Protein AF-0000000081045850 (afdb_homodimer)

Nearest PDB structures (foldseek):
  9boi-assembly1_A  TM=5.574E-01  e=3.265E-01  Aequorea victoria
  9ayb-assembly1_A  TM=5.692E-01  e=3.881E-01  Homo sapiens
  6gv1-assembly1_A  TM=5.644E-01  e=1.142E+00  Escherichia coli K-12
  8u3d-assembly1_A  TM=5.898E-01  e=2.708E+00  Homo sapiens
  4oh3-assembly1_A  TM=5.498E-01  e=1.917E+00  Arabidopsis thaliana

Foldseek 3Di:
DKDKDWDFPDDDDDPDRDPDPVRTAWMWIWDQDPVRDIDTDDIDGPCPVPPPCPVVVVCCLQQPFPPPPVQWDPLVVLLLVLVLLLLLLLLLLVLLLVVLLCVLLQVVNPVHDPVSSVVLVVLLVVLLVVLLVVLCVVCVLCCVQQLLLLLLLLLVLLLVLSVLSNCLNVDDSVCNSVSNSSSSNSNSSSVVSNVSSVLVLLVLTRPDPRDSVRSVSSSVSSSVVSNVVSNVNSVVSNVVCPPPDVVVVVVSSVVSSVSSSVSSNVSSVSRQDQFDEQQQLCQQCVQVLVVCLVCLPVPDQPDLVVLLVVLLVGAFSVGGDGDSVVVVVCVVVPQEAEQDPDDPVFCPLVVLDPPAQKGWGDDDPNRIYIAGAPPDDLLSVSLRVSLSVSLSSNVVVPDDDDNVSSNSSNVNSVCSQQRANPPPPDDGCGSVNSRVVSPHDSPDDHSHPHDPHHDHDDDDDDD/DKDKDWDFPDDDDDPDRDPDPLRTAWMWIWDQDPVRDIDTDDIDGPCNVPPPCPVVVVVCLQQPFPPPPVQWDPLVVLLLVLVLLLLLLLLLLVLLLVVLLCVLLQVVNPPHDPVSSVVLVVVLVVLLVVLLVVLCVVCVLCCVQQLLLLLLLLLVLLLVLSVLSNCLNVDDSVCNSVSNSSSSNSNSSSVVSNVSSVLVLLVLTRPVDHDSPRSVSSSVSSSVVSNVVSNVNSVVSNVVCPPPDVVVVVVSSVVSSVSSSVSSNVSSVSRQDQFDEQQQLCQQCVQVLVVCLVCLPVPDQPDLVVLLVSLLVGAFSVGGDGDSVVVVVCVVVPQEAEQDPDDPVFCPQVVLDPPAQKGWGDDDPNRIYIAGAPPDDLLSVSLRVSLSVSLSSNVVVPDDDDNVSSNSSNSNSVCSQQRANPPPPDDRCGSVNSNVVSPHDSPDDHSHPHDPHHDHDDDDDDD

Organism: NCBI:txid2856

pLDDT: mean 84.77, std 13.65, range [37.91, 98.31]

Radius of gyration: 33.65 Å; Cα contacts (8 Å, |Δi|>4): 1388; chains: 2; bounding box: 82×106×58 Å

Sequence (926 aa):
MKFRIREYDKGPDGDSKTPDKESFHSEYILFTTNDNEVSSTVTTKSRYFYESLNITKVLSDLFLPIGYPDSVDKSYLPYQLYDGLQGLCSYWRGVVSTKAVLEASGVGNSEATAFSAAIQWALRDGTGMIGGLVFSYVCSSYFDTHVKEFRLFADVINDVALTLDMFAPIAPAEYSLFILSLSTFCKTMCGMSAGATKGRITQHFASDNGNMADLTAKESTQETLVSLLGMIGGVYVARWLEDAPISVTWWIFWFLTAVHVWANYKGVMIIKLATLNPERTDGLFRDIVQTLVDNHDGGNDMDEGKLQAIVQRAPSPDTVSESLLHSTWTLFFPRLVLSKPLILKYLDCIQAFQQESYILGYGGGRRIYIWLGVDARKVDRLQGYVHAMLIRGLLDQGKEWSVELVQRSLVHVKQLFHVRHPLRGQSKYSLLSCLEDKGWDFHSRLYLGYTDARIEWSNIKEDMKFRIREYDKGPDGDSKTPDKESFHSEYILFTTNDNEVSSTVTTKSRYFYESLNITKVLSDLFLPIGYPDSVDKSYLPYQLYDGLQGLCSYWRGVVSTKAVLEASGVGNSEATAFSAAIQWALRDGTGMIGGLVFSYVCSSYFDTHVKEFRLFADVINDVALTLDMFAP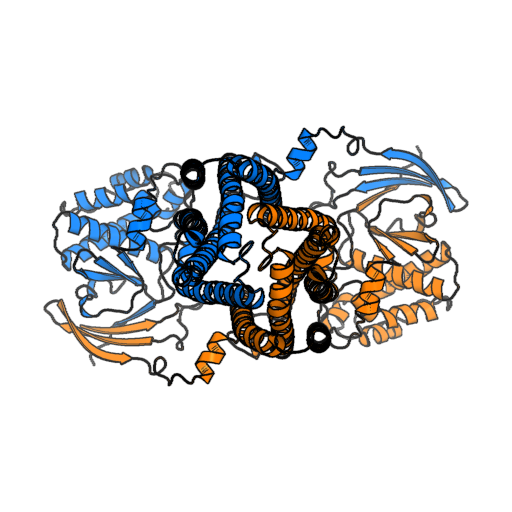IAPAEYSLFILSLSTFCKTMCGMSAGATKGRITQHFASDNGNMADLTAKESTQETLVSLLGMIGGVYVARWLEDAPISVTWWIFWFLTAVHVWANYKGVMIIKLATLNPERTDGLFRDIVQTLVDNHDGGNDMDEGKLQAIVQRAPSPDTVSESLLHSTWTLFFPRLVLSKPLILKYLDCIQAFQQESYILGYGGGRRIYIWLGVDARKVDRLQGYVHAMLIRGLLDQGKEWSVELVQRSLVHVKQLFHVRHPLRGQSKYSLLSCLEDKGWDFHSRLYLGYTDARIEWSNIKED

Structure (mmCIF, N/CA/C/O backbone):
data_AF-0000000081045850-model_v1
#
loop_
_entity.id
_entity.type
_entity.pdbx_description
1 polymer 'RUS1 family protein'
#
loop_
_atom_site.group_PDB
_atom_site.id
_atom_site.type_symbol
_atom_site.label_atom_id
_atom_site.label_alt_id
_atom_site.label_comp_id
_atom_site.label_asym_id
_atom_site.label_entity_id
_atom_site.label_seq_id
_atom_site.pdbx_PDB_ins_code
_atom_site.Cartn_x
_atom_site.Cartn_y
_atom_site.Cartn_z
_atom_site.occupancy
_atom_site.B_iso_or_equiv
_atom_site.auth_seq_id
_atom_site.auth_comp_id
_atom_site.auth_asym_id
_atom_site.auth_atom_id
_atom_site.pdbx_PDB_model_num
ATOM 1 N N . MET A 1 1 ? 30.797 -44.906 3.805 1 65.56 1 MET A N 1
ATOM 2 C CA . MET A 1 1 ? 31.094 -43.5 4.02 1 65.56 1 MET A CA 1
ATOM 3 C C . MET A 1 1 ? 30.016 -42.844 4.887 1 65.56 1 MET A C 1
ATOM 5 O O . MET A 1 1 ? 28.844 -43.219 4.793 1 65.56 1 MET A O 1
ATOM 9 N N . LYS A 1 2 ? 30.547 -42.219 5.918 1 75.38 2 LYS A N 1
ATOM 10 C CA . LYS A 1 2 ? 29.656 -41.562 6.875 1 75.38 2 LYS A CA 1
ATOM 11 C C . LYS A 1 2 ? 29.516 -40.062 6.574 1 75.38 2 LYS A C 1
ATOM 13 O O . LYS A 1 2 ? 30.516 -39.406 6.301 1 75.38 2 LYS A O 1
ATOM 18 N N . PHE A 1 3 ? 28.172 -39.719 6.41 1 79.56 3 PHE A N 1
ATOM 19 C CA . PHE A 1 3 ? 27.922 -38.281 6.129 1 79.56 3 PHE A CA 1
ATOM 20 C C . PHE A 1 3 ? 27.047 -37.688 7.211 1 79.56 3 PHE A C 1
ATOM 22 O O . PHE A 1 3 ? 26.219 -38.375 7.82 1 79.56 3 PHE A O 1
ATOM 29 N N . ARG A 1 4 ? 27.391 -36.469 7.531 1 81 4 ARG A N 1
ATOM 30 C CA . ARG A 1 4 ? 26.516 -35.656 8.391 1 81 4 ARG A CA 1
ATOM 31 C C . ARG A 1 4 ? 25.781 -34.594 7.582 1 81 4 ARG A C 1
ATOM 33 O O . ARG A 1 4 ? 26.391 -33.906 6.758 1 81 4 ARG A O 1
ATOM 40 N N . ILE A 1 5 ? 24.453 -34.594 7.766 1 82.75 5 ILE A N 1
ATOM 41 C CA . ILE A 1 5 ? 23.672 -33.562 7.086 1 82.75 5 ILE A CA 1
ATOM 42 C C . ILE A 1 5 ? 22.906 -32.719 8.117 1 82.75 5 ILE A C 1
ATOM 44 O O . ILE A 1 5 ? 22.234 -33.281 8.992 1 82.75 5 ILE A O 1
ATOM 48 N N . ARG A 1 6 ? 23.047 -31.484 8.039 1 82.06 6 ARG A N 1
ATOM 49 C CA . ARG A 1 6 ? 22.328 -30.547 8.883 1 82.06 6 ARG A CA 1
ATOM 50 C C . ARG A 1 6 ? 21.344 -29.703 8.07 1 82.06 6 ARG A C 1
ATOM 52 O O . ARG A 1 6 ? 21.656 -29.266 6.957 1 82.06 6 ARG A O 1
ATOM 59 N N . GLU A 1 7 ? 20.172 -29.656 8.539 1 83 7 GLU A N 1
ATOM 60 C CA . GLU A 1 7 ? 19.141 -28.844 7.883 1 83 7 GLU A CA 1
ATOM 61 C C . GLU A 1 7 ? 18.953 -27.516 8.586 1 83 7 GLU A C 1
ATOM 63 O O . GLU A 1 7 ? 18.891 -27.453 9.82 1 83 7 GLU A O 1
ATOM 68 N N . TYR A 1 8 ? 18.828 -26.469 7.77 1 77.62 8 TYR A N 1
ATOM 69 C CA . TYR A 1 8 ? 18.594 -25.109 8.266 1 77.62 8 TYR A CA 1
ATOM 70 C C . TYR A 1 8 ? 17.312 -24.531 7.68 1 77.62 8 TYR A C 1
ATOM 72 O O . TYR A 1 8 ? 17 -24.766 6.508 1 77.62 8 TYR A O 1
ATOM 80 N N . ASP A 1 9 ? 16.484 -23.828 8.453 1 73.94 9 ASP A N 1
ATOM 81 C CA . ASP A 1 9 ? 15.266 -23.188 7.977 1 73.94 9 ASP A CA 1
ATOM 82 C C . ASP A 1 9 ? 15.586 -21.953 7.137 1 73.94 9 ASP A C 1
ATOM 84 O O . ASP A 1 9 ? 14.828 -21.594 6.23 1 73.94 9 ASP A O 1
ATOM 88 N N . LYS A 1 10 ? 16.609 -21.266 7.602 1 73.38 10 LYS A N 1
ATOM 89 C CA . LYS A 1 10 ? 17 -20.062 6.879 1 73.38 10 LYS A CA 1
ATOM 90 C C . LYS A 1 10 ? 18.469 -20.125 6.461 1 73.38 10 LYS A C 1
ATOM 92 O O . LYS A 1 10 ? 19.312 -20.609 7.219 1 73.38 10 LYS A O 1
ATOM 97 N N . GLY A 1 11 ? 18.625 -19.859 5.168 1 61.47 11 GLY A N 1
ATOM 98 C CA . GLY A 1 11 ? 19.984 -19.812 4.668 1 61.47 11 GLY A CA 1
ATOM 99 C C . GLY A 1 11 ? 20.75 -18.594 5.168 1 61.47 11 GLY A C 1
ATOM 100 O O . GLY A 1 11 ? 20.219 -17.781 5.934 1 61.47 11 GLY A O 1
ATOM 101 N N . PRO A 1 12 ? 22.141 -18.562 5.066 1 54.62 12 PRO A N 1
ATOM 102 C CA . PRO A 1 12 ? 22.938 -17.406 5.504 1 54.62 12 PRO A CA 1
ATOM 103 C C . PRO A 1 12 ? 22.5 -16.109 4.855 1 54.62 12 PRO A C 1
ATOM 105 O O . PRO A 1 12 ? 22.062 -16.094 3.699 1 54.62 12 PRO A O 1
ATOM 108 N N . ASP A 1 13 ? 22.078 -15.258 5.711 1 50.56 13 ASP A N 1
ATOM 109 C CA . ASP A 1 13 ? 21.75 -13.906 5.266 1 50.56 13 ASP A CA 1
ATOM 110 C C . ASP A 1 13 ? 23 -13.172 4.789 1 50.56 13 ASP A C 1
ATOM 112 O O . ASP A 1 13 ? 24.031 -13.172 5.473 1 50.56 13 ASP A O 1
ATOM 116 N N . GLY A 1 14 ? 23.078 -12.398 3.658 1 45.91 14 GLY A N 1
ATOM 117 C CA . GLY A 1 14 ? 24.156 -11.547 3.195 1 45.91 14 GLY A CA 1
ATOM 118 C C . GLY A 1 14 ? 25.406 -12.32 2.822 1 45.91 14 GLY A C 1
ATOM 119 O O . GLY A 1 14 ? 25.312 -13.453 2.34 1 45.91 14 GLY A O 1
ATOM 120 N N . ASP A 1 15 ? 26.641 -11.648 3.02 1 43.53 15 ASP A N 1
ATOM 121 C CA . ASP A 1 15 ? 28.016 -12.094 2.795 1 43.53 15 ASP A CA 1
ATOM 122 C C . ASP A 1 15 ? 28.422 -13.164 3.809 1 43.53 15 ASP A C 1
ATOM 124 O O . ASP A 1 15 ? 29.562 -13.602 3.828 1 43.53 15 ASP A O 1
ATOM 128 N N . SER A 1 16 ? 27.688 -13.367 4.762 1 46.97 16 SER A N 1
ATOM 129 C CA . SER A 1 16 ? 28.203 -14.297 5.762 1 46.97 16 SER A CA 1
ATOM 130 C C . SER A 1 16 ? 27.906 -15.742 5.375 1 46.97 16 SER A C 1
ATOM 132 O O . SER A 1 16 ? 26.781 -16.062 4.961 1 46.97 16 SER A O 1
ATOM 134 N N . LYS A 1 17 ? 28.797 -16.578 5.195 1 54.5 17 LYS A N 1
ATOM 135 C CA . LYS A 1 17 ? 28.906 -17.953 4.727 1 54.5 17 LYS A CA 1
ATOM 136 C C . LYS A 1 17 ? 28.219 -18.922 5.684 1 54.5 17 LYS A C 1
ATOM 138 O O . LYS A 1 17 ? 28.016 -20.094 5.348 1 54.5 17 LYS A O 1
ATOM 143 N N . THR A 1 18 ? 27.938 -18.469 6.941 1 53.25 18 THR A N 1
ATOM 144 C CA . THR A 1 18 ? 27.469 -19.5 7.863 1 53.25 18 THR A CA 1
ATOM 145 C C . THR A 1 18 ? 26.031 -19.234 8.281 1 53.25 18 THR A C 1
ATOM 147 O O . THR A 1 18 ? 25.688 -18.125 8.695 1 53.25 18 THR A O 1
ATOM 150 N N . PRO A 1 19 ? 25.141 -20.109 7.895 1 58.44 19 PRO A N 1
ATOM 151 C CA . PRO A 1 19 ? 23.766 -19.938 8.391 1 58.44 19 PRO A CA 1
ATOM 152 C C . PRO A 1 19 ? 23.703 -19.719 9.898 1 58.44 19 PRO A C 1
ATOM 154 O O . PRO A 1 19 ? 24.594 -20.203 10.625 1 58.44 19 PRO A O 1
ATOM 157 N N . ASP A 1 20 ? 22.953 -18.859 10.367 1 57.62 20 ASP A N 1
ATOM 158 C CA . ASP A 1 20 ? 22.734 -18.641 11.789 1 57.62 20 ASP A CA 1
ATOM 159 C C . ASP A 1 20 ? 22.484 -19.953 12.516 1 57.62 20 ASP A C 1
ATOM 161 O O . ASP A 1 20 ? 21.609 -20.719 12.133 1 57.62 20 ASP A O 1
ATOM 165 N N . LYS A 1 21 ? 23.359 -20.422 13.391 1 56.38 21 LYS A N 1
ATOM 166 C CA . LYS A 1 21 ? 23.234 -21.609 14.234 1 56.38 21 LYS A CA 1
ATOM 167 C C . LYS A 1 21 ? 21.828 -21.703 14.828 1 56.38 21 LYS A C 1
ATOM 169 O O . LYS A 1 21 ? 21.328 -22.812 15.062 1 56.38 21 LYS A O 1
ATOM 174 N N . GLU A 1 22 ? 21.203 -20.547 14.992 1 55.66 22 GLU A N 1
ATOM 175 C CA . GLU A 1 22 ? 19.875 -20.547 15.617 1 55.66 22 GLU A CA 1
ATOM 176 C C . GLU A 1 22 ? 18.812 -21.062 14.664 1 55.66 22 GLU A C 1
ATOM 178 O O . GLU A 1 22 ? 17.734 -21.469 15.094 1 55.66 22 GLU A O 1
ATOM 183 N N . SER A 1 23 ? 19.266 -21.219 13.406 1 61.25 23 SER A N 1
ATOM 184 C CA . SER A 1 23 ? 18.25 -21.672 12.453 1 61.25 23 SER A CA 1
ATOM 185 C C . SER A 1 23 ? 18.359 -23.156 12.188 1 61.25 23 SER A C 1
ATOM 187 O O . SER A 1 23 ? 17.688 -23.703 11.305 1 61.25 23 SER A O 1
ATOM 189 N N . PHE A 1 24 ? 19.156 -23.797 13.016 1 59.81 24 PHE A N 1
ATOM 190 C CA . PHE A 1 24 ? 19.391 -25.219 12.898 1 59.81 24 PHE A CA 1
ATOM 191 C C . PHE A 1 24 ? 18.156 -26.016 13.297 1 59.81 24 PHE A C 1
ATOM 193 O O . PHE A 1 24 ? 17.578 -25.781 14.359 1 59.81 24 PHE A O 1
ATOM 200 N N . HIS A 1 25 ? 17.641 -26.828 12.375 1 64.88 25 HIS A N 1
ATOM 201 C CA . HIS A 1 25 ? 16.391 -27.531 12.609 1 64.88 25 HIS A CA 1
ATOM 202 C C . HIS A 1 25 ? 16.641 -29.016 12.852 1 64.88 25 HIS A C 1
ATOM 204 O O . HIS A 1 25 ? 16.078 -29.609 13.781 1 64.88 25 HIS A O 1
ATOM 210 N N . SER A 1 26 ? 17.406 -29.672 12.031 1 70.25 26 SER A N 1
ATOM 211 C CA . SER A 1 26 ? 17.578 -31.109 12.156 1 70.25 26 SER A CA 1
ATOM 212 C C . SER A 1 26 ? 18.969 -31.547 11.68 1 70.25 26 SER A C 1
ATOM 214 O O . SER A 1 26 ? 19.578 -30.875 10.852 1 70.25 26 SER A O 1
ATOM 216 N N . GLU A 1 27 ? 19.594 -32.5 12.398 1 74.75 27 GLU A N 1
ATOM 217 C CA . GLU A 1 27 ? 20.875 -33.094 12.008 1 74.75 27 GLU A CA 1
ATOM 218 C C . GLU A 1 27 ? 20.734 -34.594 11.781 1 74.75 27 GLU A C 1
ATOM 220 O O . GLU A 1 27 ? 20.078 -35.281 12.562 1 74.75 27 GLU A O 1
ATOM 225 N N . TYR A 1 28 ? 21.219 -34.969 10.664 1 73.94 28 TYR A N 1
ATOM 226 C CA . TYR A 1 28 ? 21.188 -36.406 10.32 1 73.94 28 TYR A CA 1
ATOM 227 C C . TYR A 1 28 ? 22.594 -36.938 10.117 1 73.94 28 TYR A C 1
ATOM 229 O O . TYR A 1 28 ? 23.469 -36.25 9.57 1 73.94 28 TYR A O 1
ATOM 237 N N . ILE A 1 29 ? 22.859 -38.094 10.758 1 73.94 29 ILE A N 1
ATOM 238 C CA . ILE A 1 29 ? 24.094 -38.812 10.453 1 73.94 29 ILE A CA 1
ATOM 239 C C . ILE A 1 29 ? 23.766 -40 9.562 1 73.94 29 ILE A C 1
ATOM 241 O O . ILE A 1 29 ? 22.984 -40.875 9.938 1 73.94 29 ILE A O 1
ATOM 245 N N . LEU A 1 30 ? 24.281 -39.875 8.383 1 72.81 30 LEU A N 1
ATOM 246 C CA . LEU A 1 30 ? 23.969 -40.906 7.395 1 72.81 30 LEU A CA 1
ATOM 247 C C . LEU A 1 30 ? 25.156 -41.812 7.172 1 72.81 30 LEU A C 1
ATOM 249 O O . LEU A 1 30 ? 26.312 -41.375 7.258 1 72.81 30 LEU A O 1
ATOM 253 N N . PHE A 1 31 ? 24.812 -43.156 7.18 1 68.5 31 PHE A N 1
ATOM 254 C CA . PHE A 1 31 ? 25.812 -44.156 6.836 1 68.5 31 PHE A CA 1
ATOM 255 C C . PHE A 1 31 ? 25.5 -44.781 5.477 1 68.5 31 PHE A C 1
ATOM 257 O O . PHE A 1 31 ? 24.344 -45.062 5.168 1 68.5 31 PHE A O 1
ATOM 264 N N . THR A 1 32 ? 26.312 -44.531 4.469 1 62.69 32 THR A N 1
ATOM 265 C CA . THR A 1 32 ? 26.094 -45.188 3.188 1 62.69 32 THR A CA 1
ATOM 266 C C . THR A 1 32 ? 26.875 -46.5 3.119 1 62.69 32 THR A C 1
ATOM 268 O O . THR A 1 32 ? 28.016 -46.562 3.561 1 62.69 32 THR A O 1
ATOM 271 N N . THR A 1 33 ? 26.062 -47.656 3.039 1 60.28 33 THR A N 1
ATOM 272 C CA . THR A 1 33 ? 26.734 -48.938 2.873 1 60.28 33 THR A CA 1
ATOM 273 C C . THR A 1 33 ? 27.219 -49.094 1.436 1 60.28 33 THR A C 1
ATOM 275 O O . THR A 1 33 ? 26.828 -48.344 0.548 1 60.28 33 THR A O 1
ATOM 278 N N . ASN A 1 34 ? 28.141 -50.125 1.109 1 55.16 34 ASN A N 1
ATOM 279 C CA . ASN A 1 34 ? 28.703 -50.531 -0.181 1 55.16 34 ASN A CA 1
ATOM 280 C C . ASN A 1 34 ? 27.609 -50.75 -1.22 1 55.16 34 ASN A C 1
ATOM 282 O O . ASN A 1 34 ? 27.875 -50.719 -2.424 1 55.16 34 ASN A O 1
ATOM 286 N N . ASP A 1 35 ? 26.266 -51.031 -0.882 1 55.03 35 ASP A N 1
ATOM 287 C CA . ASP A 1 35 ? 25.203 -51.312 -1.84 1 55.03 35 ASP A CA 1
ATOM 288 C C . ASP A 1 35 ? 24.297 -50.094 -2.057 1 55.03 35 ASP A C 1
ATOM 290 O O . ASP A 1 35 ? 23.141 -50.25 -2.424 1 55.03 35 ASP A O 1
ATOM 294 N N . ASN A 1 36 ? 24.812 -48.906 -1.831 1 56.22 36 ASN A N 1
ATOM 295 C CA . ASN A 1 36 ? 24.156 -47.656 -2.102 1 56.22 36 ASN A CA 1
ATOM 296 C C . ASN A 1 36 ? 22.891 -47.469 -1.261 1 56.22 36 ASN A C 1
ATOM 298 O O . ASN A 1 36 ? 21.953 -46.812 -1.682 1 56.22 36 ASN A O 1
ATOM 302 N N . GLU A 1 37 ? 22.797 -48.406 -0.252 1 60.12 37 GLU A N 1
ATOM 303 C CA . GLU A 1 37 ? 21.688 -48.219 0.681 1 60.12 37 GLU A CA 1
ATOM 304 C C . GLU A 1 37 ? 22.031 -47.188 1.757 1 60.12 37 GLU A C 1
ATOM 306 O O . GLU A 1 37 ? 23.125 -47.219 2.338 1 60.12 37 GLU A O 1
ATOM 311 N N . VAL A 1 38 ? 21.281 -46.094 1.734 1 61.94 38 VAL A N 1
ATOM 312 C CA . VAL A 1 38 ? 21.516 -45.031 2.719 1 61.94 38 VAL A CA 1
ATOM 313 C C . VAL A 1 38 ? 20.797 -45.375 4.023 1 61.94 38 VAL A C 1
ATOM 315 O O . VAL A 1 38 ? 19.594 -45.656 4.023 1 61.94 38 VAL A O 1
ATOM 318 N N . SER A 1 39 ? 21.438 -45.875 5.086 1 63.72 39 SER A N 1
ATOM 319 C CA . SER A 1 39 ? 20.859 -46.062 6.406 1 63.72 39 SER A CA 1
ATOM 320 C C . SER A 1 39 ? 21.156 -44.906 7.328 1 63.72 39 SER A C 1
ATOM 322 O O . SER A 1 39 ? 22.172 -44.219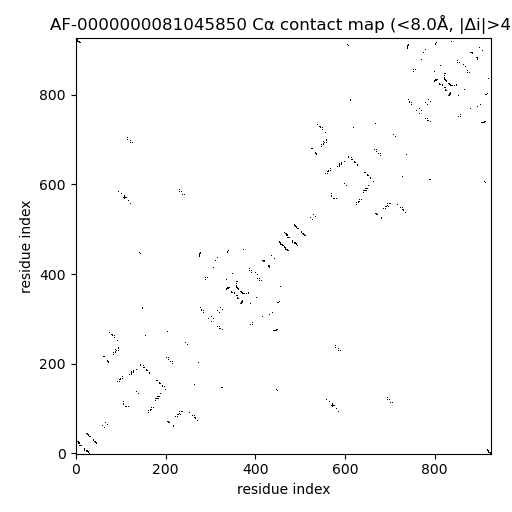 7.156 1 63.72 39 SER A O 1
ATOM 324 N N . SER A 1 40 ? 20.062 -44.312 7.906 1 63.69 40 SER A N 1
ATOM 325 C CA . SER A 1 40 ? 20.266 -43.188 8.82 1 63.69 40 SER A CA 1
ATOM 326 C C . SER A 1 40 ? 20.188 -43.625 10.273 1 63.69 40 SER A C 1
ATOM 328 O O . SER A 1 40 ? 19.391 -44.5 10.617 1 63.69 40 SER A O 1
ATOM 330 N N . THR A 1 41 ? 21.156 -43.531 11.109 1 56.59 41 THR A N 1
ATOM 331 C CA . THR A 1 41 ? 21.031 -43.906 12.516 1 56.59 41 THR A CA 1
ATOM 332 C C . THR A 1 41 ? 20.547 -42.719 13.352 1 56.59 41 THR A C 1
ATOM 334 O O . THR A 1 41 ? 19.812 -42.906 14.312 1 56.59 41 THR A O 1
ATOM 337 N N . VAL A 1 42 ? 21.172 -41.562 13.273 1 54.19 42 VAL A N 1
ATOM 338 C CA . VAL A 1 42 ? 20.953 -40.594 14.344 1 54.19 42 VAL A CA 1
ATOM 339 C C . VAL A 1 42 ? 20.281 -39.344 13.781 1 54.19 42 VAL A C 1
ATOM 341 O O . VAL A 1 42 ? 20.781 -38.719 12.844 1 54.19 42 VAL A O 1
ATOM 344 N N . THR A 1 43 ? 18.984 -39.281 13.844 1 57.62 43 THR A N 1
ATOM 345 C CA . THR A 1 43 ? 18.297 -38.031 13.578 1 57.62 43 THR A CA 1
ATOM 346 C C . THR A 1 43 ? 18.141 -37.188 14.859 1 57.62 43 THR A C 1
ATOM 348 O O . THR A 1 43 ? 17.594 -37.688 15.852 1 57.62 43 THR A O 1
ATOM 351 N N . THR A 1 44 ? 19.078 -36.25 15.18 1 54.69 44 THR A N 1
ATOM 352 C CA . THR A 1 44 ? 18.859 -35.344 16.281 1 54.69 44 THR A CA 1
ATOM 353 C C . THR A 1 44 ? 18.031 -34.125 15.828 1 54.69 44 THR A C 1
ATOM 355 O O . THR A 1 44 ? 18.391 -33.469 14.859 1 54.69 44 THR A O 1
ATOM 358 N N . LYS A 1 45 ? 16.875 -34.188 16.016 1 53.12 45 LYS A N 1
ATOM 359 C CA . LYS A 1 45 ? 16.062 -33 15.812 1 53.12 45 LYS A CA 1
ATOM 360 C C . LYS A 1 45 ? 16.375 -31.922 16.844 1 53.12 45 LYS A C 1
ATOM 362 O O . LYS A 1 45 ? 16.469 -32.188 18.031 1 53.12 45 LYS A O 1
ATOM 367 N N . SER A 1 46 ? 17.141 -30.953 16.375 1 47.91 46 SER A N 1
ATOM 368 C CA . SER A 1 46 ? 17.375 -29.906 17.359 1 47.91 46 SER A CA 1
ATOM 369 C C . SER A 1 46 ? 16.109 -29.578 18.125 1 47.91 46 SER A C 1
ATOM 371 O O . SER A 1 46 ? 15.016 -29.547 17.547 1 47.91 46 SER A O 1
ATOM 373 N N . ARG A 1 47 ? 16.062 -29.703 19.422 1 39.94 47 ARG A N 1
ATOM 374 C CA . ARG A 1 47 ? 15.156 -29.328 20.5 1 39.94 47 ARG A CA 1
ATOM 375 C C . ARG A 1 47 ? 14.43 -28.016 20.172 1 39.94 47 ARG A C 1
ATOM 377 O O . ARG A 1 47 ? 13.508 -27.625 20.891 1 39.94 47 ARG A O 1
ATOM 384 N N . TYR A 1 48 ? 15 -27.234 19.312 1 39.66 48 TYR A N 1
ATOM 385 C CA . TYR A 1 48 ? 14.438 -25.891 19.25 1 39.66 48 TYR A CA 1
ATOM 386 C C . TYR A 1 48 ? 13.016 -25.922 18.703 1 39.66 48 TYR A C 1
ATOM 388 O O . TYR A 1 48 ? 12.273 -24.938 18.859 1 39.66 48 TYR A O 1
ATOM 396 N N . PHE A 1 49 ? 12.727 -26.891 17.922 1 40.09 49 PHE A N 1
ATOM 397 C CA . PHE A 1 49 ? 11.359 -26.906 17.422 1 40.09 49 PHE A CA 1
ATOM 398 C C . PHE A 1 49 ? 10.375 -27.125 18.562 1 40.09 49 PHE A C 1
ATOM 400 O O . PHE A 1 49 ? 9.289 -26.547 18.578 1 40.09 49 PHE A O 1
ATOM 407 N N . TYR A 1 50 ? 10.641 -28.297 19.281 1 37.91 50 TYR A N 1
ATOM 408 C CA . TYR A 1 50 ? 9.734 -28.594 20.391 1 37.91 50 TYR A CA 1
ATOM 409 C C . TYR A 1 50 ? 9.875 -27.562 21.484 1 37.91 50 TYR A C 1
ATOM 411 O O . TYR A 1 50 ? 9.438 -27.781 22.625 1 37.91 50 TYR A O 1
ATOM 419 N N . GLU A 1 51 ? 10.883 -26.828 21.516 1 40.66 51 GLU A N 1
ATOM 420 C CA . GLU A 1 51 ? 10.688 -26 22.703 1 40.66 51 GLU A CA 1
ATOM 421 C C . GLU A 1 51 ? 9.211 -25.656 22.906 1 40.66 51 GLU A C 1
ATOM 423 O O . GLU A 1 51 ? 8.492 -25.406 21.938 1 40.66 51 GLU A O 1
ATOM 428 N N . SER A 1 52 ? 8.602 -26.047 23.922 1 43.12 52 SER A N 1
ATOM 429 C CA . SER A 1 52 ? 7.297 -25.859 24.531 1 43.12 52 SER A CA 1
ATOM 430 C C . SER A 1 52 ? 6.617 -24.594 23.984 1 43.12 52 SER A C 1
ATOM 432 O O . SER A 1 52 ? 7.242 -23.547 23.875 1 43.12 52 SER A O 1
ATOM 434 N N . LEU A 1 53 ? 5.699 -24.781 23.125 1 48.25 53 LEU A N 1
ATOM 435 C CA . LEU A 1 53 ? 4.738 -23.75 22.766 1 48.25 53 LEU A CA 1
ATOM 436 C C . LEU A 1 53 ? 4.621 -22.703 23.875 1 48.25 53 LEU A C 1
ATOM 438 O O . LEU A 1 53 ? 3.781 -22.828 24.766 1 48.25 53 LEU A O 1
ATOM 442 N N . ASN A 1 54 ? 5.734 -22.344 24.438 1 58.41 54 ASN A N 1
ATOM 443 C CA . ASN A 1 54 ? 5.566 -21.172 25.281 1 58.41 54 ASN A CA 1
ATOM 444 C C . ASN A 1 54 ? 4.719 -20.109 24.609 1 58.41 54 ASN A C 1
ATOM 446 O O . ASN A 1 54 ? 5.168 -19.453 23.656 1 58.41 54 ASN A O 1
ATOM 450 N N . ILE A 1 55 ? 3.471 -20.266 24.844 1 65.88 55 ILE A N 1
ATOM 451 C CA . ILE A 1 55 ? 2.455 -19.359 24.312 1 65.88 55 ILE A CA 1
ATOM 452 C C . ILE A 1 55 ? 3.01 -17.938 24.25 1 65.88 55 ILE A C 1
ATOM 454 O O . ILE A 1 55 ? 2.746 -17.203 23.312 1 65.88 55 ILE A O 1
ATOM 458 N N . THR A 1 56 ? 3.818 -17.703 25.281 1 71.25 56 THR A N 1
ATOM 459 C CA . THR A 1 56 ? 4.367 -16.359 25.297 1 71.25 56 THR A CA 1
ATOM 460 C C . THR A 1 56 ? 5.336 -16.141 24.141 1 71.25 56 THR A C 1
ATOM 462 O O . THR A 1 56 ? 5.363 -15.07 23.531 1 71.25 56 THR A O 1
ATOM 465 N N . LYS A 1 57 ? 6.051 -17.141 23.859 1 72.06 57 LYS A N 1
ATOM 466 C CA . LYS A 1 57 ? 7 -17 22.766 1 72.06 57 LYS A CA 1
ATOM 467 C C . LYS A 1 57 ? 6.281 -16.953 21.422 1 72.06 57 LYS A C 1
ATOM 469 O O . LYS A 1 57 ? 6.645 -16.156 20.547 1 72.06 57 LYS A O 1
ATOM 474 N N . VAL A 1 58 ? 5.285 -17.734 21.359 1 69.25 58 VAL A N 1
ATOM 475 C CA . VAL A 1 58 ? 4.512 -17.75 20.125 1 69.25 58 VAL A CA 1
ATOM 476 C C . VAL A 1 58 ? 3.854 -16.391 19.922 1 69.25 58 VAL A C 1
ATOM 478 O O . VAL A 1 58 ? 3.887 -15.836 18.812 1 69.25 58 VAL A O 1
ATOM 481 N N . LEU A 1 59 ? 3.307 -15.836 20.969 1 76.94 59 LEU A N 1
ATOM 482 C CA . LEU A 1 59 ? 2.666 -14.531 20.891 1 76.94 59 LEU A CA 1
ATOM 483 C C . LEU A 1 59 ? 3.686 -13.445 20.562 1 76.94 59 LEU A C 1
ATOM 485 O O . LEU A 1 59 ? 3.41 -12.547 19.75 1 76.94 59 LEU A O 1
ATOM 489 N N . SER A 1 60 ? 4.789 -13.617 21.172 1 79.69 60 SER A N 1
ATOM 490 C CA . SER A 1 60 ? 5.84 -12.641 20.906 1 79.69 60 SER A CA 1
ATOM 491 C C . SER A 1 60 ? 6.312 -12.727 19.453 1 79.69 60 SER A C 1
ATOM 493 O O . SER A 1 60 ? 6.504 -11.695 18.797 1 79.69 60 SER A O 1
ATOM 495 N N . ASP A 1 61 ? 6.355 -13.867 18.984 1 76.56 61 ASP A N 1
ATOM 496 C CA . ASP A 1 61 ? 6.809 -14.07 17.625 1 76.56 61 ASP A CA 1
ATOM 497 C C . ASP A 1 61 ? 5.762 -13.594 16.609 1 76.56 61 ASP A C 1
ATOM 499 O O . ASP A 1 61 ? 6.102 -13.133 15.523 1 76.56 61 ASP A O 1
ATOM 503 N N . LEU A 1 62 ? 4.637 -13.625 17.109 1 76.38 62 LEU A N 1
ATOM 504 C CA . LEU A 1 62 ? 3.543 -13.273 16.219 1 76.38 62 LEU A CA 1
ATOM 505 C C . LEU A 1 62 ? 3.314 -11.766 16.203 1 76.38 62 LEU A C 1
ATOM 507 O O . LEU A 1 62 ? 3.002 -11.195 15.148 1 76.38 62 LEU A O 1
ATOM 511 N N . PHE A 1 63 ? 3.615 -11.164 17.344 1 85 63 PHE A N 1
ATOM 512 C CA . PHE A 1 63 ? 3.105 -9.805 17.453 1 85 63 PHE A CA 1
ATOM 513 C C . PHE A 1 63 ? 4.25 -8.805 17.594 1 85 63 PHE A C 1
ATOM 515 O O . PHE A 1 63 ? 4.055 -7.602 17.422 1 85 63 PHE A O 1
ATOM 522 N N . LEU A 1 64 ? 5.441 -9.305 17.906 1 85.88 64 LEU A N 1
ATOM 523 C CA . LEU A 1 64 ? 6.555 -8.383 18.109 1 85.88 64 LEU A CA 1
ATOM 524 C C . LEU A 1 64 ? 7.613 -8.562 17.031 1 85.88 64 LEU A C 1
ATOM 526 O O . LEU A 1 64 ? 7.816 -9.672 16.531 1 85.88 64 LEU A O 1
ATOM 530 N N . PRO A 1 65 ? 8.273 -7.492 16.672 1 84.25 65 PRO A N 1
ATOM 531 C CA . PRO A 1 65 ? 9.305 -7.574 15.633 1 84.25 65 PRO A CA 1
ATOM 532 C C . PRO A 1 65 ? 10.508 -8.406 16.062 1 84.25 65 PRO A C 1
ATOM 534 O O . PRO A 1 65 ? 10.781 -8.531 17.266 1 84.25 65 PRO A O 1
ATOM 537 N N . ILE A 1 66 ? 11.203 -8.859 15.109 1 77.5 66 ILE A N 1
ATOM 538 C CA . ILE A 1 66 ? 12.422 -9.625 15.352 1 77.5 66 ILE A CA 1
ATOM 539 C C . ILE A 1 66 ? 13.453 -8.734 16.031 1 77.5 66 ILE A C 1
ATOM 541 O O . ILE A 1 66 ? 13.695 -7.602 15.594 1 77.5 66 ILE A O 1
ATOM 545 N N . GLY A 1 67 ? 13.969 -9.25 17.141 1 79.12 67 GLY A N 1
ATOM 546 C CA . GLY A 1 67 ? 15.008 -8.508 17.828 1 79.12 67 GLY A CA 1
ATOM 547 C C . GLY A 1 67 ? 14.453 -7.523 18.844 1 79.12 67 GLY A C 1
ATOM 548 O O . GLY A 1 67 ? 15.211 -6.777 19.469 1 79.12 67 GLY A O 1
ATOM 549 N N . TYR A 1 68 ? 13.18 -7.422 18.938 1 83.31 68 TYR A N 1
ATOM 550 C CA . TYR A 1 68 ? 12.594 -6.559 19.969 1 83.31 68 TYR A CA 1
ATOM 551 C C . TYR A 1 68 ? 13.219 -6.82 21.328 1 83.31 68 TYR A C 1
ATOM 553 O O . TYR A 1 68 ? 13.477 -7.973 21.688 1 83.31 68 TYR A O 1
ATOM 561 N N . PRO A 1 69 ? 13.484 -5.785 22 1 85.38 69 PRO A N 1
ATOM 562 C CA . PRO A 1 69 ? 13.094 -4.383 21.844 1 85.38 69 PRO A CA 1
ATOM 563 C C . PRO A 1 69 ? 14.188 -3.535 21.188 1 85.38 69 PRO A C 1
ATOM 565 O O . PRO A 1 69 ? 13.938 -2.385 20.812 1 85.38 69 PRO A O 1
ATOM 568 N N . ASP A 1 70 ? 15.305 -4.125 20.906 1 83.88 70 ASP A N 1
ATOM 569 C CA . ASP A 1 70 ? 16.453 -3.33 20.484 1 83.88 70 ASP A CA 1
ATOM 570 C C . ASP A 1 70 ? 16.359 -2.988 19 1 83.88 70 ASP A C 1
ATOM 572 O O . ASP A 1 70 ? 17.016 -2.064 18.516 1 83.88 70 ASP A O 1
ATOM 576 N N . SER A 1 71 ? 15.531 -3.725 18.344 1 84.69 71 SER A N 1
ATOM 577 C CA . SER A 1 71 ? 15.43 -3.559 16.891 1 84.69 71 SER A CA 1
ATOM 578 C C . SER A 1 71 ? 14.492 -2.41 16.531 1 84.69 71 SER A C 1
ATOM 580 O O . SER A 1 71 ? 14.398 -2.023 15.367 1 84.69 71 SER A O 1
ATOM 582 N N . VAL A 1 72 ? 13.805 -1.867 17.625 1 90.06 72 VAL A N 1
ATOM 583 C CA . VAL A 1 72 ? 12.828 -0.828 17.312 1 90.06 72 VAL A CA 1
ATOM 584 C C . VAL A 1 72 ? 13.008 0.348 18.281 1 90.06 72 VAL A C 1
ATOM 586 O O . VAL A 1 72 ? 13.68 0.224 19.312 1 90.06 72 VAL A O 1
ATOM 589 N N . ASP A 1 73 ? 12.414 1.424 17.859 1 91.12 73 ASP A N 1
ATOM 590 C CA . ASP A 1 73 ? 12.398 2.605 18.719 1 91.12 73 ASP A CA 1
ATOM 591 C C . ASP A 1 73 ? 11.672 2.32 20.031 1 91.12 73 ASP A C 1
ATOM 593 O O . ASP A 1 73 ? 10.734 1.518 20.062 1 91.12 73 ASP A O 1
ATOM 597 N N . LYS A 1 74 ? 12.016 2.986 21.078 1 90.38 74 LYS A N 1
ATOM 598 C CA . LYS A 1 74 ? 11.453 2.777 22.422 1 90.38 74 LYS A CA 1
ATOM 599 C C . LYS A 1 74 ? 9.969 3.117 22.453 1 90.38 74 LYS A C 1
ATOM 601 O O . LYS A 1 74 ? 9.227 2.605 23.281 1 90.38 74 LYS A O 1
ATOM 606 N N . SER A 1 75 ? 9.578 3.916 21.562 1 92.88 75 SER A N 1
ATOM 607 C CA . SER A 1 75 ? 8.188 4.359 21.547 1 92.88 75 SER A CA 1
ATOM 608 C C . SER A 1 75 ? 7.285 3.332 20.875 1 92.88 75 SER A C 1
ATOM 610 O O . SER A 1 75 ? 6.059 3.463 20.906 1 92.88 75 SER A O 1
ATOM 612 N N . TYR A 1 76 ? 7.816 2.27 20.344 1 94.06 76 TYR A N 1
ATOM 613 C CA . TYR A 1 76 ? 7.07 1.314 19.531 1 94.06 76 TYR A CA 1
ATOM 614 C C . TYR A 1 76 ? 5.938 0.684 20.344 1 94.06 76 TYR A C 1
ATOM 616 O O . TYR A 1 76 ? 4.77 0.78 19.953 1 94.06 76 TYR A O 1
ATOM 624 N N . LEU A 1 77 ? 6.27 0.109 21.438 1 94.25 77 LEU A N 1
ATOM 625 C CA . LEU A 1 77 ? 5.27 -0.646 22.188 1 94.25 77 LEU A CA 1
ATOM 626 C C . LEU A 1 77 ? 4.219 0.286 22.781 1 94.25 77 LEU A C 1
ATOM 628 O O . LEU A 1 77 ? 3.016 0.033 22.656 1 94.25 77 LEU A O 1
ATOM 632 N N . PRO A 1 78 ? 4.613 1.37 23.422 1 96.06 78 PRO A N 1
ATOM 633 C CA . PRO A 1 78 ? 3.58 2.279 23.922 1 96.06 78 PRO A CA 1
ATOM 634 C C . PRO A 1 78 ? 2.645 2.77 22.828 1 96.06 78 PRO A C 1
ATOM 636 O O . PRO A 1 78 ? 1.433 2.865 23.031 1 96.06 78 PRO A O 1
ATOM 639 N N . TYR A 1 79 ? 3.209 3.074 21.703 1 96 79 TYR A N 1
ATOM 640 C CA . TYR A 1 79 ? 2.375 3.512 20.578 1 96 79 TYR A CA 1
ATOM 641 C C . TYR A 1 79 ? 1.381 2.428 20.188 1 96 79 TYR A C 1
ATOM 643 O O . TYR A 1 79 ? 0.198 2.707 19.984 1 96 79 TYR A O 1
ATOM 651 N N . GLN A 1 80 ? 1.864 1.179 20.094 1 95.12 80 GLN A N 1
ATOM 652 C CA . GLN A 1 80 ? 1.012 0.071 19.672 1 95.12 80 GLN A CA 1
ATOM 653 C C . GLN A 1 80 ? -0.109 -0.171 20.672 1 95.12 80 GLN A C 1
ATOM 655 O O . GLN A 1 80 ? -1.217 -0.559 20.297 1 95.12 80 GLN A O 1
ATOM 660 N N . LEU A 1 81 ? 0.135 0.057 21.922 1 96.56 8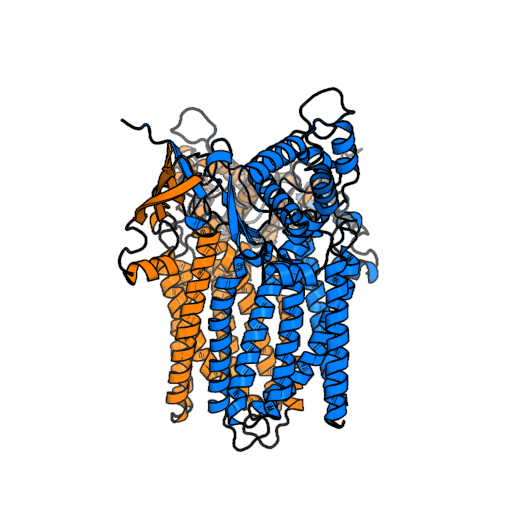1 LEU A N 1
ATOM 661 C CA . LEU A 1 81 ? -0.882 -0.125 22.953 1 96.56 81 LEU A CA 1
ATOM 662 C C . LEU A 1 81 ? -1.987 0.918 22.828 1 96.56 81 LEU A C 1
ATOM 664 O O . LEU A 1 81 ? -3.172 0.585 22.891 1 96.56 81 LEU A O 1
ATOM 668 N N . TYR A 1 82 ? -1.607 2.139 22.609 1 97.44 82 TYR A N 1
ATOM 669 C CA . TYR A 1 82 ? -2.607 3.178 22.391 1 97.44 82 TYR A CA 1
ATOM 670 C C . TYR A 1 82 ? -3.352 2.955 21.078 1 97.44 82 TYR A C 1
ATOM 672 O O . TYR A 1 82 ? -4.559 3.186 21 1 97.44 82 TYR A O 1
ATOM 680 N N . ASP A 1 83 ? -2.58 2.551 20.094 1 96.25 83 ASP A N 1
ATOM 681 C CA . ASP A 1 83 ? -3.191 2.254 18.797 1 96.25 83 ASP A CA 1
ATOM 682 C C . ASP A 1 83 ? -4.211 1.121 18.922 1 96.25 83 ASP A C 1
ATOM 684 O O . ASP A 1 83 ? -5.281 1.176 18.312 1 96.25 83 ASP A O 1
ATOM 688 N N . GLY A 1 84 ? -3.902 0.134 19.703 1 96.44 84 GLY A N 1
ATOM 689 C CA . GLY A 1 84 ? -4.84 -0.948 19.969 1 96.44 84 GLY A CA 1
ATOM 690 C C . GLY A 1 84 ? -6.09 -0.492 20.703 1 96.44 84 GLY A C 1
ATOM 691 O O . GLY A 1 84 ? -7.203 -0.879 20.328 1 96.44 84 GLY A O 1
ATOM 692 N N . LEU A 1 85 ? -5.887 0.335 21.656 1 97.25 85 LEU A N 1
ATOM 693 C CA . LEU A 1 85 ? -7.012 0.843 22.438 1 97.25 85 LEU A CA 1
ATOM 694 C C . LEU A 1 85 ? -7.949 1.67 21.562 1 97.25 85 LEU A C 1
ATOM 696 O O . LEU A 1 85 ? -9.172 1.489 21.625 1 97.25 85 LEU A O 1
ATOM 700 N N . GLN A 1 86 ? -7.359 2.584 20.844 1 96.81 86 GLN A N 1
ATOM 701 C CA . GLN A 1 86 ? -8.211 3.402 19.984 1 96.81 86 GLN A CA 1
ATOM 702 C C . GLN A 1 86 ? -8.906 2.551 18.922 1 96.81 86 GLN A C 1
ATOM 704 O O . GLN A 1 86 ? -10.047 2.826 18.547 1 96.81 86 GLN A O 1
ATOM 709 N N . GLY A 1 87 ? -8.227 1.514 18.422 1 96.25 87 GLY A N 1
ATOM 710 C CA . GLY A 1 87 ? -8.836 0.594 17.469 1 96.25 87 GLY A CA 1
ATOM 711 C C . GLY A 1 87 ? -10.047 -0.126 18.031 1 96.25 87 GLY A C 1
ATOM 712 O O . GLY A 1 87 ? -11.078 -0.235 17.375 1 96.25 87 GLY A O 1
ATOM 713 N N . LEU A 1 88 ? -9.945 -0.593 19.25 1 96.81 88 LEU A N 1
ATOM 714 C CA . LEU A 1 88 ? -11.055 -1.26 19.906 1 96.81 88 LEU A CA 1
ATOM 715 C C . LEU A 1 88 ? -12.258 -0.327 20.031 1 96.81 88 LEU A C 1
ATOM 717 O O . LEU A 1 88 ? -13.383 -0.716 19.719 1 96.81 88 LEU A O 1
ATOM 721 N N . CYS A 1 89 ? -11.992 0.865 20.422 1 97.31 89 CYS A N 1
ATOM 722 C CA . CYS A 1 89 ? -13.055 1.854 20.547 1 97.31 89 CYS A CA 1
ATOM 723 C C . CYS A 1 89 ? -13.719 2.121 19.203 1 97.31 89 CYS A C 1
ATOM 725 O O . CYS A 1 89 ? -14.945 2.246 19.141 1 97.31 89 CYS A O 1
ATOM 727 N N . SER A 1 90 ? -12.914 2.176 18.188 1 96.06 90 SER A N 1
ATOM 728 C CA . SER A 1 90 ? -13.43 2.434 16.844 1 96.06 90 SER A CA 1
ATOM 729 C C . SER A 1 90 ? -14.32 1.29 16.375 1 96.06 90 SER A C 1
ATOM 731 O O . SER A 1 90 ? -15.406 1.521 15.844 1 96.06 90 SER A O 1
ATOM 733 N N . TYR A 1 91 ? -13.961 0.089 16.641 1 93 91 TYR A N 1
ATOM 734 C CA . TYR A 1 91 ? -14.711 -1.066 16.156 1 93 91 TYR A CA 1
ATOM 735 C C . TYR A 1 91 ? -16.016 -1.229 16.953 1 93 91 TYR A C 1
ATOM 737 O O . TYR A 1 91 ? -17.047 -1.594 16.375 1 93 91 TYR A O 1
ATOM 745 N N . TRP A 1 92 ? -15.938 -0.98 18.25 1 95.81 92 TRP A N 1
ATOM 746 C CA . TRP A 1 92 ? -17.156 -1.043 19.047 1 95.81 92 TRP A CA 1
ATOM 747 C C . TRP A 1 92 ? -18.188 -0.046 18.547 1 95.81 92 TRP A C 1
ATOM 749 O O . TRP A 1 92 ? -19.359 -0.4 18.344 1 95.81 92 TRP A O 1
ATOM 759 N N . ARG A 1 93 ? -17.734 1.129 18.344 1 96.62 93 ARG A N 1
ATOM 760 C CA . ARG A 1 93 ? -18.625 2.143 17.797 1 96.62 93 ARG A CA 1
ATOM 761 C C . ARG A 1 93 ? -19.047 1.791 16.375 1 96.62 93 ARG A C 1
ATOM 763 O O . ARG A 1 93 ? -20.156 2.105 15.953 1 96.62 93 ARG A O 1
ATOM 770 N N . GLY A 1 94 ? -18.125 1.159 15.633 1 94.81 94 GLY A N 1
ATOM 771 C CA . GLY A 1 94 ? -18.406 0.767 14.258 1 94.81 94 GLY A CA 1
ATOM 772 C C . GLY A 1 94 ? -19.578 -0.178 14.125 1 94.81 94 GLY A C 1
ATOM 773 O O . GLY A 1 94 ? -20.422 -0.017 13.234 1 94.81 94 GLY A O 1
ATOM 774 N N . VAL A 1 95 ? -19.703 -1.099 15 1 92.5 95 VAL A N 1
ATOM 775 C CA . VAL A 1 95 ? -20.797 -2.057 14.945 1 92.5 95 VAL A CA 1
ATOM 776 C C . VAL A 1 95 ? -22.109 -1.357 15.289 1 92.5 95 VAL A C 1
ATOM 778 O O . VAL A 1 95 ? -23.125 -1.561 14.617 1 92.5 95 VAL A O 1
ATOM 781 N N . VAL A 1 96 ? -22.078 -0.548 16.25 1 93.56 96 VAL A N 1
ATOM 782 C CA . VAL A 1 96 ? -23.266 0.193 16.672 1 93.56 96 VAL A CA 1
ATOM 783 C C . VAL A 1 96 ? -23.703 1.132 15.547 1 93.56 96 VAL A C 1
ATOM 785 O O . VAL A 1 96 ? -24.891 1.236 15.25 1 93.56 96 VAL A O 1
ATOM 788 N N . SER A 1 97 ? -22.797 1.765 14.969 1 95.56 97 SER A N 1
ATOM 789 C CA . SER A 1 97 ? -23.094 2.686 13.875 1 95.56 97 SER A CA 1
ATOM 790 C C . SER A 1 97 ? -23.594 1.938 12.641 1 95.56 97 SER A C 1
ATOM 792 O O . SER A 1 97 ? -24.422 2.455 11.891 1 95.56 97 SER A O 1
ATOM 794 N N . THR A 1 98 ? -23.016 0.776 12.398 1 92.94 98 THR A N 1
ATOM 795 C CA . THR A 1 98 ? -23.484 -0.045 11.281 1 92.94 98 THR A CA 1
ATOM 796 C C . THR A 1 98 ? -24.953 -0.378 11.438 1 92.94 98 THR A C 1
ATOM 798 O O . THR A 1 98 ? -25.703 -0.364 10.461 1 92.94 98 THR A O 1
ATOM 801 N N . LYS A 1 99 ? -25.391 -0.702 12.586 1 93.12 99 LYS A N 1
ATOM 802 C CA . LYS A 1 99 ? -26.812 -0.922 12.859 1 93.12 99 LYS A CA 1
ATOM 803 C C . LYS A 1 99 ? -27.641 0.281 12.43 1 93.12 99 LYS A C 1
ATOM 805 O O . LYS A 1 99 ? -28.672 0.123 11.773 1 93.12 99 LYS A O 1
ATOM 810 N N . ALA A 1 100 ? -27.172 1.445 12.781 1 93.62 100 ALA A N 1
ATOM 811 C CA . ALA A 1 100 ? -27.859 2.68 12.43 1 93.62 100 ALA A CA 1
ATOM 812 C C . ALA A 1 100 ? -27.922 2.863 10.914 1 93.62 100 ALA A C 1
ATOM 814 O O . ALA A 1 100 ? -28.953 3.252 10.367 1 93.62 100 ALA A O 1
ATOM 815 N N . VAL A 1 101 ? -26.828 2.576 10.281 1 93.06 101 VAL A N 1
ATOM 816 C CA . VAL A 1 101 ? -26.75 2.717 8.828 1 93.06 101 VAL A CA 1
ATOM 817 C C . VAL A 1 101 ? -27.734 1.762 8.156 1 93.06 101 VAL A C 1
ATOM 819 O O . VAL A 1 101 ? -28.422 2.137 7.207 1 93.06 101 VAL A O 1
ATOM 822 N N . LEU A 1 102 ? -27.812 0.502 8.617 1 90.06 102 LEU A N 1
ATOM 823 C CA . LEU A 1 102 ? -28.703 -0.493 8.047 1 90.06 102 LEU A CA 1
ATOM 824 C C . LEU A 1 102 ? -30.172 -0.11 8.281 1 90.06 102 LEU A C 1
ATOM 826 O O . LEU A 1 102 ? -31.016 -0.306 7.41 1 90.06 102 LEU A O 1
ATOM 830 N N . GLU A 1 103 ? -30.406 0.466 9.414 1 90.88 103 GLU A N 1
ATOM 831 C CA . GLU A 1 103 ? -31.75 0.994 9.688 1 90.88 103 GLU A CA 1
ATOM 832 C C . GLU A 1 103 ? -32.094 2.121 8.727 1 90.88 103 GLU A C 1
ATOM 834 O O . GLU A 1 103 ? -33.219 2.146 8.172 1 90.88 103 GLU A O 1
ATOM 839 N N . ALA A 1 104 ? -31.188 2.959 8.555 1 90.88 104 ALA A N 1
ATOM 840 C CA . ALA A 1 104 ? -31.406 4.094 7.66 1 90.88 104 ALA A CA 1
ATOM 841 C C . ALA A 1 104 ? -31.562 3.635 6.215 1 90.88 104 ALA A C 1
ATOM 843 O O . ALA A 1 104 ? -32.219 4.305 5.418 1 90.88 104 ALA A O 1
ATOM 844 N N . SER A 1 105 ? -31.016 2.525 5.887 1 88.19 105 SER A N 1
ATOM 845 C CA . SER A 1 105 ? -31.047 1.997 4.523 1 88.19 105 SER A CA 1
ATOM 846 C C . SER A 1 105 ? -32.344 1.221 4.277 1 88.19 105 SER A C 1
ATOM 848 O O . SER A 1 105 ? -32.594 0.747 3.164 1 88.19 105 SER A O 1
ATOM 850 N N . GLY A 1 106 ? -33.125 1 5.32 1 87.19 106 GLY A N 1
ATOM 851 C CA . GLY A 1 106 ? -34.469 0.458 5.113 1 87.19 106 GLY A CA 1
ATOM 852 C C . GLY A 1 106 ? -34.625 -0.945 5.664 1 87.19 106 GLY A C 1
ATOM 853 O O . GLY A 1 106 ? -35.625 -1.613 5.387 1 87.19 106 GLY A O 1
ATOM 854 N N . VAL A 1 107 ? -33.625 -1.399 6.355 1 87.19 107 VAL A N 1
ATOM 855 C CA . VAL A 1 107 ? -33.781 -2.705 6.988 1 87.19 107 VAL A CA 1
ATOM 856 C C . VAL A 1 107 ? -34.969 -2.66 7.977 1 87.19 107 VAL A C 1
ATOM 858 O O . VAL A 1 107 ? -35.031 -1.763 8.812 1 87.19 107 VAL A O 1
ATOM 861 N N . GLY A 1 108 ? -35.812 -3.551 7.855 1 85.31 108 GLY A N 1
ATOM 862 C CA . GLY A 1 108 ? -37 -3.611 8.727 1 85.31 108 GLY A CA 1
ATOM 863 C C . GLY A 1 108 ? -38.125 -2.695 8.281 1 85.31 108 GLY A C 1
ATOM 864 O O . GLY A 1 108 ? -39.156 -2.617 8.945 1 85.31 108 GLY A O 1
ATOM 865 N N . ASN A 1 109 ? -37.875 -1.944 7.254 1 87.88 109 ASN A N 1
ATOM 866 C CA . ASN A 1 109 ? -38.875 -1.029 6.699 1 87.88 109 ASN A CA 1
ATOM 867 C C . ASN A 1 109 ? -39.531 -1.618 5.465 1 87.88 109 ASN A C 1
ATOM 869 O O . ASN A 1 109 ? -38.906 -1.722 4.402 1 87.88 109 ASN A O 1
ATOM 873 N N . SER A 1 110 ? -40.781 -1.877 5.492 1 87.25 110 SER A N 1
ATOM 874 C CA . SER A 1 110 ? -41.531 -2.545 4.422 1 87.25 110 SER A CA 1
ATOM 875 C C . SER A 1 110 ? -41.656 -1.645 3.199 1 87.25 110 SER A C 1
ATOM 877 O O . SER A 1 110 ? -41.875 -2.127 2.09 1 87.25 110 SER A O 1
ATOM 879 N N . GLU A 1 111 ? -41.469 -0.352 3.375 1 86.94 111 GLU A N 1
ATOM 880 C CA . GLU A 1 111 ? -41.625 0.579 2.258 1 86.94 111 GLU A CA 1
ATOM 881 C C . GLU A 1 111 ? -40.312 0.697 1.475 1 86.94 111 GLU A C 1
ATOM 883 O O . GLU A 1 111 ? -40.312 1.178 0.339 1 86.94 111 GLU A O 1
ATOM 888 N N . ALA A 1 112 ? -39.281 0.249 2.121 1 87.25 112 ALA A N 1
ATOM 889 C CA . ALA A 1 112 ? -37.969 0.324 1.463 1 87.25 112 ALA A CA 1
ATOM 890 C C . ALA A 1 112 ? -37.812 -0.805 0.45 1 87.25 112 ALA A C 1
ATOM 892 O O . ALA A 1 112 ? -38.344 -1.897 0.633 1 87.25 112 ALA A O 1
ATOM 893 N N . THR A 1 113 ? -37.094 -0.529 -0.676 1 87.88 113 THR A N 1
ATOM 894 C CA . THR A 1 113 ? -36.812 -1.553 -1.669 1 87.88 113 THR A CA 1
ATOM 895 C C . THR A 1 113 ? -35.281 -1.796 -1.749 1 87.88 113 THR A C 1
ATOM 897 O O . THR A 1 113 ? -34.5 -0.881 -1.521 1 87.88 113 THR A O 1
ATOM 900 N N . ALA A 1 114 ? -34.938 -3.006 -2.059 1 87 114 ALA A N 1
ATOM 901 C CA . ALA A 1 114 ? -33.531 -3.365 -2.223 1 87 114 ALA A CA 1
ATOM 902 C C . ALA A 1 114 ? -32.906 -2.559 -3.346 1 87 114 ALA A C 1
ATOM 904 O O . ALA A 1 114 ? -31.719 -2.217 -3.273 1 87 114 ALA A O 1
ATOM 905 N N . PHE A 1 115 ? -33.625 -2.227 -4.301 1 88.12 115 PHE A N 1
ATOM 906 C CA . PHE A 1 115 ? -33.125 -1.438 -5.418 1 88.12 115 PHE A CA 1
ATOM 907 C C . PHE A 1 115 ? -32.75 -0.036 -4.961 1 88.12 115 PHE A C 1
ATOM 909 O O . PHE A 1 115 ? -31.641 0.43 -5.238 1 88.12 115 PHE A O 1
ATOM 916 N N . SER A 1 116 ? -33.656 0.598 -4.273 1 87.12 116 SER A N 1
ATOM 917 C CA . SER A 1 116 ? -33.375 1.941 -3.779 1 87.12 116 SER A CA 1
ATOM 918 C C . SER A 1 116 ? -32.156 1.948 -2.854 1 87.12 116 SER A C 1
ATOM 920 O O . SER A 1 116 ? -31.312 2.854 -2.924 1 87.12 116 SER A O 1
ATOM 922 N N . ALA A 1 117 ? -32.094 0.93 -2.039 1 87.62 117 ALA A N 1
ATOM 923 C CA . ALA A 1 117 ? -30.953 0.818 -1.138 1 87.62 117 ALA A CA 1
ATOM 924 C C . ALA A 1 117 ? -29.656 0.624 -1.918 1 87.62 117 ALA A C 1
ATOM 926 O O . ALA A 1 117 ? -28.609 1.18 -1.557 1 87.62 117 ALA A O 1
ATOM 927 N N . ALA A 1 118 ? -29.688 -0.097 -2.977 1 88.44 118 ALA A N 1
ATOM 928 C CA . ALA A 1 118 ? -28.5 -0.356 -3.797 1 88.44 118 ALA A CA 1
ATOM 929 C C . ALA A 1 118 ? -28.031 0.918 -4.488 1 88.44 118 ALA A C 1
ATOM 931 O O . ALA A 1 118 ? -26.828 1.174 -4.566 1 88.44 118 ALA A O 1
ATOM 932 N N . ILE A 1 119 ? -28.938 1.616 -4.941 1 87.94 119 ILE A N 1
ATOM 933 C CA . ILE A 1 119 ? -28.609 2.879 -5.59 1 87.94 119 ILE A CA 1
ATOM 934 C C . ILE A 1 119 ? -27.969 3.828 -4.57 1 87.94 119 ILE A C 1
ATOM 936 O O . ILE A 1 119 ? -26.984 4.504 -4.871 1 87.94 119 ILE A O 1
ATOM 940 N N . GLN A 1 120 ? -28.562 3.861 -3.408 1 87.75 120 GLN A N 1
ATOM 941 C CA . GLN A 1 120 ? -28 4.691 -2.348 1 87.75 120 GLN A CA 1
ATOM 942 C C . GLN A 1 120 ? -26.578 4.273 -2.016 1 87.75 120 GLN A C 1
ATOM 944 O O . GLN A 1 120 ? -25.703 5.121 -1.827 1 87.75 120 GLN A O 1
ATOM 949 N N . TRP A 1 121 ? -26.406 3.016 -1.944 1 88.12 121 TRP A N 1
ATOM 950 C CA . TRP A 1 121 ? -25.078 2.477 -1.673 1 88.12 121 TRP A CA 1
ATOM 951 C C . TRP A 1 121 ? -24.094 2.889 -2.76 1 88.12 121 TRP A C 1
ATOM 953 O O . TRP A 1 121 ? -22.984 3.314 -2.465 1 88.12 121 TRP A O 1
ATOM 963 N N . ALA A 1 122 ? -24.5 2.785 -3.977 1 89.12 122 ALA A N 1
ATOM 964 C CA . ALA A 1 122 ? -23.656 3.135 -5.109 1 89.12 122 ALA A CA 1
ATOM 965 C C . ALA A 1 122 ? -23.297 4.617 -5.086 1 89.12 122 ALA A C 1
ATOM 967 O O . ALA A 1 122 ? -22.141 4.984 -5.316 1 89.12 122 ALA A O 1
ATOM 968 N N . LEU A 1 123 ? -24.234 5.395 -4.801 1 87.12 123 LEU A N 1
ATOM 969 C CA . LEU A 1 123 ? -24.016 6.836 -4.766 1 87.12 123 LEU A CA 1
ATOM 970 C C . LEU A 1 123 ? -23.062 7.211 -3.623 1 87.12 123 LEU A C 1
ATOM 972 O O . LEU A 1 123 ? -22.203 8.078 -3.783 1 87.12 123 LEU A O 1
ATOM 976 N N . ARG A 1 124 ? -23.266 6.59 -2.527 1 91.62 124 ARG A N 1
ATOM 977 C CA . ARG A 1 124 ? -22.359 6.797 -1.403 1 91.62 124 ARG A CA 1
ATOM 978 C C . ARG A 1 124 ? -20.922 6.441 -1.783 1 91.62 124 ARG A C 1
ATOM 980 O O . ARG A 1 124 ? -19.984 7.199 -1.5 1 91.62 124 ARG A O 1
ATOM 987 N N . ASP A 1 125 ? -20.797 5.355 -2.412 1 88.81 125 ASP A N 1
ATOM 988 C CA . ASP A 1 125 ? -19.484 4.906 -2.848 1 88.81 125 ASP A CA 1
ATOM 989 C C . ASP A 1 125 ? -18.859 5.883 -3.848 1 88.81 125 ASP A C 1
ATOM 991 O O . ASP A 1 125 ? -17.672 6.184 -3.779 1 88.81 125 ASP A O 1
ATOM 995 N N . GLY A 1 126 ? -19.672 6.281 -4.746 1 88 126 GLY A N 1
ATOM 996 C CA . GLY A 1 126 ? -19.203 7.258 -5.711 1 88 126 GLY A CA 1
ATOM 997 C C . GLY A 1 126 ? -18.703 8.539 -5.07 1 88 126 GLY A C 1
ATOM 998 O O . GLY A 1 126 ? -17.656 9.07 -5.457 1 88 126 GLY A O 1
ATOM 999 N N . THR A 1 127 ? -19.438 9 -4.086 1 89.44 127 THR A N 1
ATOM 1000 C CA . THR A 1 127 ? -19.031 10.195 -3.359 1 89.44 127 THR A CA 1
ATOM 1001 C C . THR A 1 127 ? -17.688 9.969 -2.656 1 89.44 127 THR A C 1
ATOM 1003 O O . THR A 1 127 ? -16.844 10.852 -2.639 1 89.44 127 THR A O 1
ATOM 1006 N N . GLY A 1 128 ? -17.562 8.867 -2.072 1 90.44 128 GLY A N 1
ATOM 1007 C CA . GLY A 1 128 ? -16.281 8.523 -1.461 1 90.44 128 GLY A CA 1
ATOM 1008 C C . GLY A 1 128 ? -15.133 8.531 -2.443 1 90.44 128 GLY A C 1
ATOM 1009 O O . GLY A 1 128 ? -14.055 9.055 -2.143 1 90.44 128 GLY A O 1
ATOM 1010 N N . MET A 1 129 ? -15.43 8.062 -3.592 1 87.12 129 MET A N 1
ATOM 1011 C CA . MET A 1 129 ? -14.383 7.969 -4.609 1 87.12 129 MET A CA 1
ATOM 1012 C C . MET A 1 129 ? -14.008 9.352 -5.129 1 87.12 129 MET A C 1
ATOM 1014 O O . MET A 1 129 ? -12.828 9.703 -5.176 1 87.12 129 MET A O 1
ATOM 1018 N N . ILE A 1 130 ? -14.953 10.078 -5.48 1 87.38 130 ILE A N 1
ATOM 1019 C CA . ILE A 1 130 ? -14.711 11.422 -5.996 1 87.38 130 ILE A CA 1
ATOM 1020 C C . ILE A 1 130 ? -14.086 12.297 -4.906 1 87.38 130 ILE A C 1
ATOM 1022 O O . ILE A 1 130 ? -13.102 13 -5.145 1 87.38 130 ILE A O 1
ATOM 1026 N N . GLY A 1 131 ? -14.727 12.234 -3.768 1 88.62 131 GLY A N 1
ATOM 1027 C CA . GLY A 1 131 ? -14.18 12.984 -2.646 1 88.62 131 GLY A CA 1
ATOM 1028 C C . GLY A 1 131 ? -12.742 12.609 -2.316 1 88.62 131 GLY A C 1
ATOM 1029 O O . GLY A 1 131 ? -11.93 13.477 -2.002 1 88.62 131 GLY A O 1
ATOM 1030 N N . GLY A 1 132 ? -12.484 11.305 -2.387 1 89.25 132 GLY A N 1
ATOM 1031 C CA . GLY A 1 132 ? -11.125 10.852 -2.148 1 89.25 132 GLY A CA 1
ATOM 1032 C C . GLY A 1 132 ? -10.125 11.43 -3.129 1 89.25 132 GLY A C 1
ATOM 1033 O O . GLY A 1 132 ? -9.016 11.812 -2.738 1 89.25 132 GLY A O 1
ATOM 1034 N N . LEU A 1 133 ? -10.477 11.516 -4.391 1 83.81 133 LEU A N 1
ATOM 1035 C CA . LEU A 1 133 ? -9.609 12.094 -5.41 1 83.81 133 LEU A CA 1
ATOM 1036 C C . LEU A 1 133 ? -9.328 13.562 -5.117 1 83.81 133 LEU A C 1
ATOM 1038 O O . LEU A 1 133 ? -8.18 14.008 -5.188 1 83.81 133 LEU A O 1
ATOM 1042 N N . VAL A 1 134 ? -10.32 14.211 -4.801 1 86.75 134 VAL A N 1
ATOM 1043 C CA . VAL A 1 134 ? -10.172 15.633 -4.504 1 86.75 134 VAL A CA 1
ATOM 1044 C C . VAL A 1 134 ? -9.32 15.82 -3.256 1 86.75 134 VAL A C 1
ATOM 1046 O O . VAL A 1 134 ? -8.406 16.641 -3.238 1 86.75 134 VAL A O 1
ATOM 1049 N N . PHE A 1 135 ? -9.578 15.055 -2.277 1 91.12 135 PHE A N 1
ATOM 1050 C CA . PHE A 1 135 ? -8.828 15.133 -1.027 1 91.12 135 PHE A CA 1
ATOM 1051 C C . PHE A 1 135 ? -7.355 14.836 -1.26 1 91.12 135 PHE A C 1
ATOM 1053 O O . PHE A 1 135 ? -6.484 15.531 -0.738 1 91.12 135 PHE A O 1
ATOM 1060 N N . SER A 1 136 ? -7.16 13.812 -1.973 1 85.19 136 SER A N 1
ATOM 1061 C CA . SER A 1 136 ? -5.777 13.445 -2.271 1 85.19 136 SER A CA 1
ATOM 1062 C C . SER A 1 136 ? -5.07 14.547 -3.047 1 85.19 136 SER A C 1
ATOM 1064 O O . SER A 1 136 ? -3.912 14.867 -2.77 1 85.19 136 SER A O 1
ATOM 1066 N N . TYR A 1 137 ? -5.699 15.078 -3.971 1 79.75 137 TYR A N 1
ATOM 1067 C CA . TYR A 1 137 ? -5.125 16.141 -4.793 1 79.75 137 TYR A CA 1
ATOM 1068 C C . TYR A 1 137 ? -4.734 17.328 -3.939 1 79.75 137 TYR A C 1
ATOM 1070 O O . TYR A 1 137 ? -3.674 17.938 -4.145 1 79.75 137 TYR A O 1
ATOM 1078 N N . VAL A 1 138 ? -5.492 17.609 -2.982 1 84.38 138 VAL A N 1
ATOM 1079 C CA . VAL A 1 138 ? -5.293 18.812 -2.184 1 84.38 138 VAL A CA 1
ATOM 1080 C C . VAL A 1 138 ? -4.305 18.516 -1.056 1 84.38 138 VAL A C 1
ATOM 1082 O O . VAL A 1 138 ? -3.461 19.359 -0.73 1 84.38 138 VAL A O 1
ATOM 1085 N N . CYS A 1 139 ? -4.348 17.297 -0.478 1 87.88 139 CYS A N 1
ATOM 1086 C CA . CYS A 1 139 ? -3.682 17.109 0.805 1 87.88 139 CYS A CA 1
ATOM 1087 C C . CYS A 1 139 ? -2.469 16.188 0.655 1 87.88 139 CYS A C 1
ATOM 1089 O O . CYS A 1 139 ? -1.67 16.062 1.583 1 87.88 139 CYS A O 1
ATOM 1091 N N . SER A 1 140 ? -2.244 15.641 -0.449 1 83.06 140 SER A N 1
ATOM 1092 C CA . SER A 1 140 ? -1.219 14.609 -0.593 1 83.06 140 SER A CA 1
ATOM 1093 C C . SER A 1 140 ? 0.161 15.156 -0.236 1 83.06 140 SER A C 1
ATOM 1095 O O . SER A 1 140 ? 0.967 14.453 0.384 1 83.06 140 SER A O 1
ATOM 1097 N N . SER A 1 141 ? 0.483 16.375 -0.562 1 77.88 141 SER A N 1
ATOM 1098 C CA . SER A 1 141 ? 1.801 16.953 -0.326 1 77.88 141 SER A CA 1
ATOM 1099 C C . SER A 1 141 ? 2.031 17.219 1.158 1 77.88 141 SER A C 1
ATOM 1101 O O . SER A 1 141 ? 3.174 17.375 1.594 1 77.88 141 SER A O 1
ATOM 1103 N N . TYR A 1 142 ? 1.01 17.203 1.872 1 85.94 142 TYR A N 1
ATOM 1104 C CA . TYR A 1 142 ? 1.117 17.562 3.281 1 85.94 142 TYR A CA 1
ATOM 1105 C C . TYR A 1 142 ? 1.247 16.328 4.156 1 85.94 142 TYR A C 1
ATOM 1107 O O . TYR A 1 142 ? 1.621 16.422 5.328 1 85.94 142 TYR A O 1
ATOM 1115 N N . PHE A 1 143 ? 1.01 15.164 3.666 1 85.75 143 PHE A N 1
ATOM 1116 C CA . PHE A 1 143 ? 1.009 13.938 4.461 1 85.75 143 PHE A CA 1
ATOM 1117 C C . PHE A 1 143 ? 2.393 13.672 5.039 1 85.75 143 PHE A C 1
ATOM 1119 O O . PHE A 1 143 ? 2.518 13.211 6.176 1 85.75 143 PHE A O 1
ATOM 1126 N N . ASP A 1 144 ? 3.363 14.016 4.262 1 81.94 144 ASP A N 1
ATOM 1127 C CA . ASP A 1 144 ? 4.73 13.75 4.699 1 81.94 144 ASP A CA 1
ATOM 1128 C C . ASP A 1 144 ? 5.238 14.859 5.613 1 81.94 144 ASP A C 1
ATOM 1130 O O . ASP A 1 144 ? 6.094 14.625 6.469 1 81.94 144 ASP A O 1
ATOM 1134 N N . THR A 1 145 ? 4.699 16.016 5.391 1 86 145 THR A N 1
ATOM 1135 C CA . THR A 1 145 ? 5.199 17.172 6.125 1 86 145 THR A CA 1
ATOM 1136 C C . THR A 1 145 ? 4.523 17.281 7.492 1 86 145 THR A C 1
ATOM 1138 O O . THR A 1 145 ? 5.137 17.734 8.461 1 86 145 THR A O 1
ATOM 1141 N N . HIS A 1 146 ? 3.305 16.859 7.523 1 92.19 146 HIS A N 1
ATOM 1142 C CA . HIS A 1 146 ? 2.529 16.938 8.758 1 92.19 146 HIS A CA 1
ATOM 1143 C C . HIS A 1 146 ? 1.97 15.578 9.148 1 92.19 146 HIS A C 1
ATOM 1145 O O . HIS A 1 146 ? 0.759 15.43 9.328 1 92.19 146 HIS A O 1
ATOM 1151 N N . VAL A 1 147 ? 2.826 14.648 9.43 1 92.56 147 VAL A N 1
ATOM 1152 C CA . VAL A 1 147 ? 2.479 13.25 9.672 1 92.56 147 VAL A CA 1
ATOM 1153 C C . VAL A 1 147 ? 1.612 13.141 10.922 1 92.56 147 VAL A C 1
ATOM 1155 O O . VAL A 1 147 ? 0.564 12.492 10.906 1 92.56 147 VAL A O 1
ATOM 1158 N N . LYS A 1 148 ? 1.978 13.789 12.023 1 93.69 148 LYS A N 1
ATOM 1159 C CA . LYS A 1 148 ? 1.256 13.688 13.289 1 93.69 148 LYS A CA 1
ATOM 1160 C C . LYS A 1 148 ? -0.134 14.312 13.18 1 93.69 148 LYS A C 1
ATOM 1162 O O . LYS A 1 148 ? -1.113 13.742 13.664 1 93.69 148 LYS A O 1
ATOM 1167 N N . GLU A 1 149 ? -0.188 15.414 12.547 1 94.19 149 GLU A N 1
ATOM 1168 C CA . GLU A 1 149 ? -1.457 16.109 12.367 1 94.19 149 GLU A CA 1
ATOM 1169 C C . GLU A 1 149 ? -2.43 15.289 11.531 1 94.19 149 GLU A C 1
ATOM 1171 O O . GLU A 1 149 ? -3.613 15.188 11.867 1 94.19 149 GLU A O 1
ATOM 1176 N N . PHE A 1 150 ? -1.944 14.703 10.531 1 93.94 150 PHE A N 1
ATOM 1177 C CA . PHE A 1 150 ? -2.832 13.969 9.641 1 93.94 150 PHE A CA 1
ATOM 1178 C C . PHE A 1 150 ? -3.195 12.609 10.219 1 93.94 150 PHE A C 1
ATOM 1180 O O . PHE A 1 150 ? -4.242 12.047 9.898 1 93.94 150 PHE A O 1
ATOM 1187 N N . ARG A 1 151 ? -2.32 12.086 11.031 1 95.12 151 ARG A N 1
ATOM 1188 C CA . ARG A 1 151 ? -2.713 10.883 11.75 1 95.12 151 ARG A CA 1
ATOM 1189 C C . ARG A 1 151 ? -3.859 11.172 12.719 1 95.12 151 ARG A C 1
ATOM 1191 O O . ARG A 1 151 ? -4.816 10.398 12.805 1 95.12 151 ARG A O 1
ATOM 1198 N N . LEU A 1 152 ? -3.744 12.25 13.414 1 95 152 LEU A N 1
ATOM 1199 C CA . LEU A 1 152 ? -4.824 12.648 14.312 1 95 152 LEU A CA 1
ATOM 1200 C C . LEU A 1 152 ? -6.074 13.016 13.516 1 95 152 LEU A C 1
ATOM 1202 O O . LEU A 1 152 ? -7.191 12.68 13.922 1 95 152 LEU A O 1
ATOM 1206 N N . PHE A 1 153 ? -5.898 13.734 12.445 1 95.31 153 PHE A N 1
ATOM 1207 C CA . PHE A 1 153 ? -7.008 14.07 11.562 1 95.31 153 PHE A CA 1
ATOM 1208 C C . PHE A 1 153 ? -7.75 12.812 11.125 1 95.31 153 PHE A C 1
ATOM 1210 O O . PHE A 1 153 ? -8.984 12.781 11.117 1 95.31 153 PHE A O 1
ATOM 1217 N N . ALA A 1 154 ? -7.02 11.727 10.703 1 96.19 154 ALA A N 1
ATOM 1218 C CA . ALA A 1 154 ? -7.641 10.477 10.281 1 96.19 154 ALA A CA 1
ATOM 1219 C C . ALA A 1 154 ? -8.609 9.961 11.336 1 96.19 154 ALA A C 1
ATOM 1221 O O . ALA A 1 154 ? -9.742 9.594 11.023 1 96.19 154 ALA A O 1
ATOM 1222 N N . ASP A 1 155 ? -8.219 10.016 12.531 1 95.56 155 ASP A N 1
ATOM 1223 C CA . ASP A 1 155 ? -9.031 9.5 13.633 1 95.56 155 ASP A CA 1
ATOM 1224 C C . ASP A 1 155 ? -10.227 10.406 13.906 1 95.56 155 ASP A C 1
ATOM 1226 O O . ASP A 1 155 ? -11.344 9.922 14.109 1 95.56 155 ASP A O 1
ATOM 1230 N N . VAL A 1 156 ? -10.047 11.672 13.906 1 96.38 156 VAL A N 1
ATOM 1231 C CA . VAL A 1 156 ? -11.117 12.617 14.211 1 96.38 156 VAL A CA 1
ATOM 1232 C C . VAL A 1 156 ? -12.164 12.594 13.102 1 96.38 156 VAL A C 1
ATOM 1234 O O . VAL A 1 156 ? -13.367 12.586 13.375 1 96.38 156 VAL A O 1
ATOM 1237 N N . ILE A 1 157 ? -11.648 12.586 11.875 1 97.5 157 ILE A N 1
ATOM 1238 C CA . ILE A 1 157 ? -12.586 12.594 10.758 1 97.5 157 ILE A CA 1
ATOM 1239 C C . ILE A 1 157 ? -13.375 11.281 10.734 1 97.5 157 ILE A C 1
ATOM 1241 O O . ILE A 1 157 ? -14.539 11.258 10.328 1 97.5 157 ILE A O 1
ATOM 1245 N N . ASN A 1 158 ? -12.789 10.164 11.117 1 97.56 158 ASN A N 1
ATOM 1246 C CA . ASN A 1 158 ? -13.523 8.914 11.289 1 97.56 158 ASN A CA 1
ATOM 1247 C C . ASN A 1 158 ? -14.617 9.047 12.344 1 97.56 158 ASN A C 1
ATOM 1249 O O . ASN A 1 158 ? -15.711 8.492 12.18 1 97.56 158 ASN A O 1
ATOM 1253 N N . ASP A 1 159 ? -14.305 9.734 13.43 1 98.31 159 ASP A N 1
ATOM 1254 C CA . ASP A 1 159 ? -15.305 9.977 14.461 1 98.31 159 ASP A CA 1
ATOM 1255 C C . ASP A 1 159 ? -16.484 10.781 13.914 1 98.31 159 ASP A C 1
ATOM 1257 O O . ASP A 1 159 ? -17.641 10.516 14.266 1 98.31 159 ASP A O 1
ATOM 1261 N N . VAL A 1 160 ? -16.172 11.703 13.086 1 98.19 160 VAL A N 1
ATOM 1262 C CA . VAL A 1 160 ? -17.234 12.469 12.438 1 98.19 160 VAL A CA 1
ATOM 1263 C C . VAL A 1 160 ? -18.078 11.539 11.57 1 98.19 160 VAL A C 1
ATOM 1265 O O . VAL A 1 160 ? -19.312 11.602 11.602 1 98.19 160 VAL A O 1
ATOM 1268 N N . ALA A 1 161 ? -17.438 10.656 10.82 1 98.25 161 ALA A N 1
ATOM 1269 C CA . ALA A 1 161 ? -18.141 9.703 9.961 1 98.25 161 ALA A CA 1
ATOM 1270 C C . ALA A 1 161 ? -19.078 8.828 10.781 1 98.25 161 ALA A C 1
ATOM 1272 O O . ALA A 1 161 ? -20.266 8.695 10.438 1 98.25 161 ALA A O 1
ATOM 1273 N N . LEU A 1 162 ? -18.594 8.258 11.852 1 98.12 162 LEU A N 1
ATOM 1274 C CA . LEU A 1 162 ? -19.406 7.367 12.68 1 98.12 162 LEU A CA 1
ATOM 1275 C C . LEU A 1 162 ? -20.562 8.117 13.32 1 98.12 162 LEU A C 1
ATOM 1277 O O . LEU A 1 162 ? -21.656 7.559 13.484 1 98.12 162 LEU A O 1
ATOM 1281 N N . THR A 1 163 ? -20.312 9.336 13.688 1 98.25 163 THR A N 1
ATOM 1282 C CA . THR A 1 163 ? -21.375 10.156 14.25 1 98.25 163 THR A CA 1
ATOM 1283 C C . THR A 1 163 ? -22.469 10.398 13.211 1 98.25 163 THR A C 1
ATOM 1285 O O . THR A 1 163 ? -23.656 10.312 13.516 1 98.25 163 THR A O 1
ATOM 1288 N N . LEU A 1 164 ? -22.062 10.68 12.023 1 97.94 164 LEU A N 1
ATOM 1289 C CA . LEU A 1 164 ? -23.016 10.844 10.938 1 97.94 164 LEU A CA 1
ATOM 1290 C C . LEU A 1 164 ? -23.812 9.57 10.719 1 97.94 164 LEU A C 1
ATOM 1292 O O . LEU A 1 164 ? -25.031 9.617 10.516 1 97.94 164 LEU A O 1
ATOM 1296 N N . ASP A 1 165 ? -23.172 8.453 10.75 1 97.06 165 ASP A N 1
ATOM 1297 C CA . ASP A 1 165 ? -23.859 7.168 10.641 1 97.06 165 ASP A CA 1
ATOM 1298 C C . ASP A 1 165 ? -24.938 7.02 11.703 1 97.06 165 ASP A C 1
ATOM 1300 O O . ASP A 1 165 ? -26.062 6.617 11.406 1 97.06 165 ASP A O 1
ATOM 1304 N N . MET A 1 166 ? -24.609 7.391 12.93 1 96.56 166 MET A N 1
ATOM 1305 C CA . MET A 1 166 ? -25.531 7.273 14.055 1 96.56 166 MET A CA 1
ATOM 1306 C C . MET A 1 166 ? -26.719 8.211 13.875 1 96.56 166 MET A C 1
ATOM 1308 O O . MET A 1 166 ? -27.828 7.902 14.328 1 96.56 166 MET A O 1
ATOM 1312 N N . PHE A 1 167 ? -26.5 9.242 13.203 1 96.44 167 PHE A N 1
ATOM 1313 C CA . PHE A 1 167 ? -27.531 10.273 13.062 1 96.44 167 PHE A CA 1
ATOM 1314 C C . PHE A 1 167 ? -28.438 9.969 11.883 1 96.44 167 PHE A C 1
ATOM 1316 O O . PHE A 1 167 ? -29.562 10.469 11.812 1 96.44 167 PHE A O 1
ATOM 1323 N N . ALA A 1 168 ? -28.078 9.172 10.961 1 95 168 ALA A N 1
ATOM 1324 C CA . ALA A 1 168 ? -28.734 8.945 9.68 1 95 168 ALA A CA 1
ATOM 1325 C C . ALA A 1 168 ? -30.172 8.469 9.875 1 95 168 ALA A C 1
ATOM 1327 O O . ALA A 1 168 ? -31.094 8.969 9.227 1 95 168 ALA A O 1
ATOM 1328 N N . PRO A 1 169 ? -30.484 7.531 10.82 1 92.88 169 PRO A N 1
ATOM 1329 C CA . PRO A 1 169 ? -31.859 7.047 10.969 1 92.88 169 PRO A CA 1
ATOM 1330 C C . PRO A 1 169 ? -32.781 8.055 11.68 1 92.88 169 PRO A C 1
ATOM 1332 O O . PRO A 1 169 ? -34 7.938 11.617 1 92.88 169 PRO A O 1
ATOM 1335 N N . ILE A 1 170 ? -32.125 8.969 12.367 1 92.81 170 ILE A N 1
ATOM 1336 C CA . ILE A 1 170 ? -32.875 9.961 13.125 1 92.81 170 ILE A CA 1
ATOM 1337 C C . ILE A 1 170 ? -33.312 11.102 12.195 1 92.81 170 ILE A C 1
ATOM 1339 O O . ILE A 1 170 ? -34.344 11.75 12.43 1 92.81 170 ILE A O 1
ATOM 1343 N N . ALA A 1 171 ? -32.594 11.336 11.148 1 93.44 171 ALA A N 1
ATOM 1344 C CA . ALA A 1 171 ? -32.875 12.406 10.195 1 93.44 171 ALA A CA 1
ATOM 1345 C C . ALA A 1 171 ? -34 12.023 9.25 1 93.44 171 ALA A C 1
ATOM 1347 O O . ALA A 1 171 ? -34.281 10.836 9.055 1 93.44 171 ALA A O 1
ATOM 1348 N N . PRO A 1 172 ? -34.719 13.094 8.766 1 92.12 172 PRO A N 1
ATOM 1349 C CA . PRO A 1 172 ? -35.719 12.781 7.73 1 92.12 172 PRO A CA 1
ATOM 1350 C C . PRO A 1 172 ? -35.125 11.984 6.574 1 92.12 172 PRO A C 1
ATOM 1352 O O . PRO A 1 172 ? -33.969 12.195 6.191 1 92.12 172 PRO A O 1
ATOM 1355 N N . ALA A 1 173 ? -35.875 11.086 6.008 1 86.5 173 ALA A N 1
ATOM 1356 C CA . ALA A 1 173 ? -35.469 10.117 5.004 1 86.5 173 ALA A CA 1
ATOM 1357 C C . ALA A 1 173 ? -34.844 10.82 3.797 1 86.5 173 ALA A C 1
ATOM 1359 O O . ALA A 1 173 ? -33.906 10.305 3.176 1 86.5 173 ALA A O 1
ATOM 1360 N N . GLU A 1 174 ? -35.25 12.023 3.553 1 89 174 GLU A N 1
ATOM 1361 C CA . GLU A 1 174 ? -34.781 12.75 2.379 1 89 174 GLU A CA 1
ATOM 1362 C C . GLU A 1 174 ? -33.344 13.148 2.527 1 89 174 GLU A C 1
ATOM 1364 O O . GLU A 1 174 ? -32.656 13.391 1.532 1 89 174 GLU A O 1
ATOM 1369 N N . TYR A 1 175 ? -32.875 13.203 3.783 1 93.5 175 TYR A N 1
ATOM 1370 C CA . TYR A 1 175 ? -31.5 13.656 4.02 1 93.5 175 TYR A CA 1
ATOM 1371 C C . TYR A 1 175 ? -30.562 12.477 4.305 1 93.5 175 TYR A C 1
ATOM 1373 O O . TYR A 1 175 ? -29.359 12.656 4.426 1 93.5 175 TYR A O 1
ATOM 1381 N N . SER A 1 176 ? -31.109 11.266 4.41 1 91.88 176 SER A N 1
ATOM 1382 C CA . SER A 1 176 ? -30.344 10.094 4.801 1 91.88 176 SER A CA 1
ATOM 1383 C C . SER A 1 176 ? -29.219 9.812 3.799 1 91.88 176 SER A C 1
ATOM 1385 O O . SER A 1 176 ? -28.094 9.531 4.188 1 91.88 176 SER A O 1
ATOM 1387 N N . LEU A 1 177 ? -29.547 9.969 2.564 1 91.25 177 LEU A N 1
ATOM 1388 C CA . LEU A 1 177 ? -28.547 9.711 1.534 1 91.25 177 LEU A CA 1
ATOM 1389 C C . LEU A 1 177 ? -27.375 10.695 1.641 1 91.25 177 LEU A C 1
ATOM 1391 O O . LEU A 1 177 ? -26.219 10.305 1.551 1 91.25 177 LEU A O 1
ATOM 1395 N N . PHE A 1 178 ? -27.75 11.922 1.845 1 94.19 178 PHE A N 1
ATOM 1396 C CA . PHE A 1 178 ? -26.719 12.953 1.949 1 94.19 178 PHE A CA 1
ATOM 1397 C C . PHE A 1 178 ? -25.828 12.719 3.166 1 94.19 178 PHE A C 1
ATOM 1399 O O . PHE A 1 178 ? -24.609 12.805 3.072 1 94.19 178 PHE A O 1
ATOM 1406 N N . ILE A 1 179 ? -26.453 12.383 4.246 1 96.62 179 ILE A N 1
ATOM 1407 C CA . ILE A 1 179 ? -25.734 12.164 5.496 1 96.62 179 ILE A CA 1
ATOM 1408 C C . ILE A 1 179 ? -24.797 10.961 5.348 1 96.62 179 ILE A C 1
ATOM 1410 O O . ILE A 1 179 ? -23.625 11.031 5.715 1 96.62 179 ILE A O 1
ATOM 1414 N N . LEU A 1 180 ? -25.281 9.938 4.758 1 95.62 180 LEU A N 1
ATOM 1415 C CA . LEU A 1 180 ? -24.484 8.727 4.605 1 95.62 180 LEU A CA 1
ATOM 1416 C C . LEU A 1 180 ? -23.391 8.914 3.566 1 95.62 180 LEU A C 1
ATOM 1418 O O . LEU A 1 180 ? -22.312 8.344 3.691 1 95.62 180 LEU A O 1
ATOM 1422 N N . SER A 1 181 ? -23.656 9.695 2.564 1 95.31 181 SER A N 1
ATOM 1423 C CA . SER A 1 181 ? -22.625 10.016 1.584 1 95.31 181 SER A CA 1
ATOM 1424 C C . SER A 1 181 ? -21.5 10.82 2.215 1 95.31 181 SER A C 1
ATOM 1426 O O . SER A 1 181 ? -20.328 10.555 1.946 1 95.31 181 SER A O 1
ATOM 1428 N N . LEU A 1 182 ? -21.859 11.742 2.994 1 96.31 182 LEU A N 1
ATOM 1429 C CA . LEU A 1 182 ? -20.859 12.516 3.711 1 96.31 182 LEU A CA 1
ATOM 1430 C C . LEU A 1 182 ? -20.047 11.625 4.648 1 96.31 182 LEU A C 1
ATOM 1432 O O . LEU A 1 182 ? -18.828 11.789 4.77 1 96.31 182 LEU A O 1
ATOM 1436 N N . SER A 1 183 ? -20.719 10.734 5.281 1 97.5 183 SER A N 1
ATOM 1437 C CA . SER A 1 183 ? -20.047 9.773 6.145 1 97.5 183 SER A CA 1
ATOM 1438 C C . SER A 1 183 ? -19.016 8.969 5.371 1 97.5 183 SER A C 1
ATOM 1440 O O . SER A 1 183 ? -17.859 8.836 5.805 1 97.5 183 SER A O 1
ATOM 1442 N N . THR A 1 184 ? -19.438 8.531 4.258 1 95.88 184 THR A N 1
ATOM 1443 C CA . THR A 1 184 ? -18.531 7.746 3.424 1 95.88 184 THR A CA 1
ATOM 1444 C C . THR A 1 184 ? -17.328 8.586 2.98 1 95.88 184 THR A C 1
ATOM 1446 O O . THR A 1 184 ? -16.203 8.086 2.938 1 95.88 184 THR A O 1
ATOM 1449 N N . PHE A 1 185 ? -17.609 9.766 2.633 1 95.94 185 PHE A N 1
ATOM 1450 C CA . PHE A 1 185 ? -16.531 10.68 2.266 1 95.94 185 PHE A CA 1
ATOM 1451 C C . PHE A 1 185 ? -15.555 10.844 3.42 1 95.94 185 PHE A C 1
ATOM 1453 O O . PHE A 1 185 ? -14.344 10.781 3.223 1 95.94 185 PHE A O 1
ATOM 1460 N N . CYS A 1 186 ? -16.031 11 4.598 1 97.12 186 CYS A N 1
ATOM 1461 C CA . CYS A 1 186 ? -15.195 11.133 5.789 1 97.12 186 CYS A CA 1
ATOM 1462 C C . CYS A 1 186 ? -14.375 9.875 6.02 1 97.12 186 CYS A C 1
ATOM 1464 O O . CYS A 1 186 ? -13.188 9.953 6.336 1 97.12 186 CYS A O 1
ATOM 1466 N N . LYS A 1 187 ? -14.977 8.758 5.809 1 96.56 187 LYS A N 1
ATOM 1467 C CA . LYS A 1 187 ? -14.258 7.492 5.977 1 96.56 187 LYS A CA 1
ATOM 1468 C C . LYS A 1 187 ? -13.141 7.352 4.945 1 96.56 187 LYS A C 1
ATOM 1470 O O . LYS A 1 187 ? -12.07 6.82 5.25 1 96.56 187 LYS A O 1
ATOM 1475 N N . THR A 1 188 ? -13.422 7.777 3.807 1 94.38 188 THR A N 1
ATOM 1476 C CA . THR A 1 188 ? -12.406 7.754 2.762 1 94.38 188 THR A CA 1
ATOM 1477 C C . THR A 1 188 ? -11.219 8.641 3.137 1 94.38 188 THR A C 1
ATOM 1479 O O . THR A 1 188 ? -10.07 8.242 2.98 1 94.38 188 THR A O 1
ATOM 1482 N N . MET A 1 189 ? -11.508 9.797 3.637 1 95.12 189 MET A N 1
ATOM 1483 C CA . MET A 1 189 ? -10.445 10.695 4.078 1 95.12 189 MET A CA 1
ATOM 1484 C C . MET A 1 189 ? -9.633 10.055 5.203 1 95.12 189 MET A C 1
ATOM 1486 O O . MET A 1 189 ? -8.406 10.188 5.238 1 95.12 189 MET A O 1
ATOM 1490 N N . CYS A 1 190 ? -10.328 9.406 6.051 1 96.12 190 CYS A N 1
ATOM 1491 C CA . CYS A 1 190 ? -9.664 8.711 7.145 1 96.12 190 CYS A CA 1
ATOM 1492 C C . CYS A 1 190 ? -8.695 7.656 6.617 1 96.12 190 CYS A C 1
ATOM 1494 O O . CYS A 1 190 ? -7.516 7.656 6.969 1 96.12 190 CYS A O 1
ATOM 1496 N N . GLY A 1 191 ? -9.195 6.871 5.754 1 93.31 191 GLY A N 1
ATOM 1497 C CA . GLY A 1 191 ? -8.367 5.812 5.199 1 93.31 191 GLY A CA 1
ATOM 1498 C C . GLY A 1 191 ? -7.133 6.332 4.484 1 93.31 191 GLY A C 1
ATOM 1499 O O . GLY A 1 191 ? -6.039 5.793 4.656 1 93.31 191 GLY A O 1
ATOM 1500 N N . MET A 1 192 ? -7.285 7.305 3.744 1 90.44 192 MET A N 1
ATOM 1501 C CA . MET A 1 192 ? -6.188 7.887 2.98 1 90.44 192 MET A CA 1
ATOM 1502 C C . MET A 1 192 ? -5.145 8.508 3.908 1 90.44 192 MET A C 1
ATOM 1504 O O . MET A 1 192 ? -3.945 8.289 3.732 1 90.44 192 MET A O 1
ATOM 1508 N N . SER A 1 193 ? -5.641 9.289 4.836 1 93.94 193 SER A N 1
ATOM 1509 C CA . SER A 1 193 ? -4.738 9.945 5.773 1 93.94 193 SER A CA 1
ATOM 1510 C C . SER A 1 193 ? -3.994 8.93 6.633 1 93.94 193 SER A C 1
ATOM 1512 O O . SER A 1 193 ? -2.781 9.039 6.82 1 93.94 193 SER A O 1
ATOM 1514 N N . ALA A 1 194 ? -4.723 7.977 7.105 1 94.31 194 ALA A N 1
ATOM 1515 C CA . ALA A 1 194 ? -4.121 6.93 7.93 1 94.31 194 ALA A CA 1
ATOM 1516 C C . ALA A 1 194 ? -3.1 6.125 7.133 1 94.31 194 ALA A C 1
ATOM 1518 O O . ALA A 1 194 ? -2.014 5.82 7.629 1 94.31 194 ALA A O 1
ATOM 1519 N N . GLY A 1 195 ? -3.463 5.812 5.941 1 89.62 195 GLY A N 1
ATOM 1520 C CA . GLY A 1 195 ? -2.557 5.066 5.082 1 89.62 195 GLY A CA 1
ATOM 1521 C C . GLY A 1 195 ? -1.287 5.828 4.754 1 89.62 195 GLY A C 1
ATOM 1522 O O . GLY A 1 195 ? -0.193 5.262 4.77 1 89.62 195 GLY A O 1
ATOM 1523 N N . ALA A 1 196 ? -1.412 7.031 4.441 1 87.81 196 ALA A N 1
ATOM 1524 C CA . ALA A 1 196 ? -0.274 7.859 4.051 1 87.81 196 ALA A CA 1
ATOM 1525 C C . ALA A 1 196 ? 0.687 8.055 5.219 1 87.81 196 ALA A C 1
ATOM 1527 O O . ALA A 1 196 ? 1.905 8.102 5.031 1 87.81 196 ALA A O 1
ATOM 1528 N N . THR A 1 197 ? 0.159 8.18 6.398 1 92.38 197 THR A N 1
ATOM 1529 C CA . THR A 1 197 ? 0.999 8.477 7.555 1 92.38 197 THR A CA 1
ATOM 1530 C C . THR A 1 197 ? 1.578 7.195 8.148 1 92.38 197 THR A C 1
ATOM 1532 O O . THR A 1 197 ? 2.602 7.227 8.828 1 92.38 197 THR A O 1
ATOM 1535 N N . LYS A 1 198 ? 0.886 6.082 7.914 1 91.5 198 LYS A N 1
ATOM 1536 C CA . LYS A 1 198 ? 1.321 4.812 8.484 1 91.5 198 LYS A CA 1
ATOM 1537 C C . LYS A 1 198 ? 2.742 4.473 8.047 1 91.5 198 LYS A C 1
ATOM 1539 O O . LYS A 1 198 ? 3.553 4.012 8.859 1 91.5 198 LYS A O 1
ATOM 1544 N N . GLY A 1 199 ? 3.105 4.621 6.797 1 85.88 199 GLY A N 1
ATOM 1545 C CA . GLY A 1 199 ? 4.441 4.332 6.297 1 85.88 199 GLY A CA 1
ATOM 1546 C C . GLY A 1 199 ? 5.527 5.113 7.016 1 85.88 199 GLY A C 1
ATOM 1547 O O . GLY A 1 199 ? 6.562 4.555 7.383 1 85.88 199 GLY A O 1
ATOM 1548 N N . ARG A 1 200 ? 5.262 6.324 7.238 1 86.94 200 ARG A N 1
ATOM 1549 C CA . ARG A 1 200 ? 6.246 7.18 7.891 1 86.94 200 ARG A CA 1
ATOM 1550 C C . ARG A 1 200 ? 6.395 6.816 9.367 1 86.94 200 ARG A C 1
ATOM 1552 O O . ARG A 1 200 ? 7.504 6.836 9.906 1 86.94 200 ARG A O 1
ATOM 1559 N N . ILE A 1 201 ? 5.355 6.539 10 1 92.06 201 ILE A N 1
ATOM 1560 C CA . ILE A 1 201 ? 5.375 6.168 11.406 1 92.06 201 ILE A CA 1
ATOM 1561 C C . ILE A 1 201 ? 6.125 4.848 11.586 1 92.06 201 ILE A C 1
ATOM 1563 O O . ILE A 1 201 ? 6.949 4.707 12.492 1 92.06 201 ILE A O 1
ATOM 1567 N N . THR A 1 202 ? 5.879 3.92 10.703 1 90.88 202 THR A N 1
ATOM 1568 C CA . THR A 1 202 ? 6.578 2.641 10.742 1 90.88 202 THR A CA 1
ATOM 1569 C C . THR A 1 202 ? 8.078 2.836 10.547 1 90.88 202 THR A C 1
ATOM 1571 O O . THR A 1 202 ? 8.891 2.201 11.219 1 90.88 202 THR A O 1
ATOM 1574 N N . GLN A 1 203 ? 8.406 3.725 9.641 1 87.06 203 GLN A N 1
ATOM 1575 C CA . GLN A 1 203 ? 9.805 4.039 9.391 1 87.06 203 GLN A CA 1
ATOM 1576 C C . GLN A 1 203 ? 10.469 4.613 10.641 1 87.06 203 GLN A C 1
ATOM 1578 O O . GLN A 1 203 ? 11.641 4.344 10.906 1 87.06 203 GLN A O 1
ATOM 1583 N N . HIS A 1 204 ? 9.789 5.379 11.328 1 88.69 204 HIS A N 1
ATOM 1584 C CA . HIS A 1 204 ? 10.297 5.957 12.562 1 88.69 204 HIS A CA 1
ATOM 1585 C C . HIS A 1 204 ? 10.68 4.871 13.562 1 88.69 204 HIS A C 1
ATOM 1587 O O . HIS A 1 204 ? 11.672 4.996 14.281 1 88.69 204 HIS A O 1
ATOM 1593 N N . PHE A 1 205 ? 9.938 3.832 13.594 1 92.06 205 PHE A N 1
ATOM 1594 C CA . PHE A 1 205 ? 10.18 2.771 14.562 1 92.06 205 PHE A CA 1
ATOM 1595 C C . PHE A 1 205 ? 11.367 1.912 14.141 1 92.06 205 PHE A C 1
ATOM 1597 O O . PHE A 1 205 ? 11.984 1.241 14.977 1 92.06 205 PHE A O 1
ATOM 1604 N N . ALA A 1 206 ? 11.523 1.891 12.805 1 86.69 206 ALA A N 1
ATOM 1605 C CA . ALA A 1 206 ? 12.625 1.077 12.305 1 86.69 206 ALA A CA 1
ATOM 1606 C C . ALA A 1 206 ? 13.969 1.69 12.672 1 86.69 206 ALA A C 1
ATOM 1608 O O . ALA A 1 206 ? 14.305 2.789 12.227 1 86.69 206 ALA A O 1
ATOM 1609 N N . SER A 1 207 ? 14.609 1.31 13.789 1 71.44 207 SER A N 1
ATOM 1610 C CA . SER A 1 207 ? 15.945 1.786 14.148 1 71.44 207 SER A CA 1
ATOM 1611 C C . SER A 1 207 ? 16.969 1.415 13.086 1 71.44 207 SER A C 1
ATOM 1613 O O . SER A 1 207 ? 16.641 0.75 12.102 1 71.44 207 SER A O 1
ATOM 1615 N N . ASP A 1 208 ? 18.172 1.881 13.453 1 59.03 208 ASP A N 1
ATOM 1616 C CA . ASP A 1 208 ? 19.328 1.558 12.625 1 59.03 208 ASP A CA 1
ATOM 1617 C C . ASP A 1 208 ? 19.406 0.057 12.352 1 59.03 208 ASP A C 1
ATOM 1619 O O . ASP A 1 208 ? 19.469 -0.744 13.289 1 59.03 208 ASP A O 1
ATOM 1623 N N . ASN A 1 209 ? 18.828 -0.497 11.203 1 55.25 209 ASN A N 1
ATOM 1624 C CA . ASN A 1 209 ? 18.906 -1.885 10.766 1 55.25 209 ASN A CA 1
ATOM 1625 C C . ASN A 1 209 ? 17.562 -2.592 10.883 1 55.25 209 ASN A C 1
ATOM 1627 O O . ASN A 1 209 ? 17.5 -3.822 10.914 1 55.25 209 ASN A O 1
ATOM 1631 N N . GLY A 1 210 ? 16.656 -1.668 11.273 1 60.53 210 GLY A N 1
ATOM 1632 C CA . GLY A 1 210 ? 15.414 -2.381 11.477 1 60.53 210 GLY A CA 1
ATOM 1633 C C . GLY A 1 210 ? 14.789 -2.863 10.18 1 60.53 210 GLY A C 1
ATOM 1634 O O . GLY A 1 210 ? 15.023 -2.287 9.117 1 60.53 210 GLY A O 1
ATOM 1635 N N . ASN A 1 211 ? 14.32 -4.027 10.219 1 74.5 211 ASN A N 1
ATOM 1636 C CA . ASN A 1 211 ? 13.641 -4.691 9.117 1 74.5 211 ASN A CA 1
ATOM 1637 C C . ASN A 1 211 ? 12.242 -4.121 8.898 1 74.5 211 ASN A C 1
ATOM 1639 O O . ASN A 1 211 ? 11.297 -4.504 9.586 1 74.5 211 ASN A O 1
ATOM 1643 N N . MET A 1 212 ? 12.086 -3.113 8.047 1 80.56 212 MET A N 1
ATOM 1644 C CA . MET A 1 212 ? 10.828 -2.441 7.73 1 80.56 212 MET A CA 1
ATOM 1645 C C . MET A 1 212 ? 9.75 -3.451 7.352 1 80.56 212 MET A C 1
ATOM 1647 O O . MET A 1 212 ? 8.578 -3.281 7.703 1 80.56 212 MET A O 1
ATOM 1651 N N . ALA A 1 213 ? 10.195 -4.496 6.73 1 75.88 213 ALA A N 1
ATOM 1652 C CA . ALA A 1 213 ? 9.234 -5.5 6.277 1 75.88 213 ALA A CA 1
ATOM 1653 C C . ALA A 1 213 ? 8.656 -6.273 7.457 1 75.88 213 ALA A C 1
ATOM 1655 O O . ALA A 1 213 ? 7.449 -6.516 7.52 1 75.88 213 ALA A O 1
ATOM 1656 N N . ASP A 1 214 ? 9.508 -6.586 8.359 1 81.81 214 ASP A N 1
ATOM 1657 C CA . ASP A 1 214 ? 9.062 -7.301 9.547 1 81.81 214 ASP A CA 1
ATOM 1658 C C . ASP A 1 214 ? 8.148 -6.422 10.406 1 81.81 214 ASP A C 1
ATOM 1660 O O . ASP A 1 214 ? 7.121 -6.891 10.906 1 81.81 214 ASP A O 1
ATOM 1664 N N . LEU A 1 215 ? 8.523 -5.188 10.508 1 87.62 215 LEU A N 1
ATOM 1665 C CA . LEU A 1 215 ? 7.723 -4.258 11.297 1 87.62 215 LEU A CA 1
ATOM 1666 C C . LEU A 1 215 ? 6.332 -4.094 10.695 1 87.62 215 LEU A C 1
ATOM 1668 O O . LEU A 1 215 ? 5.332 -4.129 11.414 1 87.62 215 LEU A O 1
ATOM 1672 N N . THR A 1 216 ? 6.262 -3.982 9.445 1 84.88 216 THR A N 1
ATOM 1673 C CA . THR A 1 216 ? 4.992 -3.822 8.742 1 84.88 216 THR A CA 1
ATOM 1674 C C . THR A 1 216 ? 4.117 -5.059 8.922 1 84.88 216 THR A C 1
ATOM 1676 O O . THR A 1 216 ? 2.91 -4.945 9.141 1 84.88 216 THR A O 1
ATOM 1679 N N . ALA A 1 217 ? 4.754 -6.168 8.836 1 80.94 217 ALA A N 1
ATOM 1680 C CA . ALA A 1 217 ? 4.02 -7.422 9 1 80.94 217 ALA A CA 1
ATOM 1681 C C . ALA A 1 217 ? 3.451 -7.547 10.406 1 80.94 217 ALA A C 1
ATOM 1683 O O . ALA A 1 217 ? 2.293 -7.934 10.586 1 80.94 217 ALA A O 1
ATOM 1684 N N . LYS A 1 218 ? 4.242 -7.242 11.367 1 85.94 218 LYS A N 1
ATOM 1685 C CA . LYS A 1 218 ? 3.807 -7.344 12.758 1 85.94 218 LYS A CA 1
ATOM 1686 C C . LYS A 1 218 ? 2.707 -6.332 13.062 1 85.94 218 LYS A C 1
ATOM 1688 O O . LYS A 1 218 ? 1.735 -6.652 13.75 1 85.94 218 LYS A O 1
ATOM 1693 N N . GLU A 1 219 ? 2.83 -5.152 12.516 1 89.44 219 GLU A N 1
ATOM 1694 C CA . GLU A 1 219 ? 1.786 -4.148 12.703 1 89.44 219 GLU A CA 1
ATOM 1695 C C . GLU A 1 219 ? 0.469 -4.605 12.078 1 89.44 219 GLU A C 1
ATOM 1697 O O . GLU A 1 219 ? -0.601 -4.391 12.648 1 89.44 219 GLU A O 1
ATOM 1702 N N . SER A 1 220 ? 0.524 -5.207 10.953 1 84.88 220 SER A N 1
ATOM 1703 C CA . SER A 1 220 ? -0.665 -5.727 10.289 1 84.88 220 SER A CA 1
ATOM 1704 C C . SER A 1 220 ? -1.34 -6.809 11.125 1 84.88 220 SER A C 1
ATOM 1706 O O . SER A 1 220 ? -2.566 -6.836 11.234 1 84.88 220 SER A O 1
ATOM 1708 N N . THR A 1 221 ? -0.514 -7.664 11.656 1 84.25 221 THR A N 1
ATOM 1709 C CA . THR A 1 221 ? -1.049 -8.727 12.5 1 84.25 221 THR A CA 1
ATOM 1710 C C . THR A 1 221 ? -1.694 -8.148 13.758 1 84.25 221 THR A C 1
ATOM 1712 O O . THR A 1 221 ? -2.754 -8.609 14.188 1 84.25 221 THR A O 1
ATOM 1715 N N . GLN A 1 222 ? -1.062 -7.199 14.32 1 90.5 222 GLN A N 1
ATOM 1716 C CA . GLN A 1 222 ? -1.62 -6.531 15.492 1 90.5 222 GLN A CA 1
ATOM 1717 C C . GLN A 1 222 ? -2.941 -5.848 15.156 1 90.5 222 GLN A C 1
ATOM 1719 O O . GLN A 1 222 ? -3.904 -5.938 15.922 1 90.5 222 GLN A O 1
ATOM 1724 N N . GLU A 1 223 ? -2.986 -5.176 14.031 1 89.06 223 GLU A N 1
ATOM 1725 C CA . GLU A 1 223 ? -4.215 -4.523 13.586 1 89.06 223 GLU A CA 1
ATOM 1726 C C . GLU A 1 223 ? -5.34 -5.535 13.391 1 89.06 223 GLU A C 1
ATOM 1728 O O . GLU A 1 223 ? -6.488 -5.27 13.75 1 89.06 223 GLU A O 1
ATOM 1733 N N . THR A 1 224 ? -5.027 -6.641 12.883 1 86.25 224 THR A N 1
ATOM 1734 C CA . THR A 1 224 ? -6.02 -7.688 12.664 1 86.25 224 THR A CA 1
ATOM 1735 C C . THR A 1 224 ? -6.551 -8.227 13.992 1 86.25 224 THR A C 1
ATOM 1737 O O . THR A 1 224 ? -7.754 -8.445 14.141 1 86.25 224 THR A O 1
ATOM 1740 N N . LEU A 1 225 ? -5.648 -8.477 14.875 1 87.81 225 LEU A N 1
ATOM 1741 C CA . LEU A 1 225 ? -6.07 -8.938 16.188 1 87.81 225 LEU A CA 1
ATOM 1742 C C . LEU A 1 225 ? -7.027 -7.938 16.828 1 87.81 225 LEU A C 1
ATOM 1744 O O . LEU A 1 225 ? -8.078 -8.328 17.359 1 87.81 225 LEU A O 1
ATOM 1748 N N . VAL A 1 226 ? -6.664 -6.715 16.766 1 93.19 226 VAL A N 1
ATOM 1749 C CA . VAL A 1 226 ? -7.492 -5.664 17.344 1 93.19 226 VAL A CA 1
ATOM 1750 C C . VAL A 1 226 ? -8.844 -5.621 16.641 1 93.19 226 VAL A C 1
ATOM 1752 O O . VAL A 1 226 ? -9.883 -5.457 17.297 1 93.19 226 VAL A O 1
ATOM 1755 N N . SER A 1 227 ? -8.852 -5.734 15.352 1 90.94 227 SER A N 1
ATOM 1756 C CA . SER A 1 227 ? -10.086 -5.727 14.578 1 90.94 227 SER A CA 1
ATOM 1757 C C . SER A 1 227 ? -10.992 -6.891 14.977 1 90.94 227 SER A C 1
ATOM 1759 O O . SER A 1 227 ? -12.203 -6.723 15.125 1 90.94 227 SER A O 1
ATOM 1761 N N . LEU A 1 228 ? -10.43 -8.039 15.18 1 89.19 228 LEU A N 1
ATOM 1762 C CA . LEU A 1 228 ? -11.203 -9.219 15.547 1 89.19 228 LEU A CA 1
ATOM 1763 C C . LEU A 1 228 ? -11.781 -9.078 16.953 1 89.19 228 LEU A C 1
ATOM 1765 O O . LEU A 1 228 ? -12.977 -9.297 17.156 1 89.19 228 LEU A O 1
ATOM 1769 N N . LEU A 1 229 ? -10.961 -8.711 17.859 1 92.69 229 LEU A N 1
ATOM 1770 C CA . LEU A 1 229 ? -11.43 -8.484 19.219 1 92.69 229 LEU A CA 1
ATOM 1771 C C . LEU A 1 229 ? -12.453 -7.352 19.266 1 92.69 229 LEU A C 1
ATOM 1773 O O . LEU A 1 229 ? -13.422 -7.406 20.016 1 92.69 229 LEU A O 1
ATOM 1777 N N . GLY A 1 230 ? -12.117 -6.324 18.484 1 93.56 230 GLY A N 1
ATOM 1778 C CA . GLY A 1 230 ? -13.039 -5.211 18.375 1 93.56 230 GLY A CA 1
ATOM 1779 C C . GLY A 1 230 ? -14.406 -5.613 17.844 1 93.56 230 GLY A C 1
ATOM 1780 O O . GLY A 1 230 ? -15.43 -5.168 18.359 1 93.56 230 GLY A O 1
ATOM 1781 N N . MET A 1 231 ? -14.398 -6.402 16.875 1 90.12 231 MET A N 1
ATOM 1782 C CA . MET A 1 231 ? -15.648 -6.871 16.281 1 90.12 231 MET A CA 1
ATOM 1783 C C . MET A 1 231 ? -16.453 -7.684 17.297 1 90.12 231 MET A C 1
ATOM 1785 O O . MET A 1 231 ? -17.656 -7.488 17.438 1 90.12 231 MET A O 1
ATOM 1789 N N . ILE A 1 232 ? -15.805 -8.602 17.969 1 92.12 232 ILE A N 1
ATOM 1790 C CA . ILE A 1 232 ? -16.453 -9.422 18.984 1 92.12 232 ILE A CA 1
ATOM 1791 C C . ILE A 1 232 ? -17.031 -8.516 20.078 1 92.12 232 ILE A C 1
ATOM 1793 O O . ILE A 1 232 ? -18.203 -8.633 20.438 1 92.12 232 ILE A O 1
ATOM 1797 N N . GLY A 1 233 ? -16.188 -7.68 20.547 1 93.69 233 GLY A N 1
ATOM 1798 C CA . GLY A 1 233 ? -16.641 -6.738 21.562 1 93.69 233 GLY A CA 1
ATOM 1799 C C . GLY A 1 233 ? -17.75 -5.836 21.078 1 93.69 233 GLY A C 1
ATOM 1800 O O . GLY A 1 233 ? -18.688 -5.527 21.828 1 93.69 233 GLY A O 1
ATOM 1801 N N . GLY A 1 234 ? -17.656 -5.379 19.812 1 92.75 234 GLY A N 1
ATOM 1802 C CA . GLY A 1 234 ? -18.688 -4.539 19.234 1 92.75 234 GLY A CA 1
ATOM 1803 C C . GLY A 1 234 ? -20.047 -5.219 19.172 1 92.75 234 GLY A C 1
ATOM 1804 O O . GLY A 1 234 ? -21.062 -4.598 19.453 1 92.75 234 GLY A O 1
ATOM 1805 N N . VAL A 1 235 ? -20.094 -6.48 18.844 1 91.12 235 VAL A N 1
ATOM 1806 C CA . VAL A 1 235 ? -21.344 -7.25 18.797 1 91.12 235 VAL A CA 1
ATOM 1807 C C . VAL A 1 235 ? -21.938 -7.348 20.188 1 91.12 235 VAL A C 1
ATOM 1809 O O . VAL A 1 235 ? -23.156 -7.184 20.359 1 91.12 235 VAL A O 1
ATOM 1812 N N . TYR A 1 236 ? -21.141 -7.57 21.141 1 93.31 236 TYR A N 1
ATOM 1813 C CA . TYR A 1 236 ? -21.609 -7.656 22.516 1 93.31 236 TYR A CA 1
ATOM 1814 C C . TYR A 1 236 ? -22.203 -6.332 22.969 1 93.31 236 TYR A C 1
ATOM 1816 O O . TYR A 1 236 ? -23.266 -6.301 23.594 1 93.31 236 TYR A O 1
ATOM 1824 N N . VAL A 1 237 ? -21.484 -5.297 22.672 1 93.44 237 VAL A N 1
ATOM 1825 C CA . VAL A 1 237 ? -21.953 -3.971 23.047 1 93.44 237 VAL A CA 1
ATOM 1826 C C . VAL A 1 237 ? -23.281 -3.68 22.344 1 93.44 237 VAL A C 1
ATOM 1828 O O . VAL A 1 237 ? -24.234 -3.201 22.984 1 93.44 237 VAL A O 1
ATOM 1831 N N . ALA A 1 238 ? -23.359 -3.977 21.109 1 91.5 238 ALA A N 1
ATOM 1832 C CA . ALA A 1 238 ? -24.578 -3.746 20.344 1 91.5 238 ALA A CA 1
ATOM 1833 C C . ALA A 1 238 ? -25.75 -4.543 20.922 1 91.5 238 ALA A C 1
ATOM 1835 O O . ALA A 1 238 ? -26.875 -4.035 21.016 1 91.5 238 ALA A O 1
ATOM 1836 N N . ARG A 1 239 ? -25.5 -5.762 21.312 1 92.19 239 ARG A N 1
ATOM 1837 C CA . ARG A 1 239 ? -26.531 -6.602 21.906 1 92.19 239 ARG A CA 1
ATOM 1838 C C . ARG A 1 239 ? -27.016 -6.012 23.219 1 92.19 239 ARG A C 1
ATOM 1840 O O . ARG A 1 239 ? -28.234 -5.965 23.469 1 92.19 239 ARG A O 1
ATOM 1847 N N . TRP A 1 240 ? -26.109 -5.637 23.984 1 93.62 240 TRP A N 1
ATOM 1848 C CA . TRP A 1 240 ? -26.469 -5.043 25.266 1 93.62 240 TRP A CA 1
ATOM 1849 C C . TRP A 1 240 ? -27.266 -3.758 25.078 1 93.62 240 TRP A C 1
ATOM 1851 O O . TRP A 1 240 ? -28.172 -3.463 25.844 1 93.62 240 TRP A O 1
ATOM 1861 N N . LEU A 1 241 ? -27.047 -3.002 24.062 1 93 241 LEU A N 1
ATOM 1862 C CA . LEU A 1 241 ? -27.656 -1.702 23.812 1 93 241 LEU A CA 1
ATOM 1863 C C . LEU A 1 241 ? -29.031 -1.861 23.156 1 93 241 LEU A C 1
ATOM 1865 O O . LEU A 1 241 ? -29.812 -0.914 23.125 1 93 241 LEU A O 1
ATOM 1869 N N . GLU A 1 242 ? -29.297 -2.99 22.609 1 90.38 242 GLU A N 1
ATOM 1870 C CA . GLU A 1 242 ? -30.562 -3.221 21.922 1 90.38 242 GLU A CA 1
ATOM 1871 C C . GLU A 1 242 ? -31.75 -2.92 22.812 1 90.38 242 GLU A C 1
ATOM 1873 O O . GLU A 1 242 ? -32.75 -2.355 22.359 1 90.38 242 GLU A O 1
ATOM 1878 N N . ASP A 1 243 ? -31.656 -3.303 24.047 1 89.94 243 ASP A N 1
ATOM 1879 C CA . ASP A 1 243 ? -32.75 -3.143 24.984 1 89.94 243 ASP A CA 1
ATOM 1880 C C . ASP A 1 243 ? -32.594 -1.85 25.797 1 89.94 243 ASP A C 1
ATOM 1882 O O . ASP A 1 243 ? -33.438 -1.53 26.625 1 89.94 243 ASP A O 1
ATOM 1886 N N . ALA A 1 244 ? -31.578 -1.099 25.562 1 92.94 244 ALA A N 1
ATOM 1887 C CA . ALA A 1 244 ? -31.328 0.131 26.312 1 92.94 244 ALA A CA 1
ATOM 1888 C C . ALA A 1 244 ? -31.953 1.337 25.609 1 92.94 244 ALA A C 1
ATOM 1890 O O . ALA A 1 244 ? -32.156 1.321 24.406 1 92.94 244 ALA A O 1
ATOM 1891 N N . PRO A 1 245 ? -32.281 2.359 26.469 1 93.75 245 PRO A N 1
ATOM 1892 C CA . PRO A 1 245 ? -32.781 3.6 25.844 1 93.75 245 PRO A CA 1
ATOM 1893 C C . PRO A 1 245 ? -31.734 4.227 24.906 1 93.75 245 PRO A C 1
ATOM 1895 O O . PRO A 1 245 ? -30.531 4.059 25.125 1 93.75 245 PRO A O 1
ATOM 1898 N N . ILE A 1 246 ? -32.156 4.949 23.859 1 92 246 ILE A N 1
ATOM 1899 C CA . ILE A 1 246 ? -31.297 5.547 22.844 1 92 246 ILE A CA 1
ATOM 1900 C C . ILE A 1 246 ? -30.312 6.508 23.484 1 92 246 ILE A C 1
ATOM 1902 O O . ILE A 1 246 ? -29.188 6.664 23.016 1 92 246 ILE A O 1
ATOM 1906 N N . SER A 1 247 ? -30.719 7.137 24.625 1 94.94 247 SER A N 1
ATOM 1907 C CA . SER A 1 247 ? -29.828 8.055 25.328 1 94.94 247 SER A CA 1
ATOM 1908 C C . SER A 1 247 ? -28.594 7.328 25.844 1 94.94 247 SER A C 1
ATOM 1910 O O . SER A 1 247 ? -27.484 7.883 25.812 1 94.94 247 SER A O 1
ATOM 1912 N N . VAL A 1 248 ? -28.75 6.117 26.266 1 96.31 248 VAL A N 1
ATOM 1913 C CA . VAL A 1 248 ? -27.625 5.328 26.766 1 96.31 248 VAL A CA 1
ATOM 1914 C C . VAL A 1 248 ? -26.688 4.996 25.609 1 96.31 248 VAL A C 1
ATOM 1916 O O . VAL A 1 248 ? -25.469 5.047 25.766 1 96.31 248 VAL A O 1
ATOM 1919 N N . THR A 1 249 ? -27.281 4.68 24.469 1 95.62 249 THR A N 1
ATOM 1920 C CA . THR A 1 249 ? -26.469 4.391 23.297 1 95.62 249 THR A CA 1
ATOM 1921 C C . THR A 1 249 ? -25.578 5.582 22.938 1 95.62 249 THR A C 1
ATOM 1923 O O . THR A 1 249 ? -24.391 5.422 22.703 1 95.62 249 THR A O 1
ATOM 1926 N N . TRP A 1 250 ? -26.125 6.77 22.984 1 96.81 250 TRP A N 1
ATOM 1927 C CA . TRP A 1 250 ? -25.375 7.965 22.625 1 96.81 250 TRP A CA 1
ATOM 1928 C C . TRP A 1 250 ? -24.312 8.273 23.672 1 96.81 250 TRP A C 1
ATOM 1930 O O . TRP A 1 250 ? -23.203 8.711 23.344 1 96.81 250 TRP A O 1
ATOM 1940 N N . TRP A 1 251 ? -24.641 8.016 24.906 1 97.31 251 TRP A N 1
ATOM 1941 C CA . TRP A 1 251 ? -23.672 8.234 25.969 1 97.31 251 TRP A CA 1
ATOM 1942 C C . TRP A 1 251 ? -22.469 7.312 25.812 1 97.31 251 TRP A C 1
ATOM 1944 O O . TRP A 1 251 ? -21.312 7.75 25.938 1 97.31 251 TRP A O 1
ATOM 1954 N N . ILE A 1 252 ? -22.719 6.09 25.578 1 96.94 252 ILE A N 1
ATOM 1955 C CA . ILE A 1 252 ? -21.641 5.129 25.391 1 96.94 252 ILE A CA 1
ATOM 1956 C C . ILE A 1 252 ? -20.844 5.492 24.141 1 96.94 252 ILE A C 1
ATOM 1958 O O . ILE A 1 252 ? -19.609 5.445 24.141 1 96.94 252 ILE A O 1
ATOM 1962 N N . PHE A 1 253 ? -21.562 5.863 23.078 1 97.62 253 PHE A N 1
ATOM 1963 C CA . PHE A 1 253 ? -20.922 6.266 21.828 1 97.62 253 PHE A CA 1
ATOM 1964 C C . PHE A 1 253 ? -19.969 7.438 22.062 1 97.62 253 PHE A C 1
ATOM 1966 O O . PHE A 1 253 ? -18.828 7.41 21.609 1 97.62 253 PHE A O 1
ATOM 1973 N N . TRP A 1 254 ? -20.422 8.414 22.844 1 97.94 254 TRP A N 1
ATOM 1974 C CA . TRP A 1 254 ? -19.609 9.594 23.094 1 97.94 254 TRP A CA 1
ATOM 1975 C C . TRP A 1 254 ? -18.438 9.258 24.016 1 97.94 254 TRP A C 1
ATOM 1977 O O . TRP A 1 254 ? -17.344 9.797 23.859 1 97.94 254 TRP A O 1
ATOM 1987 N N . PHE A 1 255 ? -18.672 8.453 24.953 1 98.12 255 PHE A N 1
ATOM 1988 C CA . PHE A 1 255 ? -17.609 8.031 25.859 1 98.12 255 PHE A CA 1
ATOM 1989 C C . PHE A 1 255 ? -16.5 7.324 25.094 1 98.12 255 PHE A C 1
ATOM 1991 O O . PHE A 1 255 ? -15.32 7.648 25.25 1 98.12 255 PHE A O 1
ATOM 1998 N N . LEU A 1 256 ? -16.922 6.355 24.297 1 98 256 LEU A N 1
ATOM 1999 C CA . LEU A 1 256 ? -15.938 5.621 23.5 1 98 256 LEU A CA 1
ATOM 2000 C C . LEU A 1 256 ? -15.203 6.551 22.531 1 98 256 LEU A C 1
ATOM 2002 O O . LEU A 1 256 ? -14.016 6.355 22.25 1 98 256 LEU A O 1
ATOM 2006 N N . THR A 1 257 ? -15.898 7.582 22 1 98.31 257 THR A N 1
ATOM 2007 C CA . THR A 1 257 ? -15.273 8.57 21.125 1 98.31 257 THR A CA 1
ATOM 2008 C C . THR A 1 257 ? -14.195 9.352 21.875 1 98.31 257 THR A C 1
ATOM 2010 O O . THR A 1 257 ? -13.094 9.547 21.359 1 98.31 257 THR A O 1
ATOM 2013 N N . ALA A 1 258 ?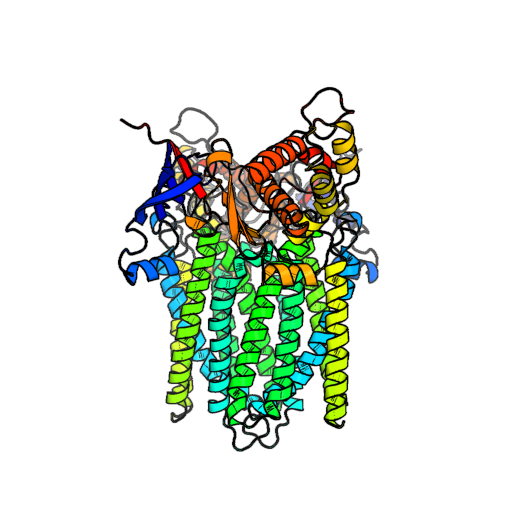 -14.531 9.766 23.047 1 98.19 258 ALA A N 1
ATOM 2014 C CA . ALA A 1 258 ? -13.578 10.516 23.859 1 98.19 258 ALA A CA 1
ATOM 2015 C C . ALA A 1 258 ? -12.336 9.688 24.156 1 98.19 258 ALA A C 1
ATOM 2017 O O . ALA A 1 258 ? -11.211 10.18 24.047 1 98.19 258 ALA A O 1
ATOM 2018 N N . VAL A 1 259 ? -12.531 8.414 24.484 1 98.25 259 VAL A N 1
ATOM 2019 C CA . VAL A 1 259 ? -11.398 7.531 24.75 1 98.25 259 VAL A CA 1
ATOM 2020 C C . VAL A 1 259 ? -10.602 7.324 23.469 1 98.25 259 VAL A C 1
ATOM 2022 O O . VAL A 1 259 ? -9.367 7.301 23.5 1 98.25 259 VAL A O 1
ATOM 2025 N N . HIS A 1 260 ? -11.289 7.16 22.359 1 98.19 260 HIS A N 1
ATOM 2026 C CA . HIS A 1 260 ? -10.656 7 21.062 1 98.19 260 HIS A CA 1
ATOM 2027 C C . HIS A 1 260 ? -9.734 8.172 20.75 1 98.19 260 HIS A C 1
ATOM 2029 O O . HIS A 1 260 ? -8.57 7.969 20.391 1 98.19 260 HIS A O 1
ATOM 2035 N N . VAL A 1 261 ? -10.211 9.398 20.953 1 97.38 261 VAL A N 1
ATOM 2036 C CA . VAL A 1 261 ? -9.453 10.602 20.641 1 97.38 261 VAL A CA 1
ATOM 2037 C C . VAL A 1 261 ? -8.281 10.742 21.609 1 97.38 261 VAL A C 1
ATOM 2039 O O . VAL A 1 261 ? -7.164 11.078 21.219 1 97.38 261 VAL A O 1
ATOM 2042 N N . TRP A 1 262 ? -8.555 10.5 22.828 1 97.56 262 TRP A N 1
ATOM 2043 C CA . TRP A 1 262 ? -7.52 10.57 23.859 1 97.56 262 TRP A CA 1
ATOM 2044 C C . TRP A 1 262 ? -6.383 9.602 23.547 1 97.56 262 TRP A C 1
ATOM 2046 O O . TRP A 1 262 ? -5.211 9.977 23.594 1 97.56 262 TRP A O 1
ATOM 2056 N N . ALA A 1 263 ? -6.715 8.375 23.281 1 98 263 ALA A N 1
ATOM 2057 C CA . ALA A 1 263 ? -5.711 7.359 22.984 1 98 263 ALA A CA 1
ATOM 2058 C C . ALA A 1 263 ? -4.895 7.746 21.75 1 98 263 ALA A C 1
ATOM 2060 O O . ALA A 1 263 ? -3.674 7.559 21.719 1 98 263 ALA A O 1
ATOM 2061 N N . ASN A 1 264 ? -5.543 8.25 20.734 1 96.62 264 ASN A N 1
ATOM 2062 C CA . ASN A 1 264 ? -4.848 8.688 19.516 1 96.62 264 ASN A CA 1
ATOM 2063 C C . ASN A 1 264 ? -3.887 9.836 19.812 1 96.62 264 ASN A C 1
ATOM 2065 O O . ASN A 1 264 ? -2.756 9.836 19.312 1 96.62 264 ASN A O 1
ATOM 2069 N N . TYR A 1 265 ? -4.383 10.781 20.562 1 95.5 265 TYR A N 1
ATOM 2070 C CA . TYR A 1 265 ? -3.551 11.922 20.938 1 95.5 265 TYR A CA 1
ATOM 2071 C C . TYR A 1 265 ? -2.303 11.469 21.688 1 95.5 265 TYR A C 1
ATOM 2073 O O . TYR A 1 265 ? -1.192 11.906 21.375 1 95.5 265 TYR A O 1
ATOM 2081 N N . LYS A 1 266 ? -2.467 10.609 22.641 1 96.19 266 LYS A N 1
ATOM 2082 C CA . LYS A 1 266 ? -1.339 10.078 23.406 1 96.19 266 LYS A CA 1
ATOM 2083 C C . LYS A 1 266 ? -0.376 9.312 22.5 1 96.19 266 LYS A C 1
ATOM 2085 O O . LYS A 1 266 ? 0.843 9.445 22.625 1 96.19 266 LYS A O 1
ATOM 2090 N N . GLY A 1 267 ? -0.93 8.516 21.578 1 95.56 267 GLY A N 1
ATOM 2091 C CA . GLY A 1 267 ? -0.098 7.777 20.641 1 95.56 267 GLY A CA 1
ATOM 2092 C C . GLY A 1 267 ? 0.759 8.672 19.766 1 95.56 267 GLY A C 1
ATOM 2093 O O . GLY A 1 267 ? 1.97 8.469 19.656 1 95.56 267 GLY A O 1
ATOM 2094 N N . VAL A 1 268 ? 0.191 9.664 19.188 1 94.56 268 VAL A N 1
ATOM 2095 C CA . VAL A 1 268 ? 0.885 10.562 18.266 1 94.56 268 VAL A CA 1
ATOM 2096 C C . VAL A 1 268 ? 1.947 11.359 19.016 1 94.56 268 VAL A C 1
ATOM 2098 O O . VAL A 1 268 ? 3.035 11.609 18.5 1 94.56 268 VAL A O 1
ATOM 2101 N N . MET A 1 269 ? 1.656 11.719 20.281 1 93.62 269 MET A N 1
ATOM 2102 C CA . MET A 1 269 ? 2.557 12.555 21.062 1 93.62 269 MET A CA 1
ATOM 2103 C C . MET A 1 269 ? 3.779 11.766 21.516 1 93.62 269 MET A C 1
ATOM 2105 O O . MET A 1 269 ? 4.812 12.344 21.844 1 93.62 269 MET A O 1
ATOM 2109 N N . ILE A 1 270 ? 3.682 10.469 21.5 1 94 270 ILE A N 1
ATOM 2110 C CA . ILE A 1 270 ? 4.797 9.617 21.906 1 94 270 ILE A CA 1
ATOM 2111 C C . ILE A 1 270 ? 5.832 9.562 20.781 1 94 270 ILE A C 1
ATOM 2113 O O . ILE A 1 270 ? 7.027 9.375 21.047 1 94 270 ILE A O 1
ATOM 2117 N N . ILE A 1 271 ? 5.438 9.75 19.578 1 93.88 271 ILE A N 1
ATOM 2118 C CA . ILE A 1 271 ? 6.324 9.688 18.422 1 93.88 271 ILE A CA 1
ATOM 2119 C C . ILE A 1 271 ? 7.199 10.938 18.375 1 93.88 271 ILE A C 1
ATOM 2121 O O . ILE A 1 271 ? 6.691 12.062 18.375 1 93.88 271 ILE A O 1
ATOM 2125 N N . LYS A 1 272 ? 8.477 10.742 18.453 1 94.12 272 LYS A N 1
ATOM 2126 C CA . LYS A 1 272 ? 9.438 11.836 18.328 1 94.12 272 LYS A CA 1
ATOM 2127 C C . LYS A 1 272 ? 10.195 11.758 17 1 94.12 272 LYS A C 1
ATOM 2129 O O . LYS A 1 272 ? 11.109 10.945 16.859 1 94.12 272 LYS A O 1
ATOM 2134 N N . LEU A 1 273 ? 9.883 12.586 16.094 1 92.06 273 LEU A N 1
ATOM 2135 C CA . LEU A 1 273 ? 10.492 12.562 14.766 1 92.06 273 LEU A CA 1
ATOM 2136 C C . LEU A 1 273 ? 11.734 13.445 14.719 1 92.06 273 LEU A C 1
ATOM 2138 O O . LEU A 1 273 ? 11.742 14.531 15.312 1 92.06 273 LEU A O 1
ATOM 2142 N N . ALA A 1 274 ? 12.68 13 13.992 1 93.44 274 ALA A N 1
ATOM 2143 C CA . ALA A 1 274 ? 13.945 13.719 13.891 1 93.44 274 ALA A CA 1
ATOM 2144 C C . ALA A 1 274 ? 13.961 14.633 12.664 1 93.44 274 ALA A C 1
ATOM 2146 O O . ALA A 1 274 ? 14.859 15.469 12.516 1 93.44 274 ALA A O 1
ATOM 2147 N N . THR A 1 275 ? 13.008 14.469 11.852 1 92.19 275 THR A N 1
ATOM 2148 C CA . THR A 1 275 ? 12.93 15.297 10.656 1 92.19 275 THR A CA 1
ATOM 2149 C C . THR A 1 275 ? 12.297 16.656 10.977 1 92.19 275 THR A C 1
ATOM 2151 O O . THR A 1 275 ? 11.578 16.781 11.969 1 92.19 275 THR A O 1
ATOM 2154 N N . LEU A 1 276 ? 12.562 17.594 10.109 1 93.5 276 LEU A N 1
ATOM 2155 C CA . LEU A 1 276 ? 12.078 18.938 10.375 1 93.5 276 LEU A CA 1
ATOM 2156 C C . LEU A 1 276 ? 10.836 19.25 9.547 1 93.5 276 LEU A C 1
ATOM 2158 O O . LEU A 1 276 ? 10.797 18.984 8.344 1 93.5 276 LEU A O 1
ATOM 2162 N N . ASN A 1 277 ? 9.828 19.641 10.203 1 92.94 277 ASN A N 1
ATOM 2163 C CA . ASN A 1 277 ? 8.672 20.312 9.609 1 92.94 277 ASN A CA 1
ATOM 2164 C C . ASN A 1 277 ? 8.484 21.719 10.188 1 92.94 277 ASN A C 1
ATOM 2166 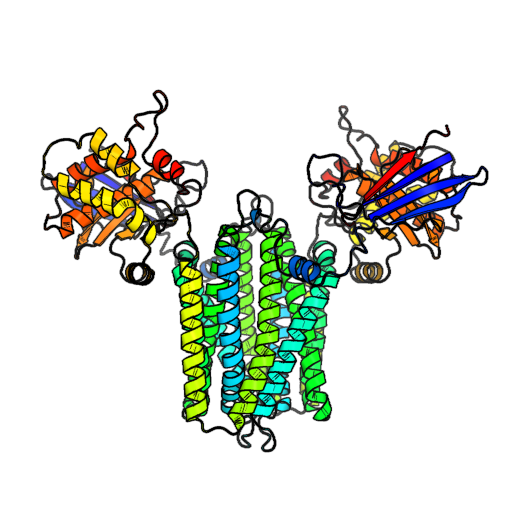O O . ASN A 1 277 ? 9.305 22.172 10.992 1 92.94 277 ASN A O 1
ATOM 2170 N N . PRO A 1 278 ? 7.523 22.469 9.75 1 93.06 278 PRO A N 1
ATOM 2171 C CA . PRO A 1 278 ? 7.387 23.844 10.25 1 93.06 278 PRO A CA 1
ATOM 2172 C C . PRO A 1 278 ? 7.289 23.906 11.773 1 93.06 278 PRO A C 1
ATOM 2174 O O . PRO A 1 278 ? 7.957 24.734 12.398 1 93.06 278 PRO A O 1
ATOM 2177 N N . GLU A 1 279 ? 6.551 23.062 12.375 1 93.94 279 GLU A N 1
ATOM 2178 C CA . GLU A 1 279 ? 6.344 23.062 13.82 1 93.94 279 GLU A CA 1
ATOM 2179 C C . GLU A 1 279 ? 7.633 22.719 14.562 1 93.94 279 GLU A C 1
ATOM 2181 O O . GLU A 1 279 ? 8.008 23.406 15.516 1 93.94 279 GLU A O 1
ATOM 2186 N N . ARG A 1 280 ? 8.289 21.719 14.148 1 95.12 280 ARG A N 1
ATOM 2187 C CA . ARG A 1 280 ? 9.523 21.312 14.805 1 95.12 280 ARG A CA 1
ATOM 2188 C C . ARG A 1 280 ? 10.641 22.328 14.539 1 95.12 280 ARG A C 1
ATOM 2190 O O . ARG A 1 280 ? 11.508 22.531 15.398 1 95.12 280 ARG A O 1
ATOM 2197 N N . THR A 1 281 ? 10.641 22.844 13.344 1 95.38 281 THR A N 1
ATOM 2198 C CA . THR A 1 281 ? 11.617 23.891 13.062 1 95.38 281 THR A CA 1
ATOM 2199 C C . THR A 1 281 ? 11.406 25.094 13.977 1 95.38 281 THR A C 1
ATOM 2201 O O . THR A 1 281 ? 12.367 25.656 14.5 1 95.38 281 THR A O 1
ATOM 2204 N N . ASP A 1 282 ? 10.188 25.469 14.117 1 94.75 282 ASP A N 1
ATOM 2205 C CA . ASP A 1 282 ? 9.852 26.547 15.039 1 94.75 282 ASP A CA 1
ATOM 2206 C C . ASP A 1 282 ? 10.328 26.219 16.453 1 94.75 282 ASP A C 1
ATOM 2208 O O . ASP A 1 282 ? 10.914 27.078 17.125 1 94.75 282 ASP A O 1
ATOM 2212 N N . GLY A 1 283 ? 10.086 25.047 16.891 1 94.5 283 GLY A N 1
ATOM 2213 C CA . GLY A 1 283 ? 10.531 24.625 18.203 1 94.5 283 GLY A CA 1
ATOM 2214 C C . GLY A 1 283 ? 12.039 24.594 18.344 1 94.5 283 GLY A C 1
ATOM 2215 O O . GLY A 1 283 ? 12.586 25.016 19.359 1 94.5 283 GLY A O 1
ATOM 2216 N N . LEU A 1 284 ? 12.68 24.109 17.344 1 95.62 284 LEU A N 1
ATOM 2217 C CA . LEU A 1 284 ? 14.133 23.938 17.344 1 95.62 284 LEU A CA 1
ATOM 2218 C C . LEU A 1 284 ? 14.828 25.297 17.375 1 95.62 284 LEU A C 1
ATOM 2220 O O . LEU A 1 284 ? 15.781 25.484 18.141 1 95.62 284 LEU A O 1
ATOM 2224 N N . PHE A 1 285 ? 14.328 26.281 16.609 1 95.81 285 PHE A N 1
ATOM 2225 C CA . PHE A 1 285 ? 15.055 27.531 16.422 1 95.81 285 PHE A CA 1
ATOM 2226 C C . PHE A 1 285 ? 14.438 28.641 17.25 1 95.81 285 PHE A C 1
ATOM 2228 O O . PHE A 1 285 ? 14.898 29.797 17.219 1 95.81 285 PHE A O 1
ATOM 2235 N N . ARG A 1 286 ? 13.445 28.375 18 1 94.25 286 ARG A N 1
ATOM 2236 C CA . ARG A 1 286 ? 12.695 29.375 18.734 1 94.25 286 ARG A CA 1
ATOM 2237 C C . ARG A 1 286 ? 13.625 30.234 19.609 1 94.25 286 ARG A C 1
ATOM 2239 O O . ARG A 1 286 ? 13.633 31.453 19.5 1 94.25 286 ARG A O 1
ATOM 2246 N N . ASP A 1 287 ? 14.422 29.594 20.391 1 93.56 287 ASP A N 1
ATOM 2247 C CA . ASP A 1 287 ? 15.297 30.312 21.297 1 93.56 287 ASP A CA 1
ATOM 2248 C C . ASP A 1 287 ? 16.422 31.016 20.547 1 93.56 287 ASP A C 1
ATOM 2250 O O . ASP A 1 287 ? 16.844 32.125 20.922 1 93.56 287 ASP A O 1
ATOM 2254 N N . ILE A 1 288 ? 16.891 30.406 19.547 1 93.62 288 ILE A N 1
ATOM 2255 C CA . ILE A 1 288 ? 17.953 30.984 18.734 1 93.62 288 ILE A CA 1
ATOM 2256 C C . ILE A 1 288 ? 17.438 32.25 18.062 1 93.62 288 ILE A C 1
ATOM 2258 O O . ILE A 1 288 ? 18.078 33.312 18.141 1 93.62 288 ILE A O 1
ATOM 2262 N N . VAL A 1 289 ? 16.312 32.125 17.469 1 94.75 289 VAL A N 1
ATOM 2263 C CA . VAL A 1 289 ? 15.703 33.281 16.75 1 94.75 289 VAL A CA 1
ATOM 2264 C C . VAL A 1 289 ? 15.391 34.375 17.75 1 94.75 289 VAL A C 1
ATOM 2266 O O . VAL A 1 289 ? 15.633 35.562 17.453 1 94.75 289 VAL A O 1
ATOM 2269 N N . GLN A 1 290 ? 14.891 34.031 18.891 1 93.81 290 GLN A N 1
ATOM 2270 C CA . GLN A 1 290 ? 14.586 35.062 19.891 1 93.81 290 GLN A CA 1
ATOM 2271 C C . GLN A 1 290 ? 15.844 35.781 20.344 1 93.81 290 GLN A C 1
ATOM 2273 O O . GLN A 1 290 ? 15.82 37 20.531 1 93.81 290 GLN A O 1
ATOM 2278 N N . THR A 1 291 ? 16.859 35.031 20.469 1 91.75 291 THR A N 1
ATOM 2279 C CA . THR A 1 291 ? 18.141 35.625 20.844 1 91.75 291 THR A CA 1
ATOM 2280 C C . THR A 1 291 ? 18.609 36.594 19.75 1 91.75 291 THR A C 1
ATOM 2282 O O . THR A 1 291 ? 19.109 37.688 20.062 1 91.75 291 THR A O 1
ATOM 2285 N N . LEU A 1 292 ? 18.516 36.188 18.531 1 91.5 292 LEU A N 1
ATOM 2286 C CA . LEU A 1 292 ? 18.906 37.062 17.406 1 91.5 292 LEU A CA 1
ATOM 2287 C C . LEU A 1 292 ? 18.031 38.312 17.328 1 91.5 292 LEU A C 1
ATOM 2289 O O . LEU A 1 292 ? 18.516 39.375 17.016 1 91.5 292 LEU A O 1
ATOM 2293 N N . VAL A 1 293 ? 16.781 38.125 17.609 1 93.25 293 VAL A N 1
ATOM 2294 C CA . VAL A 1 293 ? 15.844 39.219 17.594 1 93.25 293 VAL A CA 1
ATOM 2295 C C . VAL A 1 293 ? 16.203 40.219 18.688 1 93.25 293 VAL A C 1
ATOM 2297 O O . VAL A 1 293 ? 16.234 41.438 18.453 1 93.25 293 VAL A O 1
ATOM 2300 N N . ASP A 1 294 ? 16.531 39.688 19.859 1 89.94 294 ASP A N 1
ATOM 2301 C CA . ASP A 1 294 ? 16.859 40.531 21 1 89.94 294 ASP A CA 1
ATOM 2302 C C . ASP A 1 294 ? 18.156 41.312 20.766 1 89.94 294 ASP A C 1
ATOM 2304 O O . ASP A 1 294 ? 18.344 42.406 21.297 1 89.94 294 ASP A O 1
ATOM 2308 N N . ASN A 1 295 ? 19.016 40.719 19.938 1 85.81 295 ASN A N 1
ATOM 2309 C CA . ASN A 1 295 ? 20.312 41.344 19.719 1 85.81 295 ASN A CA 1
ATOM 2310 C C . ASN A 1 295 ? 20.375 42.094 18.391 1 85.81 295 ASN A C 1
ATOM 2312 O O . ASN A 1 295 ? 21.453 42.5 17.938 1 85.81 295 ASN A O 1
ATOM 2316 N N . HIS A 1 296 ? 19.344 42.188 17.75 1 84.19 296 HIS A N 1
ATOM 2317 C CA . HIS A 1 296 ? 19.312 42.75 16.406 1 84.19 296 HIS A CA 1
ATOM 2318 C C . HIS A 1 296 ? 19.781 44.188 16.406 1 84.19 296 HIS A C 1
ATOM 2320 O O . HIS A 1 296 ? 20.5 44.625 15.5 1 84.19 296 HIS A O 1
ATOM 2326 N N . ASP A 1 297 ? 19.328 45.031 17.406 1 77.06 297 ASP A N 1
ATOM 2327 C CA . ASP A 1 297 ? 19.594 46.469 17.422 1 77.06 297 ASP A CA 1
ATOM 2328 C C . ASP A 1 297 ? 21 46.75 17.969 1 77.06 297 ASP A C 1
ATOM 2330 O O . ASP A 1 297 ? 21.5 47.875 17.859 1 77.06 297 ASP A O 1
ATOM 2334 N N . GLY A 1 298 ? 21.625 45.844 18.688 1 64.69 298 GLY A N 1
ATOM 2335 C CA . GLY A 1 298 ? 22.906 46.156 19.312 1 64.69 298 GLY A CA 1
ATOM 2336 C C . GLY A 1 298 ? 24.031 46.375 18.328 1 64.69 298 GLY A C 1
ATOM 2337 O O . GLY A 1 298 ? 25.125 46.781 18.703 1 64.69 298 GLY A O 1
ATOM 2338 N N . GLY A 1 299 ? 23.75 46.625 16.984 1 58.88 299 GLY A N 1
ATOM 2339 C CA . GLY A 1 299 ? 24.656 47.031 15.93 1 58.88 299 GLY A CA 1
ATOM 2340 C C . GLY A 1 299 ? 25.781 46.031 15.703 1 58.88 299 GLY A C 1
ATOM 2341 O O . GLY A 1 299 ? 26.469 46.094 14.672 1 58.88 299 GLY A O 1
ATOM 2342 N N . ASN A 1 300 ? 26.328 45.281 16.812 1 58 300 ASN A N 1
ATOM 2343 C CA . ASN A 1 300 ? 27.531 44.438 16.688 1 58 300 ASN A CA 1
ATOM 2344 C C . ASN A 1 300 ? 27.188 43 16.312 1 58 300 ASN A C 1
ATOM 2346 O O . ASN A 1 300 ? 26.094 42.531 16.594 1 58 300 ASN A O 1
ATOM 2350 N N . ASP A 1 301 ? 28.078 42.469 15.422 1 65.25 301 ASP A N 1
ATOM 2351 C CA . ASP A 1 301 ? 28.031 41.031 15.125 1 65.25 301 ASP A CA 1
ATOM 2352 C C . ASP A 1 301 ? 27.938 40.219 16.406 1 65.25 301 ASP A C 1
ATOM 2354 O O . ASP A 1 301 ? 28.516 40.594 17.438 1 65.25 301 ASP A O 1
ATOM 2358 N N . MET A 1 302 ? 26.938 39.406 16.469 1 72.44 302 MET A N 1
ATOM 2359 C CA . MET A 1 302 ? 26.797 38.562 17.656 1 72.44 302 MET A CA 1
ATOM 2360 C C . MET A 1 302 ? 28.078 37.812 17.938 1 72.44 302 MET A C 1
ATOM 2362 O O . MET A 1 302 ? 28.734 37.312 17.016 1 72.44 302 MET A O 1
ATOM 2366 N N . ASP A 1 303 ? 28.453 37.875 19.141 1 75.31 303 ASP A N 1
ATOM 2367 C CA . ASP A 1 303 ? 29.609 37.125 19.609 1 75.31 303 ASP A CA 1
ATOM 2368 C C . ASP A 1 303 ? 29.516 35.656 19.234 1 75.31 303 ASP A C 1
ATOM 2370 O O . ASP A 1 303 ? 28.484 35.031 19.484 1 75.31 303 ASP A O 1
ATOM 2374 N N . GLU A 1 304 ? 30.5 35.188 18.531 1 77.25 304 GLU A N 1
ATOM 2375 C CA . GLU A 1 304 ? 30.547 33.812 18.078 1 77.25 304 GLU A CA 1
ATOM 2376 C C . GLU A 1 304 ? 30.375 32.844 19.25 1 77.25 304 GLU A C 1
ATOM 2378 O O . GLU A 1 304 ? 29.75 31.781 19.109 1 77.25 304 GLU A O 1
ATOM 2383 N N . GLY A 1 305 ? 30.953 33.188 20.375 1 76.44 305 GLY A N 1
ATOM 2384 C CA . GLY A 1 305 ? 30.812 32.344 21.562 1 76.44 305 GLY A CA 1
ATOM 2385 C C . GLY A 1 305 ? 29.391 32.25 22.062 1 76.44 305 GLY A C 1
ATOM 2386 O O . GLY A 1 305 ? 28.938 31.156 22.438 1 76.44 305 GLY A O 1
ATOM 2387 N N . LYS A 1 306 ? 28.75 33.375 21.984 1 81.81 306 LYS A N 1
ATOM 2388 C CA . LYS A 1 306 ? 27.344 33.375 22.406 1 81.81 306 LYS A CA 1
ATOM 2389 C C . LYS A 1 306 ? 26.469 32.562 21.469 1 81.81 306 LYS A C 1
ATOM 2391 O O . LYS A 1 306 ? 25.594 31.828 21.906 1 81.81 306 LYS A O 1
ATOM 2396 N N . LEU A 1 307 ? 26.734 32.688 20.234 1 82.69 307 LEU A N 1
ATOM 2397 C CA . LEU A 1 307 ? 25.984 31.969 19.219 1 82.69 307 LEU A CA 1
ATOM 2398 C C . LEU A 1 307 ? 26.188 30.453 19.359 1 82.69 307 LEU A C 1
ATOM 2400 O O . LEU A 1 307 ? 25.25 29.688 19.25 1 82.69 307 LEU A O 1
ATOM 2404 N N . GLN A 1 308 ? 27.422 30.062 19.656 1 82.81 308 GLN A N 1
ATOM 2405 C CA . GLN A 1 308 ? 27.734 28.656 19.859 1 82.81 308 GLN A CA 1
ATOM 2406 C C . GLN A 1 308 ? 27.016 28.094 21.078 1 82.81 308 GLN A C 1
ATOM 2408 O O . GLN A 1 308 ? 26.547 26.969 21.062 1 82.81 308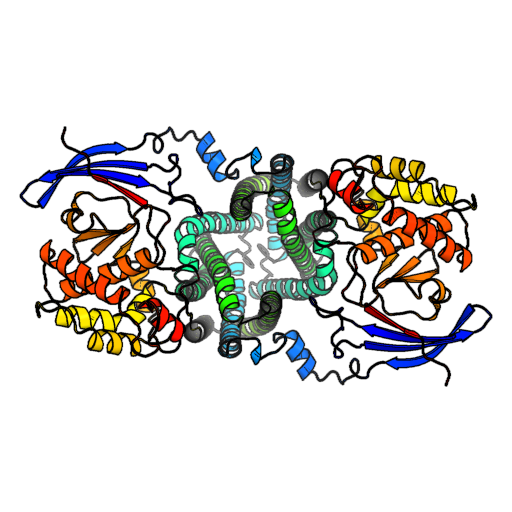 GLN A O 1
ATOM 2413 N N . ALA A 1 309 ? 26.984 28.953 22.016 1 84.94 309 ALA A N 1
ATOM 2414 C CA . ALA A 1 309 ? 26.344 28.516 23.266 1 84.94 309 ALA A CA 1
ATOM 2415 C C . ALA A 1 309 ? 24.844 28.281 23.062 1 84.94 309 ALA A C 1
ATOM 2417 O O . ALA A 1 309 ? 24.281 27.328 23.609 1 84.94 309 ALA A O 1
ATOM 2418 N N . ILE A 1 310 ? 24.25 29.109 22.312 1 87.19 310 ILE A N 1
ATOM 2419 C CA . ILE A 1 310 ? 22.812 28.984 22.094 1 87.19 310 ILE A CA 1
ATOM 2420 C C . ILE A 1 310 ? 22.516 27.781 21.219 1 87.19 310 ILE A C 1
ATOM 2422 O O . ILE A 1 310 ? 21.516 27.094 21.406 1 87.19 310 ILE A O 1
ATOM 2426 N N . VAL A 1 311 ? 23.344 27.531 20.266 1 88 311 VAL A N 1
ATOM 2427 C CA . VAL A 1 311 ? 23.172 26.391 19.375 1 88 311 VAL A CA 1
ATOM 2428 C C . VAL A 1 311 ? 23.328 25.094 20.172 1 88 311 VAL A C 1
ATOM 2430 O O . VAL A 1 311 ? 22.609 24.125 19.938 1 88 311 VAL A O 1
ATOM 2433 N N . GLN A 1 312 ? 24.203 25.141 21.141 1 86.44 312 GLN A N 1
ATOM 2434 C CA . GLN A 1 312 ? 24.438 23.953 21.953 1 86.44 312 GLN A CA 1
ATOM 2435 C C . GLN A 1 312 ? 23.25 23.672 22.859 1 86.44 312 GLN A C 1
ATOM 2437 O O . GLN A 1 312 ? 23.047 22.516 23.281 1 86.44 312 GLN A O 1
ATOM 2442 N N . ARG A 1 313 ? 22.5 24.734 23.062 1 90.94 313 ARG A N 1
ATOM 2443 C CA . ARG A 1 313 ? 21.359 24.562 23.953 1 90.94 313 ARG A CA 1
ATOM 2444 C C . ARG A 1 313 ? 20.109 24.203 23.156 1 90.94 313 ARG A C 1
ATOM 2446 O O . ARG A 1 313 ? 19.016 24.047 23.734 1 90.94 313 ARG A O 1
ATOM 2453 N N . ALA A 1 314 ? 20.219 24.109 21.938 1 93.31 314 ALA A N 1
ATOM 2454 C CA . ALA A 1 314 ? 19.078 23.766 21.094 1 93.31 314 ALA A CA 1
ATOM 2455 C C . ALA A 1 314 ? 18.5 22.422 21.5 1 93.31 314 ALA A C 1
ATOM 2457 O O . ALA A 1 314 ? 19.234 21.516 21.891 1 93.31 314 ALA A O 1
ATOM 2458 N N . PRO A 1 315 ? 17.234 22.25 21.469 1 95.5 315 PRO A N 1
ATOM 2459 C CA . PRO A 1 315 ? 16.609 21 21.875 1 95.5 315 PRO A CA 1
ATOM 2460 C C . PRO A 1 315 ? 16.891 19.859 20.891 1 95.5 315 PRO A C 1
ATOM 2462 O O . PRO A 1 315 ? 17.234 20.109 19.734 1 95.5 315 PRO A O 1
ATOM 2465 N N . SER A 1 316 ? 16.797 18.641 21.453 1 95.12 316 SER A N 1
ATOM 2466 C CA . SER A 1 316 ? 16.828 17.438 20.625 1 95.12 316 SER A CA 1
ATOM 2467 C C . SER A 1 316 ? 15.438 17.031 20.188 1 95.12 316 SER A C 1
ATOM 2469 O O . SER A 1 316 ? 14.438 17.578 20.672 1 95.12 316 SER A O 1
ATOM 2471 N N . PRO A 1 317 ? 15.328 16.172 19.234 1 93.44 317 PRO A N 1
ATOM 2472 C CA . PRO A 1 317 ? 14.008 15.695 18.828 1 93.44 317 PRO A CA 1
ATOM 2473 C C . PRO A 1 317 ? 13.18 15.164 19.984 1 93.44 317 PRO A C 1
ATOM 2475 O O . PRO A 1 317 ? 11.953 15.305 20 1 93.44 317 PRO A O 1
ATOM 2478 N N . ASP A 1 318 ? 13.836 14.688 21 1 92.31 318 ASP A N 1
ATOM 2479 C CA . ASP A 1 318 ? 13.148 14.109 22.156 1 92.31 318 ASP A CA 1
ATOM 2480 C C . ASP A 1 318 ? 12.648 15.195 23.109 1 92.31 318 ASP A C 1
ATOM 2482 O O . ASP A 1 318 ? 11.672 14.992 23.844 1 92.31 318 ASP A O 1
ATOM 2486 N N . THR A 1 319 ? 13.297 16.344 23 1 93 319 THR A N 1
ATOM 2487 C CA . THR A 1 319 ? 12.992 17.344 24 1 93 319 THR A CA 1
ATOM 2488 C C . THR A 1 319 ? 12.25 18.531 23.375 1 93 319 THR A C 1
ATOM 2490 O O . THR A 1 319 ? 11.727 19.375 24.094 1 93 319 THR A O 1
ATOM 2493 N N . VAL A 1 320 ? 12.195 18.547 22.094 1 92.5 320 VAL A N 1
ATOM 2494 C CA . VAL A 1 320 ? 11.539 19.656 21.422 1 92.5 320 VAL A CA 1
ATOM 2495 C C . VAL A 1 320 ? 10.055 19.688 21.797 1 92.5 320 VAL A C 1
ATOM 2497 O O . VAL A 1 320 ? 9.414 18.641 21.891 1 92.5 320 VAL A O 1
ATOM 2500 N N . SER A 1 321 ? 9.57 20.828 22.047 1 84.69 321 SER A N 1
ATOM 2501 C CA . SER A 1 321 ? 8.156 21 22.359 1 84.69 321 SER A CA 1
ATOM 2502 C C . SER A 1 321 ? 7.324 21.141 21.094 1 84.69 321 SER A C 1
ATOM 2504 O O . SER A 1 321 ? 7.477 22.125 20.359 1 84.69 321 SER A O 1
ATOM 2506 N N . GLU A 1 322 ? 6.473 20.188 20.812 1 89.62 322 GLU A N 1
ATOM 2507 C CA . GLU A 1 322 ? 5.582 20.25 19.672 1 89.62 322 GLU A CA 1
ATOM 2508 C C . GLU A 1 322 ? 4.129 20.438 20.094 1 89.62 322 GLU A C 1
ATOM 2510 O O . GLU A 1 322 ? 3.682 19.812 21.062 1 89.62 322 GLU A O 1
ATOM 2515 N N . SER A 1 323 ? 3.529 21.375 19.484 1 90.25 323 SER A N 1
ATOM 2516 C CA . SER A 1 323 ? 2.094 21.562 19.656 1 90.25 323 SER A CA 1
ATOM 2517 C C . SER A 1 323 ? 1.325 21.188 18.406 1 90.25 323 SER A C 1
ATOM 2519 O O . SER A 1 323 ? 1.44 21.844 17.375 1 90.25 323 SER A O 1
ATOM 2521 N N . LEU A 1 324 ? 0.488 20.172 18.516 1 89.62 324 LEU A N 1
ATOM 2522 C CA . LEU A 1 324 ? -0.289 19.734 17.359 1 89.62 324 LEU A CA 1
ATOM 2523 C C . LEU A 1 324 ? -1.322 20.781 16.984 1 89.62 324 LEU A C 1
ATOM 2525 O O . LEU A 1 324 ? -1.604 20.969 15.789 1 89.62 324 LEU A O 1
ATOM 2529 N N . LEU A 1 325 ? -1.796 21.422 17.969 1 86 325 LEU A N 1
ATOM 2530 C CA . LEU A 1 325 ? -2.766 22.484 17.719 1 86 325 LEU A CA 1
ATOM 2531 C C . LEU A 1 325 ? -2.127 23.625 16.953 1 86 325 LEU A C 1
ATOM 2533 O O . LEU A 1 325 ? -2.699 24.109 15.969 1 86 325 LEU A O 1
ATOM 2537 N N . HIS A 1 326 ? -0.993 24.016 17.422 1 88.12 326 HIS A N 1
ATOM 2538 C CA . HIS A 1 326 ? -0.281 25.094 16.734 1 88.12 326 HIS A CA 1
ATOM 2539 C C . HIS A 1 326 ? 0.102 24.688 15.312 1 88.12 326 HIS A C 1
ATOM 2541 O O . HIS A 1 326 ? -0.04 25.469 14.383 1 88.12 326 HIS A O 1
ATOM 2547 N N . SER A 1 327 ? 0.558 23.484 15.203 1 89.56 327 SER A N 1
ATOM 2548 C CA . SER A 1 327 ? 0.958 22.953 13.898 1 89.56 327 SER A CA 1
ATOM 2549 C C . SER A 1 327 ? -0.211 22.953 12.922 1 89.56 327 SER A C 1
ATOM 2551 O O . SER A 1 327 ? -0.069 23.391 11.773 1 89.56 327 SER A O 1
ATOM 2553 N N . THR A 1 328 ? -1.338 22.516 13.391 1 87.81 328 THR A N 1
ATOM 2554 C CA . THR A 1 328 ? -2.529 22.484 12.555 1 87.81 328 THR A CA 1
ATOM 2555 C C . THR A 1 328 ? -2.977 23.891 12.195 1 87.81 328 THR A C 1
ATOM 2557 O O . THR A 1 328 ? -3.34 24.156 11.047 1 87.81 328 THR A O 1
ATOM 2560 N N . TRP A 1 329 ? -2.926 24.75 13.156 1 86.94 329 TRP A N 1
ATOM 2561 C CA . TRP A 1 329 ? -3.301 26.141 12.93 1 86.94 329 TRP A CA 1
ATOM 2562 C C . TRP A 1 329 ? -2.418 26.781 11.859 1 86.94 329 TRP A C 1
ATOM 2564 O O . TRP A 1 329 ? -2.916 27.453 10.953 1 86.94 329 TRP A O 1
ATOM 2574 N N . THR A 1 330 ? -1.144 26.547 11.961 1 86.06 330 THR A N 1
ATOM 2575 C CA . THR A 1 330 ? -0.19 27.141 11.023 1 86.06 330 THR A CA 1
ATOM 2576 C C . THR A 1 330 ? -0.355 26.531 9.633 1 86.06 330 THR A C 1
ATOM 2578 O O . THR A 1 330 ? -0.053 27.172 8.625 1 86.06 330 THR A O 1
ATOM 2581 N N . LEU A 1 331 ? -0.815 25.328 9.625 1 85.38 331 LEU A N 1
ATOM 2582 C CA . LEU A 1 331 ? -1.081 24.672 8.344 1 85.38 331 LEU A CA 1
ATOM 2583 C C . LEU A 1 331 ? -2.207 25.375 7.598 1 85.38 331 LEU A C 1
ATOM 2585 O O . LEU A 1 331 ? -2.115 25.594 6.391 1 85.38 331 LEU A O 1
ATOM 2589 N N . PHE A 1 332 ? -3.215 25.812 8.297 1 84.88 332 PHE A N 1
ATOM 2590 C CA . PHE A 1 332 ? -4.367 26.453 7.672 1 84.88 332 PHE A CA 1
ATOM 2591 C C . PHE A 1 332 ? -4.141 27.953 7.512 1 84.88 332 PHE A C 1
ATOM 2593 O O . PHE A 1 332 ? -4.652 28.562 6.578 1 84.88 332 PHE A O 1
ATOM 2600 N N . PHE A 1 333 ? -3.359 28.469 8.461 1 86.94 333 PHE A N 1
ATOM 2601 C CA . PHE A 1 333 ? -3.08 29.891 8.461 1 86.94 333 PHE A CA 1
ATOM 2602 C C . PHE A 1 333 ? -1.581 30.156 8.547 1 86.94 333 PHE A C 1
ATOM 2604 O O . PHE A 1 333 ? -1.096 30.703 9.547 1 86.94 333 PHE A O 1
ATOM 2611 N N . PRO A 1 334 ? -0.907 29.859 7.43 1 87.06 334 PRO A N 1
ATOM 2612 C CA . PRO A 1 334 ? 0.552 29.984 7.48 1 87.06 334 PRO A CA 1
ATOM 2613 C C . PRO A 1 334 ? 1.021 31.438 7.531 1 87.06 334 PRO A C 1
ATOM 2615 O O . PRO A 1 334 ? 0.459 32.281 6.844 1 87.06 334 PRO A O 1
ATOM 2618 N N . ARG A 1 335 ? 1.993 31.703 8.367 1 89.56 335 ARG A N 1
ATOM 2619 C CA . ARG A 1 335 ? 2.639 33.031 8.43 1 89.56 335 ARG A CA 1
ATOM 2620 C C . ARG A 1 335 ? 3.838 33.094 7.492 1 89.56 335 ARG A C 1
ATOM 2622 O O . ARG A 1 335 ? 4.297 34.156 7.133 1 89.56 335 ARG A O 1
ATOM 2629 N N . LEU A 1 336 ? 4.402 32 7.285 1 93.56 336 LEU A N 1
ATOM 2630 C CA . LEU A 1 336 ? 5.441 31.859 6.273 1 93.56 336 LEU A CA 1
ATOM 2631 C C . LEU A 1 336 ? 4.895 31.156 5.031 1 93.56 336 LEU A C 1
ATOM 2633 O O . LEU A 1 336 ? 4.426 30.016 5.105 1 93.56 336 LEU A O 1
ATOM 2637 N N . VAL A 1 337 ? 4.895 31.875 3.922 1 92.12 337 VAL A N 1
ATOM 2638 C CA . VAL A 1 337 ? 4.316 31.375 2.682 1 92.12 337 VAL A CA 1
ATOM 2639 C C . VAL A 1 337 ? 5.43 30.953 1.72 1 92.12 337 VAL A C 1
ATOM 2641 O O . VAL A 1 337 ? 6.238 31.797 1.304 1 92.12 337 VAL A O 1
ATOM 2644 N N . LEU A 1 338 ? 5.352 29.688 1.417 1 91 338 LEU A N 1
ATOM 2645 C CA . LEU A 1 338 ? 6.461 29.156 0.638 1 91 338 LEU A CA 1
ATOM 2646 C C . LEU A 1 338 ? 6.027 28.844 -0.791 1 91 338 LEU A C 1
ATOM 2648 O O . LEU A 1 338 ? 4.918 28.359 -1.013 1 91 338 LEU A O 1
ATOM 2652 N N . SER A 1 339 ? 6.816 29.172 -1.74 1 82.06 339 SER A N 1
ATOM 2653 C CA . SER A 1 339 ? 6.812 28.688 -3.117 1 82.06 339 SER A CA 1
ATOM 2654 C C . SER A 1 339 ? 5.527 29.094 -3.836 1 82.06 339 SER A C 1
ATOM 2656 O O . SER A 1 339 ? 4.988 28.328 -4.633 1 82.06 339 SER A O 1
ATOM 2658 N N . LYS A 1 340 ? 5.035 30.156 -3.441 1 82.25 340 LYS A N 1
ATOM 2659 C CA . LYS A 1 340 ? 3.92 30.719 -4.199 1 82.25 340 LYS A CA 1
ATOM 2660 C C . LYS A 1 340 ? 4.414 31.469 -5.43 1 82.25 340 LYS A C 1
ATOM 2662 O O . LYS A 1 340 ? 5.594 31.812 -5.52 1 82.25 340 LYS A O 1
ATOM 2667 N N . PRO A 1 341 ? 3.514 31.641 -6.379 1 81.94 341 PRO A N 1
ATOM 2668 C CA . PRO A 1 341 ? 3.934 32.5 -7.504 1 81.94 341 PRO A CA 1
ATOM 2669 C C . PRO A 1 341 ? 4.438 33.844 -7.059 1 81.94 341 PRO A C 1
ATOM 2671 O O . PRO A 1 341 ? 3.938 34.406 -6.078 1 81.94 341 PRO A O 1
ATOM 2674 N N . LEU A 1 342 ? 5.352 34.312 -7.883 1 82.75 342 LEU A N 1
ATOM 2675 C CA . LEU A 1 342 ? 6.02 35.531 -7.531 1 82.75 342 LEU A CA 1
ATOM 2676 C C . LEU A 1 342 ? 5.031 36.719 -7.516 1 82.75 342 LEU A C 1
ATOM 2678 O O . LEU A 1 342 ? 4.23 36.844 -8.438 1 82.75 342 LEU A O 1
ATOM 2682 N N . ILE A 1 343 ? 5.094 37.469 -6.441 1 83.12 343 ILE A N 1
ATOM 2683 C CA . ILE A 1 343 ? 4.305 38.688 -6.316 1 83.12 343 ILE A CA 1
ATOM 2684 C C . ILE A 1 343 ? 5.23 39.906 -6.309 1 83.12 343 ILE A C 1
ATOM 2686 O O . ILE A 1 343 ? 5.914 40.156 -5.316 1 83.12 343 ILE A O 1
ATOM 2690 N N . LEU A 1 344 ? 5.188 40.625 -7.297 1 77.69 344 LEU A N 1
ATOM 2691 C CA . LEU A 1 344 ? 6.152 41.688 -7.559 1 77.69 344 LEU A CA 1
ATOM 2692 C C . LEU A 1 344 ? 6.09 42.75 -6.477 1 77.69 344 LEU A C 1
ATOM 2694 O O . LEU A 1 344 ? 7.117 43.312 -6.098 1 77.69 344 LEU A O 1
ATOM 2698 N N . LYS A 1 345 ? 4.906 43.031 -6.004 1 80.38 345 LYS A N 1
ATOM 2699 C CA . LYS A 1 345 ? 4.707 44.094 -5 1 80.38 345 LYS A CA 1
ATOM 2700 C C . LYS A 1 345 ? 5.469 43.75 -3.717 1 80.38 345 LYS A C 1
ATOM 2702 O O . LYS A 1 345 ? 5.754 44.656 -2.92 1 80.38 345 LYS A O 1
ATOM 2707 N N . TYR A 1 346 ? 5.871 42.5 -3.58 1 84.25 346 TYR A N 1
ATOM 2708 C CA . TYR A 1 346 ? 6.508 42.094 -2.334 1 84.25 346 TYR A CA 1
ATOM 2709 C C . TYR A 1 346 ? 8.023 42.062 -2.484 1 84.25 346 TYR A C 1
ATOM 2711 O O . TYR A 1 346 ? 8.734 41.719 -1.543 1 84.25 346 TYR A O 1
ATOM 2719 N N . LEU A 1 347 ? 8.539 42.5 -3.641 1 83.81 347 LEU A N 1
ATOM 2720 C CA . LEU A 1 347 ? 9.961 42.344 -3.924 1 83.81 347 LEU A CA 1
ATOM 2721 C C . LEU A 1 347 ? 10.703 43.656 -3.732 1 83.81 347 LEU A C 1
ATOM 2723 O O . LEU A 1 347 ? 11.664 43.969 -4.453 1 83.81 347 LEU A O 1
ATOM 2727 N N . ASP A 1 348 ? 10.312 44.406 -2.809 1 82.44 348 ASP A N 1
ATOM 2728 C CA . ASP A 1 348 ? 10.906 45.719 -2.586 1 82.44 348 ASP A CA 1
ATOM 2729 C C . ASP A 1 348 ? 12.328 45.594 -2.049 1 82.44 348 ASP A C 1
ATOM 2731 O O . ASP A 1 348 ? 13.141 46.531 -2.203 1 82.44 348 ASP A O 1
ATOM 2735 N N . CYS A 1 349 ? 12.703 44.469 -1.478 1 85.81 349 CYS A N 1
ATOM 2736 C CA . CYS A 1 349 ? 14.039 44.312 -0.917 1 85.81 349 CYS A CA 1
ATOM 2737 C C . CYS A 1 349 ? 14.836 43.281 -1.717 1 85.81 349 CYS A C 1
ATOM 2739 O O . CYS A 1 349 ? 15.734 42.625 -1.178 1 85.81 349 CYS A O 1
ATOM 2741 N N . ILE A 1 350 ? 14.539 43.125 -2.934 1 85 350 ILE A N 1
ATOM 2742 C CA . ILE A 1 350 ? 15.141 42.094 -3.777 1 85 350 ILE A CA 1
ATOM 2743 C C . ILE A 1 350 ? 16.641 42.312 -3.893 1 85 350 ILE A C 1
ATOM 2745 O O . ILE A 1 350 ? 17.422 41.375 -4.059 1 85 350 ILE A O 1
ATOM 2749 N N . GLN A 1 351 ? 17.125 43.5 -3.779 1 80.06 351 GLN A N 1
ATOM 2750 C CA . GLN A 1 351 ? 18.531 43.844 -3.936 1 80.06 351 GLN A CA 1
ATOM 2751 C C . GLN A 1 351 ? 19.391 43.219 -2.842 1 80.06 351 GLN A C 1
ATOM 2753 O O . GLN A 1 351 ? 20.562 42.938 -3.047 1 80.06 351 GLN A O 1
ATOM 2758 N N . ALA A 1 352 ? 18.75 42.969 -1.737 1 85.44 352 ALA A N 1
ATOM 2759 C CA . ALA A 1 352 ? 19.469 42.375 -0.614 1 85.44 352 ALA A CA 1
ATOM 2760 C C . ALA A 1 352 ? 19.812 40.906 -0.89 1 85.44 352 ALA A C 1
ATOM 2762 O O . ALA A 1 352 ? 20.688 40.344 -0.242 1 85.44 352 ALA A O 1
ATOM 2763 N N . PHE A 1 353 ? 19.219 40.344 -1.927 1 88.56 353 PHE A N 1
ATOM 2764 C CA . PHE A 1 353 ? 19.328 38.906 -2.102 1 88.56 353 PHE A CA 1
ATOM 2765 C C . PHE A 1 353 ? 20.047 38.594 -3.402 1 88.56 353 PHE A C 1
ATOM 2767 O O . PHE A 1 353 ? 19.984 37.438 -3.889 1 88.56 353 PHE A O 1
ATOM 2774 N N . GLN A 1 354 ? 20.719 39.406 -3.955 1 78.75 354 GLN A N 1
ATOM 2775 C CA . GLN A 1 354 ? 21.375 39.25 -5.246 1 78.75 354 GLN A CA 1
ATOM 2776 C C . GLN A 1 354 ? 22.359 38.062 -5.219 1 78.75 354 GLN A C 1
ATOM 2778 O O . GLN A 1 354 ? 22.531 37.375 -6.223 1 78.75 354 GLN A O 1
ATOM 2783 N N . GLN A 1 355 ? 22.922 37.844 -4.09 1 84 355 GLN A N 1
ATOM 2784 C CA . GLN A 1 355 ? 23.938 36.781 -3.996 1 84 355 GLN A CA 1
ATOM 2785 C C . GLN A 1 355 ? 23.406 35.594 -3.205 1 84 355 GLN A C 1
ATOM 2787 O O . GLN A 1 355 ? 24.172 34.719 -2.814 1 84 355 GLN A O 1
ATOM 2792 N N . GLU A 1 356 ? 22.188 35.688 -2.994 1 89.75 356 GLU A N 1
ATOM 2793 C CA . GLU A 1 356 ? 21.609 34.625 -2.172 1 89.75 356 GLU A CA 1
ATOM 2794 C C . GLU A 1 356 ? 20.828 33.625 -3.021 1 89.75 356 GLU A C 1
ATOM 2796 O O . GLU A 1 356 ? 20.484 33.938 -4.168 1 89.75 356 GLU A O 1
ATOM 2801 N N . SER A 1 357 ? 20.562 32.5 -2.434 1 92.12 357 SER A N 1
ATOM 2802 C CA . SER A 1 357 ? 19.859 31.422 -3.145 1 92.12 357 SER A CA 1
ATOM 2803 C C . SER A 1 357 ? 18.359 31.438 -2.836 1 92.12 357 SER A C 1
ATOM 2805 O O . SER A 1 357 ? 17.656 30.469 -3.146 1 92.12 357 SER A O 1
ATOM 2807 N N . TYR A 1 358 ? 17.922 32.5 -2.125 1 93.56 358 TYR A N 1
ATOM 2808 C CA . TYR A 1 358 ? 16.5 32.688 -1.855 1 93.56 358 TYR A CA 1
ATOM 2809 C C . TYR A 1 358 ? 16.141 34.156 -1.774 1 93.56 358 TYR A C 1
ATOM 2811 O O . TYR A 1 358 ? 17.031 35 -1.662 1 93.56 358 TYR A O 1
ATOM 2819 N N . ILE A 1 359 ? 14.93 34.438 -1.986 1 92.75 359 ILE A N 1
ATOM 2820 C CA . ILE A 1 359 ? 14.406 35.812 -1.86 1 92.75 359 ILE A CA 1
ATOM 2821 C C . ILE A 1 359 ? 13.266 35.812 -0.848 1 92.75 359 ILE A C 1
ATOM 2823 O O . ILE A 1 359 ? 12.445 34.906 -0.811 1 92.75 359 ILE A O 1
ATOM 2827 N N . LEU A 1 360 ? 13.281 36.844 0.009 1 95.12 360 LEU A N 1
ATOM 2828 C CA . LEU A 1 360 ? 12.172 37.031 0.941 1 95.12 360 LEU A CA 1
ATOM 2829 C C . LEU A 1 360 ? 11.336 38.25 0.549 1 95.12 360 LEU A C 1
ATOM 2831 O O . LEU A 1 360 ? 11.867 39.219 0.021 1 95.12 360 LEU A O 1
ATOM 2835 N N . GLY A 1 361 ? 10.094 38.094 0.703 1 92.62 361 GLY A N 1
ATOM 2836 C CA . GLY A 1 361 ? 9.172 39.188 0.484 1 92.62 361 GLY A CA 1
ATOM 2837 C C . GLY A 1 361 ? 8.148 39.344 1.594 1 92.62 361 GLY A C 1
ATOM 2838 O O . GLY A 1 361 ? 7.832 38.375 2.289 1 92.62 361 GLY A O 1
ATOM 2839 N N . TYR A 1 362 ? 7.742 40.594 1.771 1 92.25 362 TYR A N 1
ATOM 2840 C CA . TYR A 1 362 ? 6.754 40.844 2.805 1 92.25 362 TYR A CA 1
ATOM 2841 C C . TYR A 1 362 ? 5.406 41.219 2.186 1 92.25 362 TYR A C 1
ATOM 2843 O O . TYR A 1 362 ? 5.297 42.188 1.435 1 92.25 362 TYR A O 1
ATOM 2851 N N . GLY A 1 363 ? 4.312 40.406 2.416 1 85.62 363 GLY A N 1
ATOM 2852 C CA . GLY A 1 363 ? 2.998 40.594 1.823 1 85.62 363 GLY A CA 1
ATOM 2853 C C . GLY A 1 363 ? 2.035 41.312 2.734 1 85.62 363 GLY A C 1
ATOM 2854 O O . GLY A 1 363 ? 0.835 41.375 2.457 1 85.62 363 GLY A O 1
ATOM 2855 N N . GLY A 1 364 ? 2.385 41.844 3.84 1 82.12 364 GLY A N 1
ATOM 2856 C CA . GLY A 1 364 ? 1.471 42.469 4.789 1 82.12 364 GLY A CA 1
ATOM 2857 C C . GLY A 1 364 ? 0.873 41.469 5.77 1 82.12 364 GLY A C 1
ATOM 2858 O O . GLY A 1 364 ? 0.912 40.281 5.539 1 82.12 364 GLY A O 1
ATOM 2859 N N . GLY A 1 365 ? 0.292 41.938 6.82 1 80.06 365 GLY A N 1
ATOM 2860 C CA . GLY A 1 365 ? -0.352 41.094 7.828 1 80.06 365 GLY A CA 1
ATOM 2861 C C . GLY A 1 365 ? 0.59 40.094 8.461 1 80.06 365 GLY A C 1
ATOM 2862 O O . GLY A 1 365 ? 0.187 38.969 8.781 1 80.06 365 GLY A O 1
ATOM 2863 N N . ARG A 1 366 ? 1.845 40.312 8.438 1 80.56 366 ARG A N 1
ATOM 2864 C CA . ARG A 1 366 ? 2.895 39.531 9.086 1 80.56 366 ARG A CA 1
ATOM 2865 C C . ARG A 1 366 ? 3.176 38.25 8.32 1 80.56 366 ARG A C 1
ATOM 2867 O O . ARG A 1 366 ? 3.586 37.25 8.906 1 80.56 366 ARG A O 1
ATOM 2874 N N . ARG A 1 367 ? 2.811 38.281 7.035 1 92.06 367 ARG A N 1
ATOM 2875 C CA . ARG A 1 367 ? 3.145 37.125 6.191 1 92.06 367 ARG A CA 1
ATOM 2876 C C . ARG A 1 367 ? 4.445 37.375 5.434 1 92.06 367 ARG A C 1
ATOM 2878 O O . ARG A 1 367 ? 4.621 38.406 4.805 1 92.06 367 ARG A O 1
ATOM 2885 N N . ILE A 1 368 ? 5.301 36.469 5.574 1 95.25 368 ILE A N 1
ATOM 2886 C CA . ILE A 1 368 ? 6.57 36.562 4.863 1 95.25 368 ILE A CA 1
ATOM 2887 C C . ILE A 1 368 ? 6.605 35.5 3.758 1 95.25 368 ILE A C 1
ATOM 2889 O O . ILE A 1 368 ? 6.258 34.344 3.986 1 95.25 368 ILE A O 1
ATOM 2893 N N . TYR A 1 369 ? 6.961 35.906 2.564 1 95 369 TYR A N 1
ATOM 2894 C CA . TYR A 1 369 ? 7.051 35.031 1.409 1 95 369 TYR A CA 1
ATOM 2895 C C . TYR A 1 369 ? 8.5 34.625 1.143 1 95 369 TYR A C 1
ATOM 2897 O O . TYR A 1 369 ? 9.414 35.438 1.281 1 95 369 TYR A O 1
ATOM 2905 N N . ILE A 1 370 ? 8.656 33.375 0.821 1 95.69 370 ILE A N 1
ATOM 2906 C CA . ILE A 1 370 ? 9.992 32.844 0.524 1 95.69 370 ILE A CA 1
ATOM 2907 C C . ILE A 1 370 ? 10 32.25 -0.87 1 95.69 370 ILE A C 1
ATOM 2909 O O . ILE A 1 370 ? 9.18 31.359 -1.176 1 95.69 370 ILE A O 1
ATOM 2913 N N . TRP A 1 371 ? 10.898 32.625 -1.724 1 93.88 371 TRP A N 1
ATOM 2914 C CA . TRP A 1 371 ? 11.117 32.031 -3.045 1 93.88 371 TRP A CA 1
ATOM 2915 C C . TRP A 1 371 ? 12.531 31.469 -3.162 1 93.88 371 TRP A C 1
ATOM 2917 O O . TRP A 1 371 ? 13.508 32.156 -2.871 1 93.88 371 TRP A O 1
ATOM 2927 N N . LEU A 1 372 ? 12.617 30.234 -3.611 1 93.56 372 LEU A N 1
ATOM 2928 C CA . LEU A 1 372 ? 13.922 29.594 -3.721 1 93.56 372 LEU A CA 1
ATOM 2929 C C . LEU A 1 372 ? 14.5 29.766 -5.121 1 93.56 372 LEU A C 1
ATOM 2931 O O . LEU A 1 372 ? 13.766 29.703 -6.109 1 93.56 372 LEU A O 1
ATOM 2935 N N . GLY A 1 373 ? 15.766 29.922 -5.113 1 90.25 373 GLY A N 1
ATOM 2936 C CA . GLY A 1 373 ? 16.469 30 -6.383 1 90.25 373 GLY A CA 1
ATOM 2937 C C . GLY A 1 373 ? 16.719 28.641 -7.012 1 90.25 373 GLY A C 1
ATOM 2938 O O . GLY A 1 373 ? 16.609 27.609 -6.348 1 90.25 373 GLY A O 1
ATOM 2939 N N . VAL A 1 374 ? 17.109 28.609 -8.258 1 86.81 374 VAL A N 1
ATOM 2940 C CA . VAL A 1 374 ? 17.344 27.391 -9.031 1 86.81 374 VAL A CA 1
ATOM 2941 C C . VAL A 1 374 ? 18.531 26.625 -8.438 1 86.81 374 VAL A C 1
ATOM 2943 O O . VAL A 1 374 ? 18.562 25.391 -8.484 1 86.81 374 VAL A O 1
ATOM 2946 N N . ASP A 1 375 ? 19.438 27.297 -7.766 1 85.81 375 ASP A N 1
ATOM 2947 C CA . ASP A 1 375 ? 20.641 26.672 -7.238 1 85.81 375 ASP A CA 1
ATOM 2948 C C . ASP A 1 375 ? 20.516 26.406 -5.742 1 85.81 375 ASP A C 1
ATOM 2950 O O . ASP A 1 375 ? 21.484 26.047 -5.082 1 85.81 375 ASP A O 1
ATOM 2954 N N . ALA A 1 376 ? 19.375 26.609 -5.289 1 90.12 376 ALA A N 1
ATOM 2955 C CA . ALA A 1 376 ? 19.203 26.469 -3.846 1 90.12 376 ALA A CA 1
ATOM 2956 C C . ALA A 1 376 ? 19.406 25.031 -3.4 1 90.12 376 ALA A C 1
ATOM 2958 O O . ALA A 1 376 ? 18.797 24.109 -3.947 1 90.12 376 ALA A O 1
ATOM 2959 N N . ARG A 1 377 ? 20.297 24.844 -2.439 1 88.44 377 ARG A N 1
ATOM 2960 C CA . ARG A 1 377 ? 20.547 23.547 -1.817 1 88.44 377 ARG A CA 1
ATOM 2961 C C . ARG A 1 377 ? 19.719 23.375 -0.551 1 88.44 377 ARG A C 1
ATOM 2963 O O . ARG A 1 377 ? 18.984 24.281 -0.154 1 88.44 377 ARG A O 1
ATOM 2970 N N . LYS A 1 378 ? 19.812 22.266 0.032 1 89.12 378 LYS A N 1
ATOM 2971 C CA . LYS A 1 378 ? 19.031 21.938 1.232 1 89.12 378 LYS A CA 1
ATOM 2972 C C . LYS A 1 378 ? 19.312 22.938 2.35 1 89.12 378 LYS A C 1
ATOM 2974 O O . LYS A 1 378 ? 18.406 23.375 3.039 1 89.12 378 LYS A O 1
ATOM 2979 N N . VAL A 1 379 ? 20.578 23.312 2.443 1 90.19 379 VAL A N 1
ATOM 2980 C CA . VAL A 1 379 ? 20.969 24.25 3.498 1 90.19 379 VAL A CA 1
ATOM 2981 C C . VAL A 1 379 ? 20.344 25.625 3.24 1 90.19 379 VAL A C 1
ATOM 2983 O O . VAL A 1 379 ? 19.938 26.312 4.18 1 90.19 379 VAL A O 1
ATOM 2986 N N . ASP A 1 380 ? 20.234 25.969 1.976 1 92.38 380 ASP A N 1
ATOM 2987 C CA . ASP A 1 380 ? 19.641 27.266 1.613 1 92.38 380 ASP A CA 1
ATOM 2988 C C . ASP A 1 380 ? 18.156 27.297 1.938 1 92.38 380 ASP A C 1
ATOM 2990 O O . ASP A 1 380 ? 17.625 28.344 2.336 1 92.38 380 ASP A O 1
ATOM 2994 N N . ARG A 1 381 ? 17.531 26.172 1.768 1 93.94 381 ARG A N 1
ATOM 2995 C CA . ARG A 1 381 ? 16.109 26.078 2.096 1 93.94 381 ARG A CA 1
ATOM 2996 C C . ARG A 1 381 ? 15.875 26.328 3.582 1 93.94 381 ARG A C 1
ATOM 2998 O O . ARG A 1 381 ? 14.961 27.078 3.951 1 93.94 381 ARG A O 1
ATOM 3005 N N . LEU A 1 382 ? 16.688 25.719 4.355 1 95.12 382 LEU A N 1
ATOM 3006 C CA . LEU A 1 382 ? 16.562 25.891 5.797 1 95.12 382 LEU A CA 1
ATOM 3007 C C . LEU A 1 382 ? 16.922 27.312 6.211 1 95.12 382 LEU A C 1
ATOM 3009 O O . LEU A 1 382 ? 16.25 27.922 7.047 1 95.12 382 LEU A O 1
ATOM 3013 N N . GLN A 1 383 ? 18.016 27.797 5.602 1 94.75 383 GLN A N 1
ATOM 3014 C CA . GLN A 1 383 ? 18.453 29.156 5.918 1 94.75 383 GLN A CA 1
ATOM 3015 C C . GLN A 1 383 ? 17.375 30.172 5.574 1 94.75 383 GLN A C 1
ATOM 3017 O O . GLN A 1 383 ? 17.109 31.094 6.355 1 94.75 383 GLN A O 1
ATOM 3022 N N . GLY A 1 384 ? 16.812 30.047 4.402 1 96 384 GLY A N 1
ATOM 3023 C CA . GLY A 1 384 ? 15.727 30.938 4.016 1 96 384 GLY A CA 1
ATOM 3024 C C . GLY A 1 384 ? 14.547 30.891 4.969 1 96 384 GLY A C 1
ATOM 3025 O O . GLY A 1 384 ? 13.969 31.922 5.297 1 96 384 GLY A O 1
ATOM 3026 N N . TYR A 1 385 ? 14.219 29.703 5.418 1 96.44 385 TYR A N 1
ATOM 3027 C CA . TYR A 1 385 ? 13.102 29.531 6.336 1 96.44 385 TYR A CA 1
ATOM 3028 C C . TYR A 1 385 ? 13.391 30.188 7.68 1 96.44 385 TYR A C 1
ATOM 3030 O O . TYR A 1 385 ? 12.555 30.906 8.219 1 96.44 385 TYR A O 1
ATOM 3038 N N . VAL A 1 386 ? 14.562 29.953 8.211 1 96.56 386 VAL A N 1
ATOM 3039 C CA . VAL A 1 386 ? 14.945 30.516 9.5 1 96.56 386 VAL A CA 1
ATOM 3040 C C . VAL A 1 386 ? 15.047 32.031 9.406 1 96.56 386 VAL A C 1
ATOM 3042 O O . VAL A 1 386 ? 14.672 32.75 10.344 1 96.56 386 VAL A O 1
ATOM 3045 N N . HIS A 1 387 ? 15.594 32.469 8.281 1 96.75 387 HIS A N 1
ATOM 3046 C CA . HIS A 1 387 ? 15.648 33.906 8.047 1 96.75 387 HIS A CA 1
ATOM 3047 C C . HIS A 1 387 ? 14.258 34.5 8.094 1 96.75 387 HIS A C 1
ATOM 3049 O O . HIS A 1 387 ? 14.07 35.562 8.695 1 96.75 387 HIS A O 1
ATOM 3055 N N . ALA A 1 388 ? 13.367 33.875 7.441 1 97 388 ALA A N 1
ATOM 3056 C CA . ALA A 1 388 ? 11.984 34.344 7.465 1 97 388 ALA A CA 1
ATOM 3057 C C . ALA A 1 388 ? 11.43 34.375 8.883 1 97 388 ALA A C 1
ATOM 3059 O O . ALA A 1 388 ? 10.703 35.281 9.266 1 97 388 ALA A O 1
ATOM 3060 N N . MET A 1 389 ? 11.742 33.406 9.68 1 96.44 389 MET A N 1
ATOM 3061 C CA . MET A 1 389 ? 11.328 33.344 11.078 1 96.44 389 MET A CA 1
ATOM 3062 C C . MET A 1 389 ? 11.891 34.531 11.859 1 96.44 389 MET A C 1
ATOM 3064 O O . MET A 1 389 ? 11.195 35.094 12.688 1 96.44 389 MET A O 1
ATOM 3068 N N . LEU A 1 390 ? 13.133 34.781 11.562 1 96.19 390 LEU A N 1
ATOM 3069 C CA . LEU A 1 390 ? 13.797 35.906 12.227 1 96.19 390 LEU A CA 1
ATOM 3070 C C . LEU A 1 390 ? 13.094 37.219 11.906 1 96.19 390 LEU A C 1
ATOM 3072 O O . LEU A 1 390 ? 12.797 38 12.805 1 96.19 390 LEU A O 1
ATOM 3076 N N . ILE A 1 391 ? 12.852 37.375 10.672 1 95.81 391 ILE A N 1
ATOM 3077 C CA . ILE A 1 391 ? 12.188 38.625 10.242 1 95.81 391 ILE A CA 1
ATOM 3078 C C . ILE A 1 391 ? 10.812 38.719 10.891 1 95.81 391 ILE A C 1
ATOM 3080 O O . ILE A 1 391 ? 10.406 39.781 11.352 1 95.81 391 ILE A O 1
ATOM 3084 N N . ARG A 1 392 ? 10.125 37.656 10.883 1 95 392 ARG A N 1
ATOM 3085 C CA . ARG A 1 392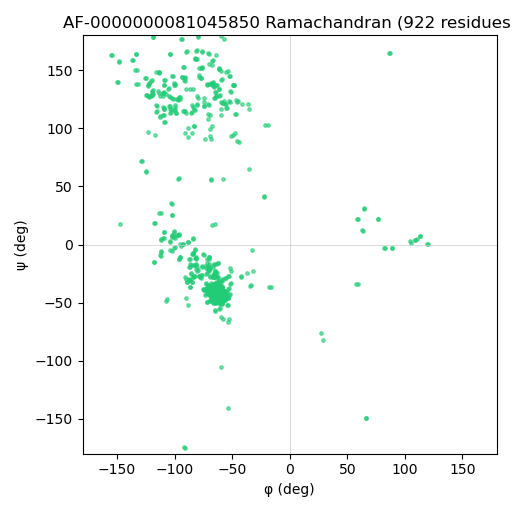 ? 8.812 37.625 11.531 1 95 392 ARG A CA 1
ATOM 3086 C C . ARG A 1 392 ? 8.922 38.031 13 1 95 392 ARG A C 1
ATOM 3088 O O . ARG A 1 392 ? 8.086 38.781 13.508 1 95 392 ARG A O 1
ATOM 3095 N N . GLY A 1 393 ? 9.875 37.469 13.664 1 94.44 393 GLY A N 1
ATOM 3096 C CA . GLY A 1 393 ? 10.109 37.844 15.055 1 94.44 393 GLY A CA 1
ATOM 3097 C C . GLY A 1 393 ? 10.375 39.312 15.242 1 94.44 393 GLY A C 1
ATOM 3098 O O . GLY A 1 393 ? 9.898 39.906 16.203 1 94.44 393 GLY A O 1
ATOM 3099 N N . LEU A 1 394 ? 11.109 39.875 14.398 1 94.69 394 LEU A N 1
ATOM 3100 C CA . LEU A 1 394 ? 11.43 41.281 14.461 1 94.69 394 LEU A CA 1
ATOM 3101 C C . LEU A 1 394 ? 10.18 42.125 14.234 1 94.69 394 LEU A C 1
ATOM 3103 O O . LEU A 1 394 ? 9.961 43.125 14.938 1 94.69 394 LEU A O 1
ATOM 3107 N N . LEU A 1 395 ? 9.43 41.688 13.297 1 94 395 LEU A N 1
ATOM 3108 C CA . LEU A 1 395 ? 8.195 42.406 13.016 1 94 395 LEU A CA 1
ATOM 3109 C C . LEU A 1 395 ? 7.227 42.312 14.188 1 94 395 LEU A C 1
ATOM 3111 O O . LEU A 1 395 ? 6.527 43.25 14.508 1 94 395 LEU A O 1
ATOM 3115 N N . ASP A 1 396 ? 7.207 41.156 14.773 1 92.38 396 ASP A N 1
ATOM 3116 C CA . ASP A 1 396 ? 6.332 40.938 15.922 1 92.38 396 ASP A CA 1
ATOM 3117 C C . ASP A 1 396 ? 6.738 41.844 17.094 1 92.38 396 ASP A C 1
ATOM 3119 O O . ASP A 1 396 ? 5.91 42.156 17.953 1 92.38 396 ASP A O 1
ATOM 3123 N N . GLN A 1 397 ? 7.996 42.281 17.141 1 91.94 397 GLN A N 1
ATOM 3124 C CA . GLN A 1 397 ? 8.484 43.156 18.203 1 91.94 397 GLN A CA 1
ATOM 3125 C C . GLN A 1 397 ? 8.273 44.625 17.844 1 91.94 397 GLN A C 1
ATOM 3127 O O . GLN A 1 397 ? 8.773 45.5 18.531 1 91.94 397 GLN A O 1
ATOM 3132 N N . GLY A 1 398 ? 7.684 44.844 16.75 1 90.31 398 GLY A N 1
ATOM 3133 C CA . GLY A 1 398 ? 7.301 46.219 16.422 1 90.31 398 GLY A CA 1
ATOM 3134 C C . GLY A 1 398 ? 8.195 46.844 15.367 1 90.31 398 GLY A C 1
ATOM 3135 O O . GLY A 1 398 ? 8.008 48 15.008 1 90.31 398 GLY A O 1
ATOM 3136 N N . LYS A 1 399 ? 9.164 46.125 14.852 1 92.19 399 LYS A N 1
ATOM 3137 C CA . LYS A 1 399 ? 10.008 46.688 13.797 1 92.19 399 LYS A CA 1
ATOM 3138 C C . LYS A 1 399 ? 9.266 46.688 12.461 1 92.19 399 LYS A C 1
ATOM 3140 O O . LYS A 1 399 ? 8.344 45.906 12.234 1 92.19 399 LYS A O 1
ATOM 3145 N N . GLU A 1 400 ? 9.656 47.625 11.68 1 91.44 400 GLU A N 1
ATOM 3146 C CA . GLU A 1 400 ? 9.008 47.75 10.383 1 91.44 400 GLU A CA 1
ATOM 3147 C C . GLU A 1 400 ? 9.859 47.156 9.273 1 91.44 400 GLU A C 1
ATOM 3149 O O . GLU A 1 400 ? 11.086 47.219 9.328 1 91.44 400 GLU A O 1
ATOM 3154 N N . TRP A 1 401 ? 9.211 46.594 8.352 1 91.88 401 TRP A N 1
ATOM 3155 C CA . TRP A 1 401 ? 9.867 46.031 7.168 1 91.88 401 TRP A CA 1
ATOM 3156 C C . TRP A 1 401 ? 10.648 47.125 6.43 1 91.88 401 TRP A C 1
ATOM 3158 O O . TRP A 1 401 ? 10.094 48.188 6.105 1 91.88 401 TRP A O 1
ATOM 3168 N N . SER A 1 402 ? 11.875 46.938 6.266 1 90.06 402 SER A N 1
ATOM 3169 C CA . SER A 1 402 ? 12.758 47.844 5.555 1 90.06 402 SER A CA 1
ATOM 3170 C C . SER A 1 402 ? 13.969 47.125 4.984 1 90.06 402 SER A C 1
ATOM 3172 O O . SER A 1 402 ? 14.258 46 5.379 1 90.06 402 SER A O 1
ATOM 3174 N N . VAL A 1 403 ? 14.625 47.719 4.082 1 89.19 403 VAL A N 1
ATOM 3175 C CA . VAL A 1 403 ? 15.82 47.156 3.459 1 89.19 403 VAL A CA 1
ATOM 3176 C C . VAL A 1 403 ? 16.906 46.938 4.516 1 89.19 403 VAL A C 1
ATOM 3178 O O . VAL A 1 403 ? 17.609 45.938 4.496 1 89.19 403 VAL A O 1
ATOM 3181 N N . GLU A 1 404 ? 17 47.906 5.363 1 89.06 404 GLU A N 1
ATOM 3182 C CA . GLU A 1 404 ? 18 47.812 6.414 1 89.06 404 GLU A CA 1
ATOM 3183 C C . GLU A 1 404 ? 17.734 46.625 7.332 1 89.06 404 GLU A C 1
ATOM 3185 O O . GLU A 1 404 ? 18.672 45.906 7.715 1 89.06 404 GLU A O 1
ATOM 3190 N N . LEU A 1 405 ? 16.5 46.5 7.707 1 92.44 405 LEU A N 1
ATOM 3191 C CA . LEU A 1 405 ? 16.125 45.375 8.562 1 92.44 405 LEU A CA 1
ATOM 3192 C C . LEU A 1 405 ? 16.484 44.062 7.895 1 92.44 405 LEU A C 1
ATOM 3194 O O . LEU A 1 405 ? 17.031 43.156 8.539 1 92.44 405 LEU A O 1
ATOM 3198 N N . VAL A 1 406 ? 16.172 43.906 6.629 1 93.81 406 VAL A N 1
ATOM 3199 C CA . VAL A 1 406 ? 16.391 42.688 5.875 1 93.81 406 VAL A CA 1
ATOM 3200 C C . VAL A 1 406 ? 17.891 42.438 5.738 1 93.81 406 VAL A C 1
ATOM 3202 O O . VAL A 1 406 ? 18.359 41.281 5.922 1 93.81 406 VAL A O 1
ATOM 3205 N N . GLN A 1 407 ? 18.672 43.406 5.418 1 90.19 407 GLN A N 1
ATOM 3206 C CA . GLN A 1 407 ? 20.109 43.25 5.25 1 90.19 407 GLN A CA 1
ATOM 3207 C C . GLN A 1 407 ? 20.781 42.844 6.559 1 90.19 407 GLN A C 1
ATOM 3209 O O . GLN A 1 407 ? 21.641 41.969 6.57 1 90.19 407 GLN A O 1
ATOM 3214 N N . ARG A 1 408 ? 20.406 43.5 7.598 1 90.75 408 ARG A N 1
ATOM 3215 C CA . ARG A 1 408 ? 20.984 43.188 8.891 1 90.75 408 ARG A CA 1
ATOM 3216 C C . ARG A 1 408 ? 20.609 41.781 9.32 1 90.75 408 ARG A C 1
ATOM 3218 O O . ARG A 1 408 ? 21.453 41.031 9.859 1 90.75 408 ARG A O 1
ATOM 3225 N N . SER A 1 409 ? 19.328 41.469 9.172 1 93.88 409 SER A N 1
ATOM 3226 C CA . SER A 1 409 ? 18.891 40.094 9.523 1 93.88 409 SER A CA 1
ATOM 3227 C C . SER A 1 409 ? 19.594 39.062 8.68 1 93.88 409 SER A C 1
ATOM 3229 O O . SER A 1 409 ? 19.875 37.969 9.156 1 93.88 409 SER A O 1
ATOM 3231 N N . LEU A 1 410 ? 19.875 39.312 7.434 1 93.12 410 LEU A N 1
ATOM 3232 C CA . LEU A 1 410 ? 20.609 38.438 6.547 1 93.12 410 LEU A CA 1
ATOM 3233 C C . LEU A 1 410 ? 22 38.156 7.086 1 93.12 410 LEU A C 1
ATOM 3235 O O . LEU A 1 410 ? 22.469 37 7.047 1 93.12 410 LEU A O 1
ATOM 3239 N N . VAL A 1 411 ? 22.609 39.125 7.559 1 89.06 411 VAL A N 1
ATOM 3240 C CA . VAL A 1 411 ? 23.938 38.969 8.133 1 89.06 411 VAL A CA 1
ATOM 3241 C C . VAL A 1 411 ? 23.875 38.062 9.352 1 89.06 411 VAL A C 1
ATOM 3243 O O . VAL A 1 411 ? 24.703 37.156 9.5 1 89.06 411 VAL A O 1
ATOM 3246 N N . HIS A 1 412 ? 22.906 38.281 10.172 1 89.69 412 HIS A N 1
ATOM 3247 C CA . HIS A 1 412 ? 22.75 37.5 11.383 1 89.69 412 HIS A CA 1
ATOM 3248 C C . HIS A 1 412 ? 22.531 36.031 11.039 1 89.69 412 HIS A C 1
ATOM 3250 O O . HIS A 1 412 ? 23.141 35.125 11.648 1 89.69 412 HIS A O 1
ATOM 3256 N N . VAL A 1 413 ? 21.625 35.781 10.133 1 92.31 413 VAL A N 1
ATOM 3257 C CA . VAL A 1 413 ? 21.281 34.375 9.805 1 92.31 413 VAL A CA 1
ATOM 3258 C C . VAL A 1 413 ? 22.469 33.719 9.133 1 92.31 413 VAL A C 1
ATOM 3260 O O . VAL A 1 413 ? 22.719 32.531 9.359 1 92.31 413 VAL A O 1
ATOM 3263 N N . LYS A 1 414 ? 23.219 34.375 8.297 1 89.19 414 LYS A N 1
ATOM 3264 C CA . LYS A 1 414 ? 24.406 33.812 7.668 1 89.19 414 LYS A CA 1
ATOM 3265 C C . LYS A 1 414 ? 25.469 33.469 8.711 1 89.19 414 LYS A C 1
ATOM 3267 O O . LYS A 1 414 ? 26.125 32.438 8.602 1 89.19 414 LYS A O 1
ATOM 3272 N N . GLN A 1 415 ? 25.594 34.344 9.633 1 87.12 415 GLN A N 1
ATOM 3273 C CA . GLN A 1 415 ? 26.531 34.062 10.719 1 87.12 415 GLN A CA 1
ATOM 3274 C C . GLN A 1 415 ? 26.125 32.812 11.477 1 87.12 415 GLN A C 1
ATOM 3276 O O . GLN A 1 415 ? 26.984 32 11.859 1 87.12 415 GLN A O 1
ATOM 3281 N N . LEU A 1 416 ? 24.922 32.719 11.695 1 89.5 416 LEU A N 1
ATOM 3282 C CA . LEU A 1 416 ? 24.391 31.562 12.398 1 89.5 416 LEU A CA 1
ATOM 3283 C C . LEU A 1 416 ? 24.719 30.281 11.641 1 89.5 416 LEU A C 1
ATOM 3285 O O . LEU A 1 416 ? 25.172 29.297 12.234 1 89.5 416 LEU A O 1
ATOM 3289 N N . PHE A 1 417 ? 24.531 30.203 10.352 1 89.62 417 PHE A N 1
ATOM 3290 C CA . PHE A 1 417 ? 24.672 28.984 9.555 1 89.62 417 PHE A CA 1
ATOM 3291 C C . PHE A 1 417 ? 26.141 28.719 9.227 1 89.62 417 PHE A C 1
ATOM 3293 O O . PHE A 1 417 ? 26.5 27.609 8.828 1 89.62 417 PHE A O 1
ATOM 3300 N N . HIS A 1 418 ? 27.031 29.641 9.453 1 77.69 418 HIS A N 1
ATOM 3301 C CA . HIS A 1 418 ? 28.453 29.453 9.203 1 77.69 418 HIS A CA 1
ATOM 3302 C C . HIS A 1 418 ? 29.234 29.359 10.516 1 77.69 418 HIS A C 1
ATOM 3304 O O . HIS A 1 418 ? 30.469 29.391 10.508 1 77.69 418 HIS A O 1
ATOM 3310 N N . VAL A 1 419 ? 28.562 29.344 11.57 1 66.38 419 VAL A N 1
ATOM 3311 C CA . VAL A 1 419 ? 29.188 29.25 12.883 1 66.38 419 VAL A CA 1
ATOM 3312 C C . VAL A 1 419 ? 30.047 27.984 12.961 1 66.38 419 VAL A C 1
ATOM 3314 O O . VAL A 1 419 ? 29.625 26.922 12.508 1 66.38 419 VAL A O 1
ATOM 3317 N N . ARG A 1 420 ? 31.422 28.094 13.281 1 56.94 420 ARG A N 1
ATOM 3318 C CA . ARG A 1 420 ? 32.406 27.016 13.383 1 56.94 420 ARG A CA 1
ATOM 3319 C C . ARG A 1 420 ? 32.312 26.312 14.734 1 56.94 420 ARG A C 1
ATOM 3321 O O . ARG A 1 420 ? 32 26.953 15.75 1 56.94 420 ARG A O 1
ATOM 3328 N N . HIS A 1 421 ? 32.188 24.922 14.883 1 54.25 421 HIS A N 1
ATOM 3329 C CA . HIS A 1 421 ? 32.188 24.156 16.125 1 54.25 421 HIS A CA 1
ATOM 3330 C C . HIS A 1 421 ? 33.469 24.391 16.922 1 54.25 421 HIS A C 1
ATOM 3332 O O . HIS A 1 421 ? 34.562 24.359 16.359 1 54.25 421 HIS A O 1
ATOM 3338 N N . PRO A 1 422 ? 33.438 24.922 18.297 1 48.34 422 PRO A N 1
ATOM 3339 C CA . PRO A 1 422 ? 34.625 25.25 19.078 1 48.34 422 PRO A CA 1
ATOM 3340 C C . PRO A 1 422 ? 35.625 24.078 19.156 1 48.34 422 PRO A C 1
ATOM 3342 O O . PRO A 1 422 ? 36.844 24.297 19.203 1 48.34 422 PRO A O 1
ATOM 3345 N N . LEU A 1 423 ? 35.25 23.016 19.812 1 46.53 423 LEU A N 1
ATOM 3346 C CA . LEU A 1 423 ? 36.125 21.984 20.344 1 46.53 423 LEU A CA 1
ATOM 3347 C C . LEU A 1 423 ? 36.969 21.359 19.234 1 46.53 423 LEU A C 1
ATOM 3349 O O . LEU A 1 423 ? 37.906 20.609 19.516 1 46.53 423 LEU A O 1
ATOM 3353 N N . ARG A 1 424 ? 36.312 20.719 18.328 1 46.72 424 ARG A N 1
ATOM 3354 C CA . ARG A 1 424 ? 37.156 19.797 17.562 1 46.72 424 ARG A CA 1
ATOM 3355 C C . ARG A 1 424 ? 38.156 20.562 16.688 1 46.72 424 ARG A C 1
ATOM 3357 O O . ARG A 1 424 ? 37.781 21.125 15.656 1 46.72 424 ARG A O 1
ATOM 3364 N N . GLY A 1 425 ? 39 21.422 17.188 1 43.09 425 GLY A N 1
ATOM 3365 C CA . GLY A 1 425 ? 40.094 22.047 16.469 1 43.09 425 GLY A CA 1
ATOM 3366 C C . GLY A 1 425 ? 39.875 22.172 14.984 1 43.09 425 GLY A C 1
ATOM 3367 O O . GLY A 1 425 ? 40.531 22.969 14.305 1 43.09 425 GLY A O 1
ATOM 3368 N N . GLN A 1 426 ? 40.031 21 14.297 1 43.25 426 GLN A N 1
ATOM 3369 C CA . GLN A 1 426 ? 40.062 21.031 12.844 1 43.25 426 GLN A CA 1
ATOM 3370 C C . GLN A 1 426 ? 38.844 21.734 12.266 1 43.25 426 GLN A C 1
ATOM 3372 O O . GLN A 1 426 ? 37.875 22 12.984 1 43.25 426 GLN A O 1
ATOM 3377 N N . SER A 1 427 ? 38.281 21.141 11.055 1 42.84 427 SER A N 1
ATOM 3378 C CA . SER A 1 427 ? 37.469 21.594 9.93 1 42.84 427 SER A CA 1
ATOM 3379 C C . SER A 1 427 ? 36.156 22.188 10.398 1 42.84 427 SER A C 1
ATOM 3381 O O . SER A 1 427 ? 35.75 22 11.547 1 42.84 427 SER A O 1
ATOM 3383 N N . LYS A 1 428 ? 35.188 22.781 9.391 1 47.97 428 LYS A N 1
ATOM 3384 C CA . LYS A 1 428 ? 34 23.578 9.023 1 47.97 428 LYS A CA 1
ATOM 3385 C C . LYS A 1 428 ? 32.75 23.031 9.695 1 47.97 428 LYS A C 1
ATOM 3387 O O . LYS A 1 428 ? 32.062 22.172 9.141 1 47.97 428 LYS A O 1
ATOM 3392 N N . TYR A 1 429 ? 32.688 22.906 10.922 1 55.59 429 TYR A N 1
ATOM 3393 C CA . TYR A 1 429 ? 31.453 22.406 11.508 1 55.59 429 TYR A CA 1
ATOM 3394 C C . TYR A 1 429 ? 30.344 23.453 11.398 1 55.59 429 TYR A C 1
ATOM 3396 O O . TYR A 1 429 ? 30.531 24.609 11.781 1 55.59 429 TYR A O 1
ATOM 3404 N N . SER A 1 430 ? 29.375 23.328 10.703 1 74.62 430 SER A N 1
ATOM 3405 C CA . SER A 1 430 ? 28.203 24.109 10.32 1 74.62 430 SER A CA 1
ATOM 3406 C C . SER A 1 430 ? 27.031 23.859 11.266 1 74.62 430 SER A C 1
ATOM 3408 O O . SER A 1 430 ? 27.062 22.922 12.078 1 74.62 430 SER A O 1
ATOM 3410 N N . LEU A 1 431 ? 26.281 24.922 11.781 1 86.88 431 LEU A N 1
ATOM 3411 C CA . LEU A 1 431 ? 25.016 24.828 12.508 1 86.88 431 LEU A CA 1
ATOM 3412 C C . LEU A 1 431 ? 24.391 23.453 12.312 1 86.88 431 LEU A C 1
ATOM 3414 O O . LEU A 1 431 ? 23.969 22.812 13.281 1 86.88 431 LEU A O 1
ATOM 3418 N N . LEU A 1 432 ? 24.516 22.938 11.219 1 88.31 432 LEU A N 1
ATOM 3419 C CA . LEU A 1 432 ? 23.844 21.688 10.875 1 88.31 432 LEU A CA 1
ATOM 3420 C C . LEU A 1 432 ? 24.531 20.5 11.539 1 88.31 432 LEU A C 1
ATOM 3422 O O . LEU A 1 432 ? 23.859 19.562 12 1 88.31 432 LEU A O 1
ATOM 3426 N N . SER A 1 433 ? 25.828 20.547 11.594 1 86.5 433 SER A N 1
ATOM 3427 C CA . SER A 1 433 ? 26.562 19.469 12.234 1 86.5 433 SER A CA 1
ATOM 3428 C C . SER A 1 433 ? 26.266 19.391 13.727 1 86.5 433 SER A C 1
ATOM 3430 O O . SER A 1 433 ? 26.141 18.312 14.297 1 86.5 433 SER A O 1
ATOM 3432 N N . CYS A 1 434 ? 26.188 20.578 14.289 1 88.06 434 CYS A N 1
ATOM 3433 C CA . CYS A 1 434 ? 25.859 20.625 15.711 1 88.06 434 CYS A CA 1
ATOM 3434 C C . CYS A 1 434 ? 24.469 20.047 15.977 1 88.06 434 CYS A C 1
ATOM 3436 O O . CYS A 1 434 ? 24.281 19.281 16.922 1 88.06 434 CYS A O 1
ATOM 3438 N N . LEU A 1 435 ? 23.578 20.391 15.188 1 92.56 435 LEU A N 1
ATOM 3439 C CA . LEU A 1 435 ? 22.203 19.922 15.352 1 92.56 435 LEU A CA 1
ATOM 3440 C C . LEU A 1 435 ? 22.094 18.438 15.023 1 92.56 435 LEU A C 1
ATOM 3442 O O . LEU A 1 435 ? 21.281 17.719 15.625 1 92.56 435 LEU A O 1
ATOM 3446 N N . GLU A 1 436 ? 22.844 17.969 14.086 1 91.56 436 GLU A N 1
ATOM 3447 C CA . GLU A 1 436 ? 22.891 16.547 13.773 1 91.56 436 GLU A CA 1
ATOM 3448 C C . GLU A 1 436 ? 23.406 15.742 14.969 1 91.56 436 GLU A C 1
ATOM 3450 O O . GLU A 1 436 ? 22.938 14.625 15.219 1 91.56 436 GLU A O 1
ATOM 3455 N N . ASP A 1 437 ? 24.375 16.328 15.641 1 89.5 437 ASP A N 1
ATOM 3456 C CA . ASP A 1 437 ? 24.922 15.672 16.828 1 89.5 437 ASP A CA 1
ATOM 3457 C C . ASP A 1 437 ? 23.859 15.531 17.906 1 89.5 437 ASP A C 1
ATOM 3459 O O . ASP A 1 437 ? 23.922 14.625 18.734 1 89.5 437 ASP A O 1
ATOM 3463 N N . LYS A 1 438 ? 22.922 16.438 17.875 1 92.94 438 LYS A N 1
ATOM 3464 C CA . LYS A 1 438 ? 21.844 16.375 18.859 1 92.94 438 LYS A CA 1
ATOM 3465 C C . LYS A 1 438 ? 20.766 15.383 18.422 1 92.94 438 LYS A C 1
ATOM 3467 O O . LYS A 1 438 ? 19.828 15.109 19.188 1 92.94 438 LYS A O 1
ATOM 3472 N N . GLY A 1 439 ? 20.812 14.922 17.172 1 92.81 439 GLY A N 1
ATOM 3473 C CA . GLY A 1 439 ? 19.922 13.859 16.75 1 92.81 439 GLY A CA 1
ATOM 3474 C C . GLY A 1 439 ? 19 14.258 15.617 1 92.81 439 GLY A C 1
ATOM 3475 O O . GLY A 1 439 ? 18.203 13.453 15.133 1 92.81 439 GLY A O 1
ATOM 3476 N N . TRP A 1 440 ? 19.141 15.492 15.164 1 94.5 440 TRP A N 1
ATOM 3477 C CA . TRP A 1 440 ? 18.281 15.953 14.078 1 94.5 440 TRP A CA 1
ATOM 3478 C C . TRP A 1 440 ? 18.734 15.391 12.734 1 94.5 440 TRP A C 1
ATOM 3480 O O . TRP A 1 440 ? 19.938 15.234 12.508 1 94.5 440 TRP A O 1
ATOM 3490 N N . ASP A 1 441 ? 17.766 15.07 11.891 1 92 441 ASP A N 1
ATOM 3491 C CA . ASP A 1 441 ? 18.062 14.484 10.594 1 92 441 ASP A CA 1
ATOM 3492 C C . ASP A 1 441 ? 18.031 15.539 9.492 1 92 441 ASP A C 1
ATOM 3494 O O . ASP A 1 441 ? 16.969 16.016 9.109 1 92 441 ASP A O 1
ATOM 3498 N N . PHE A 1 442 ? 19.219 15.781 8.93 1 89.75 442 PHE A N 1
ATOM 3499 C CA . PHE A 1 442 ? 19.297 16.75 7.84 1 89.75 442 PHE A CA 1
ATOM 3500 C C . PHE A 1 442 ? 19.641 16.047 6.531 1 89.75 442 PHE A C 1
ATOM 3502 O O . PHE A 1 442 ? 19.812 16.703 5.5 1 89.75 442 PHE A O 1
ATOM 3509 N N . HIS A 1 443 ? 19.719 14.766 6.582 1 82.31 443 HIS A N 1
ATOM 3510 C CA . HIS A 1 443 ? 20.094 14.008 5.395 1 82.31 443 HIS A CA 1
ATOM 3511 C C . HIS A 1 443 ? 18.875 13.633 4.57 1 82.31 443 HIS A C 1
ATOM 3513 O O . HIS A 1 443 ? 18.938 13.539 3.344 1 82.31 443 HIS A O 1
ATOM 3519 N N . SER A 1 444 ? 17.891 13.453 5.387 1 80 444 SER A N 1
ATOM 3520 C CA . SER A 1 444 ? 16.641 13.172 4.691 1 80 444 SER A CA 1
ATOM 3521 C C . SER A 1 444 ? 16 14.445 4.16 1 80 444 SER A C 1
ATOM 3523 O O . SER A 1 444 ? 16.594 15.523 4.246 1 80 444 SER A O 1
ATOM 3525 N N . ARG A 1 445 ? 14.945 14.359 3.529 1 79.12 445 ARG A N 1
ATOM 3526 C CA . ARG A 1 445 ? 14.203 15.5 3 1 79.12 445 ARG A CA 1
ATOM 3527 C C . ARG A 1 445 ? 13.75 16.422 4.125 1 79.12 445 ARG A C 1
ATOM 3529 O O . ARG A 1 445 ? 13.328 15.961 5.188 1 79.12 445 ARG A O 1
ATOM 3536 N N . LEU A 1 446 ? 13.969 17.719 3.885 1 87 446 LEU A N 1
ATOM 3537 C CA . LEU A 1 446 ? 13.422 18.719 4.785 1 87 446 LEU A CA 1
ATOM 3538 C C . LEU A 1 446 ? 11.953 18.984 4.477 1 87 446 LEU A C 1
ATOM 3540 O O . LEU A 1 446 ? 11.617 19.422 3.371 1 87 446 LEU A O 1
ATOM 3544 N N . TYR A 1 447 ? 11.102 18.766 5.418 1 88.81 447 TYR A N 1
ATOM 3545 C CA . TYR A 1 447 ? 9.672 18.875 5.184 1 88.81 447 TYR A CA 1
ATOM 3546 C C . TYR A 1 447 ? 9.148 20.234 5.617 1 88.81 447 TYR A C 1
ATOM 3548 O O . TYR A 1 447 ? 8.18 20.328 6.371 1 88.81 447 TYR A O 1
ATOM 3556 N N . LEU A 1 448 ? 9.734 21.234 5.062 1 91.19 448 LEU A N 1
ATOM 3557 C CA . LEU A 1 448 ? 9.383 22.594 5.48 1 91.19 448 LEU A CA 1
ATOM 3558 C C . LEU A 1 448 ? 8.18 23.109 4.703 1 91.19 448 LEU A C 1
ATOM 3560 O O . LEU A 1 448 ? 7.586 24.125 5.066 1 91.19 448 LEU A O 1
ATOM 3564 N N . GLY A 1 449 ? 7.836 22.422 3.674 1 86.25 449 GLY A N 1
ATOM 3565 C CA . GLY A 1 449 ? 6.66 22.828 2.92 1 86.25 449 GLY A CA 1
ATOM 3566 C C . GLY A 1 449 ? 7 23.422 1.565 1 86.25 449 GLY A C 1
ATOM 3567 O O . GLY A 1 449 ? 6.109 23.844 0.828 1 86.25 449 GLY A O 1
ATOM 3568 N N . TYR A 1 450 ? 8.25 23.438 1.202 1 87.62 450 TYR A N 1
ATOM 3569 C CA . TYR A 1 450 ? 8.641 23.938 -0.105 1 87.62 450 TYR A CA 1
ATOM 3570 C C . TYR A 1 450 ? 8.125 23.047 -1.223 1 87.62 450 TYR A C 1
ATOM 3572 O O . TYR A 1 450 ? 8.125 21.812 -1.09 1 87.62 450 TYR A O 1
ATOM 3580 N N . THR A 1 451 ? 7.684 23.688 -2.258 1 82.75 451 THR A N 1
ATOM 3581 C CA . THR A 1 451 ? 7.406 22.938 -3.482 1 82.75 451 THR A CA 1
ATOM 3582 C C . THR A 1 451 ? 8.633 22.906 -4.391 1 82.75 451 THR A C 1
ATOM 3584 O O . THR A 1 451 ? 9.719 23.344 -3.986 1 82.75 451 THR A O 1
ATOM 3587 N N . ASP A 1 452 ? 8.453 22.344 -5.594 1 79.88 452 ASP A N 1
ATOM 3588 C CA . ASP A 1 452 ? 9.57 22.266 -6.527 1 79.88 452 ASP A CA 1
ATOM 3589 C C . ASP A 1 452 ? 9.727 23.562 -7.32 1 79.88 452 ASP A C 1
ATOM 3591 O O . ASP A 1 452 ? 10.617 23.688 -8.156 1 79.88 452 ASP A O 1
ATOM 3595 N N . ALA A 1 453 ? 8.945 24.531 -6.988 1 83.38 453 ALA A N 1
ATOM 3596 C CA . ALA A 1 453 ? 9.023 25.812 -7.68 1 83.38 453 ALA A CA 1
ATOM 3597 C C . ALA A 1 453 ? 10.344 26.516 -7.383 1 83.38 453 ALA A C 1
ATOM 3599 O O . ALA A 1 453 ? 10.828 26.484 -6.25 1 83.38 453 ALA A O 1
ATOM 3600 N N . ARG A 1 454 ? 10.938 27.109 -8.516 1 88.69 454 ARG A N 1
ATOM 3601 C CA . ARG A 1 454 ? 12.195 27.828 -8.383 1 88.69 454 ARG A CA 1
ATOM 3602 C C . ARG A 1 454 ? 12.156 29.141 -9.164 1 88.69 454 ARG A C 1
ATOM 3604 O O . ARG A 1 454 ? 11.328 29.312 -10.07 1 88.69 454 ARG A O 1
ATOM 3611 N N . ILE A 1 455 ? 13.039 30 -8.734 1 87.38 455 ILE A N 1
ATOM 3612 C CA . ILE A 1 455 ? 13.18 31.25 -9.461 1 87.38 455 ILE A CA 1
ATOM 3613 C C . ILE A 1 455 ? 14.633 31.453 -9.875 1 87.38 455 ILE A C 1
ATOM 3615 O O . ILE A 1 455 ? 15.547 30.969 -9.203 1 87.38 455 ILE A O 1
ATOM 3619 N N . GLU A 1 456 ? 14.773 32 -11.031 1 85.25 456 GLU A N 1
ATOM 3620 C CA . GLU A 1 456 ? 16.094 32.406 -11.531 1 85.25 456 GLU A CA 1
ATOM 3621 C C . GLU A 1 456 ? 16.172 33.906 -11.695 1 85.25 456 GLU A C 1
ATOM 3623 O O . GLU A 1 456 ? 15.328 34.5 -12.359 1 85.25 456 GLU A O 1
ATOM 3628 N N . TRP A 1 457 ? 17.062 34.438 -10.992 1 78.88 457 TRP A N 1
ATOM 3629 C CA . TRP A 1 457 ? 17.219 35.875 -11.078 1 78.88 457 TRP A CA 1
ATOM 3630 C C . TRP A 1 457 ? 18.562 36.25 -11.719 1 78.88 457 TRP A C 1
ATOM 3632 O O . TRP A 1 457 ? 19.578 35.594 -11.453 1 78.88 457 TRP A O 1
ATOM 3642 N N . SER A 1 458 ? 18.547 37.094 -12.758 1 77.75 458 SER A N 1
ATOM 3643 C CA . SER A 1 458 ? 19.75 37.562 -13.445 1 77.75 458 SER A CA 1
ATOM 3644 C C . SER A 1 458 ? 19.734 39.062 -13.633 1 77.75 458 SER A C 1
ATOM 3646 O O . SER A 1 458 ? 18.672 39.656 -13.844 1 77.75 458 SER A O 1
ATOM 3648 N N . ASN A 1 459 ? 20.938 39.625 -13.383 1 74.75 459 ASN A N 1
ATOM 3649 C CA . ASN A 1 459 ? 21.094 41.031 -13.656 1 74.75 459 ASN A CA 1
ATOM 3650 C C . ASN A 1 459 ? 21.188 41.312 -15.156 1 74.75 459 ASN A C 1
ATOM 3652 O O . ASN A 1 459 ? 21.891 40.594 -15.875 1 74.75 459 ASN A O 1
ATOM 3656 N N . ILE A 1 460 ? 20.359 42.188 -15.711 1 72.25 460 ILE A N 1
ATOM 3657 C CA . ILE A 1 460 ? 20.453 42.594 -17.109 1 72.25 460 ILE A CA 1
ATOM 3658 C C . ILE A 1 460 ? 21.312 43.844 -17.234 1 72.25 460 ILE A C 1
ATOM 3660 O O . ILE A 1 460 ? 21.094 44.844 -16.516 1 72.25 460 ILE A O 1
ATOM 3664 N N . LYS A 1 461 ? 22.594 43.75 -17.969 1 59.19 461 LYS A N 1
ATOM 3665 C CA . LYS A 1 461 ? 23.438 44.875 -18.297 1 59.19 461 LYS A CA 1
ATOM 3666 C C . LYS A 1 461 ? 22.719 45.906 -19.172 1 59.19 461 LYS A C 1
ATOM 3668 O O . LYS A 1 461 ? 21.953 45.5 -20.062 1 59.19 461 LYS A O 1
ATOM 3673 N N . GLU A 1 462 ? 22.438 47.125 -18.562 1 50.56 462 GLU A N 1
ATOM 3674 C CA . GLU A 1 462 ? 21.984 48.219 -19.422 1 50.56 462 GLU A CA 1
ATOM 3675 C C . GLU A 1 462 ? 22.891 48.344 -20.656 1 50.56 462 GLU A C 1
ATOM 3677 O O . GLU A 1 462 ? 24.109 48.406 -20.531 1 50.56 462 GLU A O 1
ATOM 3682 N N . ASP A 1 463 ? 22.625 47.812 -21.781 1 39.72 463 ASP A N 1
ATOM 3683 C CA . ASP A 1 463 ? 23.281 48.531 -22.859 1 39.72 463 ASP A CA 1
ATOM 3684 C C . ASP A 1 463 ? 22.922 50 -22.844 1 39.72 463 ASP A C 1
ATOM 3686 O O . ASP A 1 463 ? 21.75 50.375 -22.656 1 39.72 463 ASP A O 1
ATOM 3690 N N . MET B 1 1 ? 18.609 49.562 -11.391 1 65.88 1 MET B N 1
ATOM 3691 C CA . MET B 1 1 ? 19.109 48.219 -11.734 1 65.88 1 MET B CA 1
ATOM 3692 C C . MET B 1 1 ? 17.984 47.344 -12.273 1 65.88 1 MET B C 1
ATOM 3694 O O . MET B 1 1 ? 16.844 47.438 -11.836 1 65.88 1 MET B O 1
ATOM 3698 N N . LYS B 1 2 ? 18.328 46.781 -13.43 1 75.06 2 LYS B N 1
ATOM 3699 C CA . LYS B 1 2 ? 17.359 45.938 -14.109 1 75.06 2 LYS B CA 1
ATOM 3700 C C . LYS B 1 2 ? 17.625 44.469 -13.836 1 75.06 2 LYS B C 1
ATOM 3702 O O . LYS B 1 2 ? 18.766 44.031 -13.875 1 75.06 2 LYS B O 1
ATOM 3707 N N . PHE B 1 3 ? 16.5 43.844 -13.32 1 79.69 3 PHE B N 1
ATOM 3708 C CA . PHE B 1 3 ? 16.625 42.438 -13.023 1 79.69 3 PHE B CA 1
ATOM 3709 C C . PHE B 1 3 ? 15.617 41.625 -13.828 1 79.69 3 PHE B C 1
ATOM 3711 O O . PHE B 1 3 ? 14.531 42.094 -14.156 1 79.69 3 PHE B O 1
ATOM 3718 N N . ARG B 1 4 ? 16.094 40.5 -14.281 1 81.44 4 ARG B N 1
ATOM 3719 C CA . ARG B 1 4 ? 15.203 39.5 -14.867 1 81.44 4 ARG B CA 1
ATOM 3720 C C . ARG B 1 4 ? 14.961 38.344 -13.922 1 81.44 4 ARG B C 1
ATOM 3722 O O . ARG B 1 4 ? 15.906 37.812 -13.32 1 81.44 4 ARG B O 1
ATOM 3729 N N . ILE B 1 5 ? 13.672 38.062 -13.703 1 83.25 5 ILE B N 1
ATOM 3730 C CA . ILE B 1 5 ? 13.344 36.938 -12.859 1 83.25 5 ILE B CA 1
ATOM 3731 C C . ILE B 1 5 ? 12.5 35.938 -13.648 1 83.25 5 ILE B C 1
ATOM 3733 O O . ILE B 1 5 ? 11.508 36.312 -14.273 1 83.25 5 ILE B O 1
ATOM 3737 N N . ARG B 1 6 ? 12.898 34.719 -13.648 1 82.44 6 ARG B N 1
ATOM 3738 C CA . ARG B 1 6 ? 12.156 33.656 -14.281 1 82.44 6 ARG B CA 1
ATOM 3739 C C . ARG B 1 6 ? 11.648 32.656 -13.234 1 82.44 6 ARG B C 1
ATOM 3741 O O . ARG B 1 6 ? 12.367 32.312 -12.289 1 82.44 6 ARG B O 1
ATOM 3748 N N . GLU B 1 7 ? 10.43 32.344 -13.344 1 83.81 7 GLU B N 1
ATOM 3749 C CA . GLU B 1 7 ? 9.828 31.375 -12.445 1 83.81 7 GLU B CA 1
ATOM 3750 C C . GLU B 1 7 ? 9.703 30 -13.102 1 83.81 7 GLU B C 1
ATOM 3752 O O . GLU B 1 7 ? 9.305 29.906 -14.266 1 83.81 7 GLU B O 1
ATOM 3757 N N . TYR B 1 8 ? 10.039 28.984 -12.32 1 78.38 8 TYR B N 1
ATOM 3758 C CA . TYR B 1 8 ? 9.938 27.609 -12.773 1 78.38 8 TYR B CA 1
ATOM 3759 C C . TYR B 1 8 ? 9.031 26.797 -11.844 1 78.38 8 TYR B C 1
ATOM 3761 O O . TYR B 1 8 ? 9.039 27 -10.633 1 78.38 8 TYR B O 1
ATOM 3769 N N . ASP B 1 9 ? 8.164 25.906 -12.367 1 74.31 9 ASP B N 1
ATOM 3770 C CA . ASP B 1 9 ? 7.297 25.031 -11.57 1 74.31 9 ASP B CA 1
ATOM 3771 C C . ASP B 1 9 ? 8.094 23.922 -10.906 1 74.31 9 ASP B C 1
ATOM 3773 O O . ASP B 1 9 ? 7.727 23.438 -9.828 1 74.31 9 ASP B O 1
ATOM 3777 N N . LYS B 1 10 ? 9.062 23.438 -11.664 1 73.88 10 LYS B N 1
ATOM 3778 C CA . LYS B 1 10 ? 9.883 22.359 -11.125 1 73.88 10 LYS B CA 1
ATOM 3779 C C . LYS B 1 10 ? 11.359 22.719 -11.164 1 73.88 10 LYS B C 1
ATOM 3781 O O . LYS B 1 10 ? 11.836 23.328 -12.125 1 73.88 10 LYS B O 1
ATOM 3786 N N . GLY B 1 11 ? 11.945 22.531 -9.977 1 61.53 11 GLY B N 1
ATOM 3787 C CA . GLY B 1 11 ? 13.383 22.766 -9.914 1 61.53 11 GLY B CA 1
ATOM 3788 C C . GLY B 1 11 ? 14.188 21.703 -10.648 1 61.53 11 GLY B C 1
ATOM 3789 O O . GLY B 1 11 ? 13.625 20.781 -11.227 1 61.53 11 GLY B O 1
ATOM 3790 N N . PRO B 1 12 ? 15.516 21.953 -10.953 1 54.94 12 PRO B N 1
ATOM 3791 C CA . PRO B 1 12 ? 16.359 20.969 -11.633 1 54.94 12 PRO B CA 1
ATOM 3792 C C . PRO B 1 12 ? 16.391 19.609 -10.914 1 54.94 12 PRO B C 1
ATOM 3794 O O . PRO B 1 12 ? 16.328 19.562 -9.688 1 54.94 12 PRO B O 1
ATOM 3797 N N . ASP B 1 13 ? 15.922 18.672 -11.633 1 50.88 13 ASP B N 1
ATOM 3798 C CA . ASP B 1 13 ? 16.016 17.297 -11.156 1 50.88 13 ASP B CA 1
ATOM 3799 C C . ASP B 1 13 ? 17.469 16.844 -11.078 1 50.88 13 ASP B C 1
ATOM 3801 O O . ASP B 1 13 ? 18.234 17.031 -12.023 1 50.88 13 ASP B O 1
ATOM 3805 N N . GLY B 1 14 ? 18.016 16.156 -10.023 1 46.09 14 GLY B N 1
ATOM 3806 C CA . GLY B 1 14 ? 19.344 15.57 -9.914 1 46.09 14 GLY B CA 1
ATOM 3807 C C . GLY B 1 14 ? 20.453 16.594 -9.898 1 46.09 14 GLY B C 1
ATOM 3808 O O . GLY B 1 14 ? 20.281 17.703 -9.391 1 46.09 14 GLY B O 1
ATOM 3809 N N . ASP B 1 15 ? 21.688 16.172 -10.453 1 43.66 15 ASP B N 1
ATOM 3810 C CA . ASP B 1 15 ? 22.938 16.891 -10.617 1 43.66 15 ASP B CA 1
ATOM 3811 C C . ASP B 1 15 ? 22.812 17.984 -11.68 1 43.66 15 ASP B C 1
ATOM 3813 O O . ASP B 1 15 ? 23.797 18.641 -12.016 1 43.66 15 ASP B O 1
ATOM 3817 N N . SER B 1 16 ? 21.812 18 -12.375 1 47.12 16 SER B N 1
ATOM 3818 C CA . SER B 1 16 ? 21.812 18.969 -13.461 1 47.12 16 SER B CA 1
ATOM 3819 C C . SER B 1 16 ? 21.359 20.344 -12.977 1 47.12 16 SER B C 1
ATOM 3821 O O . SER B 1 16 ? 20.359 20.453 -12.266 1 47.12 16 SER B O 1
ATOM 3823 N N . LYS B 1 17 ? 22.094 21.344 -13.031 1 54.31 17 LYS B N 1
ATOM 3824 C CA . LYS B 1 17 ? 22.062 22.734 -12.594 1 54.31 17 LYS B CA 1
ATOM 3825 C C . LYS B 1 17 ? 20.938 23.516 -13.289 1 54.31 17 LYS B C 1
ATOM 3827 O O . LYS B 1 17 ? 20.609 24.641 -12.898 1 54.31 17 LYS B O 1
ATOM 3832 N N . THR B 1 18 ? 20.391 22.938 -14.422 1 53.12 18 THR B N 1
ATOM 3833 C CA . THR B 1 18 ? 19.484 23.828 -15.141 1 53.12 18 THR B CA 1
ATOM 3834 C C . THR B 1 18 ? 18.062 23.281 -15.133 1 53.12 18 THR B C 1
ATOM 3836 O O . THR B 1 18 ? 17.844 22.109 -15.445 1 53.12 18 THR B O 1
ATOM 3839 N N . PRO B 1 19 ? 17.188 23.984 -14.484 1 58.44 19 PRO B N 1
ATOM 3840 C CA . PRO B 1 19 ? 15.789 23.531 -14.555 1 58.44 19 PRO B CA 1
ATOM 3841 C C . PRO B 1 19 ? 15.328 23.266 -15.984 1 58.44 19 PRO B C 1
ATOM 3843 O O . PRO B 1 19 ? 15.844 23.875 -16.922 1 58.44 19 PRO B O 1
ATOM 3846 N N . ASP B 1 20 ? 14.641 22.25 -16.234 1 57.47 20 ASP B N 1
ATOM 3847 C CA . ASP B 1 20 ? 14.062 21.953 -17.531 1 57.47 20 ASP B CA 1
ATOM 3848 C C . ASP B 1 20 ? 13.352 23.172 -18.109 1 57.47 20 ASP B C 1
ATOM 3850 O O . ASP B 1 20 ? 12.484 23.766 -17.453 1 57.47 20 ASP B O 1
ATOM 3854 N N . LYS B 1 21 ? 13.812 23.797 -19.188 1 56.12 21 LYS B N 1
ATOM 3855 C CA . LYS B 1 21 ? 13.203 24.906 -19.922 1 56.12 21 LYS B CA 1
ATOM 3856 C C . LYS B 1 21 ? 11.703 24.703 -20.078 1 56.12 21 LYS B C 1
ATOM 3858 O O . LYS B 1 21 ? 10.938 25.672 -20.125 1 56.12 21 LYS B O 1
ATOM 3863 N N . GLU B 1 22 ? 11.289 23.438 -20.078 1 56.09 22 GLU B N 1
ATOM 3864 C CA . GLU B 1 22 ? 9.875 23.156 -20.281 1 56.09 22 GLU B CA 1
ATOM 3865 C C . GLU B 1 22 ? 9.055 23.469 -19.031 1 56.09 22 GLU B C 1
ATOM 3867 O O . GLU B 1 22 ? 7.84 23.641 -19.109 1 56.09 22 GLU B O 1
ATOM 3872 N N . SER B 1 23 ? 9.82 23.766 -17.969 1 61.62 23 SER B N 1
ATOM 3873 C CA . SER B 1 23 ? 9.07 24.031 -16.75 1 61.62 23 SER B CA 1
ATOM 3874 C C . SER B 1 23 ? 8.945 25.531 -16.484 1 61.62 23 SER B C 1
ATOM 3876 O O . SER B 1 23 ? 8.461 25.938 -15.43 1 61.62 23 SER B O 1
ATOM 3878 N N . PHE B 1 24 ? 9.328 26.297 -17.484 1 59.91 24 PHE B N 1
ATOM 3879 C CA . PHE B 1 24 ? 9.289 27.75 -17.406 1 59.91 24 PHE B CA 1
ATOM 3880 C C . PHE B 1 24 ? 7.855 28.266 -17.406 1 59.91 24 PHE B C 1
ATOM 3882 O O . PHE B 1 24 ? 7.051 27.875 -18.25 1 59.91 24 PHE B O 1
ATOM 3889 N N . HIS B 1 25 ? 7.484 28.969 -16.344 1 65.62 25 HIS B N 1
ATOM 3890 C CA . HIS B 1 25 ? 6.102 29.422 -16.203 1 65.62 25 HIS B CA 1
ATOM 3891 C C . HIS B 1 25 ? 5.977 30.922 -16.453 1 65.62 25 HIS B C 1
ATOM 3893 O O . HIS B 1 25 ? 5.059 31.359 -17.156 1 65.62 25 HIS B O 1
ATOM 3899 N N . SER B 1 26 ? 6.82 31.719 -15.883 1 71.31 26 SER B N 1
ATOM 3900 C CA . SER B 1 26 ? 6.668 33.156 -16 1 71.31 26 SER B CA 1
ATOM 3901 C C . SER B 1 26 ? 8.016 33.875 -15.938 1 71.31 26 SER B C 1
ATOM 3903 O O . SER B 1 26 ? 8.961 33.344 -15.344 1 71.31 26 SER B O 1
ATOM 3905 N N . GLU B 1 27 ? 8.211 34.906 -16.766 1 75.56 27 GLU B N 1
ATOM 3906 C CA . GLU B 1 27 ? 9.398 35.75 -16.75 1 75.56 27 GLU B CA 1
ATOM 3907 C C . GLU B 1 27 ? 9.039 37.219 -16.453 1 75.56 27 GLU B C 1
ATOM 3909 O O . GLU B 1 27 ? 8.062 37.719 -16.984 1 75.56 27 GLU B O 1
ATOM 3914 N N . TYR B 1 28 ? 9.75 37.688 -15.508 1 74.69 28 TYR B N 1
ATOM 3915 C CA . TYR B 1 28 ? 9.539 39.094 -15.133 1 74.69 28 TYR B CA 1
ATOM 3916 C C . TYR B 1 28 ? 10.812 39.906 -15.336 1 74.69 28 TYR B C 1
ATOM 3918 O O . TYR B 1 28 ? 11.914 39.438 -15.086 1 74.69 28 TYR B O 1
ATOM 3926 N N . ILE B 1 29 ? 10.633 41.062 -15.977 1 74.62 29 ILE B N 1
ATOM 3927 C CA . ILE B 1 29 ? 11.727 42.031 -16.016 1 74.62 29 ILE B CA 1
ATOM 3928 C C . ILE B 1 29 ? 11.445 43.188 -15.039 1 74.62 29 ILE B C 1
ATOM 3930 O O . ILE B 1 29 ? 10.422 43.844 -15.148 1 74.62 29 ILE B O 1
ATOM 3934 N N . LEU B 1 30 ? 12.289 43.188 -14.07 1 73.5 30 LEU B N 1
ATOM 3935 C CA . LEU B 1 30 ? 12.078 44.156 -13 1 73.5 30 LEU B CA 1
ATOM 3936 C C . LEU B 1 30 ? 13.07 45.281 -13.109 1 73.5 30 LEU B C 1
ATOM 3938 O O . LEU B 1 30 ? 14.211 45.094 -13.539 1 73.5 30 LEU B O 1
ATOM 3942 N N . PHE B 1 31 ? 12.5 46.5 -12.953 1 69.44 31 PHE B N 1
ATOM 3943 C CA . PHE B 1 31 ? 13.32 47.719 -12.883 1 69.44 31 PHE B CA 1
ATOM 3944 C C . PHE B 1 31 ? 13.297 48.312 -11.477 1 69.44 31 PHE B C 1
ATOM 3946 O O . PHE B 1 31 ? 12.242 48.375 -10.836 1 69.44 31 PHE B O 1
ATOM 3953 N N . THR B 1 32 ? 14.391 48.281 -10.758 1 63.62 32 THR B N 1
ATOM 3954 C CA . THR B 1 32 ? 14.422 48.906 -9.453 1 63.62 32 THR B CA 1
ATOM 3955 C C . THR B 1 32 ? 14.906 50.344 -9.57 1 63.62 32 THR B C 1
ATOM 3957 O O . THR B 1 32 ? 15.844 50.656 -10.32 1 63.62 32 THR B O 1
ATOM 3960 N N . THR B 1 33 ? 13.93 51.281 -9.219 1 60.94 33 THR B N 1
ATOM 3961 C CA . THR B 1 33 ? 14.344 52.688 -9.203 1 60.94 33 THR B CA 1
ATOM 3962 C C . THR B 1 33 ? 15.172 53 -7.965 1 60.94 33 THR B C 1
ATOM 3964 O O . THR B 1 33 ? 15.234 52.188 -7.035 1 60.94 33 THR B O 1
ATOM 3967 N N . ASN B 1 34 ? 15.938 54.219 -7.891 1 55.66 34 ASN B N 1
ATOM 3968 C CA . ASN B 1 34 ? 16.766 54.75 -6.809 1 55.66 34 ASN B CA 1
ATOM 3969 C C . ASN B 1 34 ? 16 54.781 -5.484 1 55.66 34 ASN B C 1
ATOM 3971 O O . ASN B 1 34 ? 16.609 54.812 -4.414 1 55.66 34 ASN B O 1
ATOM 3975 N N . ASP B 1 35 ? 14.594 54.75 -5.414 1 55.56 35 ASP B N 1
ATOM 3976 C CA . ASP B 1 35 ? 13.82 54.844 -4.18 1 55.56 35 ASP B CA 1
ATOM 3977 C C . ASP B 1 35 ? 13.297 53.469 -3.748 1 55.56 35 ASP B C 1
ATOM 3979 O O . ASP B 1 35 ? 12.281 53.375 -3.055 1 55.56 35 ASP B O 1
ATOM 3983 N N . ASN B 1 36 ? 13.969 52.438 -4.156 1 56.97 36 ASN B N 1
ATOM 3984 C CA . ASN B 1 36 ? 13.695 51.062 -3.752 1 56.97 36 ASN B CA 1
ATOM 3985 C C . ASN B 1 36 ? 12.305 50.594 -4.191 1 56.97 36 ASN B C 1
ATOM 3987 O O . ASN B 1 36 ? 11.68 49.781 -3.533 1 56.97 36 ASN B O 1
ATOM 3991 N N . GLU B 1 37 ? 11.719 51.438 -5.09 1 60.84 37 GLU B N 1
ATOM 3992 C CA . GLU B 1 37 ? 10.453 51 -5.664 1 60.84 37 GLU B CA 1
ATOM 3993 C C . GLU B 1 37 ? 10.672 50.062 -6.832 1 60.84 37 GLU B C 1
ATO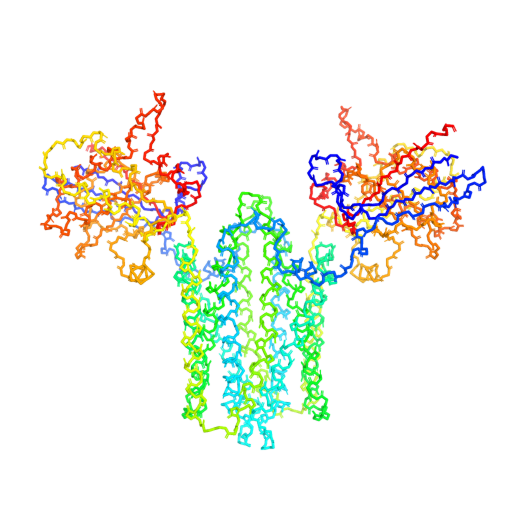M 3995 O O . GLU B 1 37 ? 11.516 50.312 -7.695 1 60.84 37 GLU B O 1
ATOM 4000 N N . VAL B 1 38 ? 10.203 48.844 -6.633 1 62.44 38 VAL B N 1
ATOM 4001 C CA . VAL B 1 38 ? 10.344 47.812 -7.68 1 62.44 38 VAL B CA 1
ATOM 4002 C C . VAL B 1 38 ? 9.219 47.969 -8.703 1 62.44 38 VAL B C 1
ATOM 4004 O O . VAL B 1 38 ? 8.039 48 -8.344 1 62.44 38 VAL B O 1
ATOM 4007 N N . SER B 1 39 ? 9.406 48.531 -9.883 1 64.12 39 SER B N 1
ATOM 4008 C CA . SER B 1 39 ? 8.43 48.594 -10.969 1 64.12 39 SER B CA 1
ATOM 4009 C C . SER B 1 39 ? 8.688 47.469 -11.984 1 64.12 39 SER B C 1
ATOM 4011 O O . SER B 1 39 ? 9.82 47 -12.133 1 64.12 39 SER B O 1
ATOM 4013 N N . SER B 1 40 ? 7.605 46.656 -12.234 1 63.91 40 SER B N 1
ATOM 4014 C CA . SER B 1 40 ? 7.758 45.562 -13.211 1 63.91 40 SER B CA 1
ATOM 4015 C C . SER B 1 40 ? 7.184 45.969 -14.562 1 63.91 40 SER B C 1
ATOM 4017 O O . SER B 1 40 ? 6.164 46.656 -14.641 1 63.91 40 SER B O 1
ATOM 4019 N N . THR B 1 41 ? 7.863 46.031 -15.664 1 56.69 41 THR B N 1
ATOM 4020 C CA . THR B 1 41 ? 7.289 46.344 -16.969 1 56.69 41 THR B CA 1
ATOM 4021 C C . THR B 1 41 ? 6.832 45.094 -17.688 1 56.69 41 THR B C 1
ATOM 4023 O O . THR B 1 41 ? 5.855 45.125 -18.438 1 56.69 41 THR B O 1
ATOM 4026 N N . VAL B 1 42 ? 7.602 44.031 -17.75 1 54.69 42 VAL B N 1
ATOM 4027 C CA . VAL B 1 42 ? 7.301 43.031 -18.75 1 54.69 42 VAL B CA 1
ATOM 4028 C C . VAL B 1 42 ? 7.09 41.656 -18.062 1 54.69 42 VAL B C 1
ATOM 4030 O O . VAL B 1 42 ? 7.949 41.219 -17.312 1 54.69 42 VAL B O 1
ATOM 4033 N N . THR B 1 43 ? 5.855 41.281 -17.797 1 58.81 43 THR B N 1
ATOM 4034 C CA . THR B 1 43 ? 5.547 39.938 -17.391 1 58.81 43 THR B CA 1
ATOM 4035 C C . THR B 1 43 ? 5.234 39.062 -18.609 1 58.81 43 THR B C 1
ATOM 4037 O O . THR B 1 43 ? 4.352 39.375 -19.406 1 58.81 43 THR B O 1
ATOM 4040 N N . THR B 1 44 ? 6.211 38.281 -19.172 1 56.53 44 THR B N 1
ATOM 4041 C CA . THR B 1 44 ? 5.887 37.312 -20.203 1 56.53 44 THR B CA 1
ATOM 4042 C C . THR B 1 44 ? 5.504 35.969 -19.578 1 56.53 44 THR B C 1
ATOM 4044 O O . THR B 1 44 ? 6.234 35.438 -18.734 1 56.53 44 THR B O 1
ATOM 4047 N N . LYS B 1 45 ? 4.34 35.719 -19.5 1 54.19 45 LYS B N 1
ATOM 4048 C CA . LYS B 1 45 ? 3.885 34.375 -19.109 1 54.19 45 LYS B CA 1
ATOM 4049 C C . LYS B 1 45 ? 4.145 33.375 -20.203 1 54.19 45 LYS B C 1
ATOM 4051 O O . LYS B 1 45 ? 3.867 33.625 -21.391 1 54.19 45 LYS B O 1
ATOM 4056 N N . SER B 1 46 ? 5.129 32.531 -19.906 1 49.81 46 SER B N 1
ATOM 4057 C CA . SER B 1 46 ? 5.32 31.516 -20.938 1 49.81 46 SER B CA 1
ATOM 4058 C C . SER B 1 46 ? 3.988 30.938 -21.391 1 49.81 46 SER B C 1
ATOM 4060 O O . SER B 1 46 ? 3.078 30.75 -20.594 1 49.81 46 SER B O 1
ATOM 4062 N N . ARG B 1 47 ? 3.654 30.984 -22.625 1 41.38 47 ARG B N 1
ATOM 4063 C CA . ARG B 1 47 ? 2.59 30.422 -23.438 1 41.38 47 ARG B CA 1
ATOM 4064 C C . ARG B 1 47 ? 2.238 29.016 -22.984 1 41.38 47 ARG B C 1
ATOM 4066 O O . ARG B 1 47 ? 1.21 28.453 -23.375 1 41.38 47 ARG B O 1
ATOM 4073 N N . TYR B 1 48 ? 3.172 28.375 -22.359 1 40.75 48 TYR B N 1
ATOM 4074 C CA . TYR B 1 48 ? 2.934 26.953 -22.156 1 40.75 48 TYR B CA 1
ATOM 4075 C C . TYR B 1 48 ? 1.778 26.719 -21.203 1 40.75 48 TYR B C 1
ATOM 4077 O O . TYR B 1 48 ? 1.194 25.641 -21.172 1 40.75 48 TYR B O 1
ATOM 4085 N N . PHE B 1 49 ? 1.577 27.672 -20.328 1 40.53 49 PHE B N 1
ATOM 4086 C CA . PHE B 1 49 ? 0.455 27.484 -19.422 1 40.53 49 PHE B CA 1
ATOM 4087 C C . PHE B 1 49 ? -0.867 27.484 -20.172 1 40.53 49 PHE B C 1
ATOM 4089 O O . PHE B 1 49 ? -1.776 26.719 -19.859 1 40.53 49 PHE B O 1
ATOM 4096 N N . TYR B 1 50 ? -1.041 28.672 -20.906 1 38.31 50 TYR B N 1
ATOM 4097 C CA . TYR B 1 50 ? -2.287 28.797 -21.641 1 38.31 50 TYR B CA 1
ATOM 4098 C C . TYR B 1 50 ? -2.352 27.766 -22.766 1 38.31 50 TYR B C 1
ATOM 4100 O O . TYR B 1 50 ? -3.189 27.875 -23.672 1 38.31 50 TYR B O 1
ATOM 4108 N N . GLU B 1 51 ? -1.295 27.25 -23.156 1 40.81 51 GLU B N 1
ATOM 4109 C CA . GLU B 1 51 ? -1.704 26.391 -24.266 1 40.81 51 GLU B CA 1
ATOM 4110 C C . GLU B 1 51 ? -3.066 25.75 -24 1 40.81 51 GLU B C 1
ATOM 4112 O O . GLU B 1 51 ? -3.373 25.391 -22.859 1 40.81 51 GLU B O 1
ATOM 4117 N N . SER B 1 52 ? -4.039 25.938 -24.781 1 42.84 52 SER B N 1
ATOM 4118 C CA . SER B 1 52 ? -5.414 25.5 -24.969 1 42.84 52 SER B CA 1
ATOM 4119 C C . SER B 1 52 ? -5.66 24.156 -24.266 1 42.84 52 SER B C 1
ATOM 4121 O O . SER B 1 52 ? -4.852 23.234 -24.375 1 42.84 52 SER B O 1
ATOM 4123 N N . LEU B 1 53 ? -6.293 24.203 -23.172 1 48.34 53 LEU B N 1
ATOM 4124 C CA . LEU B 1 53 ? -6.922 23.031 -22.562 1 48.34 53 LEU B CA 1
ATOM 4125 C C . LEU B 1 53 ? -7.184 21.969 -23.625 1 48.34 53 LEU B C 1
ATOM 4127 O O . LEU B 1 53 ? -8.266 21.906 -24.203 1 48.34 53 LEU B O 1
ATOM 4131 N N . ASN B 1 54 ? -6.238 21.781 -24.5 1 58.41 54 ASN B N 1
ATOM 4132 C CA . ASN B 1 54 ? -6.445 20.578 -25.297 1 58.41 54 ASN B CA 1
ATOM 4133 C C . ASN B 1 54 ? -6.832 19.391 -24.422 1 58.41 54 ASN B C 1
ATOM 4135 O O . ASN B 1 54 ? -6.012 18.891 -23.656 1 58.41 54 ASN B O 1
ATOM 4139 N N . ILE B 1 55 ? -8.094 19.312 -24.266 1 65.88 55 ILE B N 1
ATOM 4140 C CA . ILE B 1 55 ? -8.711 18.25 -23.484 1 65.88 55 ILE B CA 1
ATOM 4141 C C . ILE B 1 55 ? -7.898 16.953 -23.641 1 65.88 55 ILE B C 1
ATOM 4143 O O . ILE B 1 55 ? -7.719 16.219 -22.672 1 65.88 55 ILE B O 1
ATOM 4147 N N . THR B 1 56 ? -7.398 16.844 -24.859 1 71.19 56 THR B N 1
ATOM 4148 C CA . THR B 1 56 ? -6.625 15.633 -25.078 1 71.19 56 THR B CA 1
ATOM 4149 C C . THR B 1 56 ? -5.332 15.656 -24.266 1 71.19 56 THR B C 1
ATOM 4151 O O . THR B 1 56 ? -4.922 14.625 -23.719 1 71.19 56 THR B O 1
ATOM 4154 N N . LYS B 1 57 ? -4.789 16.781 -24.203 1 72.06 57 LYS B N 1
ATOM 4155 C CA . LYS B 1 57 ? -3.549 16.875 -23.438 1 72.06 57 LYS B CA 1
ATOM 4156 C C . LYS B 1 57 ? -3.811 16.719 -21.938 1 72.06 57 LYS B C 1
ATOM 4158 O O . LYS B 1 57 ? -3.055 16.047 -21.234 1 72.06 57 LYS B O 1
ATOM 4163 N N . VAL B 1 58 ? -4.887 17.297 -21.562 1 69.19 58 VAL B N 1
ATOM 4164 C CA . VAL B 1 58 ? -5.246 17.203 -20.156 1 69.19 58 VAL B CA 1
ATOM 4165 C C . VAL B 1 58 ? -5.535 15.742 -19.797 1 69.19 58 VAL B C 1
ATOM 4167 O O . VAL B 1 58 ? -5.066 15.25 -18.781 1 69.19 58 VAL B O 1
ATOM 4170 N N . LEU B 1 59 ? -6.238 15.078 -20.641 1 76.88 59 LEU B N 1
ATOM 4171 C CA . LEU B 1 59 ? -6.559 13.672 -20.406 1 76.88 59 LEU B CA 1
ATOM 4172 C C . LEU B 1 59 ? -5.297 12.812 -20.438 1 76.88 59 LEU B C 1
ATOM 4174 O O . LEU B 1 59 ? -5.137 11.914 -19.609 1 76.88 59 LEU B O 1
ATOM 4178 N N . SER B 1 60 ? -4.48 13.172 -21.344 1 79.62 60 SER B N 1
ATOM 4179 C CA . SER B 1 60 ? -3.229 12.43 -21.422 1 79.62 60 SER B CA 1
ATOM 4180 C C . SER B 1 60 ? -2.375 12.656 -20.188 1 79.62 60 SER B C 1
ATOM 4182 O O . SER B 1 60 ? -1.8 11.711 -19.641 1 79.62 60 SER B O 1
ATOM 4184 N N . ASP B 1 61 ? -2.416 13.805 -19.719 1 76.75 61 ASP B N 1
ATOM 4185 C CA . ASP B 1 61 ? -1.625 14.141 -18.531 1 76.75 61 ASP B CA 1
ATOM 4186 C C . ASP B 1 61 ? -2.215 13.5 -17.281 1 76.75 61 ASP B C 1
ATOM 4188 O O . ASP B 1 61 ? -1.482 13.148 -16.359 1 76.75 61 ASP B O 1
ATOM 4192 N N . LEU B 1 62 ? -3.418 13.281 -17.422 1 76.31 62 LEU B N 1
ATOM 4193 C CA . LEU B 1 62 ? -4.105 12.758 -16.25 1 76.31 62 LEU B CA 1
ATOM 4194 C C . LEU B 1 62 ? -4.016 11.234 -16.203 1 76.31 62 LEU B C 1
ATOM 4196 O O . LEU B 1 62 ? -3.889 10.648 -15.133 1 76.31 62 LEU B O 1
ATOM 4200 N N . PHE B 1 63 ? -3.957 10.672 -17.422 1 84.88 63 PHE B N 1
ATOM 4201 C CA . PHE B 1 63 ? -4.195 9.234 -17.406 1 84.88 63 PHE B CA 1
ATOM 4202 C C . PHE B 1 63 ? -2.973 8.477 -17.906 1 84.88 63 PHE B C 1
ATOM 4204 O O . PHE B 1 63 ? -2.865 7.266 -17.734 1 84.88 63 PHE B O 1
ATOM 4211 N N . LEU B 1 64 ? -2.051 9.188 -18.547 1 85.75 64 LEU B N 1
ATOM 4212 C CA . LEU B 1 64 ? -0.89 8.5 -19.109 1 85.75 64 LEU B CA 1
ATOM 4213 C C . LEU B 1 64 ? 0.386 8.914 -18.375 1 85.75 64 LEU B C 1
ATOM 4215 O O . LEU B 1 64 ? 0.504 10.062 -17.922 1 85.75 64 LEU B O 1
ATOM 4219 N N . PRO B 1 65 ? 1.321 8.016 -18.281 1 84 65 PRO B N 1
ATOM 4220 C CA . PRO B 1 65 ? 2.576 8.328 -17.594 1 84 65 PRO B CA 1
ATOM 4221 C C . PRO B 1 65 ? 3.408 9.375 -18.344 1 84 65 PRO B C 1
ATOM 4223 O O . PRO B 1 65 ? 3.277 9.516 -19.562 1 84 65 PRO B O 1
ATOM 4226 N N . ILE B 1 66 ? 4.25 9.992 -17.609 1 76.75 66 ILE B N 1
ATOM 4227 C CA . ILE B 1 66 ? 5.164 10.969 -18.172 1 76.75 66 ILE B CA 1
ATOM 4228 C C . ILE B 1 66 ? 6.105 10.281 -19.156 1 76.75 66 ILE B C 1
ATOM 4230 O O . ILE B 1 66 ? 6.68 9.234 -18.859 1 76.75 66 ILE B O 1
ATOM 4234 N N . GLY B 1 67 ? 6.152 10.859 -20.359 1 79.06 67 GLY B N 1
ATOM 4235 C CA . GLY B 1 67 ? 7.062 10.312 -21.344 1 79.06 67 GLY B CA 1
ATOM 4236 C C . GLY B 1 67 ? 6.441 9.211 -22.188 1 79.06 67 GLY B C 1
ATOM 4237 O O . GLY B 1 67 ? 7.109 8.609 -23.031 1 79.06 67 GLY B O 1
ATOM 4238 N N . TYR B 1 68 ? 5.246 8.867 -21.906 1 83.5 68 TYR B N 1
ATOM 4239 C CA . TYR B 1 68 ? 4.57 7.871 -22.719 1 83.5 68 TYR B CA 1
ATOM 4240 C C . TYR B 1 68 ? 4.699 8.211 -24.203 1 83.5 68 TYR B C 1
ATOM 4242 O O . TYR B 1 68 ? 4.602 9.375 -24.594 1 83.5 68 TYR B O 1
ATOM 4250 N N . PRO B 1 69 ? 4.965 7.211 -24.953 1 85.19 69 PRO B N 1
ATOM 4251 C CA . PRO B 1 69 ? 4.926 5.766 -24.734 1 85.19 69 PRO B CA 1
ATOM 4252 C C . PRO B 1 69 ? 6.309 5.172 -24.453 1 85.19 69 PRO B C 1
ATOM 4254 O O . PRO B 1 69 ? 6.418 4.008 -24.062 1 85.19 69 PRO B O 1
ATOM 4257 N N . ASP B 1 70 ? 7.312 5.984 -24.5 1 83.88 70 ASP B N 1
ATOM 4258 C CA . ASP B 1 70 ? 8.664 5.441 -24.453 1 83.88 70 ASP B CA 1
ATOM 4259 C C . ASP B 1 70 ? 9.086 5.137 -23.016 1 83.88 70 ASP B C 1
ATOM 4261 O O . ASP B 1 70 ? 10.031 4.379 -22.797 1 83.88 70 ASP B O 1
ATOM 4265 N N . SER B 1 71 ? 8.352 5.703 -22.125 1 84.69 71 SER B N 1
ATOM 4266 C CA . SER B 1 71 ? 8.719 5.562 -20.719 1 84.69 71 SER B CA 1
ATOM 4267 C C . SER B 1 71 ? 8.172 4.266 -20.141 1 84.69 71 SER B C 1
ATOM 4269 O O . SER B 1 71 ? 8.492 3.908 -19 1 84.69 71 SER B O 1
ATOM 4271 N N . VAL B 1 72 ? 7.32 3.561 -21 1 89.94 72 VAL B N 1
ATOM 4272 C CA . VAL B 1 72 ? 6.699 2.359 -20.453 1 89.94 72 VAL B CA 1
ATOM 4273 C C . VAL B 1 72 ? 6.816 1.212 -21.453 1 89.94 72 VAL B C 1
ATOM 4275 O O . VAL B 1 72 ? 7.117 1.433 -22.625 1 89.94 72 VAL B O 1
ATOM 4278 N N . ASP B 1 73 ? 6.594 0.066 -20.891 1 91.06 73 ASP B N 1
ATOM 4279 C CA . ASP B 1 73 ? 6.555 -1.123 -21.734 1 91.06 73 ASP B CA 1
ATOM 4280 C C . ASP B 1 73 ? 5.426 -1.029 -22.766 1 91.06 73 ASP B C 1
ATOM 4282 O O . ASP B 1 73 ? 4.383 -0.431 -22.5 1 91.06 73 ASP B O 1
ATOM 4286 N N . LYS B 1 74 ? 5.566 -1.652 -23.906 1 90.44 74 LYS B N 1
ATOM 4287 C CA . LYS B 1 74 ? 4.605 -1.6 -25 1 90.44 74 LYS B CA 1
ATOM 4288 C C . LYS B 1 74 ? 3.275 -2.232 -24.609 1 90.44 74 LYS B C 1
ATOM 4290 O O . LYS B 1 74 ? 2.23 -1.906 -25.172 1 90.44 74 LYS B O 1
ATOM 4295 N N . SER B 1 75 ? 3.334 -3.049 -23.672 1 92.75 75 SER B N 1
ATOM 4296 C CA . SER B 1 75 ? 2.127 -3.76 -23.25 1 92.75 75 SER B CA 1
ATOM 4297 C C . SER B 1 75 ? 1.28 -2.912 -22.312 1 92.75 75 SER B C 1
ATOM 4299 O O . SER B 1 75 ? 0.154 -3.283 -21.984 1 92.75 75 SER B O 1
ATOM 4301 N N . TYR B 1 76 ? 1.727 -1.747 -21.922 1 94.06 76 TYR B N 1
ATOM 4302 C CA . TYR B 1 76 ? 1.081 -0.932 -20.906 1 94.06 76 TYR B CA 1
ATOM 4303 C C . TYR B 1 76 ? -0.339 -0.563 -21.312 1 94.06 76 TYR B C 1
ATOM 4305 O O . TYR B 1 76 ? -1.299 -0.874 -20.609 1 94.06 76 TYR B O 1
ATOM 4313 N N . LEU B 1 77 ? -0.469 0.017 -22.453 1 94.31 77 LEU B N 1
ATOM 4314 C CA . LEU B 1 77 ? -1.773 0.535 -22.859 1 94.31 77 LEU B CA 1
ATOM 4315 C C . LEU B 1 77 ? -2.748 -0.604 -23.141 1 94.31 77 LEU B C 1
ATOM 4317 O O . LEU B 1 77 ? -3.883 -0.587 -22.656 1 94.31 77 LEU B O 1
ATOM 4321 N N . PRO B 1 78 ? -2.363 -1.607 -23.891 1 96.06 78 PRO B N 1
ATOM 4322 C CA . PRO B 1 78 ? -3.299 -2.719 -24.078 1 96.06 78 PRO B CA 1
ATOM 4323 C C . PRO B 1 78 ? -3.744 -3.346 -22.766 1 96.06 78 PRO B C 1
ATOM 4325 O O . PRO B 1 78 ? -4.922 -3.684 -22.609 1 96.06 78 PRO B O 1
ATOM 4328 N N . TYR B 1 79 ? -2.818 -3.498 -21.875 1 96 79 TYR B N 1
ATOM 4329 C CA . TYR B 1 79 ? -3.176 -4.051 -20.562 1 96 79 TYR B CA 1
ATOM 4330 C C . TYR B 1 79 ? -4.203 -3.174 -19.859 1 96 79 TYR B C 1
ATOM 4332 O O . TYR B 1 79 ? -5.188 -3.674 -19.312 1 96 79 TYR B O 1
ATOM 4340 N N . GLN B 1 80 ? -3.965 -1.848 -19.875 1 95.12 80 GLN B N 1
ATOM 4341 C CA . GLN B 1 80 ? -4.855 -0.918 -19.188 1 95.12 80 GLN B CA 1
ATOM 4342 C C . GLN B 1 80 ? -6.25 -0.933 -19.812 1 95.12 80 GLN B C 1
ATOM 4344 O O . GLN B 1 80 ? -7.25 -0.76 -19.109 1 95.12 80 GLN B O 1
ATOM 4349 N N . LEU B 1 81 ? -6.348 -1.153 -21.078 1 96.56 81 LEU B N 1
ATOM 4350 C CA . LEU B 1 81 ? -7.641 -1.21 -21.766 1 96.56 81 LEU B CA 1
ATOM 4351 C C . LEU B 1 81 ? -8.422 -2.445 -21.328 1 96.56 81 LEU B C 1
ATOM 4353 O O . LEU B 1 81 ? -9.617 -2.355 -21.031 1 96.56 81 LEU B O 1
ATOM 4357 N N . TYR B 1 82 ? -7.77 -3.551 -21.281 1 97.44 82 TYR B N 1
ATOM 4358 C CA . TYR B 1 82 ? -8.43 -4.762 -20.812 1 97.44 82 TYR B CA 1
ATOM 4359 C C . TYR B 1 82 ? -8.781 -4.648 -19.328 1 97.44 82 TYR B C 1
ATOM 4361 O O . TYR B 1 82 ? -9.836 -5.113 -18.891 1 97.44 82 TYR B O 1
ATOM 4369 N N . ASP B 1 83 ? -7.844 -4.066 -18.594 1 96.25 83 ASP B N 1
ATOM 4370 C CA . ASP B 1 83 ? -8.094 -3.854 -17.172 1 96.25 83 ASP B CA 1
ATOM 4371 C C . ASP B 1 83 ? -9.305 -2.951 -16.953 1 96.25 83 ASP B C 1
ATOM 4373 O O . ASP B 1 83 ? -10.117 -3.199 -16.062 1 96.25 83 ASP B O 1
ATOM 4377 N N . GLY B 1 84 ? -9.438 -1.946 -17.766 1 96.5 84 GLY B N 1
ATOM 4378 C CA . GLY B 1 84 ? -10.609 -1.083 -17.703 1 96.5 84 GLY B CA 1
ATOM 4379 C C . GLY B 1 84 ? -11.898 -1.801 -18.047 1 96.5 84 GLY B C 1
ATOM 4380 O O . GLY B 1 84 ? -12.906 -1.633 -17.344 1 96.5 84 GLY B O 1
ATOM 4381 N N . LEU B 1 85 ? -11.828 -2.607 -19.031 1 97.25 85 LEU B N 1
ATOM 4382 C CA . LEU B 1 85 ? -13.008 -3.352 -19.469 1 97.25 85 LEU B CA 1
ATOM 4383 C C . LEU B 1 85 ? -13.461 -4.32 -18.375 1 97.25 85 LEU B C 1
ATOM 4385 O O . LEU B 1 85 ? -14.656 -4.387 -18.062 1 97.25 85 LEU B O 1
ATOM 4389 N N . GLN B 1 86 ? -12.523 -5.074 -17.891 1 96.88 86 GLN B N 1
ATOM 4390 C CA . GLN B 1 86 ? -12.898 -6.016 -16.844 1 96.88 86 GLN B CA 1
ATOM 4391 C C . GLN B 1 86 ? -13.398 -5.285 -15.602 1 96.88 86 GLN B C 1
ATOM 4393 O O . GLN B 1 86 ? -14.305 -5.766 -14.914 1 96.88 86 GLN B O 1
ATOM 4398 N N . GLY B 1 87 ? -12.82 -4.121 -15.289 1 96.31 87 GLY B N 1
ATOM 4399 C CA . GLY B 1 87 ? -13.289 -3.309 -14.172 1 96.31 87 GLY B CA 1
ATOM 4400 C C . GLY B 1 87 ? -14.734 -2.859 -14.328 1 96.31 87 GLY B C 1
ATOM 4401 O O . GLY B 1 87 ? -15.516 -2.934 -13.383 1 96.31 87 GLY B O 1
ATOM 4402 N N . LEU B 1 88 ? -15.086 -2.42 -15.5 1 96.81 88 LEU B N 1
ATOM 4403 C CA . LEU B 1 88 ? -16.453 -2.008 -15.781 1 96.81 88 LEU B CA 1
ATOM 4404 C C . LEU B 1 88 ? -17.422 -3.162 -15.562 1 96.81 88 LEU B C 1
ATOM 4406 O O . LEU B 1 88 ? -18.469 -2.994 -14.922 1 96.81 88 LEU B O 1
ATOM 4410 N N . CYS B 1 89 ? -17.062 -4.285 -16.062 1 97.31 89 CYS B N 1
ATOM 4411 C CA . CYS B 1 89 ? -17.891 -5.469 -15.898 1 97.31 89 CYS B CA 1
ATOM 4412 C C . CYS B 1 89 ? -18.062 -5.82 -14.422 1 97.31 89 CYS B C 1
ATOM 4414 O O . CYS B 1 89 ? -19.156 -6.188 -13.992 1 97.31 89 CYS B O 1
ATOM 4416 N N . SER B 1 90 ? -17 -5.684 -13.688 1 96.06 90 SER B N 1
ATOM 4417 C CA . SER B 1 90 ? -17.031 -5.996 -12.266 1 96.06 90 SER B CA 1
ATOM 4418 C C . SER B 1 90 ? -17.953 -5.035 -11.508 1 96.06 90 SER B C 1
ATOM 4420 O O . SER B 1 90 ? -18.766 -5.457 -10.688 1 96.06 90 SER B O 1
ATOM 4422 N N . TYR B 1 91 ? -17.938 -3.799 -11.844 1 93.06 91 TYR B N 1
ATOM 4423 C CA . TYR B 1 91 ? -18.734 -2.801 -11.133 1 93.06 91 TYR B CA 1
ATOM 4424 C C . TYR B 1 91 ? -20.203 -2.924 -11.492 1 93.06 91 TYR B C 1
ATOM 4426 O O . TYR B 1 91 ? -21.078 -2.756 -10.641 1 93.06 91 TYR B O 1
ATOM 4434 N N . TRP B 1 92 ? -20.484 -3.191 -12.75 1 95.81 92 TRP B N 1
ATOM 4435 C CA . TRP B 1 92 ? -21.859 -3.396 -13.156 1 95.81 92 TRP B CA 1
ATOM 4436 C C . TRP B 1 92 ? -22.484 -4.566 -12.398 1 95.81 92 TRP B C 1
ATOM 4438 O O . TRP B 1 92 ? -23.594 -4.445 -11.852 1 95.81 92 TRP B O 1
ATOM 4448 N N . ARG B 1 93 ? -21.75 -5.617 -12.391 1 96.62 93 ARG B N 1
ATOM 4449 C CA . ARG B 1 93 ? -22.219 -6.77 -11.633 1 96.62 93 ARG B CA 1
ATOM 4450 C C . ARG B 1 93 ? -22.266 -6.465 -10.133 1 96.62 93 ARG B C 1
ATOM 4452 O O . ARG B 1 93 ? -23.125 -6.98 -9.414 1 96.62 93 ARG B O 1
ATOM 4459 N N . GLY B 1 94 ? -21.312 -5.645 -9.68 1 94.81 94 GLY B N 1
ATOM 4460 C CA . GLY B 1 94 ? -21.234 -5.27 -8.281 1 94.81 94 GLY B CA 1
ATOM 4461 C C . GLY B 1 94 ? -22.484 -4.574 -7.777 1 94.81 94 GLY B C 1
ATOM 4462 O O . GLY B 1 94 ? -22.969 -4.871 -6.68 1 94.81 94 GLY B O 1
ATOM 4463 N N . VAL B 1 95 ? -23.047 -3.721 -8.539 1 92.44 95 VAL B N 1
ATOM 4464 C CA . VAL B 1 95 ? -24.25 -2.996 -8.141 1 92.44 95 VAL B CA 1
ATOM 4465 C C . VAL B 1 95 ? -25.438 -3.953 -8.094 1 92.44 95 VAL B C 1
ATOM 4467 O O . VAL B 1 95 ? -26.219 -3.932 -7.148 1 92.44 95 VAL B O 1
ATOM 4470 N N . VAL B 1 96 ? -25.531 -4.777 -9.055 1 93.44 96 VAL B N 1
ATOM 4471 C CA . VAL B 1 96 ? -26.609 -5.754 -9.117 1 93.44 96 VAL B CA 1
ATOM 4472 C C . VAL B 1 96 ? -26.5 -6.723 -7.945 1 93.44 96 VAL B C 1
ATOM 4474 O O . VAL B 1 96 ? -27.516 -7.051 -7.309 1 93.44 96 VAL B O 1
ATOM 4477 N N . SER B 1 97 ? -25.344 -7.141 -7.688 1 95.5 97 SER B N 1
ATOM 4478 C CA . SER B 1 97 ? -25.125 -8.07 -6.582 1 95.5 97 SER B CA 1
ATOM 4479 C C . SER B 1 97 ? -25.375 -7.398 -5.234 1 95.5 97 SER B C 1
ATOM 4481 O O . SER B 1 97 ? -25.828 -8.039 -4.289 1 95.5 97 SER B O 1
ATOM 4483 N N . THR B 1 98 ? -25 -6.141 -5.133 1 92.88 98 THR B N 1
ATOM 4484 C CA . THR B 1 98 ? -25.266 -5.395 -3.91 1 92.88 98 THR B CA 1
ATOM 4485 C C . THR B 1 98 ? -26.766 -5.367 -3.609 1 92.88 98 THR B C 1
ATOM 4487 O O . THR B 1 98 ? -27.172 -5.496 -2.453 1 92.88 98 THR B O 1
ATOM 4490 N N . LYS B 1 99 ? -27.578 -5.168 -4.57 1 93.06 99 LYS B N 1
ATOM 4491 C CA . LYS B 1 99 ? -29.016 -5.242 -4.398 1 93.06 99 LYS B CA 1
ATOM 4492 C C . LYS B 1 99 ? -29.438 -6.57 -3.773 1 93.06 99 LYS B C 1
ATOM 4494 O O . LYS B 1 99 ? -30.234 -6.602 -2.834 1 93.06 99 LYS B O 1
ATOM 4499 N N . ALA B 1 100 ? -28.859 -7.625 -4.285 1 93.62 100 ALA B N 1
ATOM 4500 C CA . ALA B 1 100 ? -29.156 -8.961 -3.777 1 93.62 100 ALA B CA 1
ATOM 4501 C C . ALA B 1 100 ? -28.719 -9.102 -2.322 1 93.62 100 ALA B C 1
ATOM 4503 O O . ALA B 1 100 ? -29.453 -9.672 -1.502 1 93.62 100 ALA B O 1
ATOM 4504 N N . VAL B 1 101 ? -27.578 -8.594 -2.031 1 92.94 101 VAL B N 1
ATOM 4505 C CA . VAL B 1 101 ? -27.031 -8.672 -0.677 1 92.94 101 VAL B CA 1
ATOM 4506 C C . VAL B 1 101 ? -27.938 -7.906 0.286 1 92.94 101 VAL B C 1
ATOM 4508 O O . VAL B 1 101 ? -28.234 -8.383 1.387 1 92.94 101 VAL B O 1
ATOM 4511 N N . LEU B 1 102 ? -28.406 -6.707 -0.095 1 90 102 LEU B N 1
ATOM 4512 C CA . LEU B 1 102 ? -29.281 -5.891 0.75 1 90 102 LEU B CA 1
ATOM 4513 C C . LEU B 1 102 ? -30.625 -6.559 0.947 1 90 102 LEU B C 1
ATOM 4515 O O . LEU B 1 102 ? -31.203 -6.504 2.039 1 90 102 LEU B O 1
ATOM 4519 N N . GLU B 1 103 ? -31.078 -7.215 -0.072 1 90.75 103 GLU B N 1
ATOM 4520 C CA . GLU B 1 103 ? -32.312 -8 0.045 1 90.75 103 GLU B CA 1
ATOM 4521 C C . GLU B 1 103 ? -32.125 -9.148 1.037 1 90.75 103 GLU B C 1
ATOM 4523 O O . GLU B 1 103 ? -33 -9.375 1.89 1 90.75 103 GLU B O 1
ATOM 4528 N N . ALA B 1 104 ? -31.062 -9.781 0.907 1 90.75 104 ALA B N 1
ATOM 4529 C CA . ALA B 1 104 ? -30.766 -10.906 1.787 1 90.75 104 ALA B CA 1
ATOM 4530 C C . ALA B 1 104 ? -30.578 -10.445 3.23 1 90.75 104 ALA B C 1
ATOM 4532 O O . ALA B 1 104 ? -30.828 -11.203 4.168 1 90.75 104 ALA B O 1
ATOM 4533 N N . SER B 1 105 ? -30.188 -9.234 3.416 1 88.06 105 SER B N 1
ATOM 4534 C CA . SER B 1 105 ? -29.938 -8.68 4.742 1 88.06 105 SER B CA 1
ATOM 4535 C C . SER B 1 105 ? -31.219 -8.172 5.387 1 88.06 105 SER B C 1
ATOM 4537 O O . SER B 1 105 ? -31.203 -7.727 6.539 1 88.06 105 SER B O 1
ATOM 4539 N N . GLY B 1 106 ? -32.312 -8.141 4.625 1 87.12 106 GLY B N 1
ATOM 4540 C CA . GLY B 1 106 ? -33.594 -7.867 5.234 1 87.12 106 GLY B CA 1
ATOM 4541 C C . GLY B 1 106 ? -34.188 -6.539 4.805 1 87.12 106 GLY B C 1
ATOM 4542 O O . GLY B 1 106 ? -35.188 -6.074 5.387 1 87.12 106 GLY B O 1
ATOM 4543 N N . VAL B 1 107 ? -33.562 -5.918 3.855 1 86.75 107 VAL B N 1
ATOM 4544 C CA . VAL B 1 107 ? -34.156 -4.688 3.342 1 86.75 107 VAL B CA 1
ATOM 4545 C C . VAL B 1 107 ? -35.531 -4.984 2.752 1 86.75 107 VAL B C 1
ATOM 4547 O O . VAL B 1 107 ? -35.688 -5.906 1.943 1 86.75 107 VAL B O 1
ATOM 4550 N N . GLY B 1 108 ? -36.469 -4.273 3.162 1 85.06 108 GLY B N 1
ATOM 4551 C CA . GLY B 1 108 ? -37.844 -4.469 2.684 1 85.06 108 GLY B CA 1
ATOM 4552 C C . GLY B 1 108 ? -38.562 -5.578 3.412 1 85.06 108 GLY B C 1
ATOM 4553 O O . GLY B 1 108 ? -39.719 -5.879 3.094 1 85.06 108 GLY B O 1
ATOM 4554 N N . ASN B 1 109 ? -37.875 -6.234 4.285 1 87.69 109 ASN B N 1
ATOM 4555 C CA . ASN B 1 109 ? -38.469 -7.312 5.078 1 87.69 109 ASN B CA 1
ATOM 4556 C C . ASN B 1 109 ? -38.844 -6.836 6.477 1 87.69 109 ASN B C 1
ATOM 4558 O O . ASN B 1 109 ? -37.969 -6.59 7.312 1 87.69 109 ASN B O 1
ATOM 4562 N N . SER B 1 110 ? -40.062 -6.828 6.828 1 87.12 110 SER B N 1
ATOM 4563 C CA . SER B 1 110 ? -40.562 -6.285 8.086 1 87.12 110 SER B CA 1
ATOM 4564 C C . SER B 1 110 ? -40.156 -7.16 9.266 1 87.12 110 SER B C 1
ATOM 4566 O O . SER B 1 110 ? -40.125 -6.703 10.414 1 87.12 110 SER B O 1
ATOM 4568 N N . GLU B 1 111 ? -39.781 -8.398 9.023 1 86.75 111 GLU B N 1
ATOM 4569 C CA . GLU B 1 111 ? -39.406 -9.305 10.094 1 86.75 111 GLU B CA 1
ATOM 4570 C C . GLU B 1 111 ? -37.938 -9.141 10.453 1 86.75 111 GLU B C 1
ATOM 4572 O O . GLU B 1 111 ? -37.5 -9.578 11.516 1 86.75 111 GLU B O 1
ATOM 4577 N N . ALA B 1 112 ? -37.25 -8.523 9.531 1 87.06 112 ALA B N 1
ATOM 4578 C CA . ALA B 1 112 ? -35.812 -8.32 9.773 1 87.06 112 ALA B CA 1
ATOM 4579 C C . ALA B 1 112 ? -35.562 -7.152 10.727 1 87.06 112 ALA B C 1
ATOM 4581 O O . ALA B 1 112 ? -36.344 -6.191 10.742 1 87.06 112 ALA B O 1
ATOM 4582 N N . THR B 1 113 ? -34.531 -7.254 11.594 1 87.75 113 THR B N 1
ATOM 4583 C CA . THR B 1 113 ? -34.156 -6.164 12.484 1 87.75 113 THR B CA 1
ATOM 4584 C C . THR B 1 113 ? -32.781 -5.625 12.117 1 87.75 113 THR B C 1
ATOM 4586 O O . THR B 1 113 ? -31.938 -6.367 11.625 1 87.75 113 THR B O 1
ATOM 4589 N N . ALA B 1 114 ? -32.594 -4.367 12.344 1 86.94 114 ALA B N 1
ATOM 4590 C CA . ALA B 1 114 ? -31.312 -3.73 12.086 1 86.94 114 ALA B CA 1
ATOM 4591 C C . ALA B 1 114 ? -30.219 -4.359 12.945 1 86.94 114 ALA B C 1
ATOM 4593 O O . ALA B 1 114 ? -29.062 -4.461 12.508 1 86.94 114 ALA B O 1
ATOM 4594 N N . PHE B 1 115 ? -30.562 -4.793 14.062 1 88.06 115 PHE B N 1
ATOM 4595 C CA . PHE B 1 115 ? -29.594 -5.43 14.945 1 88.06 115 PHE B CA 1
ATOM 4596 C C . PHE B 1 115 ? -29.094 -6.738 14.352 1 88.06 115 PHE B C 1
ATOM 4598 O O . PHE B 1 115 ? -27.875 -6.969 14.266 1 88.06 115 PHE B O 1
ATOM 4605 N N . SER B 1 116 ? -30.016 -7.562 13.945 1 87.06 116 SER B N 1
ATOM 4606 C CA . SER B 1 116 ? -29.625 -8.836 13.344 1 87.06 116 SER B CA 1
ATOM 4607 C C . SER B 1 116 ? -28.766 -8.625 12.094 1 87.06 116 SER B C 1
ATOM 4609 O O . SER B 1 116 ? -27.797 -9.344 11.883 1 87.06 116 SER B O 1
ATOM 4611 N N . ALA B 1 117 ? -29.156 -7.641 11.336 1 87.56 117 ALA B N 1
ATOM 4612 C CA . ALA B 1 117 ? -28.375 -7.328 10.141 1 87.56 117 ALA B CA 1
ATOM 4613 C C . ALA B 1 117 ? -26.969 -6.859 10.508 1 87.56 117 ALA B C 1
ATOM 4615 O O . ALA B 1 117 ? -26 -7.207 9.836 1 87.56 117 ALA B O 1
ATOM 4616 N N . ALA B 1 118 ? -26.844 -6.129 11.547 1 88.44 118 ALA B N 1
ATOM 4617 C CA . ALA B 1 118 ? -25.547 -5.617 11.984 1 88.44 118 ALA B CA 1
ATOM 4618 C C . ALA B 1 118 ? -24.641 -6.754 12.461 1 88.44 118 ALA B C 1
ATOM 4620 O O . ALA B 1 118 ? -23.438 -6.762 12.172 1 88.44 118 ALA B O 1
ATOM 4621 N N . ILE B 1 119 ? -25.219 -7.605 13.148 1 88 119 ILE B N 1
ATOM 4622 C CA . ILE B 1 119 ? -24.469 -8.758 13.617 1 88 119 ILE B CA 1
ATOM 4623 C C . ILE B 1 119 ? -23.984 -9.594 12.43 1 88 119 ILE B C 1
ATOM 4625 O O . ILE B 1 119 ? -22.844 -10.047 12.398 1 88 119 ILE B O 1
ATOM 4629 N N . GLN B 1 120 ? -24.875 -9.773 11.492 1 87.62 120 GLN B N 1
ATOM 4630 C CA . GLN B 1 120 ? -24.5 -10.508 10.289 1 87.62 120 GLN B CA 1
ATOM 4631 C C . GLN B 1 120 ? -23.359 -9.82 9.562 1 87.62 120 GLN B C 1
ATOM 4633 O O . GLN B 1 120 ? -22.422 -10.484 9.094 1 87.62 120 GLN B O 1
ATOM 4638 N N . TRP B 1 121 ? -23.469 -8.555 9.492 1 88.12 121 TRP B N 1
ATOM 4639 C CA . TRP B 1 121 ? -22.422 -7.77 8.859 1 88.12 121 TRP B CA 1
ATOM 4640 C C . TRP B 1 121 ? -21.094 -7.949 9.594 1 88.12 121 TRP B C 1
ATOM 4642 O O . TRP B 1 121 ? -20.047 -8.156 8.961 1 88.12 121 TRP B O 1
ATOM 4652 N N . ALA B 1 122 ? -21.125 -7.895 10.875 1 88.94 122 ALA B N 1
ATOM 4653 C CA . ALA B 1 122 ? -19.922 -8.039 11.688 1 88.94 122 ALA B CA 1
ATOM 4654 C C . ALA B 1 122 ? -19.297 -9.414 11.516 1 88.94 122 ALA B C 1
ATOM 4656 O O . ALA B 1 122 ? -18.078 -9.539 11.375 1 88.94 122 ALA B O 1
ATOM 4657 N N . LEU B 1 123 ? -20.125 -10.375 11.492 1 87.12 123 LEU B N 1
ATOM 4658 C CA . LEU B 1 123 ? -19.625 -11.742 11.352 1 87.12 123 LEU B CA 1
ATOM 4659 C C . LEU B 1 123 ? -19.016 -11.961 9.969 1 87.12 123 LEU B C 1
ATOM 4661 O O . LEU B 1 123 ? -18 -12.633 9.836 1 87.12 123 LEU B O 1
ATOM 4665 N N . ARG B 1 124 ? -19.641 -11.422 9.008 1 91.5 124 ARG B N 1
ATOM 4666 C CA . ARG B 1 124 ? -19.094 -11.477 7.656 1 91.5 124 ARG B CA 1
ATOM 4667 C C . ARG B 1 124 ? -17.703 -10.836 7.605 1 91.5 124 ARG B C 1
ATOM 4669 O O . ARG B 1 124 ? -16.766 -11.398 7.031 1 91.5 124 ARG B O 1
ATOM 4676 N N . ASP B 1 125 ? -17.609 -9.727 8.203 1 88.69 125 ASP B N 1
ATOM 4677 C CA . ASP B 1 125 ? -16.344 -9.016 8.242 1 88.69 125 ASP B CA 1
ATOM 4678 C C . ASP B 1 125 ? -15.281 -9.82 8.984 1 88.69 125 ASP B C 1
ATOM 4680 O O . ASP B 1 125 ? -14.125 -9.883 8.562 1 88.69 125 ASP B O 1
ATOM 4684 N N . GLY B 1 126 ? -15.688 -10.336 10.07 1 87.88 126 GLY B N 1
ATOM 4685 C CA . GLY B 1 126 ? -14.773 -11.18 10.828 1 87.88 126 GLY B CA 1
ATOM 4686 C C . GLY B 1 126 ? -14.242 -12.359 10.031 1 87.88 126 GLY B C 1
ATOM 4687 O O . GLY B 1 126 ? -13.047 -12.656 10.07 1 87.88 126 GLY B O 1
ATOM 4688 N N . THR B 1 127 ? -15.133 -12.977 9.289 1 89.38 127 THR B N 1
ATOM 4689 C CA . THR B 1 127 ? -14.727 -14.086 8.438 1 89.38 127 THR B CA 1
ATOM 4690 C C . THR B 1 127 ? -13.734 -13.625 7.379 1 89.38 127 THR B C 1
ATOM 4692 O O . THR B 1 127 ? -12.766 -14.32 7.078 1 89.38 127 THR B O 1
ATOM 4695 N N . GLY B 1 128 ? -14 -12.531 6.82 1 90.38 128 GLY B N 1
ATOM 4696 C CA . GLY B 1 128 ? -13.055 -11.961 5.871 1 90.38 128 GLY B CA 1
ATOM 4697 C C . GLY B 1 128 ? -11.688 -11.711 6.465 1 90.38 128 GLY B C 1
ATOM 4698 O O . GLY B 1 128 ? -10.664 -12.023 5.844 1 90.38 128 GLY B O 1
ATOM 4699 N N . MET B 1 129 ? -11.719 -11.281 7.66 1 87.19 129 MET B N 1
ATOM 4700 C CA . MET B 1 129 ? -10.461 -10.953 8.328 1 87.19 129 MET B CA 1
ATOM 4701 C C . MET B 1 129 ? -9.68 -12.219 8.672 1 87.19 129 MET B C 1
ATOM 4703 O O . MET B 1 129 ? -8.492 -12.328 8.352 1 87.19 129 MET B O 1
ATOM 4707 N N . ILE B 1 130 ? -10.312 -13.117 9.258 1 87.44 130 ILE B N 1
ATOM 4708 C CA . ILE B 1 130 ? -9.672 -14.367 9.641 1 87.44 130 ILE B CA 1
ATOM 4709 C C . ILE B 1 130 ? -9.242 -15.125 8.383 1 87.44 130 ILE B C 1
ATOM 4711 O O . ILE B 1 130 ? -8.109 -15.609 8.305 1 87.44 130 ILE B O 1
ATOM 4715 N N . GLY B 1 131 ? -10.172 -15.227 7.488 1 88.56 131 GLY B N 1
ATOM 4716 C CA . GLY B 1 131 ? -9.844 -15.883 6.234 1 88.56 131 GLY B CA 1
ATOM 4717 C C . GLY B 1 131 ? -8.68 -15.242 5.508 1 88.56 131 GLY B C 1
ATOM 4718 O O . GLY B 1 131 ? -7.836 -15.93 4.941 1 88.56 131 GLY B O 1
ATOM 4719 N N . GLY B 1 132 ? -8.68 -13.906 5.535 1 89.19 132 GLY B N 1
ATOM 4720 C CA . GLY B 1 132 ? -7.57 -13.195 4.922 1 89.19 132 GLY B CA 1
ATOM 4721 C C . GLY B 1 132 ? -6.23 -13.531 5.543 1 89.19 132 GLY B C 1
ATOM 4722 O O . GLY B 1 132 ? -5.234 -13.695 4.832 1 89.19 132 GLY B O 1
ATOM 4723 N N . LEU B 1 133 ? -6.172 -13.656 6.852 1 83.62 133 LEU B N 1
ATOM 4724 C CA . LEU B 1 133 ? -4.949 -14.023 7.551 1 83.62 133 LEU B CA 1
ATOM 4725 C C . LEU B 1 133 ? -4.477 -15.414 7.137 1 83.62 133 LEU B C 1
ATOM 4727 O O . LEU B 1 133 ? -3.295 -15.617 6.852 1 83.62 133 LEU B O 1
ATOM 4731 N N . VAL B 1 134 ? -5.371 -16.25 7.109 1 86.56 134 VAL B N 1
ATOM 4732 C CA . VAL B 1 134 ? -5.039 -17.625 6.738 1 86.56 134 VAL B CA 1
ATOM 4733 C C . VAL B 1 134 ? -4.574 -17.672 5.285 1 86.56 134 VAL B C 1
ATOM 4735 O O . VAL B 1 134 ? -3.559 -18.297 4.973 1 86.56 134 VAL B O 1
ATOM 4738 N N . PHE B 1 135 ? -5.254 -17 4.453 1 91.12 135 PHE B N 1
ATOM 4739 C CA . PHE B 1 135 ? -4.91 -16.969 3.035 1 91.12 135 PHE B CA 1
ATOM 4740 C C . PHE B 1 135 ? -3.525 -16.375 2.826 1 91.12 135 PHE B C 1
ATOM 4742 O O . PHE B 1 135 ? -2.729 -16.906 2.047 1 91.12 135 PHE B O 1
ATOM 4749 N N . SER B 1 136 ? -3.334 -15.312 3.482 1 85.25 136 SER B N 1
ATOM 4750 C CA . SER B 1 136 ? -2.027 -14.672 3.369 1 85.25 136 SER B CA 1
ATOM 4751 C C . SER B 1 136 ? -0.917 -15.594 3.865 1 85.25 136 SER B C 1
ATOM 4753 O O . SER B 1 136 ? 0.147 -15.68 3.248 1 85.25 136 SER B O 1
ATOM 4755 N N . TYR B 1 137 ? -1.133 -16.219 4.914 1 79.69 137 TYR B N 1
ATOM 4756 C CA . TYR B 1 137 ? -0.143 -17.109 5.496 1 79.69 137 TYR B CA 1
ATOM 4757 C C . TYR B 1 137 ? 0.207 -18.234 4.523 1 79.69 137 TYR B C 1
ATOM 4759 O O . TYR B 1 137 ? 1.376 -18.609 4.387 1 79.69 137 TYR B O 1
ATOM 4767 N N . VAL B 1 138 ? -0.726 -18.688 3.824 1 84.31 138 VAL B N 1
ATOM 4768 C CA . VAL B 1 138 ? -0.538 -19.844 2.963 1 84.31 138 VAL B CA 1
ATOM 4769 C C . VAL B 1 138 ? -0.006 -19.391 1.603 1 84.31 138 VAL B C 1
ATOM 4771 O O . VAL B 1 138 ? 0.847 -20.062 1.014 1 84.31 138 VAL B O 1
ATOM 4774 N N . CYS B 1 139 ? -0.455 -18.234 1.107 1 87.75 139 CYS B N 1
ATOM 4775 C CA . CYS B 1 139 ? -0.253 -17.953 -0.309 1 87.75 139 CYS B CA 1
ATOM 4776 C C . CYS B 1 139 ? 0.737 -16.812 -0.501 1 87.75 139 CYS B C 1
ATOM 4778 O O . CYS B 1 139 ? 1.176 -16.547 -1.622 1 87.75 139 CYS B O 1
ATOM 4780 N N . SER B 1 140 ? 1.17 -16.172 0.504 1 82.75 140 SER B N 1
ATOM 4781 C CA . SER B 1 140 ? 1.964 -14.961 0.365 1 82.75 140 SER B CA 1
ATOM 4782 C C . SER B 1 140 ? 3.252 -15.227 -0.406 1 82.75 140 SER B C 1
ATOM 4784 O O . SER B 1 140 ? 3.674 -14.406 -1.223 1 82.75 140 SER B O 1
ATOM 4786 N N . SER B 1 141 ? 3.889 -16.328 -0.229 1 77.69 141 SER B N 1
ATOM 4787 C CA . SER B 1 141 ? 5.164 -16.656 -0.862 1 77.69 141 SER B CA 1
ATOM 4788 C C . SER B 1 141 ? 4.992 -16.906 -2.354 1 77.69 141 SER B C 1
ATOM 4790 O O . SER B 1 141 ? 5.961 -16.859 -3.115 1 77.69 141 SER B O 1
ATOM 4792 N N . TYR B 1 142 ? 3.818 -17.125 -2.734 1 85.88 142 TYR B N 1
ATOM 4793 C CA . TYR B 1 142 ? 3.572 -17.516 -4.121 1 85.88 142 TYR B CA 1
ATOM 4794 C C . TYR B 1 142 ? 3.186 -16.297 -4.961 1 85.88 142 TYR B C 1
ATOM 4796 O O . TYR B 1 142 ? 3.203 -16.359 -6.191 1 85.88 142 TYR B O 1
ATOM 4804 N N . PHE B 1 143 ? 2.887 -15.195 -4.391 1 85.69 143 PHE B N 1
ATOM 4805 C CA . PHE B 1 143 ? 2.404 -14.023 -5.117 1 85.69 143 PHE B CA 1
ATOM 4806 C C . PHE B 1 143 ? 3.469 -13.5 -6.074 1 85.69 143 PHE B C 1
ATOM 4808 O O . PHE B 1 143 ? 3.152 -13.062 -7.18 1 85.69 143 PHE B O 1
ATOM 4815 N N . ASP B 1 144 ? 4.668 -13.617 -5.629 1 81.81 144 ASP B N 1
ATOM 4816 C CA . ASP B 1 144 ? 5.758 -13.094 -6.449 1 81.81 144 ASP B CA 1
ATOM 4817 C C . ASP B 1 144 ? 6.184 -14.117 -7.504 1 81.81 144 ASP B C 1
ATOM 4819 O O . ASP B 1 144 ? 6.684 -13.742 -8.562 1 81.81 144 ASP B O 1
ATOM 4823 N N . THR B 1 145 ? 5.98 -15.352 -7.16 1 85.94 145 THR B N 1
ATOM 4824 C CA . THR B 1 145 ? 6.457 -16.406 -8.047 1 85.94 145 THR B CA 1
ATOM 4825 C C . THR B 1 145 ? 5.438 -16.688 -9.148 1 85.94 145 THR B C 1
ATOM 4827 O O . THR B 1 145 ? 5.812 -17.047 -10.273 1 85.94 145 THR B O 1
ATOM 4830 N N . HIS B 1 146 ? 4.207 -16.516 -8.805 1 92.06 146 HIS B N 1
ATOM 4831 C CA . HIS B 1 146 ? 3.133 -16.797 -9.75 1 92.06 146 HIS B CA 1
ATOM 4832 C C . HIS B 1 146 ? 2.221 -15.578 -9.922 1 92.06 146 HIS B C 1
ATOM 4834 O O . HIS B 1 146 ? 1.008 -15.68 -9.727 1 92.06 146 HIS B O 1
ATOM 4840 N N . VAL B 1 147 ? 2.752 -14.508 -10.414 1 92.5 147 VAL B N 1
ATOM 4841 C CA . VAL B 1 147 ? 2.078 -13.219 -10.5 1 92.5 147 VAL B CA 1
ATOM 4842 C C . VAL B 1 147 ? 0.875 -13.32 -11.43 1 92.5 147 VAL B C 1
ATOM 4844 O O . VAL B 1 147 ? -0.226 -12.891 -11.086 1 92.5 147 VAL B O 1
ATOM 4847 N N . LYS B 1 148 ? 1.016 -13.93 -12.609 1 93.69 148 LYS B N 1
ATOM 4848 C CA . LYS B 1 148 ? -0.054 -14.016 -13.594 1 93.69 148 LYS B CA 1
ATOM 4849 C C . LYS B 1 148 ? -1.196 -14.891 -13.102 1 93.69 148 LYS B C 1
ATOM 4851 O O . LYS B 1 148 ? -2.369 -14.547 -13.25 1 93.69 148 LYS B O 1
ATOM 4856 N N . GLU B 1 149 ? -0.835 -15.961 -12.5 1 94.06 149 GLU B N 1
ATOM 4857 C CA . GLU B 1 149 ? -1.828 -16.891 -11.977 1 94.06 149 GLU B CA 1
ATOM 4858 C C . GLU B 1 149 ? -2.65 -16.25 -10.859 1 94.06 149 GLU B C 1
ATOM 4860 O O . GLU B 1 149 ? -3.875 -16.391 -10.828 1 94.06 149 GLU B O 1
ATOM 4865 N N . PHE B 1 150 ? -2.016 -15.555 -10.039 1 93.88 150 PHE B N 1
ATOM 4866 C CA . PHE B 1 150 ? -2.723 -14.992 -8.898 1 93.88 150 PHE B CA 1
ATOM 4867 C C . PHE B 1 150 ? -3.506 -13.75 -9.305 1 93.88 150 PHE B C 1
ATOM 4869 O O . PHE B 1 150 ? -4.5 -13.398 -8.664 1 93.88 150 PHE B O 1
ATOM 4876 N N . ARG B 1 151 ? -3.039 -13.086 -10.328 1 95.06 151 ARG B N 1
ATOM 4877 C CA . ARG B 1 151 ? -3.859 -12.008 -10.867 1 95.06 151 ARG B CA 1
ATOM 4878 C C . ARG B 1 151 ? -5.16 -12.547 -11.453 1 95.06 151 ARG B C 1
ATOM 4880 O O . ARG B 1 151 ? -6.23 -11.977 -11.227 1 95.06 151 ARG B O 1
ATOM 4887 N N . LEU B 1 152 ? -5.051 -13.602 -12.18 1 94.88 152 LEU B N 1
ATOM 4888 C CA . LEU B 1 152 ? -6.246 -14.234 -12.719 1 94.88 152 LEU B CA 1
ATOM 4889 C C . LEU B 1 152 ? -7.105 -14.82 -11.602 1 94.88 152 LEU B C 1
ATOM 4891 O O . LEU B 1 152 ? -8.336 -14.719 -11.641 1 94.88 152 LEU B O 1
ATOM 4895 N N . PHE B 1 153 ? -6.473 -15.445 -10.648 1 95.19 153 PHE B N 1
ATOM 4896 C CA . PHE B 1 153 ? -7.18 -15.961 -9.484 1 95.19 153 PHE B CA 1
ATOM 4897 C C . PHE B 1 153 ? -7.996 -14.859 -8.812 1 95.19 153 PHE B C 1
ATOM 4899 O O . PHE B 1 153 ? -9.148 -15.078 -8.438 1 95.19 153 PHE B O 1
ATOM 4906 N N . ALA B 1 154 ? -7.398 -13.641 -8.594 1 96.12 154 ALA B N 1
ATOM 4907 C CA . ALA B 1 154 ? -8.102 -12.523 -7.973 1 96.12 154 ALA B CA 1
ATOM 4908 C C . ALA B 1 154 ? -9.422 -12.242 -8.68 1 96.12 154 ALA B C 1
ATOM 4910 O O . ALA B 1 154 ? -10.461 -12.102 -8.031 1 96.12 154 ALA B O 1
ATOM 4911 N N . ASP B 1 155 ? -9.398 -12.273 -9.938 1 95.5 155 ASP B N 1
ATOM 4912 C CA . ASP B 1 155 ? -10.578 -11.961 -10.727 1 95.5 155 ASP B CA 1
ATOM 4913 C C . ASP B 1 155 ? -11.602 -13.094 -10.656 1 95.5 155 ASP B C 1
ATOM 4915 O O . ASP B 1 155 ? -12.797 -12.852 -10.508 1 95.5 155 ASP B O 1
ATOM 4919 N N . VAL B 1 156 ? -11.18 -14.297 -10.75 1 96.31 156 VAL B N 1
ATOM 4920 C CA . VAL B 1 156 ? -12.086 -15.445 -10.75 1 96.31 156 VAL B CA 1
ATOM 4921 C C . VAL B 1 156 ? -12.734 -15.586 -9.383 1 96.31 156 VAL B C 1
ATOM 4923 O O . VAL B 1 156 ? -13.945 -15.828 -9.281 1 96.31 156 VAL B O 1
ATOM 4926 N N . ILE B 1 157 ? -11.898 -15.438 -8.359 1 97.44 157 ILE B N 1
ATOM 4927 C CA . ILE B 1 157 ? -12.438 -15.594 -7.012 1 97.44 157 ILE B CA 1
ATOM 4928 C C . ILE B 1 157 ? -13.43 -14.469 -6.719 1 97.44 157 ILE B C 1
ATOM 4930 O O . ILE B 1 157 ? -14.398 -14.664 -5.98 1 97.44 157 ILE B O 1
ATOM 4934 N N . ASN B 1 158 ? -13.219 -13.266 -7.227 1 97.5 158 ASN B N 1
ATOM 4935 C CA . ASN B 1 158 ? -14.195 -12.195 -7.137 1 97.5 158 ASN B CA 1
ATOM 4936 C C . ASN B 1 158 ? -15.508 -12.57 -7.816 1 97.5 158 ASN B C 1
ATOM 4938 O O . ASN B 1 158 ? -16.594 -12.234 -7.328 1 97.5 158 ASN B O 1
ATOM 4942 N N . ASP B 1 159 ? -15.406 -13.219 -8.969 1 98.31 159 ASP B N 1
ATOM 4943 C CA . ASP B 1 159 ? -16.594 -13.688 -9.672 1 98.31 159 ASP B CA 1
ATOM 4944 C C . ASP B 1 159 ? -17.375 -14.688 -8.82 1 98.31 159 ASP B C 1
ATOM 4946 O O . ASP B 1 159 ? -18.609 -14.68 -8.805 1 98.31 159 ASP B O 1
ATOM 4950 N N . VAL B 1 160 ? -16.656 -15.508 -8.141 1 98.19 160 VAL B N 1
ATOM 4951 C CA . VAL B 1 160 ? -17.297 -16.453 -7.227 1 98.19 160 VAL B CA 1
ATOM 4952 C C . VAL B 1 160 ? -18.016 -15.68 -6.121 1 98.19 160 VAL B C 1
ATOM 4954 O O . VAL B 1 160 ? -19.172 -15.984 -5.785 1 98.19 160 VAL B O 1
ATOM 4957 N N . ALA B 1 161 ? -17.375 -14.664 -5.578 1 98.19 161 ALA B N 1
ATOM 4958 C CA . ALA B 1 161 ? -17.953 -13.836 -4.523 1 98.19 161 ALA B CA 1
ATOM 4959 C C . ALA B 1 161 ? -19.25 -13.188 -4.992 1 98.19 161 ALA B C 1
ATOM 4961 O O . ALA B 1 161 ? -20.281 -13.289 -4.32 1 98.19 161 ALA B O 1
ATOM 4962 N N . LEU B 1 162 ? -19.234 -12.57 -6.141 1 98.12 162 LEU B N 1
ATOM 4963 C CA . LEU B 1 162 ? -20.406 -11.883 -6.668 1 98.12 162 LEU B CA 1
ATOM 4964 C C . LEU B 1 162 ? -21.531 -12.875 -6.953 1 98.12 162 LEU B C 1
ATOM 4966 O O . LEU B 1 162 ? -22.719 -12.547 -6.77 1 98.12 162 LEU B O 1
ATOM 4970 N N . THR B 1 163 ? -21.156 -14.023 -7.426 1 98.19 163 THR B N 1
ATOM 4971 C CA . THR B 1 163 ? -22.172 -15.062 -7.66 1 98.19 163 THR B CA 1
ATOM 4972 C C . THR B 1 163 ? -22.828 -15.484 -6.352 1 98.19 163 THR B C 1
ATOM 4974 O O . THR B 1 163 ? -24.047 -15.648 -6.293 1 98.19 163 THR B O 1
ATOM 4977 N N . LEU B 1 164 ? -22.031 -15.641 -5.355 1 97.94 164 LEU B N 1
ATOM 4978 C CA . LEU B 1 164 ? -22.578 -15.961 -4.039 1 97.94 164 LEU B CA 1
ATOM 4979 C C . LEU B 1 164 ? -23.516 -14.859 -3.551 1 97.94 164 LEU B C 1
ATOM 4981 O O . LEU B 1 164 ? -24.578 -15.148 -2.996 1 97.94 164 LEU B O 1
ATOM 4985 N N . ASP B 1 165 ? -23.141 -13.648 -3.738 1 97.06 165 ASP B N 1
ATOM 4986 C CA . ASP B 1 165 ? -24 -12.516 -3.387 1 97.06 165 ASP B CA 1
ATOM 4987 C C . ASP B 1 165 ? -25.359 -12.625 -4.078 1 97.06 165 ASP B C 1
ATOM 4989 O O . ASP B 1 165 ? -26.406 -12.438 -3.443 1 97.06 165 ASP B O 1
ATOM 4993 N N . MET B 1 166 ? -25.344 -12.953 -5.355 1 96.56 166 MET B N 1
ATOM 4994 C CA . MET B 1 166 ? -26.562 -13.055 -6.152 1 96.56 166 MET B CA 1
ATOM 4995 C C . MET B 1 166 ? -27.438 -14.203 -5.656 1 96.56 166 MET B C 1
ATOM 4997 O O . MET B 1 166 ? -28.656 -14.141 -5.75 1 96.56 166 MET B O 1
ATOM 5001 N N . PHE B 1 167 ? -26.828 -15.156 -5.113 1 96.44 167 PHE B N 1
ATOM 5002 C CA . PHE B 1 167 ? -27.531 -16.375 -4.699 1 96.44 167 PHE B CA 1
ATOM 5003 C C . PHE B 1 167 ? -28.094 -16.219 -3.293 1 96.44 167 PHE B C 1
ATOM 5005 O O . PHE B 1 167 ? -29.031 -16.922 -2.908 1 96.44 167 PHE B O 1
ATOM 5012 N N . ALA B 1 168 ? -27.656 -15.328 -2.502 1 94.94 168 ALA B N 1
ATOM 5013 C CA . ALA B 1 168 ? -27.922 -15.188 -1.075 1 94.94 168 ALA B CA 1
ATOM 5014 C C . ALA B 1 168 ? -29.422 -15.016 -0.823 1 94.94 168 ALA B C 1
ATOM 5016 O O . ALA B 1 168 ? -30 -15.664 0.056 1 94.94 168 ALA B O 1
ATOM 5017 N N . PRO B 1 169 ? -30.172 -14.188 -1.606 1 92.81 169 PRO B N 1
ATOM 5018 C CA . PRO B 1 169 ? -31.594 -13.992 -1.328 1 92.81 169 PRO B CA 1
ATOM 5019 C C . PRO B 1 169 ? -32.469 -15.172 -1.763 1 92.81 169 PRO B C 1
ATOM 5021 O O . PRO B 1 169 ? -33.594 -15.305 -1.328 1 92.81 169 PRO B O 1
ATOM 5024 N N . ILE B 1 170 ? -31.891 -15.969 -2.627 1 92.62 170 ILE B N 1
ATOM 5025 C CA . ILE B 1 170 ? -32.625 -17.109 -3.15 1 92.62 170 ILE B CA 1
ATOM 5026 C C . ILE B 1 170 ? -32.531 -18.281 -2.17 1 92.62 170 ILE B C 1
ATOM 5028 O O . ILE B 1 170 ? -33.406 -19.125 -2.111 1 92.62 170 ILE B O 1
ATOM 5032 N N . ALA B 1 171 ? -31.484 -18.344 -1.4 1 93.38 171 ALA B N 1
ATOM 5033 C CA . ALA B 1 171 ? -31.25 -19.422 -0.44 1 93.38 171 ALA B CA 1
ATOM 5034 C C . ALA B 1 171 ? -32.125 -19.234 0.809 1 93.38 171 ALA B C 1
ATOM 5036 O O . ALA B 1 171 ? -32.531 -18.109 1.113 1 93.38 171 ALA B O 1
ATOM 5037 N N . PRO B 1 172 ? -32.438 -20.406 1.451 1 92 172 PRO B N 1
ATOM 5038 C CA . PRO B 1 172 ? -33.125 -20.266 2.74 1 92 172 PRO B CA 1
ATOM 5039 C C . PRO B 1 172 ? -32.375 -19.328 3.695 1 92 172 PRO B C 1
ATOM 5041 O O . PRO B 1 172 ? -31.141 -19.297 3.709 1 92 172 PRO B O 1
ATOM 5044 N N . ALA B 1 173 ? -33.094 -18.578 4.488 1 86.31 173 ALA B N 1
ATOM 5045 C CA . ALA B 1 173 ? -32.594 -17.516 5.352 1 86.31 173 ALA B CA 1
ATOM 5046 C C . ALA B 1 173 ? -31.516 -18.047 6.297 1 86.31 173 ALA B C 1
ATOM 5048 O O . ALA B 1 173 ? -30.562 -17.328 6.629 1 86.31 173 ALA B O 1
ATOM 5049 N N . GLU B 1 174 ? -31.609 -19.312 6.617 1 88.88 174 GLU B N 1
ATOM 5050 C CA . GLU B 1 174 ? -30.672 -19.891 7.578 1 88.88 174 GLU B CA 1
ATOM 5051 C C . GLU B 1 174 ? -29.266 -20 6.992 1 88.88 174 GLU B C 1
ATOM 5053 O O . GLU B 1 174 ? -28.281 -20.062 7.73 1 88.88 174 GLU B O 1
ATOM 5058 N N . TYR B 1 175 ? -29.188 -19.984 5.648 1 93.31 175 TYR B N 1
ATOM 5059 C CA . TYR B 1 175 ? -27.891 -20.172 5.004 1 93.31 175 TYR B CA 1
ATOM 5060 C C . TYR B 1 175 ? -27.344 -18.844 4.492 1 93.31 175 TYR B C 1
ATOM 5062 O O . TYR B 1 175 ? -26.203 -18.781 4.012 1 93.31 175 TYR B O 1
ATOM 5070 N N . SER B 1 176 ? -28.125 -17.766 4.598 1 91.81 176 SER B N 1
ATOM 5071 C CA . SER B 1 176 ? -27.734 -16.469 4.027 1 91.81 176 SER B CA 1
ATOM 5072 C C . SER B 1 176 ? -26.453 -15.953 4.66 1 91.81 176 SER B C 1
ATOM 5074 O O . SER B 1 176 ? -25.562 -15.461 3.959 1 91.81 176 SER B O 1
ATOM 5076 N N . LEU B 1 177 ? -26.359 -16.125 5.922 1 91.19 177 LEU B N 1
ATOM 5077 C CA . LEU B 1 177 ? -25.172 -15.641 6.617 1 91.19 177 LEU B CA 1
ATOM 5078 C C . LEU B 1 177 ? -23.922 -16.391 6.145 1 91.19 177 LEU B C 1
ATOM 5080 O O . LEU B 1 177 ? -22.891 -15.766 5.898 1 91.19 177 LEU B O 1
ATOM 5084 N N . PHE B 1 178 ? -24.078 -17.656 6.02 1 94.06 178 PHE B N 1
ATOM 5085 C CA . PHE B 1 178 ? -22.953 -18.469 5.586 1 94.06 178 PHE B CA 1
ATOM 5086 C C . PHE B 1 178 ? -22.531 -18.109 4.168 1 94.06 178 PHE B C 1
ATOM 5088 O O . PHE B 1 178 ? -21.344 -17.938 3.891 1 94.06 178 PHE B O 1
ATOM 5095 N N . ILE B 1 179 ? -23.484 -17.938 3.322 1 96.56 179 ILE B N 1
ATOM 5096 C CA . ILE B 1 179 ? -23.234 -17.625 1.922 1 96.56 179 ILE B CA 1
ATOM 5097 C C . ILE B 1 179 ? -22.547 -16.25 1.82 1 96.56 179 ILE B C 1
ATOM 5099 O O . ILE B 1 179 ? -21.547 -16.109 1.121 1 96.56 179 ILE B O 1
ATOM 5103 N N . LEU B 1 180 ? -23.031 -15.328 2.566 1 95.56 180 LEU B N 1
ATOM 5104 C CA . LEU B 1 180 ? -22.484 -13.977 2.512 1 95.56 180 LEU B CA 1
ATOM 5105 C C . LEU B 1 180 ? -21.109 -13.914 3.168 1 95.56 180 LEU B C 1
ATOM 5107 O O . LEU B 1 180 ? -20.25 -13.148 2.744 1 95.56 180 LEU B O 1
ATOM 5111 N N . SER B 1 181 ? -20.922 -14.703 4.188 1 95.25 181 SER B N 1
ATOM 5112 C CA . SER B 1 181 ? -19.594 -14.781 4.805 1 95.25 181 SER B CA 1
ATOM 5113 C C . SER B 1 181 ? -18.578 -15.359 3.844 1 95.25 181 SER B C 1
ATOM 5115 O O . SER B 1 181 ? -17.453 -14.867 3.756 1 95.25 181 SER B O 1
ATOM 5117 N N . LEU B 1 182 ? -18.953 -16.359 3.18 1 96.25 182 LEU B N 1
ATOM 5118 C CA . LEU B 1 182 ? -18.078 -16.953 2.172 1 96.25 182 LEU B CA 1
ATOM 5119 C C . LEU B 1 182 ? -17.781 -15.945 1.063 1 96.25 182 LEU B C 1
ATOM 5121 O O . LEU B 1 182 ? -16.656 -15.867 0.582 1 96.25 182 LEU B O 1
ATOM 5125 N N . SER B 1 183 ? -18.766 -15.227 0.689 1 97.5 183 SER B N 1
ATOM 5126 C CA . SER B 1 183 ? -18.594 -14.18 -0.309 1 97.5 183 SER B CA 1
ATOM 5127 C C . SER B 1 183 ? -17.547 -13.156 0.146 1 97.5 183 SER B C 1
ATOM 5129 O O . SER B 1 183 ? -16.641 -12.812 -0.608 1 97.5 183 SER B O 1
ATOM 5131 N N . THR B 1 184 ? -17.703 -12.773 1.339 1 95.88 184 THR B N 1
ATOM 5132 C CA . THR B 1 184 ? -16.766 -11.797 1.89 1 95.88 184 THR B CA 1
ATOM 5133 C C . THR B 1 184 ? -15.352 -12.367 1.933 1 95.88 184 THR B C 1
ATOM 5135 O O . THR B 1 184 ? -14.383 -11.656 1.654 1 95.88 184 THR B O 1
ATOM 5138 N N . PHE B 1 185 ? -15.273 -13.57 2.316 1 95.94 185 PHE B N 1
ATOM 5139 C CA . PHE B 1 185 ? -13.969 -14.234 2.32 1 95.94 185 PHE B CA 1
ATOM 5140 C C . PHE B 1 185 ? -13.367 -14.242 0.924 1 95.94 185 PHE B C 1
ATOM 5142 O O . PHE B 1 185 ? -12.188 -13.93 0.752 1 95.94 185 PHE B O 1
ATOM 5149 N N . CYS B 1 186 ? -14.125 -14.523 -0.066 1 97.06 186 CYS B N 1
ATOM 5150 C CA . CYS B 1 186 ? -13.672 -14.523 -1.452 1 97.06 186 CYS B CA 1
ATOM 5151 C C . CYS B 1 186 ? -13.227 -13.133 -1.882 1 97.06 186 CYS B C 1
ATOM 5153 O O . CYS B 1 186 ? -12.195 -12.984 -2.539 1 97.06 186 CYS B O 1
ATOM 5155 N N . LYS B 1 187 ? -13.953 -12.148 -1.476 1 96.56 187 LYS B N 1
ATOM 5156 C CA . LYS B 1 187 ? -13.586 -10.781 -1.813 1 96.56 187 LYS B CA 1
ATOM 5157 C C . LYS B 1 187 ? -12.258 -10.391 -1.159 1 96.56 187 LYS B C 1
ATOM 5159 O O . LYS B 1 187 ? -11.461 -9.664 -1.753 1 96.56 187 LYS B O 1
ATOM 5164 N N . THR B 1 188 ? -12.102 -10.828 -0.005 1 94.31 188 THR B N 1
ATOM 5165 C CA . THR B 1 188 ? -10.844 -10.57 0.692 1 94.31 188 THR B CA 1
ATOM 5166 C C . THR B 1 188 ? -9.672 -11.219 -0.043 1 94.31 188 THR B C 1
ATOM 5168 O O . THR B 1 188 ? -8.625 -10.594 -0.225 1 94.31 188 THR B O 1
ATOM 5171 N N . MET B 1 189 ? -9.859 -12.414 -0.462 1 95.19 189 MET B N 1
ATOM 5172 C CA . MET B 1 189 ? -8.82 -13.094 -1.227 1 95.19 189 MET B CA 1
ATOM 5173 C C . MET B 1 189 ? -8.516 -12.352 -2.521 1 95.19 189 MET B C 1
ATOM 5175 O O . MET B 1 189 ? -7.359 -12.242 -2.924 1 95.19 189 MET B O 1
ATOM 5179 N N . CYS B 1 190 ? -9.555 -11.875 -3.104 1 96.12 190 CYS B N 1
ATOM 5180 C CA . CYS B 1 190 ? -9.398 -11.094 -4.328 1 96.12 190 CYS B CA 1
ATOM 5181 C C . CYS B 1 190 ? -8.547 -9.852 -4.082 1 96.12 190 CYS B C 1
ATOM 5183 O O . CYS B 1 190 ? -7.551 -9.633 -4.766 1 96.12 190 CYS B O 1
ATOM 5185 N N . GLY B 1 191 ? -8.906 -9.164 -3.084 1 93.31 191 GLY B N 1
ATOM 5186 C CA . GLY B 1 191 ? -8.18 -7.945 -2.771 1 93.31 191 GLY B CA 1
ATOM 5187 C C . GLY B 1 191 ? -6.711 -8.188 -2.473 1 93.31 191 GLY B C 1
ATOM 5188 O O . GLY B 1 191 ? -5.848 -7.445 -2.945 1 93.31 191 GLY B O 1
ATOM 5189 N N . MET B 1 192 ? -6.438 -9.148 -1.753 1 90.44 192 MET B N 1
ATOM 5190 C CA . MET B 1 192 ? -5.07 -9.477 -1.369 1 90.44 192 MET B CA 1
ATOM 5191 C C . MET B 1 192 ? -4.254 -9.906 -2.582 1 90.44 192 MET B C 1
ATOM 5193 O O . MET B 1 192 ? -3.121 -9.453 -2.768 1 90.44 192 MET B O 1
ATOM 5197 N N . SER B 1 193 ? -4.836 -10.789 -3.344 1 93.88 193 SER B N 1
ATOM 5198 C CA . SER B 1 193 ? -4.145 -11.289 -4.527 1 93.88 193 SER B CA 1
ATOM 5199 C C . SER B 1 193 ? -3.904 -10.172 -5.539 1 93.88 193 SER B C 1
ATOM 5201 O O . SER B 1 193 ? -2.805 -10.047 -6.082 1 93.88 193 SER B O 1
ATOM 5203 N N . ALA B 1 194 ? -4.918 -9.398 -5.746 1 94.38 194 ALA B N 1
ATOM 5204 C CA . ALA B 1 194 ? -4.809 -8.273 -6.68 1 94.38 194 ALA B CA 1
ATOM 5205 C C . ALA B 1 194 ? -3.775 -7.262 -6.199 1 94.38 194 ALA B C 1
ATOM 5207 O O . ALA B 1 194 ? -2.965 -6.77 -6.988 1 94.38 194 ALA B O 1
ATOM 5208 N N . GLY B 1 195 ? -3.822 -6.984 -4.949 1 89.69 195 GLY B N 1
ATOM 5209 C CA . GLY B 1 195 ? -2.869 -6.047 -4.379 1 89.69 195 GLY B CA 1
ATOM 5210 C C . GLY B 1 195 ? -1.434 -6.531 -4.465 1 89.69 195 GLY B C 1
ATOM 5211 O O . GLY B 1 195 ? -0.531 -5.758 -4.793 1 89.69 195 GLY B O 1
ATOM 5212 N N . ALA B 1 196 ? -1.217 -7.73 -4.172 1 87.94 196 ALA B N 1
ATOM 5213 C CA . ALA B 1 196 ? 0.127 -8.297 -4.164 1 87.94 196 ALA B CA 1
ATOM 5214 C C . ALA B 1 196 ? 0.714 -8.344 -5.57 1 87.94 196 ALA B C 1
ATOM 5216 O O . ALA B 1 196 ? 1.915 -8.125 -5.758 1 87.94 196 ALA B O 1
ATOM 5217 N N . THR B 1 197 ? -0.103 -8.609 -6.535 1 92.38 197 THR B N 1
ATOM 5218 C CA . THR B 1 197 ? 0.395 -8.773 -7.898 1 92.38 197 THR B CA 1
ATOM 5219 C C . THR B 1 197 ? 0.508 -7.422 -8.594 1 92.38 197 THR B C 1
ATOM 5221 O O . THR B 1 197 ? 1.269 -7.273 -9.555 1 92.38 197 THR B O 1
ATOM 5224 N N . LYS B 1 198 ? -0.293 -6.461 -8.141 1 91.56 198 LYS B N 1
ATOM 5225 C CA . LYS B 1 198 ? -0.305 -5.148 -8.781 1 91.56 198 LYS B CA 1
ATOM 5226 C C . LYS B 1 198 ? 1.085 -4.52 -8.766 1 91.56 198 LYS B C 1
ATOM 5228 O O . LYS B 1 198 ? 1.515 -3.934 -9.766 1 91.56 198 LYS B O 1
ATOM 5233 N N . GLY B 1 199 ? 1.816 -4.562 -7.691 1 86 199 GLY B N 1
ATOM 5234 C CA . GLY B 1 199 ? 3.156 -4.004 -7.598 1 86 199 GLY B CA 1
ATOM 5235 C C . GLY B 1 199 ? 4.113 -4.574 -8.625 1 86 199 GLY B C 1
ATOM 5236 O O . GLY B 1 199 ? 4.863 -3.832 -9.258 1 86 199 GLY B O 1
ATOM 5237 N N . ARG B 1 200 ? 4.039 -5.816 -8.805 1 86.88 200 ARG B N 1
ATOM 5238 C CA . ARG B 1 200 ? 4.934 -6.48 -9.742 1 86.88 200 ARG B CA 1
ATOM 5239 C C . ARG B 1 200 ? 4.566 -6.141 -11.188 1 86.88 200 ARG B C 1
ATOM 5241 O O . ARG B 1 200 ? 5.445 -5.953 -12.031 1 86.88 200 ARG B O 1
ATOM 5248 N N . ILE B 1 201 ? 3.352 -6.086 -11.469 1 92.06 201 ILE B N 1
ATOM 5249 C CA . ILE B 1 201 ? 2.881 -5.758 -12.812 1 92.06 201 ILE B CA 1
ATOM 5250 C C . ILE B 1 201 ? 3.266 -4.32 -13.156 1 92.06 201 ILE B C 1
ATOM 5252 O O . ILE B 1 201 ? 3.744 -4.051 -14.266 1 92.06 201 ILE B O 1
ATOM 5256 N N . THR B 1 202 ? 3.117 -3.443 -12.219 1 90.88 202 THR B N 1
ATOM 5257 C CA . THR B 1 202 ? 3.506 -2.051 -12.422 1 90.88 202 THR B CA 1
ATOM 5258 C C . THR B 1 202 ? 5.004 -1.941 -12.68 1 90.88 202 THR B C 1
ATOM 5260 O O . THR B 1 202 ? 5.438 -1.177 -13.539 1 90.88 202 THR B O 1
ATOM 5263 N N . GLN B 1 203 ? 5.758 -2.721 -11.945 1 87 203 GLN B N 1
ATOM 5264 C CA . GLN B 1 203 ? 7.207 -2.748 -12.133 1 87 203 GLN B CA 1
ATOM 5265 C C . GLN B 1 203 ? 7.566 -3.217 -13.539 1 87 203 GLN B C 1
ATOM 5267 O O . GLN B 1 203 ? 8.531 -2.73 -14.133 1 87 203 GLN B O 1
ATOM 5272 N N . HIS B 1 204 ? 6.875 -4.129 -14.008 1 88.56 204 HIS B N 1
ATOM 5273 C CA . HIS B 1 204 ? 7.094 -4.629 -15.359 1 88.56 204 HIS B CA 1
ATOM 5274 C C . HIS B 1 204 ? 6.934 -3.518 -16.391 1 88.56 204 HIS B C 1
ATOM 5276 O O . HIS B 1 204 ? 7.676 -3.469 -17.375 1 88.56 204 HIS B O 1
ATOM 5282 N N . PHE B 1 205 ? 6.039 -2.641 -16.156 1 92.06 205 PHE B N 1
ATOM 5283 C CA . PHE B 1 205 ? 5.766 -1.581 -17.125 1 92.06 205 PHE B CA 1
ATOM 5284 C C . PHE B 1 205 ? 6.828 -0.492 -17.047 1 92.06 205 PHE B C 1
ATOM 5286 O O . PHE B 1 205 ? 7.023 0.262 -18 1 92.06 205 PHE B O 1
ATOM 5293 N N . ALA B 1 206 ? 7.379 -0.398 -15.812 1 86.81 206 ALA B N 1
ATOM 5294 C CA . ALA B 1 206 ? 8.391 0.635 -15.633 1 86.81 206 ALA B CA 1
ATOM 5295 C C . ALA B 1 206 ? 9.664 0.292 -16.406 1 86.81 206 ALA B C 1
ATOM 5297 O O . ALA B 1 206 ? 10.32 -0.716 -16.125 1 86.81 206 ALA B O 1
ATOM 5298 N N . SER B 1 207 ? 9.938 0.801 -17.547 1 72 207 SER B N 1
ATOM 5299 C CA . SER B 1 207 ? 11.18 0.595 -18.281 1 72 207 SER B CA 1
ATOM 5300 C C . SER B 1 207 ? 12.375 1.181 -17.531 1 72 207 SER B C 1
ATOM 5302 O O . SER B 1 207 ? 12.211 1.802 -16.484 1 72 207 SER B O 1
ATOM 5304 N N . ASP B 1 208 ? 13.688 0.798 -17.875 1 59.66 208 ASP B N 1
ATOM 5305 C CA . ASP B 1 208 ? 14.969 1.159 -17.281 1 59.66 208 ASP B CA 1
ATOM 5306 C C . ASP B 1 208 ? 14.938 2.584 -16.734 1 59.66 208 ASP B C 1
ATOM 5308 O O . ASP B 1 208 ? 15.555 2.871 -15.703 1 59.66 208 ASP B O 1
ATOM 5312 N N . ASN B 1 209 ? 13.82 3.352 -16.938 1 54.56 209 ASN B N 1
ATOM 5313 C CA . ASN B 1 209 ? 13.797 4.738 -16.484 1 54.56 209 ASN B CA 1
ATOM 5314 C C . ASN B 1 209 ? 12.391 5.164 -16.062 1 54.56 209 ASN B C 1
ATOM 5316 O O . ASN B 1 209 ? 12.094 6.359 -16 1 54.56 209 ASN B O 1
ATOM 5320 N N . GLY B 1 210 ? 11.773 4.094 -15.891 1 60.69 210 GLY B N 1
ATOM 5321 C CA . GLY B 1 210 ? 10.406 4.539 -15.672 1 60.69 210 GLY B CA 1
ATOM 5322 C C . GLY B 1 210 ? 10.133 4.926 -14.227 1 60.69 210 GLY B C 1
ATOM 5323 O O . GLY B 1 210 ? 10.805 4.441 -13.312 1 60.69 210 GLY B O 1
ATOM 5324 N N . ASN B 1 211 ? 9.516 6.004 -14.039 1 74.38 211 ASN B N 1
ATOM 5325 C CA . ASN B 1 211 ? 9.078 6.555 -12.766 1 74.38 211 ASN B CA 1
ATOM 5326 C C . ASN B 1 211 ? 7.957 5.727 -12.148 1 74.38 211 ASN B C 1
ATOM 5328 O O . ASN B 1 211 ? 6.793 5.887 -12.516 1 74.38 211 ASN B O 1
ATOM 5332 N N . MET B 1 212 ? 8.289 4.746 -11.32 1 80.5 212 MET B N 1
ATOM 5333 C CA . MET B 1 212 ? 7.34 3.844 -10.664 1 80.5 212 MET B CA 1
ATOM 5334 C C . MET B 1 212 ? 6.246 4.629 -9.953 1 80.5 212 MET B C 1
ATOM 5336 O O . MET B 1 212 ? 5.086 4.219 -9.945 1 80.5 212 MET B O 1
ATOM 5340 N N . ALA B 1 213 ? 6.648 5.766 -9.453 1 75.75 213 ALA B N 1
ATOM 5341 C CA . ALA B 1 213 ? 5.688 6.574 -8.711 1 75.75 213 ALA B CA 1
ATOM 5342 C C . ALA B 1 213 ? 4.641 7.18 -9.641 1 75.75 213 ALA B C 1
ATOM 5344 O O . ALA B 1 213 ? 3.447 7.18 -9.328 1 75.75 213 ALA B O 1
ATOM 5345 N N . ASP B 1 214 ? 5.113 7.621 -10.742 1 81.94 214 ASP B N 1
ATOM 5346 C CA . ASP B 1 214 ? 4.199 8.195 -11.727 1 81.94 214 ASP B CA 1
ATOM 5347 C C . ASP B 1 214 ? 3.264 7.129 -12.297 1 81.94 214 ASP B C 1
ATOM 5349 O O . ASP B 1 214 ? 2.064 7.367 -12.453 1 81.94 214 ASP B O 1
ATOM 5353 N N . LEU B 1 215 ? 3.836 6 -12.539 1 87.62 215 LEU B N 1
ATOM 5354 C CA . LEU B 1 215 ? 3.035 4.906 -13.086 1 87.62 215 LEU B CA 1
ATOM 5355 C C . LEU B 1 215 ? 1.948 4.488 -12.102 1 87.62 215 LEU B C 1
ATOM 5357 O O . LEU B 1 215 ? 0.792 4.301 -12.484 1 87.62 215 LEU B O 1
ATOM 5361 N N . THR B 1 216 ? 2.283 4.402 -10.898 1 84.88 216 THR B N 1
ATOM 5362 C CA . THR B 1 216 ? 1.339 4.016 -9.852 1 84.88 216 THR B CA 1
ATOM 5363 C C . THR B 1 216 ? 0.224 5.051 -9.727 1 84.88 216 THR B C 1
ATOM 5365 O O . THR B 1 216 ? -0.947 4.691 -9.578 1 84.88 216 THR B O 1
ATOM 5368 N N . ALA B 1 217 ? 0.618 6.262 -9.797 1 81 217 ALA B N 1
ATOM 5369 C CA . ALA B 1 217 ? -0.363 7.34 -9.695 1 81 217 ALA B CA 1
ATOM 5370 C C . ALA B 1 217 ? -1.336 7.309 -10.867 1 81 217 ALA B C 1
ATOM 5372 O O . ALA B 1 217 ? -2.547 7.453 -10.688 1 81 217 ALA B O 1
ATOM 5373 N N . LYS B 1 218 ? -0.819 7.137 -12.023 1 86.06 218 LYS B N 1
ATOM 5374 C CA . LYS B 1 218 ? -1.658 7.105 -13.219 1 86.06 218 LYS B CA 1
ATOM 5375 C C . LYS B 1 218 ? -2.578 5.887 -13.219 1 86.06 218 LYS B C 1
ATOM 5377 O O . LYS B 1 218 ? -3.754 5.988 -13.57 1 86.06 218 LYS B O 1
ATOM 5382 N N . GLU B 1 219 ? -2.066 4.777 -12.766 1 89.56 219 GLU B N 1
ATOM 5383 C CA . GLU B 1 219 ? -2.898 3.582 -12.656 1 89.56 219 GLU B CA 1
ATOM 5384 C C . GLU B 1 219 ? -4.031 3.789 -11.656 1 89.56 219 GLU B C 1
ATOM 5386 O O . GLU B 1 219 ? -5.164 3.354 -11.891 1 89.56 219 GLU B O 1
ATOM 5391 N N . SER B 1 220 ? -3.764 4.43 -10.586 1 84.81 220 SER B N 1
ATOM 5392 C CA . SER B 1 220 ? -4.777 4.727 -9.578 1 84.81 220 SER B CA 1
ATOM 5393 C C . SER B 1 220 ? -5.871 5.625 -10.148 1 84.81 220 SER B C 1
ATOM 5395 O O . SER B 1 220 ? -7.059 5.41 -9.891 1 84.81 220 SER B O 1
ATOM 5397 N N . THR B 1 221 ? -5.43 6.609 -10.875 1 84.31 221 THR B N 1
ATOM 5398 C CA . THR B 1 221 ? -6.387 7.52 -11.492 1 84.31 221 THR B CA 1
ATOM 5399 C C . THR B 1 221 ? -7.25 6.789 -12.516 1 84.31 221 THR B C 1
ATOM 5401 O O . THR B 1 221 ? -8.461 7.02 -12.594 1 84.31 221 THR B O 1
ATOM 5404 N N . GLN B 1 222 ? -6.637 5.953 -13.258 1 90.38 222 GLN B N 1
ATOM 5405 C CA . GLN B 1 222 ? -7.375 5.156 -14.227 1 90.38 222 GLN B CA 1
ATOM 5406 C C . GLN B 1 222 ? -8.375 4.234 -13.539 1 90.38 222 GLN B C 1
ATOM 5408 O O . GLN B 1 222 ? -9.523 4.109 -13.977 1 90.38 222 GLN B O 1
ATOM 5413 N N . GLU B 1 223 ? -7.957 3.607 -12.469 1 89 223 GLU B N 1
ATOM 5414 C CA . GLU B 1 223 ? -8.844 2.738 -11.695 1 89 223 GLU B CA 1
ATOM 5415 C C . GLU B 1 223 ? -10.031 3.516 -11.141 1 89 223 GLU B C 1
ATOM 5417 O O . GLU B 1 223 ? -11.156 3.021 -11.148 1 89 223 GLU B O 1
ATOM 5422 N N . THR B 1 224 ? -9.805 4.68 -10.742 1 86.19 224 THR B N 1
ATOM 5423 C CA . THR B 1 224 ? -10.875 5.52 -10.203 1 86.19 224 THR B CA 1
ATOM 5424 C C . THR B 1 224 ? -11.867 5.898 -11.289 1 86.19 224 THR B C 1
ATOM 5426 O O . THR B 1 224 ? -13.078 5.871 -11.07 1 86.19 224 THR B O 1
ATOM 5429 N N . LEU B 1 225 ? -11.336 6.289 -12.383 1 87.81 225 LEU B N 1
ATOM 5430 C CA . LEU B 1 225 ? -12.219 6.617 -13.5 1 87.81 225 LEU B CA 1
ATOM 5431 C C . LEU B 1 225 ? -13.102 5.43 -13.859 1 87.81 225 LEU B C 1
ATOM 5433 O O . LEU B 1 225 ? -14.312 5.586 -14.039 1 87.81 225 LEU B O 1
ATOM 5437 N N . VAL B 1 226 ? -12.5 4.309 -13.938 1 93.19 226 VAL B N 1
ATOM 5438 C CA . VAL B 1 226 ? -13.234 3.098 -14.281 1 93.19 226 VAL B CA 1
ATOM 5439 C C . VAL B 1 226 ? -14.281 2.811 -13.203 1 93.19 226 VAL B C 1
ATOM 5441 O O . VAL B 1 226 ? -15.414 2.428 -13.516 1 93.19 226 VAL B O 1
ATOM 5444 N N . SER B 1 227 ? -13.93 2.963 -11.961 1 90.94 227 SER B N 1
ATOM 5445 C CA . SER B 1 227 ? -14.852 2.74 -10.859 1 90.94 227 SER B CA 1
ATOM 5446 C C . SER B 1 227 ? -16.047 3.689 -10.93 1 90.94 227 SER B C 1
ATOM 5448 O O . SER B 1 227 ? -17.188 3.279 -10.727 1 90.94 227 SER B O 1
ATOM 5450 N N . LEU B 1 228 ? -15.812 4.914 -11.266 1 89.12 228 LEU B N 1
ATOM 5451 C CA . LEU B 1 228 ? -16.875 5.91 -11.352 1 89.12 228 LEU B CA 1
ATOM 5452 C C . LEU B 1 228 ? -17.797 5.613 -12.523 1 89.12 228 LEU B C 1
ATOM 5454 O O . LEU B 1 228 ? -19.031 5.59 -12.359 1 89.12 228 LEU B O 1
ATOM 5458 N N . LEU B 1 229 ? -17.234 5.383 -13.641 1 92.75 229 LEU B N 1
ATOM 5459 C CA . LEU B 1 229 ? -18.031 5.02 -14.812 1 92.75 229 LEU B CA 1
ATOM 5460 C C . LEU B 1 229 ? -18.766 3.709 -14.578 1 92.75 229 LEU B C 1
ATOM 5462 O O . LEU B 1 229 ? -19.922 3.553 -15.016 1 92.75 229 LEU B O 1
ATOM 5466 N N . GLY B 1 230 ? -18.016 2.805 -13.969 1 93.56 230 GLY B N 1
ATOM 5467 C CA . GLY B 1 230 ? -18.641 1.532 -13.633 1 93.56 230 GLY B CA 1
ATOM 5468 C C . GLY B 1 230 ? -19.828 1.675 -12.703 1 93.56 230 GLY B C 1
ATOM 5469 O O . GLY B 1 230 ? -20.859 1.021 -12.906 1 93.56 230 GLY B O 1
ATOM 5470 N N . MET B 1 231 ? -19.688 2.471 -11.75 1 90.19 231 MET B N 1
ATOM 5471 C CA . MET B 1 231 ? -20.781 2.699 -10.805 1 90.19 231 MET B CA 1
ATOM 5472 C C . MET B 1 231 ? -21.984 3.311 -11.508 1 90.19 231 MET B C 1
ATOM 5474 O O . MET B 1 231 ? -23.125 2.875 -11.289 1 90.19 231 MET B O 1
ATOM 5478 N N . ILE B 1 232 ? -21.766 4.324 -12.312 1 92 232 ILE B N 1
ATOM 5479 C CA . ILE B 1 232 ? -22.844 4.961 -13.062 1 92 232 ILE B CA 1
ATOM 5480 C C . ILE B 1 232 ? -23.516 3.932 -13.969 1 92 232 ILE B C 1
ATOM 5482 O O . ILE B 1 232 ? -24.75 3.797 -13.953 1 92 232 ILE B O 1
ATOM 5486 N N . GLY B 1 233 ? -22.703 3.25 -14.688 1 93.75 233 GLY B N 1
ATOM 5487 C CA . GLY B 1 233 ? -23.25 2.203 -15.539 1 93.75 233 GLY B CA 1
ATOM 5488 C C . GLY B 1 233 ? -23.969 1.117 -14.773 1 93.75 233 GLY B C 1
ATOM 5489 O O . GLY B 1 233 ? -25 0.61 -15.219 1 93.75 233 GLY B O 1
ATOM 5490 N N . GLY B 1 234 ? -23.422 0.735 -13.625 1 92.81 234 GLY B N 1
ATOM 5491 C CA . GLY B 1 234 ? -24.047 -0.271 -12.789 1 92.81 234 GLY B CA 1
ATOM 5492 C C . GLY B 1 234 ? -25.422 0.131 -12.305 1 92.81 234 GLY B C 1
ATOM 5493 O O . GLY B 1 234 ? -26.344 -0.69 -12.289 1 92.81 234 GLY B O 1
ATOM 5494 N N . VAL B 1 235 ? -25.625 1.363 -11.93 1 91.12 235 VAL B N 1
ATOM 5495 C CA . VAL B 1 235 ? -26.922 1.876 -11.492 1 91.12 235 VAL B CA 1
ATOM 5496 C C . VAL B 1 235 ? -27.922 1.81 -12.648 1 91.12 235 VAL B C 1
ATOM 5498 O O . VAL B 1 235 ? -29.078 1.403 -12.453 1 91.12 235 VAL B O 1
ATOM 5501 N N . TYR B 1 236 ? -27.5 2.154 -13.781 1 93.38 236 TYR B N 1
ATOM 5502 C CA . TYR B 1 236 ? -28.359 2.1 -14.961 1 93.38 236 TYR B CA 1
ATOM 5503 C C . TYR B 1 236 ? -28.797 0.667 -15.258 1 93.38 236 TYR B C 1
ATOM 5505 O O . TYR B 1 236 ? -29.969 0.409 -15.531 1 93.38 236 TYR B O 1
ATOM 5513 N N . VAL B 1 237 ? -27.828 -0.195 -15.211 1 93.44 237 VAL B N 1
ATOM 5514 C CA . VAL B 1 237 ? -28.125 -1.603 -15.469 1 93.44 237 VAL B CA 1
ATOM 5515 C C . VAL B 1 237 ? -29.094 -2.125 -14.414 1 93.44 237 VAL B C 1
ATOM 5517 O O . VAL B 1 237 ? -30.078 -2.801 -14.75 1 93.44 237 VAL B O 1
ATOM 5520 N N . ALA B 1 238 ? -28.859 -1.803 -13.203 1 91.44 238 ALA B N 1
ATOM 5521 C CA . ALA B 1 238 ? -29.719 -2.244 -12.117 1 91.44 238 ALA B CA 1
ATOM 5522 C C . ALA B 1 238 ? -31.141 -1.716 -12.297 1 91.44 238 ALA B C 1
ATOM 5524 O O . ALA B 1 238 ? -32.125 -2.436 -12.055 1 91.44 238 ALA B O 1
ATOM 5525 N N . ARG B 1 239 ? -31.266 -0.491 -12.703 1 92.12 239 ARG B N 1
ATOM 5526 C CA . ARG B 1 239 ? -32.562 0.107 -12.938 1 92.12 239 ARG B CA 1
ATOM 5527 C C . ARG B 1 239 ? -33.312 -0.611 -14.062 1 92.12 239 ARG B C 1
ATOM 5529 O O . ARG B 1 239 ? -34.5 -0.9 -13.953 1 92.12 239 ARG B O 1
ATOM 5536 N N . TRP B 1 240 ? -32.594 -0.824 -15.062 1 93.56 240 TRP B N 1
ATOM 5537 C CA . TRP B 1 240 ? -33.188 -1.518 -16.203 1 93.56 240 TRP B CA 1
ATOM 5538 C C . TRP B 1 240 ? -33.625 -2.928 -15.82 1 93.56 240 TRP B C 1
ATOM 5540 O O . TRP B 1 240 ? -34.656 -3.422 -16.297 1 93.56 240 TRP B O 1
ATOM 5550 N N . LEU B 1 241 ? -32.969 -3.594 -14.938 1 92.94 241 LEU B N 1
ATOM 5551 C CA . LEU B 1 241 ? -33.219 -4.98 -14.562 1 92.94 241 LEU B CA 1
ATOM 5552 C C . LEU B 1 241 ? -34.344 -5.074 -13.523 1 92.94 241 LEU B C 1
ATOM 5554 O O . LEU B 1 241 ? -34.875 -6.156 -13.281 1 92.94 241 LEU B O 1
ATOM 5558 N N . GLU B 1 242 ? -34.656 -4.008 -12.891 1 90.06 242 GLU B N 1
ATOM 5559 C CA . GLU B 1 242 ? -35.688 -4.012 -11.844 1 90.06 242 GLU B CA 1
ATOM 5560 C C . GLU B 1 242 ? -37 -4.562 -12.367 1 90.06 242 GLU B C 1
ATOM 5562 O O . GLU B 1 242 ? -37.688 -5.297 -11.656 1 90.06 242 GLU B O 1
ATOM 5567 N N . ASP B 1 243 ? -37.312 -4.203 -13.555 1 89.75 243 ASP B N 1
ATOM 5568 C CA . ASP B 1 243 ? -38.594 -4.602 -14.148 1 89.75 243 ASP B CA 1
ATOM 5569 C C . ASP B 1 243 ? -38.438 -5.867 -14.984 1 89.75 243 ASP B C 1
ATOM 5571 O O . ASP B 1 243 ? -39.438 -6.379 -15.539 1 89.75 243 ASP B O 1
ATOM 5575 N N . ALA B 1 244 ? -37.281 -6.402 -15.102 1 92.88 244 ALA B N 1
ATOM 5576 C CA . ALA B 1 244 ? -37.031 -7.578 -15.93 1 92.88 244 ALA B CA 1
ATOM 5577 C C . ALA B 1 244 ? -37.156 -8.859 -15.109 1 92.88 244 ALA B C 1
ATOM 5579 O O . ALA B 1 244 ? -37 -8.844 -13.891 1 92.88 244 ALA B O 1
ATOM 5580 N N . PRO B 1 245 ? -37.531 -9.969 -15.852 1 93.69 245 PRO B N 1
ATOM 5581 C CA . PRO B 1 245 ? -37.531 -11.258 -15.156 1 93.69 245 PRO B CA 1
ATOM 5582 C C . PRO B 1 245 ? -36.156 -11.633 -14.594 1 93.69 245 PRO B C 1
ATOM 5584 O O . PRO B 1 245 ? -35.125 -11.242 -15.141 1 93.69 245 PRO B O 1
ATOM 5587 N N . ILE B 1 246 ? -36.125 -12.383 -13.477 1 91.88 246 ILE B N 1
ATOM 5588 C CA . ILE B 1 246 ? -34.906 -12.766 -12.773 1 91.88 246 ILE B CA 1
ATOM 5589 C C . ILE B 1 246 ? -33.969 -13.539 -13.719 1 91.88 246 ILE B C 1
ATOM 5591 O O . ILE B 1 246 ? -32.75 -13.453 -13.602 1 91.88 246 ILE B O 1
ATOM 5595 N N . SER B 1 247 ? -34.562 -14.273 -14.688 1 94.81 247 SER B N 1
ATOM 5596 C CA . SER B 1 247 ? -33.75 -15.016 -15.656 1 94.81 247 SER B CA 1
ATOM 5597 C C . SER B 1 247 ? -32.906 -14.078 -16.484 1 94.81 247 SER B C 1
ATOM 5599 O O . SER B 1 247 ? -31.75 -14.398 -16.812 1 94.81 247 SER B O 1
ATOM 5601 N N . VAL B 1 248 ? -33.406 -12.938 -16.812 1 96.25 248 VAL B N 1
ATOM 5602 C CA . VAL B 1 248 ? -32.688 -11.961 -17.594 1 96.25 248 VAL B CA 1
ATOM 5603 C C . VAL B 1 248 ? -31.516 -11.406 -16.766 1 96.25 248 VAL B C 1
ATOM 5605 O O . VAL B 1 248 ? -30.406 -11.219 -17.281 1 96.25 248 VAL B O 1
ATOM 5608 N N . THR B 1 249 ? -31.797 -11.188 -15.492 1 95.56 249 THR B N 1
ATOM 5609 C CA . THR B 1 249 ? -30.75 -10.711 -14.594 1 95.56 249 THR B CA 1
ATOM 5610 C C . THR B 1 249 ? -29.578 -11.688 -14.562 1 95.56 249 THR B C 1
ATOM 5612 O O . THR B 1 249 ? -28.422 -11.281 -14.68 1 95.56 249 THR B O 1
ATOM 5615 N N . TRP B 1 250 ? -29.859 -12.961 -14.477 1 96.69 250 TRP B N 1
ATOM 5616 C CA . TRP B 1 250 ? -28.812 -13.977 -14.398 1 96.69 250 TRP B CA 1
ATOM 5617 C C . TRP B 1 250 ? -28.062 -14.094 -15.727 1 96.69 250 TRP B C 1
ATOM 5619 O O . TRP B 1 250 ? -26.844 -14.289 -15.758 1 96.69 250 TRP B O 1
ATOM 5629 N N . TRP B 1 251 ? -28.797 -13.938 -16.812 1 97.25 251 TRP B N 1
ATOM 5630 C CA . TRP B 1 251 ? -28.156 -13.992 -18.109 1 97.25 251 TRP B CA 1
ATOM 5631 C C . TRP B 1 251 ? -27.172 -12.844 -18.297 1 97.25 251 TRP B C 1
ATOM 5633 O O . TRP B 1 251 ? -26.047 -13.047 -18.766 1 97.25 251 TRP B O 1
ATOM 5643 N N . ILE B 1 252 ? -27.594 -11.695 -17.953 1 96.94 252 ILE B N 1
ATOM 5644 C CA . ILE B 1 252 ? -26.719 -10.531 -18.062 1 96.94 252 ILE B CA 1
ATOM 5645 C C . ILE B 1 252 ? -25.531 -10.688 -17.109 1 96.94 252 ILE B C 1
ATOM 5647 O O . ILE B 1 252 ? -24.391 -10.398 -17.484 1 96.94 252 ILE B O 1
ATOM 5651 N N . PHE B 1 253 ? -25.812 -11.164 -15.898 1 97.56 253 PHE B N 1
ATOM 5652 C CA . PHE B 1 253 ? -24.766 -11.391 -14.906 1 97.56 253 PHE B CA 1
ATOM 5653 C C . PHE B 1 253 ? -23.719 -12.359 -15.445 1 97.56 253 PHE B C 1
ATOM 5655 O O . PHE B 1 253 ? -22.516 -12.094 -15.359 1 97.56 253 PHE B O 1
ATOM 5662 N N . TRP B 1 254 ? -24.172 -13.43 -16.094 1 97.94 254 TRP B N 1
ATOM 5663 C CA . TRP B 1 254 ? -23.25 -14.43 -16.609 1 97.94 254 TRP B CA 1
ATOM 5664 C C . TRP B 1 254 ? -22.5 -13.906 -17.828 1 97.94 254 TRP B C 1
ATOM 5666 O O . TRP B 1 254 ? -21.312 -14.203 -18.016 1 97.94 254 TRP B O 1
ATOM 5676 N N . PHE B 1 255 ? -23.156 -13.195 -18.641 1 98.12 255 PHE B N 1
ATOM 5677 C CA . PHE B 1 255 ? -22.516 -12.602 -19.797 1 98.12 255 PHE B CA 1
ATOM 5678 C C . PHE B 1 255 ? -21.391 -11.656 -19.375 1 98.12 255 PHE B C 1
ATOM 5680 O O . PHE B 1 255 ? -20.266 -11.75 -19.891 1 98.12 255 PHE B O 1
ATOM 5687 N N . LEU B 1 256 ? -21.719 -10.758 -18.453 1 97.94 256 LEU B N 1
ATOM 5688 C CA . LEU B 1 256 ? -20.719 -9.82 -17.969 1 97.94 256 LEU B CA 1
ATOM 5689 C C . LEU B 1 256 ? -19.562 -10.555 -17.297 1 97.94 256 LEU B C 1
ATOM 5691 O O . LEU B 1 256 ? -18.422 -10.125 -17.375 1 97.94 256 LEU B O 1
ATOM 5695 N N . THR B 1 257 ? -19.859 -11.68 -16.594 1 98.31 257 THR B N 1
ATOM 5696 C CA . THR B 1 257 ? -18.828 -12.492 -15.977 1 98.31 257 THR B CA 1
ATOM 5697 C C . THR B 1 257 ? -17.891 -13.07 -17.031 1 98.31 257 THR B C 1
ATOM 5699 O O . THR B 1 257 ? -16.656 -13.031 -16.875 1 98.31 257 THR B O 1
ATOM 5702 N N . ALA B 1 258 ? -18.453 -13.578 -18.078 1 98.19 258 ALA B N 1
ATOM 5703 C CA . ALA B 1 258 ? -17.656 -14.148 -19.156 1 98.19 258 ALA B CA 1
ATOM 5704 C C . ALA B 1 258 ? -16.75 -13.102 -19.781 1 98.19 258 ALA B C 1
ATOM 5706 O O . ALA B 1 258 ? -15.57 -13.359 -20.031 1 98.19 258 ALA B O 1
ATOM 5707 N N . VAL B 1 259 ? -17.281 -11.914 -20 1 98.25 259 VAL B N 1
ATOM 5708 C CA . VAL B 1 259 ? -16.484 -10.836 -20.562 1 98.25 259 VAL B CA 1
ATOM 5709 C C . VAL B 1 259 ? -15.398 -10.43 -19.578 1 98.25 259 VAL B C 1
ATOM 5711 O O . VAL B 1 259 ? -14.258 -10.164 -19.969 1 98.25 259 VAL B O 1
ATOM 5714 N N . HIS B 1 260 ? -15.742 -10.375 -18.312 1 98.19 260 HIS B N 1
ATOM 5715 C CA . HIS B 1 260 ? -14.797 -10.047 -17.25 1 98.19 260 HIS B CA 1
ATOM 5716 C C . HIS B 1 260 ? -13.609 -11 -17.266 1 98.19 260 HIS B C 1
ATOM 5718 O O . HIS B 1 260 ? -12.453 -10.562 -17.266 1 98.19 260 HIS B O 1
ATOM 5724 N N . VAL B 1 261 ? -13.883 -12.305 -17.359 1 97.38 261 VAL B N 1
ATOM 5725 C CA . VAL B 1 261 ? -12.836 -13.328 -17.312 1 97.38 261 VAL B CA 1
ATOM 5726 C C . VAL B 1 261 ? -12.008 -13.266 -18.594 1 97.38 261 VAL B C 1
ATOM 5728 O O . VAL B 1 261 ? -10.781 -13.367 -18.562 1 97.38 261 VAL B O 1
ATOM 5731 N N . TRP B 1 262 ? -12.664 -13.117 -19.672 1 97.5 262 TRP B N 1
ATOM 5732 C CA . TRP B 1 262 ? -11.992 -13.016 -20.953 1 97.5 262 TRP B CA 1
ATOM 5733 C C . TRP B 1 262 ? -11.031 -11.836 -20.984 1 97.5 262 TRP B C 1
ATOM 5735 O O . TRP B 1 262 ? -9.875 -11.969 -21.391 1 97.5 262 TRP B O 1
ATOM 5745 N N . ALA B 1 263 ? -11.508 -10.688 -20.594 1 97.94 263 ALA B N 1
ATOM 5746 C CA . ALA B 1 263 ? -10.68 -9.484 -20.562 1 97.94 263 ALA B CA 1
ATOM 5747 C C . ALA B 1 263 ? -9.477 -9.664 -19.656 1 97.94 263 ALA B C 1
ATOM 5749 O O . ALA B 1 263 ? -8.367 -9.242 -19.984 1 97.94 263 ALA B O 1
ATOM 5750 N N . ASN B 1 264 ? -9.68 -10.266 -18.5 1 96.62 264 ASN B N 1
ATOM 5751 C CA . ASN B 1 264 ? -8.586 -10.508 -17.562 1 96.62 264 ASN B CA 1
ATOM 5752 C C . ASN B 1 264 ? -7.543 -11.453 -18.156 1 96.62 264 ASN B C 1
ATOM 5754 O O . ASN B 1 264 ? -6.344 -11.219 -18.031 1 96.62 264 ASN B O 1
ATOM 5758 N N . TYR B 1 265 ? -8.055 -12.492 -18.766 1 95.5 265 TYR B N 1
ATOM 5759 C CA . TYR B 1 265 ? -7.16 -13.461 -19.391 1 95.5 265 TYR B CA 1
ATOM 5760 C C . TYR B 1 265 ? -6.305 -12.789 -20.469 1 95.5 265 TYR B C 1
ATOM 5762 O O . TYR B 1 265 ? -5.09 -12.984 -20.516 1 95.5 265 TYR B O 1
ATOM 5770 N N . LYS B 1 266 ? -6.906 -12.023 -21.312 1 96.19 266 LYS B N 1
ATOM 5771 C CA . LYS B 1 266 ? -6.184 -11.305 -22.359 1 96.19 266 LYS B CA 1
ATOM 5772 C C . LYS B 1 266 ? -5.168 -10.336 -21.75 1 96.19 266 LYS B C 1
ATOM 5774 O O . LYS B 1 266 ? -4.043 -10.227 -22.25 1 96.19 266 LYS B O 1
ATOM 5779 N N . GLY B 1 267 ? -5.57 -9.633 -20.688 1 95.56 267 GLY B N 1
ATOM 5780 C CA . GLY B 1 267 ? -4.664 -8.711 -20.016 1 95.56 267 GLY B CA 1
ATOM 5781 C C . GLY B 1 267 ? -3.424 -9.398 -19.469 1 95.56 267 GLY B C 1
ATOM 5782 O O . GLY B 1 267 ? -2.303 -8.953 -19.719 1 95.56 267 GLY B O 1
ATOM 5783 N N . VAL B 1 268 ? -3.59 -10.461 -18.781 1 94.56 268 VAL B N 1
ATOM 5784 C CA . VAL B 1 268 ? -2.49 -11.172 -18.125 1 94.56 268 VAL B CA 1
ATOM 5785 C C . VAL B 1 268 ? -1.565 -11.766 -19.188 1 94.56 268 VAL B C 1
ATOM 5787 O O . VAL B 1 268 ? -0.344 -11.781 -19.016 1 94.56 268 VAL B O 1
ATOM 5790 N N . MET B 1 269 ? -2.139 -12.219 -20.312 1 93.56 269 MET B N 1
ATOM 5791 C CA . MET B 1 269 ? -1.367 -12.883 -21.359 1 93.56 269 MET B CA 1
ATOM 5792 C C . MET B 1 269 ? -0.514 -11.883 -22.125 1 93.56 269 MET B C 1
ATOM 5794 O O . MET B 1 269 ? 0.468 -12.258 -22.766 1 93.56 269 MET B O 1
ATOM 5798 N N . ILE B 1 270 ? -0.857 -10.633 -22.062 1 93.94 270 ILE B N 1
ATOM 5799 C CA . ILE B 1 270 ? -0.101 -9.594 -22.75 1 93.94 270 ILE B CA 1
ATOM 5800 C C . ILE B 1 270 ? 1.188 -9.297 -21.984 1 93.94 270 ILE B C 1
ATOM 5802 O O . ILE B 1 270 ? 2.189 -8.891 -22.578 1 93.94 270 ILE B O 1
ATOM 5806 N N . ILE B 1 271 ? 1.208 -9.523 -20.734 1 93.75 271 ILE B N 1
ATOM 5807 C CA . ILE B 1 271 ? 2.365 -9.25 -19.891 1 93.75 271 ILE B CA 1
ATOM 5808 C C . ILE B 1 271 ? 3.447 -10.297 -20.141 1 93.75 271 ILE B C 1
ATOM 5810 O O . ILE B 1 271 ? 3.197 -11.5 -20.016 1 93.75 271 ILE B O 1
ATOM 5814 N N . LYS B 1 272 ? 4.574 -9.852 -20.578 1 94 272 LYS B N 1
ATOM 5815 C CA . LYS B 1 272 ? 5.727 -10.727 -20.781 1 94 272 LYS B CA 1
ATOM 5816 C C . LYS B 1 272 ? 6.812 -10.461 -19.734 1 94 272 LYS B C 1
ATOM 5818 O O . LYS B 1 272 ? 7.555 -9.484 -19.844 1 94 272 LYS B O 1
ATOM 5823 N N . LEU B 1 273 ? 6.957 -11.32 -18.797 1 92.12 273 LEU B N 1
ATOM 5824 C CA . LEU B 1 273 ? 7.918 -11.141 -17.703 1 92.12 273 LEU B CA 1
ATOM 5825 C C . LEU B 1 273 ? 9.266 -11.758 -18.062 1 92.12 273 LEU B C 1
ATOM 5827 O O . LEU B 1 273 ? 9.32 -12.836 -18.672 1 92.12 273 LEU B O 1
ATOM 5831 N N . ALA B 1 274 ? 10.281 -11.102 -17.641 1 93.38 274 ALA B N 1
ATOM 5832 C CA . ALA B 1 274 ? 11.641 -11.555 -17.953 1 93.38 274 ALA B CA 1
ATOM 5833 C C . ALA B 1 274 ? 12.195 -12.406 -16.812 1 93.38 274 ALA B C 1
ATOM 5835 O O . ALA B 1 274 ? 13.242 -13.047 -16.953 1 93.38 274 ALA B O 1
ATOM 5836 N N . THR B 1 275 ? 11.508 -12.406 -15.742 1 92.19 275 THR B N 1
ATOM 5837 C CA . THR B 1 275 ? 11.953 -13.203 -14.602 1 92.19 275 THR B CA 1
ATOM 5838 C C . THR B 1 275 ? 11.539 -14.664 -14.758 1 92.19 275 THR B C 1
ATOM 5840 O O . THR B 1 275 ? 10.609 -14.969 -15.5 1 92.19 275 THR B O 1
ATOM 5843 N N . LEU B 1 276 ? 12.234 -15.5 -14.039 1 93.5 276 LEU B N 1
ATOM 5844 C CA . LEU B 1 276 ? 11.977 -16.922 -14.188 1 93.5 276 LEU B CA 1
ATOM 5845 C C . LEU B 1 276 ? 11.117 -17.453 -13.039 1 93.5 276 LEU B C 1
ATOM 5847 O O . LEU B 1 276 ? 11.391 -17.156 -11.875 1 93.5 276 LEU B O 1
ATOM 5851 N N . ASN B 1 277 ? 10.062 -18.047 -13.375 1 92.88 277 ASN B N 1
ATOM 5852 C CA . ASN B 1 277 ? 9.297 -18.922 -12.492 1 92.88 277 ASN B CA 1
ATOM 5853 C C . ASN B 1 277 ? 9.219 -20.344 -13.023 1 92.88 277 ASN B C 1
ATOM 5855 O O . ASN B 1 277 ? 9.828 -20.656 -14.047 1 92.88 277 ASN B O 1
ATOM 5859 N N . PRO B 1 278 ? 8.602 -21.266 -12.344 1 93 278 PRO B N 1
ATOM 5860 C CA . PRO B 1 278 ? 8.594 -22.641 -12.828 1 93 278 PRO B CA 1
ATOM 5861 C C . PRO B 1 278 ? 8.062 -22.766 -14.25 1 93 278 PRO B C 1
ATOM 5863 O O . PRO B 1 278 ? 8.664 -23.469 -15.078 1 93 278 PRO B O 1
ATOM 5866 N N . GLU B 1 279 ? 7.035 -22.109 -14.578 1 93.88 279 GLU B N 1
ATOM 5867 C CA . GLU B 1 279 ? 6.41 -22.203 -15.898 1 93.88 279 GLU B CA 1
ATOM 5868 C C . GLU B 1 279 ? 7.324 -21.641 -16.984 1 93.88 279 GLU B C 1
ATOM 5870 O O . GLU B 1 279 ? 7.523 -22.266 -18.016 1 93.88 279 GLU B O 1
ATOM 5875 N N . ARG B 1 280 ? 7.867 -20.516 -16.75 1 95.06 280 ARG B N 1
ATOM 5876 C CA . ARG B 1 280 ? 8.75 -19.891 -17.734 1 95.06 280 ARG B CA 1
ATOM 5877 C C . ARG B 1 280 ? 10.07 -20.656 -17.844 1 95.06 280 ARG B C 1
ATOM 5879 O O . ARG B 1 280 ? 10.664 -20.719 -18.922 1 95.06 280 ARG B O 1
ATOM 5886 N N . THR B 1 281 ? 10.523 -21.125 -16.719 1 95.31 281 THR B N 1
ATOM 5887 C CA . THR B 1 281 ? 11.727 -21.953 -16.766 1 95.31 281 THR B CA 1
ATOM 5888 C C . THR B 1 281 ? 11.492 -23.188 -17.609 1 95.31 281 THR B C 1
ATOM 5890 O O . THR B 1 281 ? 12.352 -23.578 -18.422 1 95.31 281 THR B O 1
ATOM 5893 N N . ASP B 1 282 ? 10.383 -23.812 -17.406 1 94.69 282 ASP B N 1
ATOM 5894 C CA . ASP B 1 282 ? 10.016 -24.953 -18.219 1 94.69 282 ASP B CA 1
ATOM 5895 C C . ASP B 1 282 ? 9.977 -24.594 -19.703 1 94.69 282 ASP B C 1
ATOM 5897 O O . ASP B 1 282 ? 10.5 -25.328 -20.547 1 94.69 282 ASP B O 1
ATOM 5901 N N . GLY B 1 283 ? 9.391 -23.5 -20 1 94.44 283 GLY B N 1
ATOM 5902 C CA . GLY B 1 283 ? 9.336 -23.031 -21.375 1 94.44 283 GLY B CA 1
ATOM 5903 C C . GLY B 1 283 ? 10.695 -22.703 -21.953 1 94.44 283 GLY B C 1
ATOM 5904 O O . GLY B 1 283 ? 10.984 -23.047 -23.094 1 94.44 283 GLY B O 1
ATOM 5905 N N . LEU B 1 284 ? 11.492 -22.078 -21.172 1 95.62 284 LEU B N 1
ATOM 5906 C CA . LEU B 1 284 ? 12.812 -21.641 -21.594 1 95.62 284 LEU B CA 1
ATOM 5907 C C . LEU B 1 284 ? 13.719 -22.828 -21.875 1 95.62 284 LEU B C 1
ATOM 5909 O O . LEU B 1 284 ? 14.43 -22.859 -22.891 1 95.62 284 LEU B O 1
ATOM 5913 N N . PHE B 1 285 ? 13.672 -23.859 -21.031 1 95.75 285 PHE B N 1
ATOM 5914 C CA . PHE B 1 285 ? 14.656 -24.938 -21.109 1 95.75 285 PHE B CA 1
ATOM 5915 C C . PHE B 1 285 ? 14.047 -26.188 -21.75 1 95.75 285 PHE B C 1
ATOM 5917 O O . PHE B 1 285 ? 14.719 -27.203 -21.891 1 95.75 285 PHE B O 1
ATOM 5924 N N . ARG B 1 286 ? 12.844 -26.125 -22.172 1 94.19 286 ARG B N 1
ATOM 5925 C CA . ARG B 1 286 ? 12.133 -27.297 -22.688 1 94.19 286 ARG B CA 1
ATOM 5926 C C . ARG B 1 286 ? 12.914 -27.969 -23.812 1 94.19 286 ARG B C 1
ATOM 5928 O O . ARG B 1 286 ? 13.195 -29.172 -23.734 1 94.19 286 ARG B O 1
ATOM 5935 N N . ASP B 1 287 ? 13.289 -27.203 -24.766 1 93.5 287 ASP B N 1
ATOM 5936 C CA . ASP B 1 287 ? 13.984 -27.75 -25.938 1 93.5 287 ASP B CA 1
ATOM 5937 C C . ASP B 1 287 ? 15.398 -28.203 -25.562 1 93.5 287 ASP B C 1
ATOM 5939 O O . ASP B 1 287 ? 15.891 -29.219 -26.078 1 93.5 287 ASP B O 1
ATOM 5943 N N . ILE B 1 288 ? 16.016 -27.484 -24.734 1 93.56 288 ILE B N 1
ATOM 5944 C CA . ILE B 1 288 ? 17.359 -27.828 -24.281 1 93.56 288 ILE B CA 1
ATOM 5945 C C . ILE B 1 288 ? 17.328 -29.156 -23.531 1 93.56 288 ILE B C 1
ATOM 5947 O O . ILE B 1 288 ? 18.109 -30.062 -23.828 1 93.56 288 ILE B O 1
ATOM 5951 N N . VAL B 1 289 ? 16.438 -29.234 -22.625 1 94.69 289 VAL B N 1
ATOM 5952 C CA . VAL B 1 289 ? 16.312 -30.438 -21.797 1 94.69 289 VAL B CA 1
ATOM 5953 C C . VAL B 1 289 ? 15.945 -31.625 -22.688 1 94.69 289 VAL B C 1
ATOM 5955 O O . VAL B 1 289 ? 16.484 -32.719 -22.516 1 94.69 289 VAL B O 1
ATOM 5958 N N . GLN B 1 290 ? 15.07 -31.422 -23.609 1 93.81 290 GLN B N 1
ATOM 5959 C CA . GLN B 1 290 ? 14.688 -32.5 -24.516 1 93.81 290 GLN B CA 1
ATOM 5960 C C . GLN B 1 290 ? 15.875 -33 -25.328 1 93.81 290 GLN B C 1
ATOM 5962 O O . GLN B 1 290 ? 16.047 -34.219 -25.531 1 93.81 290 GLN B O 1
ATOM 5967 N N . THR B 1 291 ? 16.641 -32.062 -25.734 1 91.75 291 THR B N 1
ATOM 5968 C CA . THR B 1 291 ? 17.844 -32.406 -26.484 1 91.75 291 THR B CA 1
ATOM 5969 C C . THR B 1 291 ? 18.797 -33.219 -25.625 1 91.75 291 THR B C 1
ATOM 5971 O O . THR B 1 291 ? 19.375 -34.219 -26.094 1 91.75 291 THR B O 1
ATOM 5974 N N . LEU B 1 292 ? 18.984 -32.812 -24.406 1 91.5 292 LEU B N 1
ATOM 5975 C CA . LEU B 1 292 ? 19.859 -33.531 -23.5 1 91.5 292 LEU B CA 1
ATOM 5976 C C . LEU B 1 292 ? 19.312 -34.938 -23.188 1 91.5 292 LEU B C 1
ATOM 5978 O O . LEU B 1 292 ? 20.078 -35.906 -23.062 1 91.5 292 LEU B O 1
ATOM 5982 N N . VAL B 1 293 ? 18.016 -35 -23.078 1 93.19 293 VAL B N 1
ATOM 5983 C CA . VAL B 1 293 ? 17.359 -36.281 -22.812 1 93.19 293 VAL B CA 1
ATOM 5984 C C . VAL B 1 293 ? 17.578 -37.219 -24 1 93.19 293 VAL B C 1
ATOM 5986 O O . VAL B 1 293 ? 17.922 -38.406 -23.812 1 93.19 293 VAL B O 1
ATOM 5989 N N . ASP B 1 294 ? 17.438 -36.688 -25.188 1 89.94 294 ASP B N 1
ATOM 5990 C CA . ASP B 1 294 ? 17.562 -37.469 -26.406 1 89.94 294 ASP B CA 1
ATOM 5991 C C . ASP B 1 294 ? 19 -37.969 -26.594 1 89.94 294 ASP B C 1
ATOM 5993 O O . ASP B 1 294 ? 19.234 -39.031 -27.172 1 89.94 294 ASP B O 1
ATOM 5997 N N . ASN B 1 295 ? 19.938 -37.188 -26.031 1 85.75 295 ASN B N 1
ATOM 5998 C CA . ASN B 1 295 ? 21.344 -37.531 -26.234 1 85.75 295 ASN B CA 1
ATOM 5999 C C . ASN B 1 295 ? 21.938 -38.219 -25 1 85.75 295 ASN B C 1
ATOM 6001 O O . ASN B 1 295 ? 23.156 -38.375 -24.906 1 85.75 295 ASN B O 1
ATOM 6005 N N . HIS B 1 296 ? 21.172 -38.5 -24.109 1 84.38 296 HIS B N 1
ATOM 6006 C CA . HIS B 1 296 ? 21.656 -39 -22.828 1 84.38 296 HIS B CA 1
ATOM 6007 C C . HIS B 1 296 ? 22.391 -40.344 -23 1 84.38 296 HIS B C 1
ATOM 6009 O O . HIS B 1 296 ? 23.422 -40.562 -22.375 1 84.38 296 HIS B O 1
ATOM 6015 N N . ASP B 1 297 ? 21.844 -41.281 -23.828 1 77.12 297 ASP B N 1
ATOM 6016 C CA . ASP B 1 297 ? 22.375 -42.625 -23.984 1 77.12 297 ASP B CA 1
ATOM 6017 C C . ASP B 1 297 ? 23.578 -42.625 -24.922 1 77.12 297 ASP B C 1
ATOM 6019 O O . ASP B 1 297 ? 24.297 -43.625 -25.016 1 77.12 297 ASP B O 1
ATOM 6023 N N . GLY B 1 298 ? 23.766 -41.656 -25.781 1 64.81 298 GLY B N 1
ATOM 6024 C CA . GLY B 1 298 ? 24.828 -41.688 -26.781 1 64.81 298 GLY B CA 1
ATOM 6025 C C . GLY B 1 298 ? 26.219 -41.656 -26.188 1 64.81 298 GLY B C 1
ATOM 6026 O O . GLY B 1 298 ? 27.203 -41.875 -26.906 1 64.81 298 GLY B O 1
ATOM 6027 N N . GLY B 1 299 ? 26.406 -41.969 -24.844 1 58.66 299 GLY B N 1
ATOM 6028 C CA . GLY B 1 299 ? 27.672 -42.156 -24.125 1 58.66 299 GLY B CA 1
ATOM 6029 C C . GLY B 1 299 ? 28.578 -40.938 -24.219 1 58.66 299 GLY B C 1
ATOM 6030 O O . GLY B 1 299 ? 29.531 -40.844 -23.438 1 58.66 299 GLY B O 1
ATOM 6031 N N . ASN B 1 300 ? 28.609 -40.125 -25.406 1 57.84 300 ASN B N 1
ATOM 6032 C CA . ASN B 1 300 ? 29.609 -39.062 -25.609 1 57.84 300 ASN B CA 1
ATOM 6033 C C . ASN B 1 300 ? 29.109 -37.719 -25.109 1 57.84 300 ASN B C 1
ATOM 6035 O O . ASN B 1 300 ? 27.891 -37.5 -25.047 1 57.84 300 ASN B O 1
ATOM 6039 N N . ASP B 1 301 ? 30.078 -36.969 -24.5 1 65.12 301 ASP B N 1
ATOM 6040 C CA . ASP B 1 301 ? 29.844 -35.562 -24.172 1 65.12 301 ASP B CA 1
ATOM 6041 C C . ASP B 1 301 ? 29.203 -34.812 -25.344 1 65.12 301 ASP B C 1
ATOM 6043 O O . ASP B 1 301 ? 29.516 -35.094 -26.5 1 65.12 301 ASP B O 1
ATOM 6047 N N . MET B 1 302 ? 28.078 -34.25 -25.078 1 72.12 302 MET B N 1
ATOM 6048 C CA . MET B 1 302 ? 27.422 -33.5 -26.141 1 72.12 302 MET B CA 1
ATOM 6049 C C . MET B 1 302 ? 28.391 -32.5 -26.781 1 72.12 302 MET B C 1
ATOM 6051 O O . MET B 1 302 ? 29.188 -31.859 -26.062 1 72.12 302 MET B O 1
ATOM 6055 N N . ASP B 1 303 ? 28.406 -32.531 -28.031 1 75.06 303 ASP B N 1
ATOM 6056 C CA . ASP B 1 303 ? 29.219 -31.594 -28.797 1 75.06 303 ASP B CA 1
ATOM 6057 C C . ASP B 1 303 ? 28.922 -30.156 -28.375 1 75.06 303 ASP B C 1
ATOM 6059 O O . ASP B 1 303 ? 27.766 -29.75 -28.266 1 75.06 303 ASP B O 1
ATOM 6063 N N . GLU B 1 304 ? 29.969 -29.484 -27.969 1 77.12 304 GLU B N 1
ATOM 6064 C CA . GLU B 1 304 ? 29.875 -28.094 -27.516 1 77.12 304 GLU B CA 1
ATOM 6065 C C . GLU B 1 304 ? 29.172 -27.219 -28.547 1 77.12 304 GLU B C 1
ATOM 6067 O O . GLU B 1 304 ? 28.422 -26.312 -28.203 1 77.12 304 GLU B O 1
ATOM 6072 N N . GLY B 1 305 ? 29.438 -27.484 -29.797 1 76.38 305 GLY B N 1
ATOM 6073 C CA . GLY B 1 305 ? 28.797 -26.719 -30.859 1 76.38 305 GLY B CA 1
ATOM 6074 C C . GLY B 1 305 ? 27.297 -26.922 -30.906 1 76.38 305 GLY B C 1
ATOM 6075 O O . GLY B 1 305 ? 26.547 -25.953 -31.109 1 76.38 305 GLY B O 1
ATOM 6076 N N . LYS B 1 306 ? 26.938 -28.141 -30.672 1 81.69 306 LYS B N 1
ATOM 6077 C CA . LYS B 1 306 ? 25.516 -28.453 -30.672 1 81.69 306 LYS B CA 1
ATOM 6078 C C . LYS B 1 306 ? 24.812 -27.781 -29.484 1 81.69 306 LYS B C 1
ATOM 6080 O O . LYS B 1 306 ? 23.703 -27.25 -29.609 1 81.69 306 LYS B O 1
ATOM 6085 N N . LEU B 1 307 ? 25.438 -27.828 -28.391 1 82.62 307 LEU B N 1
ATOM 6086 C CA . LEU B 1 307 ? 24.906 -27.234 -27.172 1 82.62 307 LEU B CA 1
ATOM 6087 C C . LEU B 1 307 ? 24.766 -25.719 -27.344 1 82.62 307 LEU B C 1
ATOM 6089 O O . LEU B 1 307 ? 23.766 -25.141 -26.922 1 82.62 307 LEU B O 1
ATOM 6093 N N . GLN B 1 308 ? 25.734 -25.109 -27.969 1 82.56 308 GLN B N 1
ATOM 6094 C CA . GLN B 1 308 ? 25.703 -23.672 -28.219 1 82.56 308 GLN B CA 1
ATOM 6095 C C . GLN B 1 308 ? 24.562 -23.297 -29.156 1 82.56 308 GLN B C 1
ATOM 6097 O O . GLN B 1 308 ? 23.891 -22.281 -28.969 1 82.56 308 GLN B O 1
ATOM 6102 N N . ALA B 1 309 ? 24.406 -24.172 -30.062 1 84.81 309 ALA B N 1
ATOM 6103 C CA . ALA B 1 309 ? 23.359 -23.922 -31.047 1 84.81 309 ALA B CA 1
ATOM 6104 C C . ALA B 1 309 ? 21.969 -23.969 -30.391 1 84.81 309 ALA B C 1
ATOM 6106 O O . ALA B 1 309 ? 21.094 -23.172 -30.719 1 84.81 309 ALA B O 1
ATOM 6107 N N . ILE B 1 310 ? 21.797 -24.859 -29.531 1 87.25 310 ILE B N 1
ATOM 6108 C CA . ILE B 1 310 ? 20.5 -25.031 -28.891 1 87.25 310 ILE B CA 1
ATOM 6109 C C . ILE B 1 310 ? 20.25 -23.875 -27.922 1 87.25 310 ILE B C 1
ATOM 6111 O O . ILE B 1 310 ? 19.125 -23.391 -27.797 1 87.25 310 ILE B O 1
ATOM 6115 N N . VAL B 1 311 ? 21.25 -23.438 -27.25 1 87.88 311 VAL B N 1
ATOM 6116 C CA . VAL B 1 311 ? 21.141 -22.328 -26.312 1 87.88 311 VAL B CA 1
ATOM 6117 C C . VAL B 1 311 ? 20.797 -21.047 -27.078 1 87.88 311 VAL B C 1
ATOM 6119 O O . VAL B 1 311 ? 20 -20.234 -26.609 1 87.88 311 VAL B O 1
ATOM 6122 N N . GLN B 1 312 ? 21.328 -20.953 -28.266 1 86.38 312 GLN B N 1
ATOM 6123 C CA . GLN B 1 312 ? 21.078 -19.766 -29.094 1 86.38 312 GLN B CA 1
ATOM 6124 C C . GLN B 1 312 ? 19.625 -19.734 -29.594 1 86.38 312 GLN B C 1
ATOM 6126 O O . GLN B 1 312 ? 19.094 -18.672 -29.891 1 86.38 312 GLN B O 1
ATOM 6131 N N . ARG B 1 313 ? 19.078 -20.953 -29.594 1 90.88 313 ARG B N 1
ATOM 6132 C CA . ARG B 1 313 ? 17.703 -21.031 -30.094 1 90.88 313 ARG B CA 1
ATOM 6133 C C . ARG B 1 313 ? 16.703 -20.906 -28.953 1 90.88 313 ARG B C 1
ATOM 6135 O O . ARG B 1 313 ? 15.492 -20.984 -29.172 1 90.88 313 ARG B O 1
ATOM 6142 N N . ALA B 1 314 ? 17.156 -20.75 -27.812 1 93.31 314 ALA B N 1
ATOM 6143 C CA . ALA B 1 314 ? 16.266 -20.609 -26.656 1 93.31 314 ALA B CA 1
ATOM 6144 C C . ALA B 1 314 ? 15.344 -19.406 -26.812 1 93.31 314 ALA B C 1
ATOM 6146 O O . ALA B 1 314 ? 15.734 -18.391 -27.391 1 93.31 314 ALA B O 1
ATOM 6147 N N . PRO B 1 315 ? 14.148 -19.5 -26.422 1 95.5 315 PRO B N 1
ATOM 6148 C CA . PRO B 1 315 ? 13.188 -18.406 -26.562 1 95.5 315 PRO B CA 1
ATOM 6149 C C . PRO B 1 315 ? 13.516 -17.203 -25.688 1 95.5 315 PRO B C 1
ATOM 6151 O O . PRO B 1 315 ? 14.242 -17.328 -24.703 1 95.5 315 PRO B O 1
ATOM 6154 N N . SER B 1 316 ? 13.039 -16.047 -26.141 1 95.06 316 SER B N 1
ATOM 6155 C CA . SER B 1 316 ? 13.078 -14.836 -25.328 1 95.06 316 SER B CA 1
ATOM 6156 C C . SER B 1 316 ? 11.82 -14.695 -24.469 1 95.06 316 SER B C 1
ATOM 6158 O O . SER B 1 316 ? 10.859 -15.445 -24.656 1 95.06 316 SER B O 1
ATOM 6160 N N . PRO B 1 317 ? 11.836 -13.844 -23.531 1 93.38 317 PRO B N 1
ATOM 6161 C CA . PRO B 1 317 ? 10.633 -13.633 -22.734 1 93.38 317 PRO B CA 1
ATOM 6162 C C . PRO B 1 317 ? 9.406 -13.312 -23.578 1 93.38 317 PRO B C 1
ATOM 6164 O O . PRO B 1 317 ? 8.289 -13.688 -23.234 1 93.38 317 PRO B O 1
ATOM 6167 N N . ASP B 1 318 ? 9.609 -12.742 -24.734 1 92.25 318 ASP B N 1
ATOM 6168 C CA . ASP B 1 318 ? 8.508 -12.344 -25.594 1 92.25 318 ASP B CA 1
ATOM 6169 C C . ASP B 1 318 ? 7.977 -13.539 -26.391 1 92.25 318 ASP B C 1
ATOM 6171 O O . ASP B 1 318 ? 6.812 -13.555 -26.797 1 92.25 318 ASP B O 1
ATOM 6175 N N . THR B 1 319 ? 8.852 -14.531 -26.5 1 92.88 319 THR B N 1
ATOM 6176 C CA . THR B 1 319 ? 8.461 -15.609 -27.406 1 92.88 319 THR B CA 1
ATOM 6177 C C . THR B 1 319 ? 8.195 -16.891 -26.625 1 92.88 319 THR B C 1
ATOM 6179 O O . THR B 1 319 ? 7.66 -17.859 -27.172 1 92.88 319 THR B O 1
ATOM 6182 N N . VAL B 1 320 ? 8.523 -16.875 -25.375 1 92.38 320 VAL B N 1
ATOM 6183 C CA . VAL B 1 320 ? 8.328 -18.078 -24.578 1 92.38 320 VAL B CA 1
ATOM 6184 C C . VAL B 1 320 ? 6.84 -18.406 -24.5 1 92.38 320 VAL B C 1
ATOM 6186 O O . VAL B 1 320 ? 6.008 -17.516 -24.359 1 92.38 320 VAL B O 1
ATOM 6189 N N . SER B 1 321 ? 6.543 -19.641 -24.641 1 84.62 321 SER B N 1
ATOM 6190 C CA . SER B 1 321 ? 5.16 -20.094 -24.516 1 84.62 321 SER B CA 1
ATOM 6191 C C . SER B 1 321 ? 4.793 -20.359 -23.062 1 84.62 321 SER B C 1
ATOM 6193 O O . SER B 1 321 ? 5.352 -21.266 -22.438 1 84.62 321 SER B O 1
ATOM 6195 N N . GLU B 1 322 ? 3.895 -19.578 -22.516 1 89.44 322 GLU B N 1
ATOM 6196 C CA . GLU B 1 322 ? 3.416 -19.781 -21.156 1 89.44 322 GLU B CA 1
ATOM 6197 C C . GLU B 1 322 ? 1.969 -20.266 -21.141 1 89.44 322 GLU B C 1
ATOM 6199 O O . GLU B 1 322 ? 1.139 -19.781 -21.906 1 89.44 322 GLU B O 1
ATOM 6204 N N . SER B 1 323 ? 1.774 -21.281 -20.406 1 90.06 323 SER B N 1
ATOM 6205 C CA . SER B 1 323 ? 0.414 -21.75 -20.156 1 90.06 323 SER B CA 1
ATOM 6206 C C . SER B 1 323 ? -0.007 -21.484 -18.719 1 90.06 323 SER B C 1
ATOM 6208 O O . SER B 1 323 ? 0.54 -22.094 -17.781 1 90.06 323 SER B O 1
ATOM 6210 N N . LEU B 1 324 ? -1.024 -20.672 -18.562 1 89.44 324 LEU B N 1
ATOM 6211 C CA . LEU B 1 324 ? -1.499 -20.359 -17.219 1 89.44 324 LEU B CA 1
ATOM 6212 C C . LEU B 1 324 ? -2.135 -21.594 -16.562 1 89.44 324 LEU B C 1
ATOM 6214 O O . LEU B 1 324 ? -2.006 -21.797 -15.359 1 89.44 324 LEU B O 1
ATOM 6218 N N . LEU B 1 325 ? -2.746 -22.328 -17.391 1 85.75 325 LEU B N 1
ATOM 6219 C CA . LEU B 1 325 ? -3.365 -23.547 -16.891 1 85.75 325 LEU B CA 1
ATOM 6220 C C . LEU B 1 325 ? -2.311 -24.531 -16.375 1 85.75 325 LEU B C 1
ATOM 6222 O O . LEU B 1 325 ? -2.459 -25.094 -15.289 1 85.75 325 LEU B O 1
ATOM 6226 N N . HIS B 1 326 ? -1.317 -24.703 -17.172 1 87.88 326 HIS B N 1
ATOM 6227 C CA . HIS B 1 326 ? -0.237 -25.594 -16.766 1 87.88 326 HIS B CA 1
ATOM 6228 C C . HIS B 1 326 ? 0.461 -25.062 -15.508 1 87.88 326 HIS B C 1
ATOM 6230 O O . HIS B 1 326 ? 0.766 -25.844 -14.602 1 87.88 326 HIS B O 1
ATOM 6236 N N . SER B 1 327 ? 0.686 -23.797 -15.5 1 89.38 327 SER B N 1
ATOM 6237 C CA . SER B 1 327 ? 1.341 -23.172 -14.367 1 89.38 327 SER B CA 1
ATOM 6238 C C . SER B 1 327 ? 0.538 -23.359 -13.086 1 89.38 327 SER B C 1
ATOM 6240 O O . SER B 1 327 ? 1.097 -23.719 -12.047 1 89.38 327 SER B O 1
ATOM 6242 N N . THR B 1 328 ? -0.742 -23.172 -13.188 1 87.62 328 THR B N 1
ATOM 6243 C CA . THR B 1 328 ? -1.612 -23.344 -12.031 1 87.62 328 THR B CA 1
ATOM 6244 C C . THR B 1 328 ? -1.641 -24.797 -11.594 1 87.62 328 THR B C 1
ATOM 6246 O O . THR B 1 328 ? -1.588 -25.109 -10.398 1 87.62 328 THR B O 1
ATOM 6249 N N . TRP B 1 329 ? -1.707 -25.672 -12.555 1 86.5 329 TRP B N 1
ATOM 6250 C CA . TRP B 1 329 ? -1.711 -27.094 -12.266 1 86.5 329 TRP B CA 1
ATOM 6251 C C . TRP B 1 329 ? -0.442 -27.5 -11.523 1 86.5 329 TRP B C 1
ATOM 6253 O O . TRP B 1 329 ? -0.504 -28.234 -10.531 1 86.5 329 TRP B O 1
ATOM 6263 N N . THR B 1 330 ? 0.673 -27.031 -11.992 1 85.62 330 THR B N 1
ATOM 6264 C CA . THR B 1 330 ? 1.96 -27.391 -11.398 1 85.62 330 THR B CA 1
ATOM 6265 C C . THR B 1 330 ? 2.094 -26.766 -10.008 1 85.62 330 THR B C 1
ATOM 6267 O O . THR B 1 330 ? 2.801 -27.312 -9.148 1 85.62 330 THR B O 1
ATOM 6270 N N . LEU B 1 331 ? 1.427 -25.688 -9.82 1 85.06 331 LEU B N 1
ATOM 6271 C CA . LEU B 1 331 ? 1.428 -25.062 -8.508 1 85.06 331 LEU B CA 1
ATOM 6272 C C . LEU B 1 331 ? 0.74 -25.953 -7.477 1 85.06 331 LEU B C 1
ATOM 6274 O O . LEU B 1 331 ? 1.231 -26.109 -6.355 1 85.06 331 LEU B O 1
ATOM 6278 N N . PHE B 1 332 ? -0.321 -26.594 -7.859 1 84.44 332 PHE B N 1
ATOM 6279 C CA . PHE B 1 332 ? -1.084 -27.438 -6.934 1 84.44 332 PHE B CA 1
ATOM 6280 C C . PHE B 1 332 ? -0.529 -28.844 -6.895 1 84.44 332 PHE B C 1
ATOM 6282 O O . PHE B 1 332 ? -0.607 -29.531 -5.867 1 84.44 332 PHE B O 1
ATOM 6289 N N . PHE B 1 333 ? 0.027 -29.219 -8.031 1 86.69 333 PHE B N 1
ATOM 6290 C CA . PHE B 1 333 ? 0.569 -30.578 -8.164 1 86.69 333 PHE B CA 1
ATOM 6291 C C . PHE B 1 333 ? 1.993 -30.531 -8.703 1 86.69 333 PHE B C 1
ATOM 6293 O O . PHE B 1 333 ? 2.256 -31.016 -9.805 1 86.69 333 PHE B O 1
ATOM 6300 N N . PRO B 1 334 ? 2.895 -30.078 -7.852 1 86.88 334 PRO B N 1
ATOM 6301 C CA . PRO B 1 334 ? 4.266 -29.906 -8.344 1 86.88 334 PRO B CA 1
ATOM 6302 C C . PRO B 1 334 ? 4.973 -31.25 -8.57 1 86.88 334 PRO B C 1
ATOM 6304 O O . PRO B 1 334 ? 4.82 -32.188 -7.773 1 86.88 334 PRO B O 1
ATOM 6307 N N . ARG B 1 335 ? 5.699 -31.359 -9.664 1 89.38 335 ARG B N 1
ATOM 6308 C CA . ARG B 1 335 ? 6.543 -32.5 -9.961 1 89.38 335 ARG B CA 1
ATOM 6309 C C . ARG B 1 335 ? 7.953 -32.312 -9.414 1 89.38 335 ARG B C 1
ATOM 6311 O O . ARG B 1 335 ? 8.695 -33.281 -9.234 1 89.38 335 ARG B O 1
ATOM 6318 N N . LEU B 1 336 ? 8.328 -31.141 -9.352 1 93.44 336 LEU B N 1
ATOM 6319 C CA . LEU B 1 336 ? 9.562 -30.766 -8.688 1 93.44 336 LEU B CA 1
ATOM 6320 C C . LEU B 1 336 ? 9.289 -30.156 -7.324 1 93.44 336 LEU B C 1
ATOM 6322 O O . LEU B 1 336 ? 8.609 -29.125 -7.223 1 93.44 336 LEU B O 1
ATOM 6326 N N . VAL B 1 337 ? 9.766 -30.812 -6.285 1 91.88 337 VAL B N 1
ATOM 6327 C CA . VAL B 1 337 ? 9.492 -30.391 -4.914 1 91.88 337 VAL B CA 1
ATOM 6328 C C . VAL B 1 337 ? 10.734 -29.734 -4.316 1 91.88 337 VAL B C 1
ATOM 6330 O O . VAL B 1 337 ? 11.781 -30.391 -4.191 1 91.88 337 VAL B O 1
ATOM 6333 N N . LEU B 1 338 ? 10.508 -28.5 -3.967 1 90.88 338 LEU B N 1
ATOM 6334 C CA . LEU B 1 338 ? 11.672 -27.734 -3.537 1 90.88 338 LEU B CA 1
ATOM 6335 C C . LEU B 1 338 ? 11.625 -27.469 -2.035 1 90.88 338 LEU B C 1
ATOM 6337 O O . LEU B 1 338 ? 10.562 -27.203 -1.479 1 90.88 338 LEU B O 1
ATOM 6341 N N . SER B 1 339 ? 12.711 -27.609 -1.368 1 81.62 339 SER B N 1
ATOM 6342 C CA . SER B 1 339 ? 13.023 -27.094 -0.038 1 81.62 339 SER B CA 1
ATOM 6343 C C . SER B 1 339 ? 12.117 -27.719 1.019 1 81.62 339 SER B C 1
ATOM 6345 O O . SER B 1 339 ? 11.695 -27.047 1.959 1 81.62 339 SER B O 1
ATOM 6347 N N . LYS B 1 340 ? 11.758 -28.891 0.767 1 81.75 340 LYS B N 1
ATOM 6348 C CA . LYS B 1 340 ? 11.047 -29.625 1.808 1 81.75 340 LYS B CA 1
ATOM 6349 C C . LYS B 1 340 ? 12.023 -30.234 2.812 1 81.75 340 LYS B C 1
ATOM 6351 O O . LYS B 1 340 ? 13.227 -30.344 2.537 1 81.75 340 LYS B O 1
ATOM 6356 N N . PRO B 1 341 ? 11.508 -30.562 3.975 1 81.56 341 PRO B N 1
ATOM 6357 C CA . PRO B 1 341 ? 12.398 -31.266 4.895 1 81.56 341 PRO B CA 1
ATOM 6358 C C . PRO B 1 341 ? 13.008 -32.531 4.281 1 81.56 341 PRO B C 1
ATOM 6360 O O . PRO B 1 341 ? 12.359 -33.188 3.473 1 81.56 341 PRO B O 1
ATOM 6363 N N . LEU B 1 342 ? 14.195 -32.75 4.773 1 82.12 342 LEU B N 1
ATOM 6364 C CA . LEU B 1 342 ? 14.961 -33.844 4.199 1 82.12 342 LEU B CA 1
ATOM 6365 C C . LEU B 1 342 ? 14.266 -35.188 4.445 1 82.12 342 LEU B C 1
ATOM 6367 O O . LEU B 1 342 ? 13.82 -35.469 5.559 1 82.12 342 LEU B O 1
ATOM 6371 N N . ILE B 1 343 ? 14.156 -35.938 3.377 1 82.75 343 ILE B N 1
ATOM 6372 C CA . ILE B 1 343 ? 13.625 -37.281 3.455 1 82.75 343 ILE B CA 1
ATOM 6373 C C . ILE B 1 343 ? 14.727 -38.312 3.133 1 82.75 343 ILE B C 1
ATOM 6375 O O . ILE B 1 343 ? 15.117 -38.469 1.974 1 82.75 343 ILE B O 1
ATOM 6379 N N . LEU B 1 344 ? 15.125 -39 4.07 1 77.5 344 LEU B N 1
ATOM 6380 C CA . LEU B 1 344 ? 16.312 -39.844 3.998 1 77.5 344 LEU B CA 1
ATOM 6381 C C . LEU B 1 344 ? 16.141 -40.938 2.953 1 77.5 344 LEU B C 1
ATOM 6383 O O . LEU B 1 344 ? 17.094 -41.312 2.266 1 77.5 344 LEU B O 1
ATOM 6387 N N . LYS B 1 345 ? 14.945 -41.438 2.838 1 80.44 345 LYS B N 1
ATOM 6388 C CA . LYS B 1 345 ? 14.664 -42.531 1.911 1 80.44 345 LYS B CA 1
ATOM 6389 C C . LYS B 1 345 ? 14.922 -42.125 0.468 1 80.44 345 LYS B C 1
ATOM 6391 O O . LYS B 1 345 ? 15.125 -42.969 -0.405 1 80.44 345 LYS B O 1
ATOM 6396 N N . TYR B 1 346 ? 15.016 -40.812 0.258 1 84.06 346 TYR B N 1
ATOM 6397 C CA . TYR B 1 346 ? 15.164 -40.344 -1.109 1 84.06 346 TYR B CA 1
ATOM 6398 C C . TYR B 1 346 ? 16.609 -40 -1.416 1 84.06 346 TYR B C 1
ATOM 6400 O O . TYR B 1 346 ? 16.922 -39.531 -2.514 1 84.06 346 TYR B O 1
ATOM 6408 N N . LEU B 1 347 ? 17.531 -40.281 -0.485 1 83.31 347 LEU B N 1
ATOM 6409 C CA . LEU B 1 347 ? 18.906 -39.844 -0.634 1 83.31 347 LEU B CA 1
ATOM 6410 C C . LEU B 1 347 ? 19.812 -41 -1.081 1 83.31 347 LEU B C 1
ATOM 6412 O O . LEU B 1 347 ? 20.969 -41.062 -0.687 1 83.31 347 LEU B O 1
ATOM 6416 N N . ASP B 1 348 ? 19.312 -41.844 -1.87 1 82.25 348 ASP B N 1
ATOM 6417 C CA . ASP B 1 348 ? 20.062 -43.031 -2.301 1 82.25 348 ASP B CA 1
ATOM 6418 C C . ASP B 1 348 ? 21.219 -42.625 -3.232 1 82.25 348 ASP B C 1
ATOM 6420 O O . ASP B 1 348 ? 22.203 -43.375 -3.354 1 82.25 348 ASP B O 1
ATOM 6424 N N . CYS B 1 349 ? 21.156 -41.469 -3.854 1 85.62 349 CYS B N 1
ATOM 6425 C CA . CYS B 1 349 ? 22.203 -41.031 -4.777 1 85.62 349 CYS B CA 1
ATOM 6426 C C . CYS B 1 349 ? 22.984 -39.844 -4.219 1 85.62 349 CYS B C 1
ATOM 6428 O O . CYS B 1 349 ? 23.531 -39.031 -4.98 1 85.62 349 CYS B O 1
ATOM 6430 N N . ILE B 1 350 ? 23.047 -39.719 -2.965 1 84.75 350 ILE B N 1
ATOM 6431 C CA . ILE B 1 350 ? 23.641 -38.562 -2.303 1 84.75 350 ILE B CA 1
ATOM 6432 C C . ILE B 1 350 ? 25.125 -38.5 -2.643 1 84.75 350 ILE B C 1
ATOM 6434 O O . ILE B 1 350 ? 25.719 -37.406 -2.686 1 84.75 350 ILE B O 1
ATOM 6438 N N . GLN B 1 351 ? 25.781 -39.531 -2.938 1 80 351 GLN B N 1
ATOM 6439 C CA . GLN B 1 351 ? 27.203 -39.594 -3.217 1 80 351 GLN B CA 1
ATOM 6440 C C . GLN B 1 351 ? 27.547 -38.844 -4.492 1 80 351 GLN B C 1
ATOM 6442 O O . GLN B 1 351 ? 28.672 -38.344 -4.641 1 80 351 GLN B O 1
ATOM 6447 N N . ALA B 1 352 ? 26.594 -38.781 -5.359 1 85.5 352 ALA B N 1
ATOM 6448 C CA . ALA B 1 352 ? 26.812 -38.094 -6.629 1 85.5 352 ALA B CA 1
ATOM 6449 C C . ALA B 1 352 ? 26.922 -36.562 -6.422 1 85.5 352 ALA B C 1
ATOM 6451 O O . ALA B 1 352 ? 27.422 -35.844 -7.285 1 85.5 352 ALA B O 1
ATOM 6452 N N . PHE B 1 353 ? 26.547 -36.125 -5.23 1 88.38 353 PHE B N 1
ATOM 6453 C CA . PHE B 1 353 ? 26.422 -34.688 -5.055 1 88.38 353 PHE B CA 1
ATOM 6454 C C . PHE B 1 353 ? 27.422 -34.188 -4.012 1 88.38 353 PHE B C 1
ATOM 6456 O O . PHE B 1 353 ? 27.266 -33.062 -3.488 1 88.38 353 PHE B O 1
ATOM 6463 N N . GLN B 1 354 ? 28.359 -34.812 -3.697 1 78.88 354 GLN B N 1
ATOM 6464 C CA . GLN B 1 354 ? 29.328 -34.5 -2.654 1 78.88 354 GLN B CA 1
ATOM 6465 C C . GLN B 1 354 ? 30.016 -33.156 -2.936 1 78.88 354 GLN B C 1
ATOM 6467 O O . GLN B 1 354 ? 30.328 -32.406 -2.008 1 78.88 354 GLN B O 1
ATOM 6472 N N . GLN B 1 355 ? 30.156 -32.875 -4.18 1 83.69 355 GLN B N 1
ATOM 6473 C CA . GLN B 1 355 ? 30.875 -31.641 -4.535 1 83.69 355 GLN B CA 1
ATOM 6474 C C . GLN B 1 355 ? 29.906 -30.594 -5.102 1 83.69 355 GLN B C 1
ATOM 6476 O O . GLN B 1 355 ? 30.344 -29.594 -5.668 1 83.69 355 GLN B O 1
ATOM 6481 N N . GLU B 1 356 ? 28.719 -30.938 -4.934 1 89.62 356 GLU B N 1
ATOM 6482 C CA . GLU B 1 356 ? 27.719 -30.031 -5.52 1 89.62 356 GLU B CA 1
ATOM 6483 C C . GLU B 1 356 ? 27.047 -29.172 -4.449 1 89.62 356 GLU B C 1
ATOM 6485 O O . GLU B 1 356 ? 27.125 -29.484 -3.262 1 89.62 356 GLU B O 1
ATOM 6490 N N . SER B 1 357 ? 26.406 -28.125 -4.906 1 92 357 SER B N 1
ATOM 6491 C CA . SER B 1 357 ? 25.75 -27.188 -3.99 1 92 357 SER B CA 1
ATOM 6492 C C . SER B 1 357 ? 24.266 -27.5 -3.84 1 92 357 SER B C 1
ATOM 6494 O O . SER B 1 357 ? 23.5 -26.703 -3.303 1 92 357 SER B O 1
ATOM 6496 N N . TYR B 1 358 ? 23.859 -28.656 -4.426 1 93.44 358 TYR B N 1
ATOM 6497 C CA . TYR B 1 358 ? 22.484 -29.125 -4.262 1 93.44 358 TYR B CA 1
ATOM 6498 C C . TYR B 1 358 ? 22.422 -30.641 -4.277 1 93.44 358 TYR B C 1
ATOM 6500 O O . TYR B 1 358 ? 23.391 -31.312 -4.672 1 93.44 358 TYR B O 1
ATOM 6508 N N . ILE B 1 359 ? 21.391 -31.156 -3.721 1 92.62 359 ILE B N 1
ATOM 6509 C CA . ILE B 1 359 ? 21.141 -32.594 -3.723 1 92.62 359 ILE B CA 1
ATOM 6510 C C . ILE B 1 359 ? 19.781 -32.875 -4.352 1 92.62 359 ILE B C 1
ATOM 6512 O O . ILE B 1 359 ? 18.812 -32.156 -4.117 1 92.62 359 ILE B O 1
ATOM 6516 N N . LEU B 1 360 ? 19.75 -33.875 -5.195 1 95.06 360 LEU B N 1
ATOM 6517 C CA . LEU B 1 360 ? 18.469 -34.312 -5.766 1 95.06 360 LEU B CA 1
ATOM 6518 C C . LEU B 1 360 ? 18.047 -35.656 -5.18 1 95.06 360 LEU B C 1
ATOM 6520 O O . LEU B 1 360 ? 18.906 -36.5 -4.867 1 95.06 360 LEU B O 1
ATOM 6524 N N . GLY B 1 361 ? 16.812 -35.781 -4.953 1 92.5 361 GLY B N 1
ATOM 6525 C CA . GLY B 1 361 ? 16.234 -37.031 -4.504 1 92.5 361 GLY B CA 1
ATOM 6526 C C . GLY B 1 361 ? 14.969 -37.406 -5.258 1 92.5 361 GLY B C 1
ATOM 6527 O O . GLY B 1 361 ? 14.281 -36.531 -5.805 1 92.5 361 GLY B O 1
ATOM 6528 N N . TYR B 1 362 ? 14.781 -38.719 -5.34 1 92.06 362 TYR B N 1
ATOM 6529 C CA . TYR B 1 362 ? 13.602 -39.219 -6.039 1 92.06 362 TYR B CA 1
ATOM 6530 C C . TYR B 1 362 ? 12.602 -39.812 -5.055 1 92.06 362 TYR B C 1
ATOM 6532 O O . TYR B 1 362 ? 12.914 -40.75 -4.34 1 92.06 362 TYR B O 1
ATOM 6540 N N . GLY B 1 363 ? 11.352 -39.219 -4.922 1 85.44 363 GLY B N 1
ATOM 6541 C CA . GLY B 1 363 ? 10.336 -39.656 -3.969 1 85.44 363 GLY B CA 1
ATOM 6542 C C . GLY B 1 363 ? 9.312 -40.594 -4.57 1 85.44 363 GLY B C 1
ATOM 6543 O O . GLY B 1 363 ? 8.281 -40.875 -3.951 1 85.44 363 GLY B O 1
ATOM 6544 N N . GLY B 1 364 ? 9.422 -41.094 -5.742 1 81.94 364 GLY B N 1
ATOM 6545 C CA . GLY B 1 364 ? 8.406 -41.906 -6.395 1 81.94 364 GLY B CA 1
ATOM 6546 C C . GLY B 1 364 ? 7.363 -41.062 -7.125 1 81.94 364 GLY B C 1
ATOM 6547 O O . GLY B 1 364 ? 7.23 -39.875 -6.887 1 81.94 364 GLY B O 1
ATOM 6548 N N . GLY B 1 365 ? 6.598 -41.656 -7.969 1 80 365 GLY B N 1
ATOM 6549 C CA . GLY B 1 365 ? 5.531 -41 -8.719 1 80 365 GLY B CA 1
ATOM 6550 C C . GLY B 1 365 ? 6.023 -39.875 -9.578 1 80 365 GLY B C 1
ATOM 6551 O O . GLY B 1 365 ? 5.328 -38.875 -9.742 1 80 365 GLY B O 1
ATOM 6552 N N . ARG B 1 366 ? 7.258 -39.844 -9.938 1 80.56 366 ARG B N 1
ATOM 6553 C CA . ARG B 1 366 ? 7.891 -38.906 -10.852 1 80.56 366 ARG B CA 1
ATOM 6554 C C . ARG B 1 366 ? 8.125 -37.562 -10.172 1 80.56 366 ARG B C 1
ATOM 6556 O O . ARG B 1 366 ? 8.141 -36.5 -10.828 1 80.56 366 ARG B O 1
ATOM 6563 N N . ARG B 1 367 ? 8.172 -37.594 -8.828 1 91.88 367 ARG B N 1
ATOM 6564 C CA . ARG B 1 367 ? 8.508 -36.375 -8.094 1 91.88 367 ARG B CA 1
ATOM 6565 C C . ARG B 1 367 ? 9.992 -36.344 -7.758 1 91.88 367 ARG B C 1
ATOM 6567 O O . ARG B 1 367 ? 10.547 -37.312 -7.238 1 91.88 367 ARG B O 1
ATOM 6574 N N . ILE B 1 368 ? 10.562 -35.312 -8.117 1 95.19 368 ILE B N 1
ATOM 6575 C CA . ILE B 1 368 ? 11.977 -35.094 -7.82 1 95.19 368 ILE B CA 1
ATOM 6576 C C . ILE B 1 368 ? 12.133 -34.031 -6.742 1 95.19 368 ILE B C 1
ATOM 6578 O O . ILE B 1 368 ? 11.516 -32.969 -6.82 1 95.19 368 ILE B O 1
ATOM 6582 N N . TYR B 1 369 ? 12.898 -34.312 -5.723 1 94.88 369 TYR B N 1
ATOM 6583 C CA . TYR B 1 369 ? 13.148 -33.375 -4.621 1 94.88 369 TYR B CA 1
ATOM 6584 C C . TYR B 1 369 ? 14.5 -32.688 -4.781 1 94.88 369 TYR B C 1
ATOM 6586 O O . TYR B 1 369 ? 15.477 -33.312 -5.211 1 94.88 369 TYR B O 1
ATOM 6594 N N . ILE B 1 370 ? 14.5 -31.453 -4.496 1 95.62 370 ILE B N 1
ATOM 6595 C CA . ILE B 1 370 ? 15.734 -30.672 -4.594 1 95.62 370 ILE B CA 1
ATOM 6596 C C . ILE B 1 370 ? 16.031 -30.016 -3.25 1 95.62 370 ILE B C 1
ATOM 6598 O O . ILE B 1 370 ? 15.188 -29.312 -2.689 1 95.62 370 ILE B O 1
ATOM 6602 N N . TRP B 1 371 ? 17.188 -30.172 -2.705 1 93.81 371 TRP B N 1
ATOM 6603 C CA . TRP B 1 371 ? 17.672 -29.531 -1.492 1 93.81 371 TRP B CA 1
ATOM 6604 C C . TRP B 1 371 ? 18.922 -28.688 -1.784 1 93.81 371 TRP B C 1
ATOM 6606 O O . TRP B 1 371 ? 19.875 -29.188 -2.375 1 93.81 371 TRP B O 1
ATOM 6616 N N . LEU B 1 372 ? 18.891 -27.453 -1.354 1 93.38 372 LEU B N 1
ATOM 6617 C CA . LEU B 1 372 ? 20.016 -26.547 -1.618 1 93.38 372 LEU B CA 1
ATOM 6618 C C . LEU B 1 372 ? 21 -26.562 -0.458 1 93.38 372 LEU B C 1
ATOM 6620 O O . LEU B 1 372 ? 20.609 -26.609 0.707 1 93.38 372 LEU B O 1
ATOM 6624 N N . GLY B 1 373 ? 22.219 -26.453 -0.842 1 90 373 GLY B N 1
ATOM 6625 C CA . GLY B 1 373 ? 23.266 -26.359 0.159 1 90 373 GLY B CA 1
ATOM 6626 C C . GLY B 1 373 ? 23.422 -24.953 0.723 1 90 373 GLY B C 1
ATOM 6627 O O . GLY B 1 373 ? 22.906 -24 0.15 1 90 373 GLY B O 1
ATOM 6628 N N . VAL B 1 374 ? 24.141 -24.812 1.8 1 86.56 374 VAL B N 1
ATOM 6629 C CA . VAL B 1 374 ? 24.344 -23.547 2.502 1 86.56 374 VAL B CA 1
ATOM 6630 C C . VAL B 1 374 ? 25.125 -22.578 1.61 1 86.56 374 VAL B C 1
ATOM 6632 O O . VAL B 1 374 ? 24.922 -21.375 1.676 1 86.56 374 VAL B O 1
ATOM 6635 N N . ASP B 1 375 ? 25.906 -23.094 0.661 1 85.62 375 ASP B N 1
ATOM 6636 C CA . ASP B 1 375 ? 26.75 -22.25 -0.184 1 85.62 375 ASP B CA 1
ATOM 6637 C C . ASP B 1 375 ? 26.125 -22.062 -1.566 1 85.62 375 ASP B C 1
ATOM 6639 O O . ASP B 1 375 ? 26.766 -21.531 -2.475 1 85.62 375 ASP B O 1
ATOM 6643 N N . ALA B 1 376 ? 24.969 -22.516 -1.659 1 90.06 376 ALA B N 1
ATOM 6644 C CA . ALA B 1 376 ? 24.344 -22.453 -2.98 1 90.06 376 ALA B CA 1
ATOM 6645 C C . ALA B 1 376 ? 24.125 -21.016 -3.424 1 90.06 376 ALA B C 1
ATOM 6647 O O . ALA B 1 376 ? 23.531 -20.219 -2.693 1 90.06 376 ALA B O 1
ATOM 6648 N N . ARG B 1 377 ? 24.625 -20.672 -4.605 1 88.38 377 ARG B N 1
ATOM 6649 C CA . ARG B 1 377 ? 24.422 -19.375 -5.234 1 88.38 377 ARG B CA 1
ATOM 6650 C C . ARG B 1 377 ? 23.234 -19.406 -6.191 1 88.38 377 ARG B C 1
ATOM 6652 O O . ARG B 1 377 ? 22.625 -20.469 -6.383 1 88.38 377 ARG B O 1
ATOM 6659 N N . LYS B 1 378 ? 22.938 -18.328 -6.734 1 89.12 378 LYS B N 1
ATOM 6660 C CA . LYS B 1 378 ? 21.797 -18.203 -7.645 1 89.12 378 LYS B CA 1
ATOM 6661 C C . LYS B 1 378 ? 21.922 -19.156 -8.82 1 89.12 378 LYS B C 1
ATOM 6663 O O . LYS B 1 378 ? 20.953 -19.797 -9.219 1 89.12 378 LYS B O 1
ATOM 6668 N N . VAL B 1 379 ? 23.141 -19.281 -9.297 1 90.12 379 VAL B N 1
ATOM 6669 C CA . VAL B 1 379 ? 23.375 -20.156 -10.445 1 90.12 379 VAL B CA 1
ATOM 6670 C C . VAL B 1 379 ? 23.141 -21.609 -10.055 1 90.12 379 VAL B C 1
ATOM 6672 O O . VAL B 1 379 ? 22.625 -22.406 -10.844 1 90.12 379 VAL B O 1
ATOM 6675 N N . ASP B 1 380 ? 23.484 -21.922 -8.828 1 92.31 380 ASP B N 1
ATOM 6676 C CA . ASP B 1 380 ? 23.297 -23.297 -8.344 1 92.31 380 ASP B CA 1
ATOM 6677 C C . ASP B 1 380 ? 21.828 -23.641 -8.211 1 92.31 380 ASP B C 1
ATOM 6679 O O . ASP B 1 380 ? 21.406 -24.766 -8.461 1 92.31 380 ASP B O 1
ATOM 6683 N N . ARG B 1 381 ? 21.062 -22.672 -7.824 1 93.81 381 ARG B N 1
ATOM 6684 C CA . ARG B 1 381 ? 19.625 -22.859 -7.711 1 93.81 381 ARG B CA 1
ATOM 6685 C C . ARG B 1 381 ? 19.016 -23.203 -9.062 1 93.81 381 ARG B C 1
ATOM 6687 O O . ARG B 1 381 ? 18.203 -24.125 -9.164 1 93.81 381 ARG B O 1
ATOM 6694 N N . LEU B 1 382 ? 19.422 -22.469 -10.031 1 95.06 382 LEU B N 1
ATOM 6695 C CA . LEU B 1 382 ? 18.906 -22.703 -11.375 1 95.06 382 LEU B CA 1
ATOM 6696 C C . LEU B 1 382 ? 19.406 -24.031 -11.922 1 95.06 382 LEU B C 1
ATOM 6698 O O . LEU B 1 382 ? 18.641 -24.781 -12.531 1 95.06 382 LEU B O 1
ATOM 6702 N N . GLN B 1 383 ? 20.703 -24.266 -11.68 1 94.75 383 GLN B N 1
ATOM 6703 C CA . GLN B 1 383 ? 21.281 -25.516 -12.148 1 94.75 383 GLN B CA 1
ATOM 6704 C C . GLN B 1 383 ? 20.578 -26.734 -11.531 1 94.75 383 GLN B C 1
ATOM 6706 O O . GLN B 1 383 ? 20.281 -27.703 -12.227 1 94.75 383 GLN B O 1
ATOM 6711 N N . GLY B 1 384 ? 20.375 -26.672 -10.242 1 95.94 384 GLY B N 1
ATOM 6712 C CA . GLY B 1 384 ? 19.656 -27.75 -9.578 1 95.94 384 GLY B CA 1
ATOM 6713 C C . GLY B 1 384 ? 18.266 -27.969 -10.133 1 95.94 384 GLY B C 1
ATOM 6714 O O . GLY B 1 384 ? 17.828 -29.109 -10.305 1 95.94 384 GLY B O 1
ATOM 6715 N N . TYR B 1 385 ? 17.594 -26.891 -10.43 1 96.38 385 TYR B N 1
ATOM 6716 C CA . TYR B 1 385 ? 16.234 -26.969 -10.969 1 96.38 385 TYR B CA 1
ATOM 6717 C C . TYR B 1 385 ? 16.234 -27.594 -12.359 1 96.38 385 TYR B C 1
ATOM 6719 O O . TYR B 1 385 ? 15.438 -28.484 -12.641 1 96.38 385 TYR B O 1
ATOM 6727 N N . VAL B 1 386 ? 17.125 -27.156 -13.203 1 96.5 386 VAL B N 1
ATOM 6728 C CA . VAL B 1 386 ? 17.203 -27.656 -14.562 1 96.5 386 VAL B CA 1
ATOM 6729 C C . VAL B 1 386 ? 17.625 -29.125 -14.547 1 96.5 386 VAL B C 1
ATOM 6731 O O . VAL B 1 386 ? 17.141 -29.922 -15.352 1 96.5 386 VAL B O 1
ATOM 6734 N N . HIS B 1 387 ? 18.562 -29.391 -13.656 1 96.69 387 HIS B N 1
ATOM 6735 C CA . HIS B 1 387 ? 18.969 -30.781 -13.492 1 96.69 387 HIS B CA 1
ATOM 6736 C C . HIS B 1 387 ? 17.781 -31.672 -13.141 1 96.69 387 HIS B C 1
ATOM 6738 O O . HIS B 1 387 ? 17.625 -32.75 -13.695 1 96.69 387 HIS B O 1
ATOM 6744 N N . ALA B 1 388 ? 17.016 -31.219 -12.234 1 96.94 388 ALA B N 1
ATOM 6745 C CA . ALA B 1 388 ? 15.812 -31.953 -11.852 1 96.94 388 ALA B CA 1
ATOM 6746 C C . ALA B 1 388 ? 14.875 -32.125 -13.047 1 96.94 388 ALA B C 1
ATOM 6748 O O . ALA B 1 388 ? 14.258 -33.188 -13.219 1 96.94 388 ALA B O 1
ATOM 6749 N N . MET B 1 389 ? 14.734 -31.125 -13.859 1 96.38 389 MET B N 1
ATOM 6750 C CA . MET B 1 389 ? 13.922 -31.188 -15.07 1 96.38 389 MET B CA 1
ATOM 6751 C C . MET B 1 389 ? 14.453 -32.281 -16.016 1 96.38 389 MET B C 1
ATOM 6753 O O . MET B 1 389 ? 13.672 -33 -16.625 1 96.38 389 MET B O 1
ATOM 6757 N N . LEU B 1 390 ? 15.758 -32.25 -16.125 1 96.19 390 LEU B N 1
ATOM 6758 C CA . LEU B 1 390 ? 16.391 -33.25 -16.984 1 96.19 390 LEU B CA 1
ATOM 6759 C C . LEU B 1 390 ? 16.094 -34.656 -16.516 1 96.19 390 LEU B C 1
ATOM 6761 O O . LEU B 1 390 ? 15.711 -35.531 -17.312 1 96.19 390 LEU B O 1
ATOM 6765 N N . ILE B 1 391 ? 16.266 -34.844 -15.258 1 95.75 391 ILE B N 1
ATOM 6766 C CA . ILE B 1 391 ? 16.016 -36.156 -14.695 1 95.75 391 ILE B CA 1
ATOM 6767 C C . ILE B 1 391 ? 14.555 -36.562 -14.906 1 95.75 391 ILE B C 1
ATOM 6769 O O . ILE B 1 391 ? 14.258 -37.688 -15.258 1 95.75 391 ILE B O 1
ATOM 6773 N N . ARG B 1 392 ? 13.711 -35.656 -14.664 1 94.94 392 ARG B N 1
ATOM 6774 C CA . ARG B 1 392 ? 12.289 -35.906 -14.891 1 94.94 392 ARG B CA 1
ATOM 6775 C C . ARG B 1 392 ? 12.031 -36.312 -16.328 1 94.94 392 ARG B C 1
ATOM 6777 O O . ARG B 1 392 ? 11.25 -37.25 -16.594 1 94.94 392 ARG B O 1
ATOM 6784 N N . GLY B 1 393 ? 12.609 -35.594 -17.234 1 94.38 393 GLY B N 1
ATOM 6785 C CA . GLY B 1 393 ? 12.484 -35.969 -18.641 1 94.38 393 GLY B CA 1
ATOM 6786 C C . GLY B 1 393 ? 12.961 -37.375 -18.953 1 94.38 393 GLY B C 1
ATOM 6787 O O . GLY B 1 393 ? 12.352 -38.094 -19.75 1 94.38 393 GLY B O 1
ATOM 6788 N N . LEU B 1 394 ? 14.023 -37.75 -18.375 1 94.62 394 LEU B N 1
ATOM 6789 C CA . LEU B 1 394 ? 14.578 -39.062 -18.562 1 94.62 394 LEU B CA 1
ATOM 6790 C C . LEU B 1 394 ? 13.648 -40.156 -18.016 1 94.62 394 LEU B C 1
ATOM 6792 O O . LEU B 1 394 ? 13.422 -41.188 -18.641 1 94.62 394 LEU B O 1
ATOM 6796 N N . LEU B 1 395 ? 13.141 -39.812 -16.891 1 93.94 395 LEU B N 1
ATOM 6797 C CA . LEU B 1 395 ? 12.211 -40.75 -16.266 1 93.94 395 LEU B CA 1
ATOM 6798 C C . LEU B 1 395 ? 10.938 -40.875 -17.094 1 93.94 395 LEU B C 1
ATOM 6800 O O . LEU B 1 395 ? 10.383 -41.969 -17.219 1 93.94 395 LEU B O 1
ATOM 6804 N N . ASP B 1 396 ? 10.523 -39.812 -17.609 1 92.25 396 ASP B N 1
ATOM 6805 C CA . ASP B 1 396 ? 9.32 -39.812 -18.438 1 92.25 396 ASP B CA 1
ATOM 6806 C C . ASP B 1 396 ? 9.523 -40.625 -19.703 1 92.25 396 ASP B C 1
ATOM 6808 O O . ASP B 1 396 ? 8.562 -41.125 -20.281 1 92.25 396 ASP B O 1
ATOM 6812 N N . GLN B 1 397 ? 10.781 -40.812 -20.141 1 91.88 397 GLN B N 1
ATOM 6813 C CA . GLN B 1 397 ? 11.094 -41.594 -21.312 1 91.88 397 GLN B CA 1
ATOM 6814 C C . GLN B 1 397 ? 11.289 -43.062 -20.953 1 91.88 397 GLN B C 1
ATOM 6816 O O . GLN B 1 397 ? 11.734 -43.875 -21.781 1 91.88 397 GLN B O 1
ATOM 6821 N N . GLY B 1 398 ? 11.109 -43.375 -19.75 1 90.25 398 GLY B N 1
ATOM 6822 C CA . GLY B 1 398 ? 11.117 -44.781 -19.344 1 90.25 398 GLY B CA 1
ATOM 6823 C C . GLY B 1 398 ? 12.391 -45.188 -18.641 1 90.25 398 GLY B C 1
ATOM 6824 O O . GLY B 1 398 ? 12.555 -46.344 -18.266 1 90.25 398 GLY B O 1
ATOM 6825 N N . LYS B 1 399 ? 13.305 -44.281 -18.406 1 92.19 399 LYS B N 1
ATOM 6826 C CA . LYS B 1 399 ? 14.516 -44.625 -17.672 1 92.19 399 LYS B CA 1
ATOM 6827 C C . LYS B 1 399 ? 14.227 -44.75 -16.172 1 92.19 399 LYS B C 1
ATOM 6829 O O . LYS B 1 399 ? 13.281 -44.125 -15.664 1 92.19 399 LYS B O 1
ATOM 6834 N N . GLU B 1 400 ? 15 -45.531 -15.578 1 91.38 400 GLU B N 1
ATOM 6835 C CA . GLU B 1 400 ? 14.805 -45.75 -14.148 1 91.38 400 GLU B CA 1
ATOM 6836 C C . GLU B 1 400 ? 15.82 -44.969 -13.32 1 91.38 400 GLU B C 1
ATOM 6838 O O . GLU B 1 400 ? 16.953 -44.781 -13.742 1 91.38 400 GLU B O 1
ATOM 6843 N N . TRP B 1 401 ? 15.391 -44.531 -12.234 1 91.88 401 TRP B N 1
ATOM 6844 C CA . TRP B 1 401 ? 16.25 -43.812 -11.289 1 91.88 401 TRP B CA 1
ATOM 6845 C C . TRP B 1 401 ? 17.406 -44.688 -10.844 1 91.88 401 TRP B C 1
ATOM 6847 O O . TRP B 1 401 ? 17.203 -45.812 -10.398 1 91.88 401 TRP B O 1
ATOM 6857 N N . SER B 1 402 ? 18.562 -44.25 -11.047 1 90.06 402 SER B N 1
ATOM 6858 C CA . SER B 1 402 ? 19.781 -44.969 -10.664 1 90.06 402 SER B CA 1
ATOM 6859 C C . SER B 1 402 ? 20.938 -44 -10.461 1 90.06 402 SER B C 1
ATOM 6861 O O . SER B 1 402 ? 20.875 -42.844 -10.891 1 90.06 402 SER B O 1
ATOM 6863 N N . VAL B 1 403 ? 21.938 -44.438 -9.812 1 89.31 403 VAL B N 1
ATOM 6864 C CA . VAL B 1 403 ? 23.125 -43.594 -9.555 1 89.31 403 VAL B CA 1
ATOM 6865 C C . VAL B 1 403 ? 23.781 -43.219 -10.883 1 89.31 403 VAL B C 1
ATOM 6867 O O . VAL B 1 403 ? 24.234 -42.094 -11.047 1 89.31 403 VAL B O 1
ATOM 6870 N N . GLU B 1 404 ? 23.812 -44.156 -11.758 1 89.06 404 GLU B N 1
ATOM 6871 C CA . GLU B 1 404 ? 24.422 -43.906 -13.062 1 89.06 404 GLU B CA 1
ATOM 6872 C C . GLU B 1 404 ? 23.656 -42.812 -13.82 1 89.06 404 GLU B C 1
ATOM 6874 O O . GLU B 1 404 ? 24.266 -41.938 -14.438 1 89.06 404 GLU B O 1
ATOM 6879 N N . LEU B 1 405 ? 22.375 -42.969 -13.805 1 92.44 405 LEU B N 1
ATOM 6880 C CA . LEU B 1 405 ? 21.547 -41.969 -14.477 1 92.44 405 LEU B CA 1
ATOM 6881 C C . LEU B 1 405 ? 21.812 -40.594 -13.906 1 92.44 405 LEU B C 1
ATOM 6883 O O . LEU B 1 405 ? 21.953 -39.625 -14.664 1 92.44 405 LEU B O 1
ATOM 6887 N N . VAL B 1 406 ? 21.875 -40.469 -12.586 1 93.81 406 VAL B N 1
ATOM 6888 C CA . VAL B 1 406 ? 22.062 -39.188 -11.898 1 93.81 406 VAL B CA 1
ATOM 6889 C C . VAL B 1 406 ? 23.453 -38.625 -12.211 1 93.81 406 VAL B C 1
ATOM 6891 O O . VAL B 1 406 ? 23.609 -37.438 -12.492 1 93.81 406 VAL B O 1
ATOM 6894 N N . GLN B 1 407 ? 24.453 -39.438 -12.172 1 90.19 407 GLN B N 1
ATOM 6895 C CA . GLN B 1 407 ? 25.828 -39 -12.438 1 90.19 407 GLN B CA 1
ATOM 6896 C C . GLN B 1 407 ? 25.984 -38.5 -13.875 1 90.19 407 GLN B C 1
ATOM 6898 O O . GLN B 1 407 ? 26.609 -37.469 -14.117 1 90.19 407 GLN B O 1
ATOM 6903 N N . ARG B 1 408 ? 25.453 -39.25 -14.773 1 90.69 408 ARG B N 1
ATOM 6904 C CA . ARG B 1 408 ? 25.547 -38.875 -16.172 1 90.69 408 ARG B CA 1
ATOM 6905 C C . ARG B 1 408 ? 24.797 -37.562 -16.422 1 90.69 408 ARG B C 1
ATOM 6907 O O . ARG B 1 408 ? 25.281 -36.688 -17.156 1 90.69 408 ARG B O 1
ATOM 6914 N N . SER B 1 409 ? 23.578 -37.531 -15.891 1 93.81 409 SER B N 1
ATOM 6915 C CA . SER B 1 409 ? 22.797 -36.281 -16.047 1 93.81 409 SER B CA 1
ATOM 6916 C C . SER B 1 409 ? 23.5 -35.094 -15.422 1 93.81 409 SER B C 1
ATOM 6918 O O . SER B 1 409 ? 23.406 -33.969 -15.93 1 93.81 409 SER B O 1
ATOM 6920 N N . LEU B 1 410 ? 24.188 -35.281 -14.32 1 93.06 410 LEU B N 1
ATOM 6921 C CA . LEU B 1 410 ? 24.953 -34.219 -13.664 1 93.06 410 LEU B CA 1
ATOM 6922 C C . LEU B 1 410 ? 26.047 -33.688 -14.594 1 93.06 410 LEU B C 1
ATOM 6924 O O . LEU B 1 410 ? 26.266 -32.469 -14.656 1 93.06 410 LEU B O 1
ATOM 6928 N N . VAL B 1 411 ? 26.656 -34.531 -15.258 1 89 411 VAL B N 1
ATOM 6929 C CA . VAL B 1 411 ? 27.703 -34.156 -16.203 1 89 411 VAL B CA 1
ATOM 6930 C C . VAL B 1 411 ? 27.094 -33.281 -17.312 1 89 411 VAL B C 1
ATOM 6932 O O . VAL B 1 411 ? 27.641 -32.25 -17.688 1 89 411 VAL B O 1
ATOM 6935 N N . HIS B 1 412 ? 25.984 -33.719 -17.812 1 89.69 412 HIS B N 1
ATOM 6936 C CA . HIS B 1 412 ? 25.328 -33 -18.906 1 89.69 412 HIS B CA 1
ATOM 6937 C C . HIS B 1 412 ? 24.922 -31.609 -18.469 1 89.69 412 HIS B C 1
ATOM 6939 O O . HIS B 1 412 ? 25.141 -30.641 -19.203 1 89.69 412 HIS B O 1
ATOM 6945 N N . VAL B 1 413 ? 24.297 -31.531 -17.312 1 92.31 413 VAL B N 1
ATOM 6946 C CA . VAL B 1 413 ? 23.812 -30.234 -16.859 1 92.31 413 VAL B CA 1
ATOM 6947 C C . VAL B 1 413 ? 24.984 -29.312 -16.547 1 92.31 413 VAL B C 1
ATOM 6949 O O . VAL B 1 413 ? 24.922 -28.109 -16.812 1 92.31 413 VAL B O 1
ATOM 6952 N N . LYS B 1 414 ? 26.062 -29.797 -16 1 89.19 414 LYS B N 1
ATOM 6953 C CA . LYS B 1 414 ? 27.266 -29 -15.742 1 89.19 414 LYS B CA 1
ATOM 6954 C C . LYS B 1 414 ? 27.859 -28.469 -17.047 1 89.19 414 LYS B C 1
ATOM 6956 O O . LYS B 1 414 ? 28.312 -27.328 -17.109 1 89.19 414 LYS B O 1
ATOM 6961 N N . GLN B 1 415 ? 27.875 -29.328 -18 1 87 415 GLN B N 1
ATOM 6962 C CA . GLN B 1 415 ? 28.359 -28.906 -19.297 1 87 415 GLN B CA 1
ATOM 6963 C C . GLN B 1 415 ? 27.516 -27.766 -19.875 1 87 415 GLN B C 1
ATOM 6965 O O . GLN B 1 415 ? 28.047 -26.828 -20.469 1 87 415 GLN B O 1
ATOM 6970 N N . LEU B 1 416 ? 26.312 -27.938 -19.703 1 89.44 416 LEU B N 1
ATOM 6971 C CA . LEU B 1 416 ? 25.375 -26.922 -20.188 1 89.44 416 LEU B CA 1
ATOM 6972 C C . LEU B 1 416 ? 25.656 -25.578 -19.516 1 89.44 416 LEU B C 1
ATOM 6974 O O . LEU B 1 416 ? 25.703 -24.547 -20.188 1 89.44 416 LEU B O 1
ATOM 6978 N N . PHE B 1 417 ? 25.859 -25.5 -18.234 1 89.69 417 PHE B N 1
ATOM 6979 C CA . PHE B 1 417 ? 26 -24.25 -17.484 1 89.69 417 PHE B CA 1
ATOM 6980 C C . PHE B 1 417 ? 27.406 -23.703 -17.594 1 89.69 417 PHE B C 1
ATOM 6982 O O . PHE B 1 417 ? 27.641 -22.531 -17.297 1 89.69 417 PHE B O 1
ATOM 6989 N N . HIS B 1 418 ? 28.359 -24.438 -18.109 1 77.81 418 HIS B N 1
ATOM 6990 C CA . HIS B 1 418 ? 29.719 -23.969 -18.281 1 77.81 418 HIS B CA 1
ATOM 6991 C C . HIS B 1 418 ? 30.047 -23.781 -19.766 1 77.81 418 HIS B C 1
ATOM 6993 O O . HIS B 1 418 ? 31.203 -23.562 -20.125 1 77.81 418 HIS B O 1
ATOM 6999 N N . VAL B 1 419 ? 29.094 -23.953 -20.578 1 65.88 419 VAL B N 1
ATOM 7000 C CA . VAL B 1 419 ? 29.281 -23.781 -22.016 1 65.88 419 VAL B CA 1
ATOM 7001 C C . VAL B 1 419 ? 29.844 -22.391 -22.312 1 65.88 419 VAL B C 1
ATOM 7003 O O . VAL B 1 419 ? 29.391 -21.391 -21.719 1 65.88 419 VAL B O 1
ATOM 7006 N N . ARG B 1 420 ? 31.078 -22.25 -22.984 1 56.56 420 ARG B N 1
ATOM 7007 C CA . ARG B 1 420 ? 31.766 -21.016 -23.344 1 56.56 420 ARG B CA 1
ATOM 7008 C C . ARG B 1 420 ? 31.156 -20.406 -24.594 1 56.56 420 ARG B C 1
ATOM 7010 O O . ARG B 1 420 ? 30.703 -21.125 -25.484 1 56.56 420 ARG B O 1
ATOM 7017 N N . HIS B 1 421 ? 30.703 -19.109 -24.656 1 54 421 HIS B N 1
ATOM 7018 C CA . HIS B 1 421 ? 30.188 -18.406 -25.828 1 54 421 HIS B CA 1
ATOM 7019 C C . HIS B 1 421 ? 31.219 -18.422 -26.969 1 54 421 HIS B C 1
ATOM 7021 O O . HIS B 1 421 ? 32.406 -18.141 -26.734 1 54 421 HIS B O 1
ATOM 7027 N N . PRO B 1 422 ? 30.906 -19.016 -28.25 1 48.09 422 PRO B N 1
ATOM 7028 C CA . PRO B 1 422 ? 31.875 -19.125 -29.344 1 48.09 422 PRO B CA 1
ATOM 7029 C C . PRO B 1 422 ? 32.531 -17.781 -29.672 1 48.09 422 PRO B C 1
ATOM 7031 O O . PRO B 1 422 ? 33.688 -17.734 -30.078 1 48.09 422 PRO B O 1
ATOM 7034 N N . LEU B 1 423 ? 31.734 -16.859 -30.125 1 46.81 423 LEU B N 1
ATOM 7035 C CA . LEU B 1 423 ? 32.219 -15.688 -30.859 1 46.81 423 LEU B CA 1
ATOM 7036 C C . LEU B 1 423 ? 33.188 -14.867 -30.031 1 46.81 423 LEU B C 1
ATOM 7038 O O . LEU B 1 423 ? 33.812 -13.945 -30.547 1 46.81 423 LEU B O 1
ATOM 7042 N N . ARG B 1 424 ? 32.688 -14.359 -28.938 1 46.41 424 ARG B N 1
ATOM 7043 C CA . ARG B 1 424 ? 33.469 -13.25 -28.406 1 46.41 424 ARG B CA 1
ATOM 7044 C C . ARG B 1 424 ? 34.812 -13.75 -27.875 1 46.41 424 ARG B C 1
ATOM 7046 O O . ARG B 1 424 ? 34.875 -14.336 -26.781 1 46.41 424 ARG B O 1
ATOM 7053 N N . GLY B 1 425 ? 35.656 -14.422 -28.594 1 42.75 425 GLY B N 1
ATOM 7054 C CA . GLY B 1 425 ? 37.031 -14.781 -28.25 1 42.75 425 GLY B CA 1
ATOM 7055 C C . GLY B 1 425 ? 37.25 -14.93 -26.766 1 42.75 425 GLY B C 1
ATOM 7056 O O . GLY B 1 425 ? 38 -15.805 -26.328 1 42.75 425 GLY B O 1
ATOM 7057 N N . GLN B 1 426 ? 37.469 -13.766 -26.062 1 43.47 426 GLN B N 1
ATOM 7058 C CA . GLN B 1 426 ? 38 -13.773 -24.719 1 43.47 426 GLN B CA 1
ATOM 7059 C C . GLN B 1 426 ? 37.094 -14.547 -23.766 1 43.47 426 GLN B C 1
ATOM 7061 O O . GLN B 1 426 ? 37.562 -15.438 -23.047 1 43.47 426 GLN B O 1
ATOM 7066 N N . SER B 1 427 ? 36.281 -13.734 -22.828 1 43.88 427 SER B N 1
ATOM 7067 C CA . SER B 1 427 ? 35.781 -13.953 -21.469 1 43.88 427 SER B CA 1
ATOM 7068 C C . SER B 1 427 ? 34.719 -15.031 -21.438 1 43.88 427 SER B C 1
ATOM 7070 O O . SER B 1 427 ? 34.031 -15.273 -22.453 1 43.88 427 SER B O 1
ATOM 7072 N N . LYS B 1 428 ? 34.625 -16.016 -20.453 1 48.72 428 LYS B N 1
ATOM 7073 C CA . LYS B 1 428 ? 33.844 -17.109 -19.906 1 48.72 428 LYS B CA 1
ATOM 7074 C C . LYS B 1 428 ? 32.344 -16.812 -20.031 1 48.72 428 LYS B C 1
ATOM 7076 O O . LYS B 1 428 ? 31.781 -16.109 -19.188 1 48.72 428 LYS B O 1
ATOM 7081 N N . TYR B 1 429 ? 31.828 -16.719 -21.172 1 56.09 429 TYR B N 1
ATOM 7082 C CA . TYR B 1 429 ? 30.391 -16.5 -21.297 1 56.09 429 TYR B CA 1
ATOM 7083 C C . TYR B 1 429 ? 29.594 -17.719 -20.859 1 56.09 429 TYR B C 1
ATOM 7085 O O . TYR B 1 429 ? 29.875 -18.844 -21.281 1 56.09 429 TYR B O 1
ATOM 7093 N N . SER B 1 430 ? 28.906 -17.75 -19.859 1 75.25 430 SER B N 1
ATOM 7094 C CA . SER B 1 430 ? 28.078 -18.734 -19.141 1 75.25 430 SER B CA 1
ATOM 7095 C C . SER B 1 430 ? 26.656 -18.766 -19.688 1 75.25 430 SER B C 1
ATOM 7097 O O . SER B 1 430 ? 26.25 -17.859 -20.438 1 75.25 430 SER B O 1
ATOM 7099 N N . LEU B 1 431 ? 26.016 -20 -19.969 1 86.88 431 LEU B N 1
ATOM 7100 C CA . LEU B 1 431 ? 24.609 -20.172 -20.281 1 86.88 431 LEU B CA 1
ATOM 7101 C C . LEU B 1 431 ? 23.797 -18.953 -19.859 1 86.88 431 LEU B C 1
ATOM 7103 O O . LEU B 1 431 ? 23 -18.438 -20.641 1 86.88 431 LEU B O 1
ATOM 7107 N N . LEU B 1 432 ? 24.141 -18.391 -18.828 1 88.38 432 LEU B N 1
ATOM 7108 C CA . LEU B 1 432 ? 23.375 -17.281 -18.266 1 88.38 432 LEU B CA 1
ATOM 7109 C C . LEU B 1 432 ? 23.578 -16 -19.078 1 88.38 432 LEU B C 1
ATOM 7111 O O . LEU B 1 432 ? 22.641 -15.242 -19.281 1 88.38 432 LEU B O 1
ATOM 7115 N N . SER B 1 433 ? 24.781 -15.805 -19.516 1 86.44 433 SER B N 1
ATOM 7116 C CA . SER B 1 433 ? 25.062 -14.617 -20.312 1 86.44 433 SER B CA 1
ATOM 7117 C C . SER B 1 433 ? 24.328 -14.664 -21.641 1 86.44 433 SER B C 1
ATOM 7119 O O . SER B 1 433 ? 23.828 -13.633 -22.109 1 86.44 433 SER B O 1
ATOM 7121 N N . CYS B 1 434 ? 24.312 -15.852 -22.188 1 87.88 434 CYS B N 1
ATOM 7122 C CA . CYS B 1 434 ? 23.594 -16.016 -23.453 1 87.88 434 CYS B CA 1
ATOM 7123 C C . CYS B 1 434 ? 22.109 -15.727 -23.266 1 87.88 434 CYS B C 1
ATOM 7125 O O . CYS B 1 434 ? 21.5 -15.055 -24.094 1 87.88 434 CYS B O 1
ATOM 7127 N N . LEU B 1 435 ? 21.578 -16.219 -22.25 1 92.5 435 LEU B N 1
ATOM 7128 C CA . LEU B 1 435 ? 20.156 -16.047 -21.984 1 92.5 435 LEU B CA 1
ATOM 7129 C C . LEU B 1 435 ? 19.844 -14.594 -21.594 1 92.5 435 LEU B C 1
ATOM 7131 O O . LEU B 1 435 ? 18.766 -14.078 -21.906 1 92.5 435 LEU B O 1
ATOM 7135 N N . GLU B 1 436 ? 20.734 -13.953 -20.906 1 91.62 436 GLU B N 1
ATOM 7136 C CA . GLU B 1 436 ? 20.594 -12.539 -20.594 1 91.62 436 GLU B CA 1
ATOM 7137 C C . GLU B 1 436 ? 20.547 -11.688 -21.859 1 91.62 436 GLU B C 1
ATOM 7139 O O . GLU B 1 436 ? 19.812 -10.695 -21.922 1 91.62 436 GLU B O 1
ATOM 7144 N N . ASP B 1 437 ? 21.359 -12.094 -22.797 1 89.56 437 ASP B N 1
ATOM 7145 C CA . ASP B 1 437 ? 21.391 -11.383 -24.078 1 89.56 437 ASP B CA 1
ATOM 7146 C C . ASP B 1 437 ? 20.047 -11.484 -24.797 1 89.56 437 ASP B C 1
ATOM 7148 O O . ASP B 1 437 ? 19.688 -10.609 -25.578 1 89.56 437 ASP B O 1
ATOM 7152 N N . LYS B 1 438 ? 19.375 -12.555 -24.516 1 92.94 438 LYS B N 1
ATOM 7153 C CA . LYS B 1 438 ? 18.062 -12.75 -25.125 1 92.94 438 LYS B CA 1
ATOM 7154 C C . LYS B 1 438 ? 16.984 -11.969 -24.359 1 92.94 438 LYS B C 1
ATOM 7156 O O . LYS B 1 438 ? 15.828 -11.914 -24.797 1 92.94 438 LYS B O 1
ATOM 7161 N N . GLY B 1 439 ? 17.312 -11.469 -23.156 1 92.81 439 GLY B N 1
ATOM 7162 C CA . GLY B 1 439 ? 16.391 -10.594 -22.453 1 92.81 439 GLY B CA 1
ATOM 7163 C C . GLY B 1 439 ? 15.961 -11.133 -21.109 1 92.81 439 GLY B C 1
ATOM 7164 O O . GLY B 1 439 ? 15.203 -10.484 -20.391 1 92.81 439 GLY B O 1
ATOM 7165 N N . TRP B 1 440 ? 16.469 -12.305 -20.75 1 94.44 440 TRP B N 1
ATOM 7166 C CA . TRP B 1 440 ? 16.078 -12.891 -19.469 1 94.44 440 TRP B CA 1
ATOM 7167 C C . TRP B 1 440 ? 16.797 -12.203 -18.312 1 94.44 440 TRP B C 1
ATOM 7169 O O . TRP B 1 440 ? 17.953 -11.805 -18.438 1 94.44 440 TRP B O 1
ATOM 7179 N N . ASP B 1 441 ? 16.078 -12.055 -17.219 1 91.94 441 ASP B N 1
ATOM 7180 C CA . ASP B 1 441 ? 16.625 -11.375 -16.047 1 91.94 441 ASP B CA 1
ATOM 7181 C C . ASP B 1 441 ? 17.125 -12.375 -15.016 1 91.94 441 ASP B C 1
ATOM 7183 O O . ASP B 1 441 ? 16.344 -13.047 -14.352 1 91.94 441 ASP B O 1
ATOM 7187 N N . PHE B 1 442 ? 18.453 -12.367 -14.844 1 89.62 442 PHE B N 1
ATOM 7188 C CA . PHE B 1 442 ? 19.031 -13.258 -13.852 1 89.62 442 PHE B CA 1
ATOM 7189 C C . PHE B 1 442 ? 19.609 -12.461 -12.68 1 89.62 442 PHE B C 1
ATOM 7191 O O . PHE B 1 442 ? 20.203 -13.031 -11.766 1 89.62 442 PHE B O 1
ATOM 7198 N N . HIS B 1 443 ? 19.422 -11.195 -12.711 1 82.12 443 HIS B N 1
ATOM 7199 C CA . HIS B 1 443 ? 19.969 -10.344 -11.664 1 82.12 443 HIS B CA 1
ATOM 7200 C C . HIS B 1 443 ? 19 -10.188 -10.508 1 82.12 443 HIS B C 1
ATOM 7202 O O . HIS B 1 443 ? 19.422 -10.055 -9.352 1 82.12 443 HIS B O 1
ATOM 7208 N N . SER B 1 444 ? 17.812 -10.234 -10.984 1 79.88 444 SER B N 1
ATOM 7209 C CA . SER B 1 444 ? 16.797 -10.18 -9.945 1 79.88 444 SER B CA 1
ATOM 7210 C C . SER B 1 444 ? 16.609 -11.547 -9.289 1 79.88 444 SER B C 1
ATOM 7212 O O . SER B 1 444 ? 17.344 -12.484 -9.578 1 79.88 444 SER B O 1
ATOM 7214 N N . ARG B 1 445 ? 15.789 -11.656 -8.375 1 79 445 ARG B N 1
ATOM 7215 C CA . ARG B 1 445 ? 15.469 -12.898 -7.688 1 79 445 ARG B CA 1
ATOM 7216 C C . ARG B 1 445 ? 14.898 -13.93 -8.656 1 79 445 ARG B C 1
ATOM 7218 O O . ARG B 1 445 ? 14.102 -13.594 -9.531 1 79 445 ARG B O 1
ATOM 7225 N N . LEU B 1 446 ? 15.43 -15.141 -8.531 1 87 446 LEU B N 1
ATOM 7226 C CA . LEU B 1 446 ? 14.844 -16.266 -9.258 1 87 446 LEU B CA 1
ATOM 7227 C C . LEU B 1 446 ? 13.617 -16.812 -8.531 1 87 446 LEU B C 1
ATOM 7229 O O . LEU B 1 446 ? 13.719 -17.266 -7.391 1 87 446 LEU B O 1
ATOM 7233 N N . TYR B 1 447 ? 12.5 -16.781 -9.164 1 88.69 447 TYR B N 1
ATOM 7234 C CA . TYR B 1 447 ? 11.258 -17.172 -8.516 1 88.69 447 TYR B CA 1
ATOM 7235 C C . TYR B 1 447 ? 10.914 -18.625 -8.82 1 88.69 447 TYR B C 1
ATOM 7237 O O . TYR B 1 447 ? 9.805 -18.938 -9.25 1 88.69 447 TYR B O 1
ATOM 7245 N N . LEU B 1 448 ? 11.812 -19.469 -8.492 1 91.06 448 LEU B N 1
ATOM 7246 C CA . LEU B 1 448 ? 11.633 -20.875 -8.836 1 91.06 448 LEU B CA 1
ATOM 7247 C C . LEU B 1 448 ? 10.844 -21.594 -7.746 1 91.06 448 LEU B C 1
ATOM 7249 O O . LEU B 1 448 ? 10.383 -22.719 -7.949 1 91.06 448 LEU B O 1
ATOM 7253 N N . GLY B 1 449 ? 10.688 -20.969 -6.645 1 86.19 449 GLY B N 1
ATOM 7254 C CA . GLY B 1 449 ? 9.898 -21.578 -5.59 1 86.19 449 GLY B CA 1
ATOM 7255 C C . GLY B 1 449 ? 10.734 -22.047 -4.414 1 86.19 449 GLY B C 1
ATOM 7256 O O . GLY B 1 449 ? 10.211 -22.625 -3.461 1 86.19 449 GLY B O 1
ATOM 7257 N N . TYR B 1 450 ? 12.016 -21.797 -4.438 1 87.5 450 TYR B N 1
ATOM 7258 C CA . TYR B 1 450 ? 12.883 -22.172 -3.324 1 87.5 450 TYR B CA 1
ATOM 7259 C C . TYR B 1 450 ? 12.547 -21.359 -2.076 1 87.5 450 TYR B C 1
ATOM 7261 O O . TYR B 1 450 ? 12.266 -20.172 -2.162 1 87.5 450 TYR B O 1
ATOM 7269 N N . THR B 1 451 ? 12.57 -22.047 -0.979 1 82.62 451 THR B N 1
ATOM 7270 C CA . THR B 1 451 ? 12.531 -21.344 0.295 1 82.62 451 THR B CA 1
ATOM 7271 C C . THR B 1 451 ? 13.938 -21.047 0.802 1 82.62 451 THR B C 1
ATOM 7273 O O . THR B 1 451 ? 14.914 -21.25 0.084 1 82.62 451 THR B O 1
ATOM 7276 N N . ASP B 1 452 ? 14.016 -20.5 2.018 1 79.56 452 ASP B N 1
ATOM 7277 C CA . ASP B 1 452 ? 15.32 -20.172 2.584 1 79.56 452 ASP B CA 1
ATOM 7278 C C . ASP B 1 452 ? 15.953 -21.375 3.254 1 79.56 452 ASP B C 1
ATOM 7280 O O . ASP B 1 452 ? 17.062 -21.297 3.793 1 79.56 452 ASP B O 1
ATOM 7284 N N . ALA B 1 453 ? 15.336 -22.484 3.135 1 83.12 453 ALA B N 1
ATOM 7285 C CA . ALA B 1 453 ? 15.867 -23.703 3.734 1 83.12 453 ALA B CA 1
ATOM 7286 C C . ALA B 1 453 ? 17.156 -24.141 3.037 1 83.12 453 ALA B C 1
ATOM 7288 O O . ALA B 1 453 ? 17.266 -24.047 1.813 1 83.12 453 ALA B O 1
ATOM 7289 N N . ARG B 1 454 ? 18.156 -24.578 3.924 1 88.25 454 ARG B N 1
ATOM 7290 C CA . ARG B 1 454 ? 19.438 -25.031 3.406 1 88.25 454 ARG B CA 1
ATOM 7291 C C . ARG B 1 454 ? 19.891 -26.297 4.129 1 88.25 454 ARG B C 1
ATOM 7293 O O . ARG B 1 454 ? 19.438 -26.594 5.23 1 88.25 454 ARG B O 1
ATOM 7300 N N . ILE B 1 455 ? 20.766 -26.969 3.422 1 87 455 ILE B N 1
ATOM 7301 C CA . ILE B 1 455 ? 21.375 -28.156 4.035 1 87 455 ILE B CA 1
ATOM 7302 C C . ILE B 1 455 ? 22.891 -28.031 4 1 87 455 ILE B C 1
ATOM 7304 O O . ILE B 1 455 ? 23.453 -27.406 3.102 1 87 455 ILE B O 1
ATOM 7308 N N . GLU B 1 456 ? 23.484 -28.516 5.047 1 85 456 GLU B N 1
ATOM 7309 C CA . GLU B 1 456 ? 24.938 -28.609 5.121 1 85 456 GLU B CA 1
ATOM 7310 C C . GLU B 1 456 ? 25.391 -30.062 5.207 1 85 456 GLU B C 1
ATOM 7312 O O . GLU B 1 456 ? 24.922 -30.812 6.07 1 85 456 GLU B O 1
ATOM 7317 N N . TRP B 1 457 ? 26.141 -30.406 4.246 1 78.44 457 TRP B N 1
ATOM 7318 C CA . TRP B 1 457 ? 26.625 -31.781 4.215 1 78.44 457 TRP B CA 1
ATOM 7319 C C . TRP B 1 457 ? 28.125 -31.828 4.492 1 78.44 457 TRP B C 1
ATOM 7321 O O . TRP B 1 457 ? 28.891 -30.969 4.012 1 78.44 457 TRP B O 1
ATOM 7331 N N . SER B 1 458 ? 28.594 -32.656 5.469 1 77.94 458 SER B N 1
ATOM 7332 C CA . SER B 1 458 ? 30 -32.844 5.789 1 77.94 458 SER B CA 1
ATOM 7333 C C . SER B 1 458 ? 30.359 -34.312 5.93 1 77.94 458 SER B C 1
ATOM 7335 O O . SER B 1 458 ? 29.547 -35.125 6.402 1 77.94 458 SER B O 1
ATOM 7337 N N . ASN B 1 459 ? 31.562 -34.656 5.355 1 73.69 459 ASN B N 1
ATOM 7338 C CA . ASN B 1 459 ? 32.094 -36 5.527 1 73.69 459 ASN B CA 1
ATOM 7339 C C . ASN B 1 459 ? 32.656 -36.219 6.926 1 73.69 459 ASN B C 1
ATOM 7341 O O . ASN B 1 459 ? 33.375 -35.344 7.445 1 73.69 459 ASN B O 1
ATOM 7345 N N . ILE B 1 460 ? 32.156 -37.219 7.652 1 69.5 460 ILE B N 1
ATOM 7346 C CA . ILE B 1 460 ? 32.719 -37.562 8.953 1 69.5 460 ILE B CA 1
ATOM 7347 C C . ILE B 1 460 ? 33.812 -38.594 8.789 1 69.5 460 ILE B C 1
ATOM 7349 O O . ILE B 1 460 ? 33.625 -39.625 8.117 1 69.5 460 ILE B O 1
ATOM 7353 N N . LYS B 1 461 ? 35.219 -38.25 9.094 1 59.06 461 LYS B N 1
ATOM 7354 C CA . LYS B 1 461 ? 36.344 -39.188 9.125 1 59.06 461 LYS B CA 1
ATOM 7355 C C . LYS B 1 461 ? 36.125 -40.281 10.133 1 59.06 461 LYS B C 1
ATOM 7357 O O . LYS B 1 461 ? 35.562 -40.062 11.203 1 59.06 461 LYS B O 1
ATOM 7362 N N . GLU B 1 462 ? 36.031 -41.562 9.633 1 51.88 462 GLU B N 1
ATOM 7363 C CA . GLU B 1 462 ? 36.125 -42.688 10.547 1 51.88 462 GLU B CA 1
ATOM 7364 C C . GLU B 1 462 ? 37.344 -42.562 11.469 1 51.88 462 GLU B C 1
ATOM 7366 O O . GLU B 1 462 ? 38.438 -42.312 11.008 1 51.88 462 GLU B O 1
ATOM 7371 N N . ASP B 1 463 ? 37.25 -42.031 12.664 1 40.38 463 ASP B N 1
ATOM 7372 C CA . ASP B 1 463 ? 38.312 -42.5 13.516 1 40.38 463 ASP B CA 1
ATOM 7373 C C . ASP B 1 463 ? 38.312 -44.031 13.578 1 40.38 463 ASP B C 1
ATOM 7375 O O . ASP B 1 463 ? 37.25 -44.656 13.68 1 40.38 463 ASP B O 1
#

Secondary structure (DSSP, 8-state):
-EEEEEEESSPPPTT--S--GGGEEEEEEEEE-TTS-EEEEEEEE-TTSSS---HHHHHHHHHS-TTTTTTB-TTHHHHHHHHHHHHHHHHHHHHHHHHHHHHHTTBT-TT--HHHHHHHHHHHHHHHHHHHHHHHHHHGGGTTTSHHHHHHHHHHHHHHHHHHHHHTTTS-HHHHHHHHHHHHHHHHHHHHHHHHHHHHHHHHHB-TT--HHHHHHHHHHHHHHHHHHHHHHHHHHHHHHHTS-HHHHHHHHHHHHHHHHHHHHHHHHH----S--HHHHHHHHHHHHHHHHHTSTT-SPPPHHHHHHHHHTPPPTTT----HHHHHHHHHS-SEEESPPP-GGG-TTGGGGTTSSEEEEE-STT-EEEEEBTT--HHHHHHHHHHHHHHHHHHHTTPPP-HHHHHHHHHHHHHHHTPPPSSS-SS---HHHHHHHTT---SS---S---S-EEEEEEE---/-EEEEEEESSPPPTT-SS--GGGEEEEEEEEE-TTS-EEEEEEEE-TTSSS---HHHHHHHHHS-TTTTTTB-TTHHHHHHHHHHHHHHHHHHHHHHHHHHHHHTTBT-TT--HHHHHHHHHHHHHHHHHHHHHHHHHHGGGTTTSHHHHHHHHHHHHHHHHHHHHHTTTS-HHHHHHHHHHHHHHHHHHHHHHHHHHHHHHHHHB-TT--HHHHHHHHHHHHHHHHHHHHHHHHHHHHHHHTS-HHHHHHHHHHHHHHHHHHHHHHHHH----S--HHHHHHHHHHHHHHHHHTSTT-S---HHHHHHHHHTPPPTTT----HHHHHHHHHS-SEEESPPP-GGG-TTGGGGTTSSEEEEE-STT-EEEEEBTT--HHHHHHHHHHHHHHHHHHHTTPPP-HHHHHHHHHHHHHHHTPPPSSSSSS---HHHHHHHTT---SS---S---S-EEEEEEE---

InterPro domains:
  IPR006968 Root UVB sensitive family [PTHR12770] (40-446)
  IPR054549 Protein root UVB sensitive/RUS domain [PF04884] (54-290)
  IPR055412 Root UVB sensitive protein, C-terminal [PF24160] (349-457)

Solvent-accessible surface area (backbone atoms only — not comparable to full-atom values): 47746 Å² total; per-residue (Å²): 93,42,35,35,37,34,34,25,58,41,41,36,68,81,90,45,80,61,45,56,76,85,33,49,44,36,35,35,38,34,38,40,49,101,81,53,46,59,46,72,78,46,73,46,60,44,59,72,72,68,49,68,83,42,60,65,55,53,48,40,63,54,51,42,46,79,64,62,67,79,33,35,37,84,49,45,61,64,30,50,52,24,49,42,51,22,43,30,33,50,32,28,48,45,40,46,21,43,21,27,41,40,38,50,53,16,27,33,30,64,87,33,47,27,61,60,36,28,49,48,51,48,51,22,51,45,40,17,51,53,47,38,52,53,48,44,70,72,44,54,80,44,35,78,41,38,35,60,54,35,40,51,45,16,54,52,37,33,51,51,16,47,50,32,25,53,43,23,52,75,43,62,76,87,48,27,59,58,37,46,20,52,18,36,27,29,41,37,47,15,52,51,33,38,56,58,22,46,60,56,56,52,51,64,28,36,32,100,83,30,56,60,66,50,46,51,50,18,50,51,46,46,50,49,52,33,50,48,54,9,44,55,51,4,49,52,51,40,58,62,42,68,82,44,61,68,68,56,50,51,49,50,48,51,51,38,48,53,50,24,52,51,27,45,52,55,27,50,68,57,60,65,62,38,55,42,19,59,50,48,42,48,42,47,40,43,66,52,40,49,51,51,48,72,44,57,80,70,81,56,78,74,54,66,67,59,53,51,52,48,60,70,62,41,56,31,43,85,65,45,65,76,52,65,66,57,38,51,47,38,68,78,56,53,46,68,44,55,47,60,81,88,56,69,89,24,40,50,46,49,78,74,29,74,88,48,46,40,44,63,26,58,74,56,96,74,28,36,34,42,42,39,25,55,80,42,47,76,67,46,55,51,48,48,50,50,41,49,51,36,52,47,50,35,41,74,72,68,49,70,93,45,59,65,54,52,49,53,49,49,52,53,47,51,49,52,56,60,37,67,56,80,77,63,78,66,80,89,31,32,47,62,52,60,44,38,73,52,53,36,45,78,84,55,77,75,28,64,64,69,59,49,34,18,32,45,75,44,78,52,80,81,124,93,42,34,35,36,34,34,25,60,42,42,35,68,82,92,46,81,62,46,56,75,85,31,47,44,37,36,35,37,34,37,40,48,101,79,53,45,56,48,71,80,46,74,48,60,42,60,71,73,67,51,69,83,42,62,65,56,53,49,42,65,54,51,42,46,79,63,61,69,78,32,36,36,86,50,46,62,63,31,50,52,24,49,42,52,22,44,30,33,49,30,30,47,45,41,46,20,44,20,26,40,39,37,51,51,16,27,32,29,63,85,34,46,26,62,61,34,29,48,49,51,49,50,21,49,45,39,17,51,54,46,37,53,53,48,44,72,70,43,53,81,44,37,79,40,38,35,60,55,34,40,51,43,16,54,52,37,34,50,51,15,47,49,33,24,52,43,26,52,76,42,63,75,88,49,27,60,58,38,44,21,51,19,36,28,27,41,37,47,14,52,52,32,39,56,58,24,46,60,54,54,53,51,64,28,34,35,105,74,30,55,60,68,49,45,53,52,18,50,52,48,46,50,48,50,32,50,51,53,10,44,56,50,5,49,53,52,41,58,63,44,68,82,44,59,70,69,56,49,51,49,52,49,50,49,37,48,52,50,24,51,50,26,46,52,55,26,51,67,57,60,63,61,37,56,40,20,60,50,49,43,48,41,45,41,43,66,53,37,50,50,50,49,74,44,57,79,70,80,55,82,75,53,65,67,58,53,52,51,48,61,70,63,42,57,30,42,84,64,44,67,75,52,65,66,58,40,52,49,39,69,80,56,54,45,66,44,53,45,61,82,88,56,68,88,22,40,53,44,49,77,73,27,74,88,49,47,41,44,64,24,57,74,57,95,74,27,36,34,42,41,40,26,55,80,42,47,73,66,45,54,51,49,50,51,52,42,48,51,35,51,47,52,35,42,73,73,67,49,68,94,44,59,65,55,52,47,52,49,50,51,52,46,52,48,52,55,60,37,64,54,79,77,64,77,79,72,86,30,32,46,61,53,60,44,39,74,52,53,36,45,79,83,56,77,75,29,64,64,70,59,49,35,19,31,45,78,45,79,52,78,81,126